Protein AF-A0A3D0LC18-F1 (afdb_monomer_lite)

Secondary structure (DSSP, 8-state):
-HHHHHHHHHHHHHHHHHHS-SSGGGTTS-----TTS-HHHHHHHHHHHHHHHHHHHHHGGGGT--SSSPPPHHHHHHHHHHHHHHHHHHHTTS-HHHHHHHHHHHHHHHHHHHHHHHHHHHHHHHHS-TT-TTHHHHHHHHHHT-TTSHHHHHHHHHHHHHHHHHHHHS--TT-TTSHHHHHHHHHT--TT-BHHHHHHHHT--HHHHHHHHHHTT--TTSBHHHHHHHHHHHTT-S---HHHHHHHHHHHHHHHHHHHHHHHHH--HHHHHHHH--TT-BHHHHHHHTT--HHHHHHHHTTSEEE-S-TTSSEEEP-TTSBHHHHHHHHHHH-HHHHHHHHHHHHHTT--TTGGGS--HHHHHHHHHHHHHHHHGGGSGGG-TTTTT-BHHHHHHHHT--HHHHHHHHHHHT--TTSBHHHHHHHHHHTTS-TTTGGG--HHHHHHHHHHHHHHHHHHHHHTTPPPP-SSHHHHHHHHHHHH--SHHHHHHHHHHHHHHTTTTTS----TTSHHHHHHHHHIIIIIHHHHHHHHHHHHHHHHHHHHHHHHT-----GGGSHHHHHHHHHH-----HHHHHHHHHHHHHTHHHHTT-PPPPHHHHHHHHHHHHHHHHHHTT--TTHHHHHHHHHHHHHHHHTT--SPPSSHHHHHHHHHHHHHHHHHS-HHHHHHHHHHHHTT-SSS---HHHHHHHHHHHHHHHHHHHHHHHHHTTS-SS---HHHHHHHHHHHHHHSSS----GGGBTTB-HHHHHHH-PPPPTTS--BPSS--SS-PBPPHHHHHHHHHHHTTSHHHHTTS-TTTT-HHHHHHHHTTTTTGGGGSSS--GGGGGGHHHHHHHHHHHHHHHHHHHTT--HHHHHHHHHHHHHHHHHHHH-SS--THHHHHHHHHHHHHHHHHH-HHHHHHHHHTSGGGTTHHHHHHHHHHHHHHHHHHHHHHHHHHHHHHHHHH-TT----HHHHHHHHHHHHHHHHHHHHHHHHHHHHHTSHHHHHHHHHHHHHHHHHHHHHHHHHHTT-S-HHHHHHHHHHHHHHHHHHHHHHH--TT-TTGGGTTSHHHHHHHHHHHHHHHHHTTGGGS-HHHHHHHTT-HHHHHHHHHHHHHHHHHHHHHHHHHHHHHHHHHHHHHHHHHHHHHTT-

Structure (mmCIF, N/CA/C/O backbone):
data_AF-A0A3D0LC18-F1
#
_entry.id   AF-A0A3D0LC18-F1
#
loop_
_atom_site.group_PDB
_atom_site.id
_atom_site.type_symbol
_atom_site.label_atom_id
_atom_site.label_alt_id
_atom_site.label_comp_id
_atom_site.label_asym_id
_atom_site.label_entity_id
_atom_site.label_seq_id
_atom_site.pdbx_PDB_ins_code
_atom_site.Cartn_x
_atom_site.Cartn_y
_atom_site.Cartn_z
_atom_site.occupancy
_atom_site.B_iso_or_equiv
_atom_site.auth_seq_id
_atom_site.auth_comp_id
_atom_site.auth_asym_id
_atom_site.auth_atom_id
_atom_site.pdbx_PDB_model_num
ATOM 1 N N . MET A 1 1 ? -19.035 10.656 9.114 1.00 76.69 1 MET A N 1
ATOM 2 C CA . MET A 1 1 ? -19.083 10.415 10.566 1.00 76.69 1 MET A CA 1
ATOM 3 C C . MET A 1 1 ? -18.056 11.266 11.301 1.00 76.69 1 MET A C 1
ATOM 5 O O . MET A 1 1 ? -18.481 12.079 12.099 1.00 76.69 1 MET A O 1
ATOM 9 N N . LEU A 1 2 ? -16.762 11.191 10.963 1.00 79.81 2 LEU A N 1
ATOM 10 C CA . LEU A 1 2 ? -15.695 11.973 11.615 1.00 79.81 2 LEU A CA 1
ATOM 11 C C . LEU A 1 2 ? -16.017 13.462 11.873 1.00 79.81 2 LEU A C 1
ATOM 13 O O . LEU A 1 2 ? -15.932 13.895 13.013 1.00 79.81 2 LEU A O 1
ATOM 17 N N . ASP A 1 3 ? -16.439 14.229 10.859 1.00 80.88 3 ASP A N 1
ATOM 18 C CA . ASP A 1 3 ? -16.805 15.648 11.043 1.00 80.88 3 ASP A CA 1
ATOM 19 C C . ASP A 1 3 ? -17.951 15.841 12.048 1.00 80.88 3 ASP A C 1
ATOM 21 O O . ASP A 1 3 ? -17.954 16.813 12.795 1.00 80.88 3 ASP A O 1
ATOM 25 N N . LYS A 1 4 ? -18.910 14.907 12.098 1.00 83.06 4 LYS A N 1
ATOM 26 C CA . LYS A 1 4 ? -20.008 14.941 13.074 1.00 83.06 4 LYS A CA 1
ATOM 27 C C . LYS A 1 4 ? -19.483 14.680 14.484 1.00 83.06 4 LYS A C 1
ATOM 29 O O . LYS A 1 4 ? -19.889 15.368 15.409 1.00 83.06 4 LYS A O 1
ATOM 34 N N . THR A 1 5 ? -18.553 13.739 14.638 1.00 82.06 5 THR A N 1
ATOM 35 C CA . THR A 1 5 ? -17.903 13.463 15.924 1.00 82.06 5 THR A CA 1
ATOM 36 C C . THR A 1 5 ? -17.033 14.623 16.390 1.00 82.06 5 THR A C 1
ATOM 38 O O . THR A 1 5 ? -17.114 15.000 17.551 1.00 82.06 5 THR A O 1
ATOM 41 N N . MET A 1 6 ? -16.260 15.247 15.497 1.00 82.31 6 MET A N 1
ATOM 42 C CA . MET A 1 6 ? -15.497 16.454 15.829 1.00 82.31 6 MET A CA 1
ATOM 43 C C . MET A 1 6 ? -16.407 17.621 16.201 1.00 82.31 6 MET A C 1
ATOM 45 O O . MET A 1 6 ? -16.120 18.330 17.159 1.00 82.31 6 MET A O 1
ATOM 49 N N . TYR A 1 7 ? -17.517 17.804 15.481 1.00 84.94 7 TYR A N 1
ATOM 50 C CA . TYR A 1 7 ? -18.516 18.815 15.820 1.00 84.94 7 TYR A CA 1
ATOM 51 C C . TYR A 1 7 ? -19.098 18.563 17.210 1.00 84.94 7 TYR A C 1
ATOM 53 O O . TYR A 1 7 ? -19.176 19.482 18.019 1.00 84.94 7 TYR A O 1
ATOM 61 N N . PHE A 1 8 ? -19.451 17.311 17.501 1.00 85.00 8 PHE A N 1
ATOM 62 C CA . PHE A 1 8 ? -19.981 16.918 18.797 1.00 85.00 8 PHE A CA 1
ATOM 63 C C . PHE A 1 8 ? -18.966 17.112 19.929 1.00 85.00 8 PHE A C 1
ATOM 65 O O . PHE A 1 8 ? -19.303 17.665 20.966 1.00 85.00 8 PHE A O 1
ATOM 72 N N . LEU A 1 9 ? -17.697 16.764 19.711 1.00 82.25 9 LEU A N 1
ATOM 73 C CA . LEU A 1 9 ? -16.632 17.025 20.679 1.00 82.25 9 LEU A CA 1
ATOM 74 C C . LEU A 1 9 ? -16.420 18.518 20.909 1.00 82.25 9 LEU A C 1
ATOM 76 O O . LEU A 1 9 ? -16.312 18.941 22.049 1.00 82.25 9 LEU A O 1
ATOM 80 N N . TYR A 1 10 ? -16.405 19.336 19.859 1.00 83.62 10 TYR A N 1
ATOM 81 C CA . TYR A 1 10 ? -16.326 20.793 19.988 1.00 83.62 10 TYR A CA 1
ATOM 82 C C . TYR A 1 10 ? -17.510 21.375 20.757 1.00 83.62 10 TYR A C 1
ATOM 84 O O . TYR A 1 10 ? -17.333 22.286 21.568 1.00 83.62 10 TYR A O 1
ATOM 92 N N . PHE A 1 11 ? -18.703 20.832 20.532 1.00 85.69 11 PHE A N 1
ATOM 93 C CA . PHE A 1 11 ? -19.887 21.165 21.305 1.00 85.69 11 PHE A CA 1
ATOM 94 C C . PHE A 1 11 ? -19.720 20.783 22.787 1.00 85.69 11 PHE A C 1
ATOM 96 O O . PHE A 1 11 ? -19.932 21.627 23.655 1.00 85.69 11 PHE A O 1
ATOM 103 N N . GLU A 1 12 ? -19.226 19.581 23.084 1.00 84.88 12 GLU A N 1
ATOM 104 C CA . GLU A 1 12 ? -18.948 19.133 24.454 1.00 84.88 12 GLU A CA 1
ATOM 105 C C . GLU A 1 12 ? -17.817 19.925 25.131 1.00 84.88 12 GLU A C 1
ATOM 107 O O . GLU A 1 12 ? -17.908 20.246 26.314 1.00 84.88 12 GLU A O 1
ATOM 112 N N . MET A 1 13 ? -16.792 20.351 24.389 1.00 81.69 13 MET A N 1
ATOM 113 C CA . MET A 1 13 ? -15.755 21.265 24.884 1.00 81.69 13 MET A CA 1
ATOM 114 C C . MET A 1 13 ? -16.360 22.619 25.263 1.00 81.69 13 MET A C 1
ATOM 116 O O . MET A 1 13 ? -16.087 23.140 26.345 1.00 81.69 13 MET A O 1
ATOM 120 N N . LYS A 1 14 ? -17.210 23.188 24.395 1.00 80.56 14 LYS A N 1
ATOM 121 C CA . LYS A 1 14 ? -17.927 24.439 24.677 1.00 80.56 14 LYS A CA 1
ATOM 122 C C . LYS A 1 14 ? -18.792 24.290 25.926 1.00 80.56 14 LYS A C 1
ATOM 124 O O . LYS A 1 14 ? -18.771 25.166 26.793 1.00 80.56 14 LYS A O 1
ATOM 129 N N . ASN A 1 15 ? -19.522 23.185 26.023 1.00 79.00 15 ASN A N 1
ATOM 130 C CA . ASN A 1 15 ? -20.351 22.851 27.168 1.00 79.00 15 ASN A CA 1
ATOM 131 C C . ASN A 1 15 ? -19.517 22.799 28.443 1.00 79.00 15 ASN A C 1
ATOM 133 O O . ASN A 1 15 ? -19.790 23.570 29.357 1.00 79.00 15 ASN A O 1
ATOM 137 N N . PHE A 1 16 ? -18.473 21.970 28.477 1.00 77.06 16 PHE A N 1
ATOM 138 C CA . PHE A 1 16 ? -17.572 21.827 29.618 1.00 77.06 16 PHE A CA 1
ATOM 139 C C . PHE A 1 16 ? -17.033 23.178 30.105 1.00 77.06 16 PHE A C 1
ATOM 141 O O . PHE A 1 16 ? -17.039 23.451 31.299 1.00 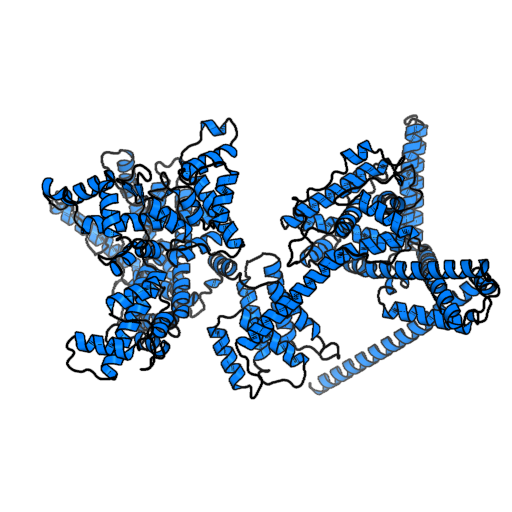77.06 16 PHE A O 1
ATOM 148 N N . LEU A 1 17 ? -16.651 24.069 29.189 1.00 75.25 17 LEU A N 1
ATOM 149 C CA . LEU A 1 17 ? -16.154 25.406 29.525 1.00 75.25 17 LEU A CA 1
ATOM 150 C C . LEU A 1 17 ? -17.244 26.366 30.026 1.00 75.25 17 LEU A C 1
ATOM 152 O O . LEU A 1 17 ? -16.979 27.248 30.847 1.00 75.25 17 LEU A O 1
ATOM 156 N N . THR A 1 18 ? -18.478 26.191 29.557 1.00 75.31 18 THR A N 1
ATOM 157 C CA . THR A 1 18 ? -19.617 27.023 29.959 1.00 75.31 18 THR A CA 1
ATOM 158 C C . THR A 1 18 ? -20.099 26.662 31.367 1.00 75.31 18 THR A C 1
ATOM 160 O O . THR A 1 18 ? -20.314 27.568 32.169 1.00 75.31 18 THR A O 1
ATOM 163 N N . VAL A 1 19 ? -20.216 25.363 31.683 1.00 72.62 19 VAL A N 1
ATOM 164 C CA . VAL A 1 19 ? -20.674 24.852 32.998 1.00 72.62 19 VAL A CA 1
ATOM 165 C C . VAL A 1 19 ? -19.547 24.576 34.004 1.00 72.62 19 VAL A C 1
ATOM 167 O O . VAL A 1 19 ? -19.828 24.397 35.187 1.00 72.62 19 VAL A O 1
ATOM 170 N N . GLY A 1 20 ? -18.286 24.545 33.568 1.00 70.19 20 GLY A N 1
ATOM 171 C CA . GLY A 1 20 ? -17.125 24.300 34.427 1.00 70.19 20 GLY A CA 1
ATOM 172 C C . GLY A 1 20 ? -16.853 25.422 35.435 1.00 70.19 20 GLY A C 1
ATOM 173 O O . GLY A 1 20 ? -17.411 26.519 35.339 1.00 70.19 20 GLY A O 1
ATOM 174 N N . SER A 1 21 ? -15.977 25.148 36.409 1.00 63.84 21 SER A N 1
ATOM 175 C CA . SER A 1 21 ? -15.611 26.109 37.455 1.00 63.84 21 SER A CA 1
ATOM 176 C C . SER A 1 21 ? -15.136 27.444 36.869 1.00 63.84 21 SER A C 1
ATOM 178 O O . SER A 1 21 ? -14.543 27.512 35.790 1.00 63.84 21 SER A O 1
ATOM 180 N N . VAL A 1 22 ? -15.426 28.533 37.588 1.00 69.50 22 VAL A N 1
ATOM 181 C CA . VAL A 1 22 ? -15.052 29.895 37.173 1.00 69.50 22 VAL A CA 1
ATOM 182 C C . VAL A 1 22 ? -13.538 29.996 36.967 1.00 69.50 22 VAL A C 1
ATOM 184 O O . VAL A 1 22 ? -13.097 30.597 35.993 1.00 69.50 22 VAL A O 1
ATOM 187 N N . ASP A 1 23 ? -12.767 29.336 37.835 1.00 69.56 23 ASP A N 1
ATOM 188 C CA . ASP A 1 23 ? -11.317 29.196 37.758 1.00 69.56 23 ASP A CA 1
ATOM 189 C C . ASP A 1 23 ? -10.914 27.799 38.295 1.00 69.56 23 ASP A C 1
ATOM 191 O O . ASP A 1 23 ? -11.501 27.330 39.280 1.00 69.56 23 ASP A O 1
ATOM 195 N N . PRO A 1 24 ? -9.960 27.091 37.654 1.00 64.50 24 PRO A N 1
ATOM 196 C CA . PRO A 1 24 ? -9.549 25.742 38.051 1.00 64.50 24 PRO A CA 1
ATOM 197 C C . PRO A 1 24 ? -9.014 25.623 39.480 1.00 64.50 24 PRO A C 1
ATOM 199 O O . PRO A 1 24 ? -9.070 24.539 40.054 1.00 64.50 24 PRO A O 1
ATOM 202 N N . ARG A 1 25 ? -8.530 26.723 40.072 1.00 63.97 25 ARG A N 1
ATOM 203 C CA . ARG A 1 25 ? -8.101 26.781 41.480 1.00 63.97 25 ARG A CA 1
ATOM 204 C C . ARG A 1 25 ? -9.266 26.608 42.460 1.00 63.97 25 ARG A C 1
ATOM 206 O O . ARG A 1 25 ? -9.032 26.308 43.623 1.00 63.97 25 ARG A O 1
ATOM 213 N N . TYR A 1 26 ? -10.508 26.749 41.988 1.00 65.19 26 TYR A N 1
ATOM 214 C CA . TYR A 1 26 ? -11.735 26.676 42.783 1.00 65.19 26 TYR A CA 1
ATOM 215 C C . TYR A 1 26 ? -12.697 25.626 42.215 1.00 65.19 26 TYR A C 1
ATOM 217 O O . TYR A 1 26 ? -13.846 25.935 41.892 1.00 65.19 26 TYR A O 1
ATOM 225 N N . GLY A 1 27 ? -12.243 24.375 42.089 1.00 51.62 27 GLY A N 1
ATOM 226 C CA . GLY A 1 27 ? -12.976 23.272 41.439 1.00 51.62 27 GLY A CA 1
ATOM 227 C C . GLY A 1 27 ? -14.400 22.986 41.954 1.00 51.62 27 GLY A C 1
ATOM 228 O O . GLY A 1 27 ? -15.153 22.290 41.283 1.00 51.62 27 GLY A O 1
ATOM 229 N N . ALA A 1 28 ? -14.802 23.563 43.091 1.00 53.44 28 ALA A N 1
ATOM 230 C CA . ALA A 1 28 ? -16.175 23.551 43.607 1.00 53.44 28 ALA A CA 1
ATOM 231 C C . ALA A 1 28 ? -16.553 24.846 44.363 1.00 53.44 28 ALA A C 1
ATOM 233 O O . ALA A 1 28 ? -17.452 24.837 45.201 1.00 53.44 28 ALA A O 1
ATOM 234 N N . GLY A 1 29 ? -15.824 25.950 44.144 1.00 56.31 29 GLY A N 1
ATOM 235 C CA . GLY A 1 29 ? -15.931 27.146 44.997 1.00 56.31 29 GLY A CA 1
ATOM 236 C C . GLY A 1 29 ? -15.453 26.916 46.439 1.00 56.31 29 GLY A C 1
ATOM 237 O O . GLY A 1 29 ? -15.849 27.641 47.345 1.00 56.31 29 GLY A O 1
ATOM 238 N N . GLN A 1 30 ? -14.637 25.882 46.659 1.00 59.81 30 GLN A N 1
ATOM 239 C CA . GLN A 1 30 ? -14.077 25.519 47.957 1.00 59.81 30 GLN A CA 1
ATOM 240 C C . GLN A 1 30 ? -12.613 25.963 48.033 1.00 59.81 30 GLN A C 1
ATOM 242 O O . GLN A 1 30 ? -11.864 25.792 47.073 1.00 59.81 30 GLN A O 1
ATOM 247 N N . THR A 1 31 ? -12.218 26.502 49.185 1.00 68.12 31 THR A N 1
ATOM 248 C CA . THR A 1 31 ? -10.832 26.837 49.530 1.00 68.12 31 THR A CA 1
ATOM 249 C C . THR A 1 31 ? -10.452 26.023 50.761 1.00 68.12 31 THR A C 1
ATOM 251 O O . THR A 1 31 ? -11.153 26.068 51.772 1.00 68.12 31 THR A O 1
ATOM 254 N N . GLU A 1 32 ? -9.340 25.293 50.694 1.00 66.88 32 GLU A N 1
ATOM 255 C CA . GLU A 1 32 ? -8.767 24.640 51.870 1.00 66.88 32 GLU A CA 1
ATOM 256 C C . GLU A 1 32 ? -7.996 25.662 52.708 1.00 66.88 32 GLU A C 1
ATOM 258 O O . GLU A 1 32 ? -7.126 26.371 52.204 1.00 66.88 32 GLU A O 1
ATOM 263 N N . ILE A 1 33 ? -8.322 25.740 53.999 1.00 72.62 33 ILE A N 1
ATOM 264 C CA . ILE A 1 33 ? -7.653 26.628 54.951 1.00 72.62 33 ILE A CA 1
ATOM 265 C C . ILE A 1 33 ? -7.061 25.776 56.064 1.00 72.62 33 ILE A C 1
ATOM 267 O O . ILE A 1 33 ? -7.733 24.914 56.636 1.00 72.62 33 ILE A O 1
ATOM 271 N N . GLU A 1 34 ? -5.791 26.016 56.372 1.00 77.81 34 GLU A N 1
ATOM 272 C CA . GLU A 1 34 ? -5.070 25.262 57.388 1.00 77.81 34 GLU A CA 1
ATOM 273 C C . GLU A 1 34 ? -5.700 25.485 58.774 1.00 77.81 34 GLU A C 1
ATOM 275 O O . GLU A 1 34 ? -5.966 26.616 59.192 1.00 77.81 34 GLU A O 1
ATOM 280 N N . LYS A 1 35 ? -5.967 24.394 59.507 1.00 73.31 35 LYS A N 1
ATOM 281 C CA . LYS A 1 35 ? -6.664 24.462 60.806 1.00 73.31 35 LYS A CA 1
ATOM 282 C C . LYS A 1 35 ? -5.891 25.258 61.866 1.00 73.31 35 LYS A C 1
ATOM 284 O O . LYS A 1 35 ? -6.515 25.772 62.790 1.00 73.31 35 LYS A O 1
ATOM 289 N N . SER A 1 36 ? -4.568 25.339 61.729 1.00 71.75 36 SER A N 1
ATOM 290 C CA . SER A 1 36 ? -3.627 26.001 62.642 1.00 71.75 36 SER A CA 1
ATOM 291 C C . SER A 1 36 ? -3.629 27.531 62.557 1.00 71.75 36 SER A C 1
ATOM 293 O O . SER A 1 36 ? -3.077 28.169 63.449 1.00 71.75 36 SER A O 1
ATOM 295 N N . LEU A 1 37 ? -4.235 28.119 61.520 1.00 81.75 37 LEU A N 1
ATOM 296 C CA . LEU A 1 37 ? -4.271 29.571 61.325 1.00 81.75 37 LEU A CA 1
ATOM 297 C C . LEU A 1 37 ? -5.238 30.254 62.304 1.00 81.75 37 LEU A C 1
ATOM 299 O O . LEU A 1 37 ? -6.282 29.694 62.663 1.00 81.75 37 LEU A O 1
ATOM 303 N N . SER A 1 38 ? -4.914 31.482 62.707 1.00 88.00 38 SER A N 1
ATOM 304 C CA . SER A 1 38 ? -5.797 32.321 63.525 1.00 88.00 38 SER A CA 1
ATOM 305 C C . SER A 1 38 ? -7.030 32.773 62.736 1.00 88.00 38 SER A C 1
ATOM 307 O O . SER A 1 38 ? -7.014 32.836 61.508 1.00 88.00 38 SER A O 1
ATOM 309 N N . ASP A 1 39 ? -8.125 33.106 63.420 1.00 86.62 39 ASP A N 1
ATOM 310 C CA . ASP A 1 39 ? -9.374 33.482 62.741 1.00 86.62 39 ASP A CA 1
ATOM 311 C C . ASP A 1 39 ? -9.245 34.752 61.882 1.00 86.62 39 ASP A C 1
ATOM 313 O O . ASP A 1 39 ? -9.922 34.870 60.858 1.00 86.62 39 ASP A O 1
ATOM 317 N N . ASP A 1 40 ? -8.345 35.670 62.240 1.00 84.38 40 ASP A N 1
ATOM 318 C CA . ASP A 1 40 ? -8.062 36.870 61.445 1.00 84.38 40 ASP A CA 1
ATOM 319 C C . ASP A 1 40 ? -7.252 36.547 60.178 1.00 84.38 40 ASP A C 1
ATOM 321 O O . ASP A 1 40 ? -7.540 37.082 59.102 1.00 84.38 40 ASP A O 1
ATOM 325 N N . GLU A 1 41 ? -6.308 35.602 60.251 1.00 80.38 41 GLU A N 1
ATOM 326 C CA . GLU A 1 41 ? -5.601 35.079 59.073 1.00 80.38 41 GLU A CA 1
ATOM 327 C C . GLU A 1 41 ? -6.563 34.325 58.149 1.00 80.38 41 GLU A C 1
ATOM 329 O O . GLU A 1 41 ? -6.559 34.552 56.939 1.00 80.38 41 GLU A O 1
ATOM 334 N N . LYS A 1 42 ? -7.460 33.499 58.709 1.00 82.69 42 LYS A N 1
ATOM 335 C CA . LYS A 1 42 ? -8.500 32.800 57.937 1.00 82.69 42 LYS A CA 1
ATOM 336 C C . LYS A 1 42 ? -9.413 33.784 57.203 1.00 82.69 42 LYS A C 1
ATOM 338 O O . LYS A 1 42 ? -9.688 33.586 56.022 1.00 82.69 42 LYS A O 1
ATOM 343 N N . LYS A 1 43 ? -9.873 34.852 57.871 1.00 86.88 43 LYS A N 1
ATOM 344 C CA . LYS A 1 43 ? -10.702 35.904 57.249 1.00 86.88 43 LYS A CA 1
ATOM 345 C C . LYS A 1 43 ? -9.962 36.643 56.140 1.00 86.88 43 LYS A C 1
ATOM 347 O O . LYS A 1 43 ? -10.561 36.915 55.103 1.00 86.88 43 LYS A O 1
ATOM 352 N N . THR A 1 44 ? -8.685 36.953 56.350 1.00 84.00 44 THR A N 1
ATOM 353 C CA . THR A 1 44 ? -7.851 37.630 55.348 1.00 84.00 44 THR A CA 1
ATOM 354 C C . THR A 1 44 ? -7.692 36.758 54.106 1.00 84.00 44 THR A C 1
ATOM 356 O O . THR A 1 44 ? -7.973 37.217 53.001 1.00 84.00 44 THR A O 1
ATOM 359 N N . ILE A 1 45 ? -7.367 35.474 54.288 1.00 81.25 45 ILE A N 1
ATOM 360 C CA . ILE A 1 45 ? -7.272 34.498 53.196 1.00 81.25 45 ILE A CA 1
ATOM 361 C C . ILE A 1 45 ? -8.616 34.372 52.471 1.00 81.25 45 ILE A C 1
ATOM 363 O O . ILE A 1 45 ? -8.655 34.475 51.252 1.00 81.25 45 ILE A O 1
ATOM 367 N N . LEU A 1 46 ? -9.735 34.227 53.191 1.00 83.00 46 LEU A N 1
ATOM 368 C CA . LEU A 1 46 ? -11.065 34.155 52.573 1.00 83.00 46 LEU A CA 1
ATOM 369 C C . LEU A 1 46 ? -11.403 35.405 51.753 1.00 83.00 46 LEU A C 1
ATOM 371 O O . LEU A 1 46 ? -11.943 35.282 50.657 1.00 83.00 46 LEU A O 1
ATOM 375 N N . ALA A 1 47 ? -11.085 36.602 52.251 1.00 84.75 47 ALA A N 1
ATOM 376 C CA . ALA A 1 47 ? -11.327 37.847 51.528 1.00 84.75 47 ALA A CA 1
ATOM 377 C C . ALA A 1 47 ? -10.457 37.957 50.263 1.00 84.75 47 ALA A C 1
ATOM 379 O O . ALA A 1 47 ? -10.947 38.377 49.213 1.00 84.75 47 ALA A O 1
ATOM 380 N N . GLU A 1 48 ? -9.186 37.552 50.338 1.00 81.94 48 GLU A N 1
ATOM 381 C CA . GLU A 1 48 ? -8.286 37.498 49.182 1.00 81.94 48 GLU A CA 1
ATOM 382 C C . GLU A 1 48 ? -8.739 36.467 48.145 1.00 81.94 48 GLU A C 1
ATOM 384 O O . GLU A 1 48 ? -8.768 36.769 46.951 1.00 81.94 48 GLU A O 1
ATOM 389 N N . GLU A 1 49 ? -9.137 35.273 48.579 1.00 80.88 49 GLU A N 1
ATOM 390 C CA . GLU A 1 49 ? -9.647 34.221 47.699 1.00 80.88 49 GLU A CA 1
ATOM 391 C C . GLU A 1 49 ? -10.986 34.622 47.064 1.00 80.88 49 GLU A C 1
ATOM 393 O O . GLU A 1 49 ? -11.166 34.460 45.859 1.00 80.88 49 GLU A O 1
ATOM 398 N N . GLN A 1 50 ? -11.886 35.268 47.813 1.00 83.00 50 GLN A N 1
ATOM 399 C CA . GLN A 1 50 ? -13.128 35.823 47.268 1.00 83.00 50 GLN A CA 1
ATOM 400 C C . GLN A 1 50 ? -12.860 36.934 46.243 1.00 83.00 50 GLN A C 1
ATOM 402 O O . GLN A 1 50 ? -13.549 37.018 45.223 1.00 83.00 50 GLN A O 1
ATOM 407 N N . LYS A 1 51 ? -11.856 37.787 46.484 1.00 84.25 51 LYS A N 1
ATOM 408 C CA . LYS A 1 51 ? -11.432 38.813 45.524 1.00 84.25 51 LYS A CA 1
ATOM 409 C C . LYS A 1 51 ? -10.914 38.172 44.234 1.00 84.25 51 LYS A C 1
ATOM 411 O O . LYS A 1 51 ? -11.386 38.540 43.161 1.00 84.25 51 LYS A O 1
ATOM 416 N N . LYS A 1 52 ? -10.013 37.187 44.329 1.00 78.81 52 LYS A N 1
ATOM 417 C CA . LYS A 1 52 ? -9.501 36.429 43.171 1.00 78.81 52 LYS A CA 1
ATOM 418 C C . LYS A 1 52 ? -10.630 35.728 42.413 1.00 78.81 52 LYS A C 1
ATOM 420 O O . LYS A 1 52 ? -10.650 35.758 41.184 1.00 78.81 52 LYS A O 1
ATOM 425 N N . TYR A 1 53 ? -11.597 35.155 43.130 1.00 82.38 53 TYR A N 1
ATOM 426 C CA . TYR A 1 53 ? -12.787 34.550 42.540 1.00 82.38 53 TYR A CA 1
ATOM 427 C C . TYR A 1 53 ? -13.624 35.577 41.759 1.00 82.38 53 TYR A C 1
ATOM 429 O O . TYR A 1 53 ? -13.948 35.343 40.596 1.00 82.38 53 TYR A O 1
ATOM 437 N N . ASN A 1 54 ? -13.907 36.751 42.328 1.00 83.75 54 ASN A N 1
ATOM 438 C CA . ASN A 1 54 ? -14.650 37.809 41.631 1.00 83.75 54 ASN A CA 1
ATOM 439 C C . ASN A 1 54 ? -13.898 38.327 40.391 1.00 83.75 54 ASN A C 1
ATOM 441 O O . ASN A 1 54 ? -14.491 38.460 39.322 1.00 83.75 54 ASN A O 1
ATOM 445 N N . GLU A 1 55 ? -12.583 38.542 40.499 1.00 83.12 55 GLU A N 1
ATOM 446 C CA . GLU A 1 55 ? -11.734 38.917 39.359 1.00 83.12 55 GLU A CA 1
ATOM 447 C C . GLU A 1 55 ? -11.773 37.859 38.246 1.00 83.12 55 GLU A C 1
ATOM 449 O O . GLU A 1 55 ? -11.749 38.193 37.061 1.00 83.12 55 GLU A O 1
ATOM 454 N N . SER A 1 56 ? -11.856 36.579 38.612 1.00 77.88 56 SER A N 1
ATOM 455 C CA . SER A 1 56 ? -11.980 35.478 37.658 1.00 77.88 56 SER A CA 1
ATOM 456 C C . SER A 1 56 ? -13.344 35.484 36.940 1.00 77.88 56 SER A C 1
ATOM 458 O O . SER A 1 56 ? -13.388 35.351 35.717 1.00 77.88 56 SER A O 1
ATOM 460 N N . ILE A 1 57 ? -14.449 35.782 37.644 1.00 83.06 57 ILE A N 1
ATOM 461 C CA . ILE A 1 57 ? -15.780 35.976 37.033 1.00 83.06 57 ILE A CA 1
ATOM 462 C C . ILE A 1 57 ? -15.740 37.088 35.982 1.00 83.06 57 ILE A C 1
ATOM 464 O O . ILE A 1 57 ? -16.266 36.916 34.880 1.00 83.06 57 ILE A O 1
ATOM 468 N N . ASP A 1 58 ? -15.106 38.217 36.296 1.00 85.25 58 ASP A N 1
ATOM 469 C CA . ASP A 1 58 ? -15.054 39.371 35.395 1.00 85.25 58 ASP A CA 1
ATOM 470 C C . ASP A 1 58 ? -14.152 39.155 34.171 1.00 85.25 58 ASP A C 1
ATOM 472 O O . ASP A 1 58 ? -14.325 39.834 33.156 1.00 85.25 58 ASP A O 1
ATOM 476 N N . LYS A 1 59 ? -13.250 38.166 34.213 1.00 82.00 59 LYS A N 1
ATOM 477 C CA . LYS A 1 59 ? -12.445 37.739 33.059 1.00 82.00 59 LYS A CA 1
ATOM 478 C C . LYS A 1 59 ? -13.187 36.789 32.113 1.00 82.00 59 LYS A C 1
ATOM 480 O O . LYS A 1 59 ? -12.815 36.700 30.950 1.00 82.00 59 LYS A O 1
ATOM 485 N N . ARG A 1 60 ? -14.257 36.106 32.534 1.00 82.88 60 ARG A N 1
ATOM 486 C CA . ARG A 1 60 ? -15.001 35.171 31.655 1.00 82.88 60 ARG A CA 1
ATOM 487 C C . ARG A 1 60 ? -15.573 35.833 30.386 1.00 82.88 60 ARG A C 1
ATOM 489 O O . ARG A 1 60 ? -15.382 35.276 29.302 1.00 82.88 60 ARG A O 1
ATOM 496 N N . PRO A 1 61 ? -16.192 37.030 30.449 1.00 83.94 61 PRO A N 1
ATOM 497 C CA . PRO A 1 61 ? -16.713 37.692 29.254 1.00 83.94 61 PRO A CA 1
ATOM 498 C C . PRO A 1 61 ? -15.644 38.053 28.221 1.00 83.94 61 PRO A C 1
ATOM 500 O O . PRO A 1 61 ? -15.948 38.074 27.030 1.00 83.94 61 PRO A O 1
ATOM 503 N N . THR A 1 62 ? -14.395 38.306 28.637 1.00 79.44 62 THR A N 1
ATOM 504 C CA . THR A 1 62 ? -13.318 38.688 27.704 1.00 79.44 62 THR A CA 1
ATOM 505 C C . THR A 1 62 ? -12.906 37.542 26.781 1.00 79.44 62 THR A C 1
ATOM 507 O O . THR A 1 62 ? -12.317 37.785 25.732 1.00 79.44 62 THR A O 1
ATOM 510 N N . VAL A 1 63 ? -13.267 36.305 27.134 1.00 74.81 63 VAL A N 1
ATOM 511 C CA . VAL A 1 63 ? -13.014 35.095 26.341 1.00 74.81 63 VAL A CA 1
ATOM 512 C C . VAL A 1 63 ? -14.295 34.502 25.739 1.00 74.81 63 VAL A C 1
ATOM 514 O O . VAL A 1 63 ? -14.278 33.386 25.229 1.00 74.81 63 VAL A O 1
ATOM 517 N N . GLY A 1 64 ? -15.413 35.241 25.781 1.00 74.81 64 GLY A N 1
ATOM 518 C CA . GLY A 1 64 ? -16.698 34.827 25.205 1.00 74.81 64 GLY A CA 1
ATOM 519 C C . GLY A 1 64 ? -17.531 33.878 26.077 1.00 74.81 64 GLY A C 1
ATOM 520 O O . GLY A 1 64 ? -18.466 33.264 25.565 1.00 74.81 64 GLY A O 1
ATOM 521 N N . LEU A 1 65 ? -17.214 33.748 27.371 1.00 78.44 65 LEU A N 1
ATOM 522 C CA . LEU A 1 65 ? -17.971 32.939 28.333 1.00 78.44 65 LEU A CA 1
ATOM 523 C C . LEU A 1 65 ? -18.927 33.804 29.169 1.00 78.44 65 LEU A C 1
ATOM 525 O O . LEU A 1 65 ? -18.640 34.961 29.481 1.00 78.44 65 LEU A O 1
ATOM 529 N N . SER A 1 66 ? -20.055 33.223 29.589 1.00 78.25 66 SER A N 1
ATOM 530 C CA . SER A 1 66 ? -20.982 33.883 30.519 1.00 78.25 66 SER A CA 1
ATOM 531 C C . SER A 1 66 ? -20.341 34.090 31.897 1.00 78.25 66 SER A C 1
ATOM 533 O O . SER A 1 66 ? -19.544 33.265 32.355 1.00 78.25 66 SER A O 1
ATOM 535 N N . LYS A 1 67 ? -20.739 35.165 32.596 1.00 82.56 67 LYS A N 1
ATOM 536 C CA . LYS A 1 67 ? -20.407 35.373 34.019 1.00 82.56 67 LYS A CA 1
ATOM 537 C C . LYS A 1 67 ? -21.005 34.286 34.920 1.00 82.56 67 LYS A C 1
ATOM 539 O O . LYS A 1 67 ? -20.525 34.085 36.030 1.00 82.56 67 LYS A O 1
ATOM 544 N N . THR A 1 68 ? -22.045 33.591 34.458 1.00 78.81 68 THR A N 1
ATOM 545 C CA . THR A 1 68 ? -22.680 32.480 35.172 1.00 78.81 68 THR A CA 1
ATOM 546 C C . THR A 1 68 ? -22.270 31.143 34.570 1.00 78.81 68 THR A C 1
ATOM 548 O O . THR A 1 68 ? -22.106 31.028 33.360 1.00 78.81 68 THR A O 1
ATOM 551 N N . VAL A 1 69 ? -22.198 30.108 35.406 1.00 75.88 69 VAL A N 1
ATOM 552 C CA . VAL A 1 69 ? -21.978 28.717 34.965 1.00 75.88 69 VAL A CA 1
ATOM 553 C C . VAL A 1 69 ? -23.276 27.993 34.577 1.00 75.88 69 VAL A C 1
ATOM 555 O O . VAL A 1 69 ? -23.256 26.823 34.228 1.00 75.88 69 VAL A O 1
ATOM 558 N N . ARG A 1 70 ? -24.435 28.661 34.664 1.00 76.94 70 ARG A N 1
ATOM 559 C CA . ARG A 1 70 ? -25.738 28.082 34.300 1.00 76.94 70 ARG A CA 1
ATOM 560 C C . ARG A 1 70 ? -26.009 28.249 32.808 1.00 76.94 70 ARG A C 1
ATOM 562 O O . ARG A 1 70 ? -25.764 29.330 32.274 1.00 76.94 70 ARG A O 1
ATOM 569 N N . ARG A 1 71 ? -26.558 27.202 32.185 1.00 77.06 71 ARG A N 1
ATOM 570 C CA . ARG A 1 71 ? -27.132 27.260 30.833 1.00 77.06 71 ARG A CA 1
ATOM 571 C C . ARG A 1 71 ? -28.491 27.954 30.870 1.00 77.06 71 ARG A C 1
ATOM 573 O O . ARG A 1 71 ? -29.196 27.891 31.879 1.00 77.06 71 ARG A O 1
ATOM 580 N N . SER A 1 72 ? -28.846 28.609 29.775 1.00 79.69 72 SER A N 1
ATOM 581 C CA . SER A 1 72 ? -30.231 29.015 29.517 1.00 79.69 72 SER A CA 1
ATOM 582 C C . SER A 1 72 ? -31.098 27.801 29.134 1.00 79.69 72 SER A C 1
ATOM 584 O O . SER A 1 72 ? -30.558 26.817 28.619 1.00 79.69 72 SER A O 1
ATOM 586 N N . PRO A 1 73 ? -32.429 27.850 29.340 1.00 83.00 73 PRO A N 1
ATOM 587 C CA . PRO A 1 73 ? -33.336 26.785 28.900 1.00 83.00 73 PRO A CA 1
ATOM 588 C C . PRO A 1 73 ? -33.218 26.462 27.402 1.00 83.00 73 PRO A C 1
ATOM 590 O O . PRO A 1 73 ? -33.313 25.306 26.997 1.00 83.00 73 PRO A O 1
ATOM 593 N N . GLU A 1 74 ? -32.973 27.470 26.564 1.00 80.75 74 GLU A N 1
ATOM 594 C CA . GLU A 1 74 ? -32.791 27.301 25.122 1.00 80.75 74 GLU A CA 1
ATOM 595 C C . GLU A 1 74 ? -31.492 26.554 24.784 1.00 80.75 74 GLU A C 1
ATOM 597 O O . GLU A 1 74 ? -31.474 25.723 23.875 1.00 80.75 74 GLU A O 1
ATOM 602 N N . GLU A 1 75 ? -30.405 26.825 25.513 1.00 77.25 75 GLU A N 1
ATOM 603 C CA . GLU A 1 75 ? -29.133 26.106 25.358 1.00 77.25 75 GLU A CA 1
ATOM 604 C C . GLU A 1 75 ? -29.235 24.654 25.823 1.00 77.25 75 GLU A C 1
ATOM 606 O O . GLU A 1 75 ? -28.625 23.778 25.214 1.00 77.25 75 GLU A O 1
ATOM 611 N N . GLU A 1 76 ? -30.006 24.394 26.879 1.00 81.38 76 GLU A N 1
ATOM 612 C CA . GLU A 1 76 ? -30.281 23.045 27.372 1.00 81.38 76 GLU A CA 1
ATOM 613 C C . GLU A 1 76 ? -31.080 22.237 26.339 1.00 81.38 76 GLU A C 1
ATOM 615 O O . GLU A 1 76 ? -30.627 21.179 25.902 1.00 81.38 76 GLU A O 1
ATOM 620 N N . ALA A 1 77 ? -32.171 22.801 25.809 1.00 82.31 77 ALA A N 1
ATOM 621 C CA . ALA A 1 77 ? -32.956 22.167 24.749 1.00 82.31 77 ALA A CA 1
ATOM 622 C C . ALA A 1 77 ? -32.144 21.931 23.457 1.00 82.31 77 ALA A C 1
ATOM 624 O O . ALA A 1 77 ? -32.281 20.894 22.801 1.00 82.31 77 ALA A O 1
ATOM 625 N N . ALA A 1 78 ? -31.280 22.879 23.074 1.00 81.69 78 ALA A N 1
ATOM 626 C CA . ALA A 1 78 ? -30.393 22.717 21.924 1.00 81.69 78 ALA A CA 1
ATOM 627 C C . ALA A 1 78 ? -29.341 21.620 22.154 1.00 81.69 78 ALA A C 1
ATOM 629 O O . ALA A 1 78 ? -29.030 20.872 21.223 1.00 81.69 78 ALA A O 1
ATOM 630 N N . ALA A 1 79 ? -28.813 21.505 23.377 1.00 81.81 79 ALA A N 1
ATOM 631 C CA . ALA A 1 79 ? -27.879 20.448 23.745 1.00 81.81 79 ALA A CA 1
ATOM 632 C C . ALA A 1 79 ? -28.514 19.067 23.608 1.00 81.81 79 ALA A C 1
ATOM 634 O O . ALA A 1 79 ? -27.926 18.186 22.979 1.00 81.81 79 ALA A O 1
ATOM 635 N N . ASP A 1 80 ? -29.738 18.911 24.105 1.00 82.44 80 ASP A N 1
ATOM 636 C CA . ASP A 1 80 ? -30.471 17.652 24.017 1.00 82.44 80 ASP A CA 1
ATOM 637 C C . ASP A 1 80 ? -30.739 17.240 22.567 1.00 82.44 80 ASP A C 1
ATOM 639 O O . ASP A 1 80 ? -30.553 16.076 22.208 1.00 82.44 80 ASP A O 1
ATOM 643 N N . GLU A 1 81 ? -31.112 18.181 21.695 1.00 84.81 81 GLU A N 1
ATOM 644 C CA . GLU A 1 81 ? -31.339 17.903 20.271 1.00 84.81 81 GLU A CA 1
ATOM 645 C C . GLU A 1 81 ? -30.039 17.545 19.526 1.00 84.81 81 GLU A C 1
ATOM 647 O O . GLU A 1 81 ? -30.026 16.640 18.683 1.00 84.81 81 GLU A O 1
ATOM 652 N N . ILE A 1 82 ? -28.922 18.218 19.831 1.00 84.38 82 ILE A N 1
ATOM 653 C CA . ILE A 1 82 ? -27.609 17.892 19.251 1.00 84.38 82 ILE A CA 1
ATOM 654 C C . ILE A 1 82 ? -27.160 16.497 19.705 1.00 84.38 82 ILE A C 1
ATOM 656 O O . ILE A 1 82 ? -26.768 15.688 18.857 1.00 84.38 82 ILE A O 1
ATOM 660 N N . ASN A 1 83 ? -27.287 16.190 21.001 1.00 82.62 83 ASN A N 1
ATOM 661 C CA . ASN A 1 83 ? -27.030 14.866 21.573 1.00 82.62 83 ASN A CA 1
ATOM 662 C C . ASN A 1 83 ? -27.867 13.795 20.854 1.00 82.62 83 ASN A C 1
ATOM 664 O O . ASN A 1 83 ? -27.321 12.817 20.336 1.00 82.62 83 ASN A O 1
ATOM 668 N N . LYS A 1 84 ? -29.184 14.024 20.723 1.00 80.38 84 LYS A N 1
ATOM 669 C CA . LYS A 1 84 ? -30.133 13.143 20.015 1.00 80.38 84 LYS A CA 1
ATOM 670 C C . LYS A 1 84 ? -29.678 12.837 18.588 1.00 80.38 84 LYS A C 1
ATOM 672 O O . LYS A 1 84 ? -29.625 11.673 18.180 1.00 80.38 84 LYS A O 1
ATOM 677 N N . ARG A 1 85 ? -29.330 13.869 17.815 1.00 84.25 85 ARG A N 1
ATOM 678 C CA . ARG A 1 85 ? -28.908 13.718 16.411 1.00 84.25 85 ARG A CA 1
ATOM 679 C C . ARG A 1 85 ? -27.580 12.996 16.271 1.00 84.25 85 ARG A C 1
ATOM 681 O O . ARG A 1 85 ? -27.481 12.094 15.440 1.00 84.25 85 ARG A O 1
ATOM 688 N N . PHE A 1 86 ? -26.585 13.375 17.071 1.00 85.12 86 PHE A N 1
ATOM 689 C CA . PHE A 1 86 ? -25.266 12.756 17.025 1.00 85.12 86 PHE A CA 1
ATOM 690 C C . PHE A 1 86 ? -25.350 11.252 17.295 1.00 85.12 86 PHE A C 1
ATOM 692 O O . PHE A 1 86 ? -24.788 10.460 16.542 1.00 85.12 86 PHE A O 1
ATOM 699 N N . ILE A 1 87 ? -26.109 10.851 18.314 1.00 81.69 87 ILE A N 1
ATOM 700 C CA . ILE A 1 87 ? -26.241 9.443 18.694 1.00 81.69 87 ILE A CA 1
ATOM 701 C C . ILE A 1 87 ? -27.007 8.655 17.635 1.00 81.69 87 ILE A C 1
ATOM 703 O O . ILE A 1 87 ? -26.571 7.571 17.255 1.00 81.69 87 ILE A O 1
ATOM 707 N N . ARG A 1 88 ? -28.088 9.210 17.071 1.00 82.81 88 ARG A N 1
ATOM 708 C CA . ARG A 1 88 ? -28.784 8.573 15.942 1.00 82.81 88 ARG A CA 1
ATOM 709 C C . ARG A 1 88 ? -27.856 8.383 14.738 1.00 82.81 88 ARG A C 1
ATOM 711 O O . ARG A 1 88 ? -27.900 7.338 14.096 1.00 82.81 88 ARG A O 1
ATOM 718 N N . ASP A 1 89 ? -27.010 9.365 14.440 1.00 83.88 89 ASP A N 1
ATOM 719 C CA . ASP A 1 89 ? -26.019 9.272 13.365 1.00 83.88 89 ASP A CA 1
ATOM 720 C C . ASP A 1 89 ? -24.916 8.242 13.656 1.00 83.88 89 ASP A C 1
ATOM 722 O O . ASP A 1 89 ? -24.484 7.547 12.736 1.00 83.88 89 ASP A O 1
ATOM 726 N N . LEU A 1 90 ? -24.479 8.135 14.915 1.00 83.81 90 LEU A N 1
ATOM 727 C CA . LEU A 1 90 ? -23.494 7.155 15.376 1.00 83.81 90 LEU A CA 1
ATOM 728 C C . LEU A 1 90 ? -24.042 5.727 15.305 1.00 83.81 90 LEU A C 1
ATOM 730 O O . LEU A 1 90 ? -23.343 4.823 14.856 1.00 83.81 90 LEU A O 1
ATOM 734 N N . VAL A 1 91 ? -25.297 5.530 15.715 1.00 81.81 91 VAL A N 1
ATOM 735 C CA . VAL A 1 91 ? -25.985 4.232 15.665 1.00 81.81 91 VAL A CA 1
ATOM 736 C C . VAL A 1 91 ? -26.370 3.855 14.232 1.00 81.81 91 VAL A C 1
ATOM 738 O O . VAL A 1 91 ? -26.408 2.673 13.878 1.00 81.81 91 VAL A O 1
ATOM 741 N N . GLY A 1 92 ? -26.639 4.848 13.384 1.00 84.12 92 GLY A N 1
ATOM 742 C CA . GLY A 1 92 ? -26.992 4.657 11.985 1.00 84.12 92 GLY A CA 1
ATOM 743 C C . GLY A 1 92 ? -28.263 3.822 11.833 1.00 84.12 92 GLY A C 1
ATOM 744 O O . GLY A 1 92 ? -29.350 4.231 12.233 1.00 84.12 92 GLY A O 1
ATOM 745 N N . ASN A 1 93 ? -28.131 2.643 11.226 1.00 77.44 93 ASN A N 1
ATOM 746 C CA . ASN A 1 93 ? -29.232 1.695 11.035 1.00 77.44 93 ASN A CA 1
ATOM 747 C C . ASN A 1 93 ? -29.385 0.678 12.185 1.00 77.44 93 ASN A C 1
ATOM 749 O O . ASN A 1 93 ? -30.175 -0.251 12.056 1.00 77.44 93 ASN A O 1
ATOM 753 N N . GLY A 1 94 ? -28.610 0.805 13.268 1.00 79.75 94 GLY A N 1
ATOM 754 C CA . GLY A 1 94 ? -28.608 -0.136 14.392 1.00 79.75 94 GLY A CA 1
ATOM 755 C C . GLY A 1 94 ? -27.773 -1.401 14.172 1.00 79.75 94 GLY A C 1
ATOM 756 O O . GLY A 1 94 ? -27.727 -2.270 15.045 1.00 79.75 94 GLY A O 1
ATOM 757 N N . SER A 1 95 ? -27.100 -1.540 13.028 1.00 78.94 95 SER A N 1
ATOM 758 C CA . SER A 1 95 ? -26.188 -2.659 12.778 1.00 78.94 95 SER A CA 1
ATOM 759 C C . SER A 1 95 ? -24.865 -2.497 13.528 1.00 78.94 95 SER A C 1
ATOM 761 O O . SER A 1 95 ? -24.351 -1.388 13.684 1.00 78.94 95 SER A O 1
ATOM 763 N N . ARG A 1 96 ? -24.270 -3.627 13.933 1.00 82.56 96 ARG A N 1
ATOM 764 C CA . ARG A 1 96 ? -23.037 -3.675 14.731 1.00 82.56 96 ARG A CA 1
ATOM 765 C C . ARG A 1 96 ? -21.925 -2.925 14.018 1.00 82.56 96 ARG A C 1
ATOM 767 O O . ARG A 1 96 ? -21.201 -2.146 14.620 1.00 82.56 96 ARG A O 1
ATOM 774 N N . LYS A 1 97 ? -21.851 -3.115 12.699 1.00 79.31 97 LYS A N 1
ATOM 775 C CA . LYS A 1 97 ? -20.891 -2.447 11.826 1.00 79.31 97 LYS A CA 1
ATOM 776 C C . LYS A 1 97 ? -21.029 -0.924 11.862 1.00 79.31 97 LYS A C 1
ATOM 778 O O . LYS A 1 97 ? -20.016 -0.257 12.030 1.00 79.31 97 LYS A O 1
ATOM 783 N N . ALA A 1 98 ? -22.241 -0.386 11.708 1.00 77.75 98 ALA A N 1
ATOM 784 C CA . ALA A 1 98 ? -22.459 1.061 11.720 1.00 77.75 98 ALA A CA 1
ATOM 785 C C . ALA A 1 98 ? -22.036 1.674 13.064 1.00 77.75 98 ALA A C 1
ATOM 787 O O . ALA A 1 98 ? -21.292 2.654 13.086 1.00 77.75 98 ALA A O 1
ATOM 788 N N . ILE A 1 99 ? -22.427 1.028 14.169 1.00 83.06 99 ILE A N 1
ATOM 789 C CA . ILE A 1 99 ? -22.071 1.461 15.523 1.00 83.06 99 ILE A CA 1
ATOM 790 C C . ILE A 1 99 ? -20.547 1.409 15.718 1.00 83.06 99 ILE A C 1
ATOM 792 O O . ILE A 1 99 ? -19.949 2.404 16.121 1.00 83.06 99 ILE A O 1
ATOM 796 N N . LEU A 1 100 ? -19.893 0.295 15.366 1.00 82.94 100 LEU A N 1
ATOM 797 C CA . LEU A 1 100 ? -18.436 0.153 15.465 1.00 82.94 100 LEU A CA 1
ATOM 798 C C . LEU A 1 100 ? -17.688 1.174 14.593 1.00 82.94 100 LEU A C 1
ATOM 800 O O . LEU A 1 100 ? -16.691 1.723 15.041 1.00 82.94 100 LEU A O 1
ATOM 804 N N . GLU A 1 101 ? -18.147 1.482 13.376 1.00 78.94 101 GLU A N 1
ATOM 805 C CA . GLU A 1 101 ? -17.550 2.535 12.531 1.00 78.94 101 GLU A CA 1
ATOM 806 C C . GLU A 1 101 ? -17.706 3.940 13.147 1.00 78.94 101 GLU A C 1
ATOM 808 O O . GLU A 1 101 ? -16.794 4.776 13.067 1.00 78.94 101 GLU A O 1
ATOM 813 N N . GLY A 1 102 ? -18.839 4.196 13.807 1.00 81.00 102 GLY A N 1
ATOM 814 C CA . GLY A 1 102 ? -19.055 5.392 14.616 1.00 81.00 102 GLY A CA 1
ATOM 815 C C . GLY A 1 102 ? -18.071 5.491 15.782 1.00 81.00 102 GLY A C 1
ATOM 816 O O . GLY A 1 102 ? -17.409 6.520 15.943 1.00 81.00 102 GLY A O 1
ATOM 817 N N . LEU A 1 103 ? -17.901 4.396 16.530 1.00 84.69 103 LEU A N 1
ATOM 818 C CA . LEU A 1 103 ? -16.948 4.296 17.638 1.00 84.69 103 LEU A CA 1
ATOM 819 C C . LEU A 1 103 ? -15.499 4.437 17.160 1.00 84.69 103 LEU A C 1
ATOM 821 O O . LEU A 1 103 ? -14.745 5.192 17.763 1.00 84.69 103 LEU A O 1
ATOM 825 N N . LYS A 1 104 ? -15.122 3.829 16.027 1.00 84.19 104 LYS A N 1
ATOM 826 C CA . LYS A 1 104 ? -13.808 4.030 15.386 1.00 84.19 104 LYS A CA 1
ATOM 827 C C . LYS A 1 104 ? -13.519 5.503 15.135 1.00 84.19 104 LYS A C 1
ATOM 829 O O . LYS A 1 104 ? -12.426 5.974 15.426 1.00 84.19 104 LYS A O 1
ATOM 834 N N . SER A 1 105 ? -14.506 6.242 14.627 1.00 82.44 105 SER A N 1
ATOM 835 C CA . SER A 1 105 ? -14.356 7.680 14.375 1.00 82.44 105 SER A CA 1
ATOM 836 C C . SER A 1 105 ? -14.111 8.464 15.670 1.00 82.44 105 SER A C 1
ATOM 838 O O . SER A 1 105 ? -13.282 9.369 15.675 1.00 82.44 105 SER A O 1
ATOM 840 N N . ALA A 1 106 ? -14.797 8.112 16.763 1.00 82.75 106 ALA A N 1
ATOM 841 C CA . ALA A 1 106 ? -14.585 8.723 18.078 1.00 82.75 106 ALA A CA 1
ATOM 842 C C . ALA A 1 106 ? -13.215 8.373 18.674 1.00 82.75 106 ALA A C 1
ATOM 844 O O . ALA A 1 106 ? -12.498 9.264 19.130 1.00 82.75 106 ALA A O 1
ATOM 845 N N . GLN A 1 107 ? -12.807 7.105 18.589 1.00 84.56 107 GLN A N 1
ATOM 846 C CA . GLN A 1 107 ? -11.500 6.656 19.069 1.00 84.56 107 GLN A CA 1
ATOM 847 C C . GLN A 1 107 ? -10.346 7.270 18.273 1.00 84.56 107 GLN A C 1
ATOM 849 O O . GLN A 1 107 ? -9.354 7.678 18.864 1.00 84.56 107 GLN A O 1
ATOM 854 N N . LEU A 1 108 ? -10.483 7.438 16.954 1.00 86.06 108 LEU A N 1
ATOM 855 C CA . LEU A 1 108 ? -9.470 8.121 16.145 1.00 86.06 108 LEU A CA 1
ATOM 856 C C . LEU A 1 108 ? -9.204 9.545 16.639 1.00 86.06 108 LEU A C 1
ATOM 858 O O . LEU A 1 108 ? -8.060 9.987 16.695 1.00 86.06 108 LEU A O 1
ATOM 862 N N . ILE A 1 109 ? -10.263 10.268 17.001 1.00 82.69 109 ILE A N 1
ATOM 863 C CA . ILE A 1 109 ? -10.132 11.632 17.510 1.00 82.69 109 ILE A CA 1
ATOM 864 C C . ILE A 1 109 ? -9.478 11.634 18.893 1.00 82.69 109 ILE A C 1
ATOM 866 O O . ILE A 1 109 ? -8.658 12.508 19.166 1.00 82.69 109 ILE A O 1
ATOM 870 N N . SER A 1 110 ? -9.791 10.650 19.740 1.00 82.19 110 SER A N 1
ATOM 871 C CA . SER A 1 110 ? -9.092 10.463 21.017 1.00 82.19 110 SER A CA 1
ATOM 872 C C . SER A 1 110 ? -7.589 10.320 20.814 1.00 82.19 110 SER A C 1
ATOM 874 O O . SER A 1 110 ? -6.807 11.025 21.443 1.00 82.19 110 SER A O 1
ATOM 876 N N . VAL A 1 111 ? -7.192 9.429 19.911 1.00 87.31 111 VAL A N 1
ATOM 877 C CA . VAL A 1 111 ? -5.786 9.160 19.603 1.00 87.31 111 VAL A CA 1
ATOM 878 C C . VAL A 1 111 ? -5.114 10.389 18.978 1.00 87.31 111 VAL A C 1
ATOM 880 O O . VAL A 1 111 ? -3.984 10.733 19.308 1.00 87.31 111 VAL A O 1
ATOM 883 N N . TYR A 1 112 ? -5.830 11.140 18.141 1.00 87.56 112 TYR A N 1
ATOM 884 C CA . TYR A 1 112 ? -5.342 12.433 17.665 1.00 87.56 112 TYR A CA 1
ATOM 885 C C . TYR A 1 112 ? -5.144 13.442 18.816 1.00 87.56 112 TYR A C 1
ATOM 887 O O . TYR A 1 112 ? -4.175 14.199 18.814 1.00 87.56 112 TYR A O 1
ATOM 895 N N . GLY A 1 113 ? -6.010 13.424 19.834 1.00 85.06 113 GLY A N 1
ATOM 896 C CA . GLY A 1 113 ? -5.828 14.177 21.078 1.00 85.06 113 GLY A CA 1
ATOM 897 C C . GLY A 1 113 ? -4.576 13.761 21.859 1.00 85.06 113 GLY A C 1
ATOM 898 O O . GLY A 1 113 ? -3.862 14.631 22.355 1.00 85.06 113 GLY A O 1
ATOM 899 N N . GLU A 1 114 ? -4.259 12.460 21.910 1.00 88.44 114 GLU A N 1
ATOM 900 C CA . GLU A 1 114 ? -2.994 11.947 22.467 1.00 88.44 114 GLU A CA 1
ATOM 901 C C . GLU A 1 114 ? -1.803 12.559 21.719 1.00 88.44 114 GLU A C 1
ATOM 903 O O . GLU A 1 114 ? -0.912 13.135 22.338 1.00 88.44 114 GLU A O 1
ATOM 908 N N . TYR A 1 115 ? -1.818 12.546 20.386 1.00 90.81 115 TYR A N 1
ATOM 909 C CA . TYR A 1 115 ? -0.764 13.168 19.581 1.00 90.81 115 TYR A CA 1
ATOM 910 C C . TYR A 1 115 ? -0.599 14.676 19.850 1.00 90.81 115 TYR A C 1
ATOM 912 O O . TYR A 1 115 ? 0.528 15.147 20.013 1.00 90.81 115 TYR A O 1
ATOM 920 N N . LEU A 1 116 ? -1.699 15.429 19.976 1.00 87.88 116 LEU A N 1
ATOM 921 C CA . LEU A 1 116 ? -1.652 16.853 20.342 1.00 87.88 116 LEU A CA 1
ATOM 922 C C . LEU A 1 116 ? -1.047 17.080 21.739 1.00 87.88 116 LEU A C 1
ATOM 924 O O . LEU A 1 116 ? -0.235 17.990 21.901 1.00 87.88 116 LEU A O 1
ATOM 928 N N . ASN A 1 117 ? -1.371 16.227 22.717 1.00 87.56 117 ASN A N 1
ATOM 929 C CA . ASN A 1 117 ? -0.739 16.246 24.044 1.00 87.56 117 ASN A CA 1
ATOM 930 C C . ASN A 1 117 ? 0.781 16.048 23.952 1.00 87.56 117 ASN A C 1
ATOM 932 O O . ASN A 1 117 ? 1.543 16.708 24.655 1.00 87.56 117 ASN A O 1
ATOM 936 N N . GLY A 1 118 ? 1.230 15.170 23.055 1.00 90.31 118 GLY A N 1
ATOM 937 C CA . GLY A 1 118 ? 2.648 14.961 22.775 1.00 90.31 118 GLY A CA 1
ATOM 938 C C . GLY A 1 118 ? 3.353 16.203 22.228 1.00 90.31 118 GLY A C 1
ATOM 939 O O . GLY A 1 118 ? 4.482 16.500 22.622 1.00 90.31 118 GLY A O 1
ATOM 940 N N . ILE A 1 119 ? 2.687 16.948 21.338 1.00 90.81 119 ILE A N 1
ATOM 941 C CA . ILE A 1 119 ? 3.211 18.206 20.780 1.00 90.81 119 ILE A CA 1
ATOM 942 C C . ILE A 1 119 ? 3.356 19.252 21.889 1.00 90.81 119 ILE A C 1
ATOM 944 O O . ILE A 1 119 ? 4.405 19.893 21.995 1.00 90.81 119 ILE A O 1
ATOM 948 N N . ASP A 1 120 ? 2.334 19.400 22.734 1.00 88.06 120 ASP A N 1
ATOM 949 C CA . ASP A 1 120 ? 2.358 20.338 23.859 1.00 88.06 120 ASP A CA 1
ATOM 950 C C . ASP A 1 120 ? 3.445 19.964 24.879 1.00 88.06 120 ASP A C 1
ATOM 952 O O . ASP A 1 120 ? 4.190 20.839 25.333 1.00 88.06 120 ASP A O 1
ATOM 956 N N . TYR A 1 121 ? 3.616 18.668 25.162 1.00 89.69 121 TYR A N 1
ATOM 957 C CA . TYR A 1 121 ? 4.719 18.164 25.979 1.00 89.69 121 TYR A CA 1
ATOM 958 C C . TYR A 1 121 ? 6.077 18.539 25.396 1.00 89.69 121 TYR A C 1
ATOM 960 O O . TYR A 1 121 ? 6.892 19.145 26.094 1.00 89.69 121 TYR A O 1
ATOM 968 N N . LYS A 1 122 ? 6.321 18.232 24.115 1.00 90.25 122 LYS A N 1
ATOM 969 C CA . LYS A 1 122 ? 7.605 18.515 23.463 1.00 90.25 122 LYS A CA 1
ATOM 970 C C . LYS A 1 122 ? 7.912 20.010 23.473 1.00 90.25 122 LYS A C 1
ATOM 972 O O . LYS A 1 122 ? 9.022 20.404 23.814 1.00 90.25 122 LYS A O 1
ATOM 977 N N . LYS A 1 123 ? 6.908 20.846 23.201 1.00 91.12 123 LYS A N 1
ATOM 978 C CA . LYS A 1 123 ? 7.017 22.307 23.284 1.00 91.12 123 LYS A CA 1
ATOM 979 C C . LYS A 1 123 ? 7.395 22.771 24.694 1.00 91.12 123 LYS A C 1
ATOM 981 O O . LYS A 1 123 ? 8.299 23.588 24.845 1.00 91.12 123 LYS A O 1
ATOM 986 N N . ASN A 1 124 ? 6.723 22.267 25.729 1.00 89.31 124 ASN A N 1
ATOM 987 C CA . ASN A 1 124 ? 7.037 22.610 27.119 1.00 89.31 124 ASN A CA 1
ATOM 988 C C . ASN A 1 124 ? 8.428 22.115 27.533 1.00 89.31 124 ASN A C 1
ATOM 990 O O . ASN A 1 124 ? 9.143 22.828 28.233 1.00 89.31 124 ASN A O 1
ATOM 994 N N . TYR A 1 125 ? 8.827 20.929 27.076 1.00 88.94 125 TYR A N 1
ATOM 995 C CA . TYR A 1 125 ? 10.157 20.373 27.302 1.00 88.94 125 TYR A CA 1
ATOM 996 C C . TYR A 1 125 ? 11.247 21.251 26.679 1.00 88.94 125 TYR A C 1
ATOM 998 O O . TYR A 1 125 ? 12.191 21.639 27.370 1.00 88.94 125 TYR A O 1
ATOM 1006 N N . ASP A 1 126 ? 11.078 21.631 25.413 1.00 90.31 126 ASP A N 1
ATOM 1007 C CA . ASP A 1 126 ? 12.036 22.450 24.664 1.00 90.31 126 ASP A CA 1
ATOM 1008 C C . ASP A 1 126 ? 12.159 23.870 25.225 1.00 90.31 126 ASP A C 1
ATOM 1010 O O . ASP A 1 126 ? 13.252 24.431 25.238 1.00 90.31 126 ASP A O 1
ATOM 1014 N N . ASN A 1 127 ? 11.068 24.427 25.758 1.00 90.81 127 ASN A N 1
ATOM 1015 C CA . ASN A 1 127 ? 11.059 25.750 26.387 1.00 90.81 127 ASN A CA 1
ATOM 1016 C C . ASN A 1 127 ? 11.753 25.790 27.760 1.00 90.81 127 ASN A C 1
ATOM 1018 O O . ASN A 1 127 ? 12.058 26.874 28.260 1.00 90.81 127 ASN A O 1
ATOM 1022 N N . LEU A 1 128 ? 11.985 24.639 28.397 1.00 88.94 128 LEU A N 1
ATOM 1023 C CA . LEU A 1 128 ? 12.777 24.569 29.623 1.00 88.94 128 LEU A CA 1
ATOM 1024 C C . LEU A 1 128 ? 14.275 24.518 29.268 1.00 88.94 128 LEU A C 1
ATOM 1026 O O . LEU A 1 128 ? 14.639 23.741 28.388 1.00 88.94 128 LEU A O 1
ATOM 1030 N N . PRO A 1 129 ? 15.155 25.272 29.958 1.00 89.12 129 PRO A N 1
ATOM 1031 C CA . PRO A 1 129 ? 16.608 25.184 29.769 1.00 89.12 129 PRO A CA 1
ATOM 1032 C C . PRO A 1 129 ? 17.140 23.749 29.879 1.00 89.12 129 PRO A C 1
ATOM 1034 O O . PRO A 1 129 ? 16.629 22.967 30.686 1.00 89.12 129 PRO A O 1
ATOM 1037 N N . GLU A 1 130 ? 18.171 23.392 29.108 1.00 77.94 130 GLU A N 1
ATOM 1038 C CA . GLU A 1 130 ? 18.701 22.017 29.071 1.00 77.94 130 GLU A CA 1
ATOM 1039 C C . GLU A 1 130 ? 19.223 21.522 30.425 1.00 77.94 130 GLU A C 1
ATOM 1041 O O . GLU A 1 130 ? 19.037 20.358 30.774 1.00 77.94 130 GLU A O 1
ATOM 1046 N N . ASP A 1 131 ? 19.792 22.421 31.225 1.00 78.62 131 ASP A N 1
ATOM 1047 C CA . ASP A 1 131 ? 20.303 22.175 32.575 1.00 78.62 131 ASP A CA 1
ATOM 1048 C C . ASP A 1 131 ? 19.202 22.171 33.654 1.00 78.62 131 ASP A C 1
ATOM 1050 O O . ASP A 1 131 ? 19.477 22.035 34.852 1.00 78.62 131 ASP A O 1
ATOM 1054 N N . THR A 1 132 ? 17.929 22.293 33.258 1.00 79.38 132 THR A N 1
ATOM 1055 C CA . THR A 1 132 ? 16.809 22.312 34.197 1.00 79.38 132 THR A CA 1
ATOM 1056 C C . THR A 1 132 ? 16.742 21.004 34.981 1.00 79.38 132 THR A C 1
ATOM 1058 O O . THR A 1 132 ? 16.355 19.951 34.475 1.00 79.38 132 THR A O 1
ATOM 1061 N N . ARG A 1 133 ? 17.003 21.080 36.289 1.00 79.88 133 ARG A N 1
ATOM 1062 C CA . ARG A 1 133 ? 16.774 19.957 37.205 1.00 79.88 133 ARG A CA 1
ATOM 1063 C C . ARG A 1 133 ? 15.319 19.480 37.109 1.00 79.88 133 ARG A C 1
ATOM 1065 O O . ARG A 1 133 ? 14.397 20.287 37.278 1.00 79.88 133 ARG A O 1
ATOM 1072 N N . LEU A 1 134 ? 15.137 18.172 36.895 1.00 82.75 134 LEU A N 1
ATOM 1073 C CA . LEU A 1 134 ? 13.838 17.509 36.694 1.00 82.75 134 LEU A CA 1
ATOM 1074 C C . LEU A 1 134 ? 13.053 18.050 35.479 1.00 82.75 134 LEU A C 1
ATOM 1076 O O . LEU A 1 134 ? 11.830 18.171 35.550 1.00 82.75 134 LEU A O 1
ATOM 1080 N N . ARG A 1 135 ? 13.745 18.393 34.379 1.00 83.56 135 ARG A N 1
ATOM 1081 C CA . ARG A 1 135 ? 13.161 18.960 33.146 1.00 83.56 135 ARG A CA 1
ATOM 1082 C C . ARG A 1 135 ? 11.936 18.194 32.645 1.00 83.56 135 ARG A C 1
ATOM 1084 O O . ARG A 1 135 ? 10.897 18.809 32.435 1.00 83.56 135 ARG A O 1
ATOM 1091 N N . GLU A 1 136 ? 12.029 16.868 32.530 1.00 82.25 136 GLU A N 1
ATOM 1092 C CA . GLU A 1 136 ? 10.913 16.015 32.092 1.00 82.25 136 GLU A CA 1
ATOM 1093 C C . GLU A 1 136 ? 9.703 16.145 33.017 1.00 82.25 136 GLU A C 1
ATOM 1095 O O . GLU A 1 136 ? 8.622 16.492 32.559 1.00 82.25 136 GLU A O 1
ATOM 1100 N N . LYS A 1 137 ? 9.899 15.975 34.333 1.00 82.69 137 LYS A N 1
ATOM 1101 C CA . LYS A 1 137 ? 8.829 16.078 35.341 1.00 82.69 137 LYS A CA 1
ATOM 1102 C C . LYS A 1 137 ? 8.134 17.447 35.290 1.00 82.69 137 LYS A C 1
ATOM 1104 O O . LYS A 1 137 ? 6.914 17.531 35.388 1.00 82.69 137 LYS A O 1
ATOM 1109 N N . LYS A 1 138 ? 8.903 18.525 35.088 1.00 87.00 138 LYS A N 1
ATOM 1110 C CA . LYS A 1 138 ? 8.380 19.893 34.934 1.00 87.00 138 LYS A CA 1
ATOM 1111 C C . LYS A 1 138 ? 7.584 20.078 33.635 1.00 87.00 138 LYS A C 1
ATOM 1113 O O . LYS A 1 138 ? 6.506 20.664 33.679 1.00 87.00 138 LYS A O 1
ATOM 1118 N N . ALA A 1 139 ? 8.074 19.569 32.502 1.00 87.56 139 ALA A N 1
ATOM 1119 C CA . ALA A 1 139 ? 7.364 19.620 31.219 1.00 87.56 139 ALA A CA 1
ATOM 1120 C C . ALA A 1 139 ? 6.049 18.825 31.260 1.00 87.56 139 ALA A C 1
ATOM 1122 O O . ALA A 1 139 ? 5.002 19.312 30.827 1.00 87.56 139 ALA A O 1
ATOM 1123 N N . THR A 1 140 ? 6.092 17.635 31.861 1.00 84.81 140 THR A N 1
ATOM 1124 C CA . THR A 1 140 ? 4.937 16.773 32.128 1.00 84.81 140 THR A CA 1
ATOM 1125 C C . THR A 1 140 ? 3.873 17.500 32.957 1.00 84.81 140 THR A C 1
ATOM 1127 O O . THR A 1 140 ? 2.693 17.468 32.603 1.00 84.81 140 THR A O 1
ATOM 1130 N N . TYR A 1 141 ? 4.279 18.223 34.010 1.00 85.62 141 TYR A N 1
ATOM 1131 C CA . TYR A 1 141 ? 3.369 19.023 34.840 1.00 85.62 141 TYR A CA 1
ATOM 1132 C C . TYR A 1 141 ? 2.692 20.147 34.055 1.00 85.62 141 TYR A C 1
ATOM 1134 O O . TYR A 1 141 ? 1.467 20.244 34.052 1.00 85.62 141 TYR A O 1
ATOM 1142 N N . LEU A 1 142 ? 3.478 20.970 33.352 1.00 86.56 142 LEU A N 1
ATOM 1143 C CA . LEU A 1 142 ? 2.951 22.098 32.573 1.00 86.56 142 LEU A CA 1
ATOM 1144 C C . LEU A 1 142 ? 1.974 21.648 31.487 1.00 86.56 142 LEU A C 1
ATOM 1146 O O . LEU A 1 142 ? 1.050 22.382 31.159 1.00 86.56 142 LEU A O 1
ATOM 1150 N N . THR A 1 143 ? 2.162 20.448 30.944 1.00 86.69 143 THR A N 1
ATOM 1151 C CA . THR A 1 143 ? 1.276 19.883 29.921 1.00 86.69 143 THR A CA 1
ATOM 1152 C C . THR A 1 143 ? -0.011 19.348 30.544 1.00 86.69 143 THR A C 1
ATOM 1154 O O . THR A 1 143 ? -1.106 19.750 30.157 1.00 86.69 143 THR A O 1
ATOM 1157 N N . SER A 1 144 ? 0.110 18.502 31.569 1.00 81.75 144 SER A N 1
ATOM 1158 C CA . SER A 1 144 ? -1.031 17.778 32.147 1.00 81.75 144 SER A CA 1
ATOM 1159 C C . SER A 1 144 ? -1.973 18.676 32.950 1.00 81.75 144 SER A C 1
ATOM 1161 O O . SER A 1 144 ? -3.175 18.440 32.961 1.00 81.75 144 SER A O 1
ATOM 1163 N N . TYR A 1 145 ? -1.452 19.732 33.587 1.00 80.94 145 TYR A N 1
ATOM 1164 C CA . TYR A 1 145 ? -2.253 20.673 34.384 1.00 80.94 145 TYR A CA 1
ATOM 1165 C C . TYR A 1 145 ? -2.665 21.939 33.614 1.00 80.94 145 TYR A C 1
ATOM 1167 O O . TYR A 1 145 ? -3.330 22.817 34.170 1.00 80.94 145 TYR A O 1
ATOM 1175 N N . ASN A 1 146 ? -2.327 22.055 32.323 1.00 83.06 146 ASN A N 1
ATOM 1176 C CA . ASN A 1 146 ? -2.846 23.127 31.475 1.00 83.06 146 ASN A CA 1
ATOM 1177 C C . ASN A 1 146 ? -4.295 22.836 31.056 1.00 83.06 146 ASN A C 1
ATOM 1179 O O . ASN A 1 146 ? -4.564 22.404 29.935 1.00 83.06 146 ASN A O 1
ATOM 1183 N N . ASN A 1 147 ? -5.245 23.100 31.951 1.00 75.56 147 ASN A N 1
ATOM 1184 C CA . ASN A 1 147 ? -6.676 22.835 31.739 1.00 75.56 147 ASN A CA 1
ATOM 1185 C C . ASN A 1 147 ? -7.286 23.565 30.527 1.00 75.56 147 ASN A C 1
ATOM 1187 O O . ASN A 1 147 ? -8.355 23.185 30.058 1.00 75.56 147 ASN A O 1
ATOM 1191 N N . ALA A 1 148 ? -6.622 24.607 30.017 1.00 76.56 148 ALA A N 1
ATOM 1192 C CA . ALA A 1 148 ? -7.043 25.338 28.825 1.00 76.56 148 ALA A CA 1
ATOM 1193 C C . ALA A 1 148 ? -6.397 24.819 27.526 1.00 76.56 148 ALA A C 1
ATOM 1195 O O . ALA A 1 148 ? -6.723 25.320 26.449 1.00 76.56 148 ALA A O 1
ATOM 1196 N N . GLY A 1 149 ? -5.480 23.849 27.607 1.00 78.69 149 GLY A N 1
ATOM 1197 C CA . GLY A 1 149 ? -4.833 23.225 26.455 1.00 78.69 149 GLY A CA 1
ATOM 1198 C C . GLY A 1 149 ? -5.821 22.423 25.609 1.00 78.69 149 GLY A C 1
ATOM 1199 O O . GLY A 1 149 ? -6.710 21.752 26.135 1.00 78.69 149 GLY A O 1
ATOM 1200 N N . ILE A 1 150 ? -5.661 22.473 24.284 1.00 76.38 150 ILE A N 1
ATOM 1201 C CA . ILE A 1 150 ? -6.589 21.835 23.341 1.00 76.38 150 ILE A CA 1
ATOM 1202 C C . ILE A 1 150 ? -6.734 20.331 23.594 1.00 76.38 150 ILE A C 1
ATOM 1204 O O . ILE A 1 150 ? -7.833 19.792 23.495 1.00 76.38 150 ILE A O 1
ATOM 1208 N N . ALA A 1 151 ? -5.645 19.663 23.967 1.00 76.19 151 ALA A N 1
ATOM 1209 C CA . ALA A 1 151 ? -5.636 18.231 24.198 1.00 76.19 151 ALA A CA 1
ATOM 1210 C C . ALA A 1 151 ? -6.381 17.839 25.489 1.00 76.19 151 ALA A C 1
ATOM 1212 O O . ALA A 1 151 ? -7.162 16.888 25.467 1.00 76.19 151 ALA A O 1
ATOM 1213 N N . ASN A 1 152 ? -6.258 18.626 26.564 1.00 76.44 152 ASN A N 1
ATOM 1214 C CA . ASN A 1 152 ? -7.056 18.444 27.784 1.00 76.44 152 ASN A CA 1
ATOM 1215 C C . ASN A 1 152 ? -8.546 18.704 27.537 1.00 76.44 152 ASN A C 1
ATOM 1217 O O . ASN A 1 152 ? -9.393 17.952 28.012 1.00 76.44 152 ASN A O 1
ATOM 1221 N N . LEU A 1 153 ? -8.882 19.712 26.729 1.00 78.00 153 LEU A N 1
ATOM 1222 C CA . LEU A 1 153 ? -10.269 19.963 26.338 1.00 78.00 153 LEU A CA 1
ATOM 1223 C C . LEU A 1 153 ? -10.851 18.805 25.508 1.00 78.00 153 LEU A C 1
ATOM 1225 O O . LEU A 1 153 ? -11.980 18.384 25.763 1.00 78.00 153 LEU A O 1
ATOM 1229 N N . ILE A 1 154 ? -10.084 18.251 24.560 1.00 77.50 154 ILE A N 1
ATOM 1230 C CA . ILE A 1 154 ? -10.482 17.060 23.790 1.00 77.50 154 ILE A CA 1
ATOM 1231 C C . ILE A 1 154 ? -10.666 15.851 24.715 1.00 77.50 154 ILE A C 1
ATOM 1233 O O . ILE A 1 154 ? -11.651 15.131 24.567 1.00 77.50 154 ILE A O 1
ATOM 1237 N N . ALA A 1 155 ? -9.767 15.636 25.680 1.00 74.31 155 ALA A N 1
ATOM 1238 C CA . ALA A 1 155 ? -9.866 14.534 26.637 1.00 74.31 155 ALA A CA 1
ATOM 1239 C C . ALA A 1 155 ? -11.120 14.645 27.524 1.00 74.31 155 ALA A C 1
ATOM 1241 O O . ALA A 1 155 ? -11.854 13.665 27.671 1.00 74.31 155 ALA A O 1
ATOM 1242 N N . SER A 1 156 ? -11.422 15.837 28.051 1.00 73.81 156 SER A N 1
ATOM 1243 C CA . SER A 1 156 ? -12.642 16.090 28.831 1.00 73.81 156 SER A CA 1
ATOM 1244 C C . SER A 1 156 ? -13.907 15.867 28.005 1.00 73.81 156 SER A C 1
ATOM 1246 O O . SER A 1 156 ? -14.829 15.181 28.448 1.00 73.81 156 SER A O 1
ATOM 1248 N N . ALA A 1 157 ? -13.941 16.390 26.776 1.00 78.38 157 ALA A N 1
ATOM 1249 C CA . ALA A 1 157 ? -15.070 16.190 25.878 1.00 78.38 157 ALA A CA 1
ATOM 1250 C C . ALA A 1 157 ? -15.237 14.718 25.495 1.00 78.38 157 ALA A C 1
ATOM 1252 O O . ALA A 1 157 ? -16.356 14.222 25.500 1.00 78.38 157 ALA A O 1
ATOM 1253 N N . LYS A 1 158 ? -14.147 13.981 25.252 1.00 77.19 158 LYS A N 1
ATOM 1254 C CA . LYS A 1 158 ? -14.191 12.529 25.032 1.00 77.19 158 LYS A CA 1
ATOM 1255 C C . LYS A 1 158 ? -14.839 11.808 26.208 1.00 77.19 158 LYS A C 1
ATOM 1257 O O . LYS A 1 158 ? -15.688 10.958 25.975 1.00 77.19 158 LYS A O 1
ATOM 1262 N N . GLY A 1 159 ? -14.470 12.145 27.446 1.00 74.25 159 GLY A N 1
ATOM 1263 C CA . GLY A 1 159 ? -15.090 11.557 28.635 1.00 74.25 159 GLY A CA 1
ATOM 1264 C C . GLY A 1 159 ? -16.614 11.721 28.634 1.00 74.25 159 GLY A C 1
ATOM 1265 O O . GLY A 1 159 ? -17.336 10.757 28.883 1.00 74.25 159 GLY A O 1
ATOM 1266 N N . ALA A 1 160 ? -17.103 12.908 28.261 1.00 72.56 160 ALA A N 1
ATOM 1267 C CA . ALA A 1 160 ? -18.533 13.168 28.099 1.00 72.56 160 ALA A CA 1
ATOM 1268 C C . ALA A 1 160 ? -19.147 12.392 26.919 1.00 72.56 160 ALA A C 1
ATOM 1270 O O . ALA A 1 160 ? -20.223 11.814 27.056 1.00 72.56 160 ALA A O 1
ATOM 1271 N N . VAL A 1 161 ? -18.458 12.316 25.775 1.00 76.06 161 VAL A N 1
ATOM 1272 C CA . VAL A 1 161 ? -18.900 11.533 24.610 1.00 76.06 161 VAL A CA 1
ATOM 1273 C C . VAL A 1 161 ? -19.016 10.048 24.948 1.00 76.06 161 VAL A C 1
ATOM 1275 O O . VAL A 1 161 ? -20.039 9.447 24.638 1.00 76.06 161 VAL A O 1
ATOM 1278 N N . ASP A 1 162 ? -18.023 9.457 25.611 1.00 75.19 162 ASP A N 1
ATOM 1279 C CA . ASP A 1 162 ? -18.042 8.049 26.018 1.00 75.19 162 ASP A CA 1
ATOM 1280 C C . ASP A 1 162 ? -19.155 7.771 27.030 1.00 75.19 162 ASP A C 1
ATOM 1282 O O . ASP A 1 162 ? -19.847 6.759 26.917 1.00 75.19 162 ASP A O 1
ATOM 1286 N N . ALA A 1 163 ? -19.357 8.678 27.991 1.00 77.19 163 ALA A N 1
ATOM 1287 C CA . ALA A 1 163 ? -20.454 8.586 28.947 1.00 77.19 163 ALA A CA 1
ATOM 1288 C C . ALA A 1 163 ? -21.816 8.641 28.239 1.00 77.19 163 ALA A C 1
ATOM 1290 O O . ALA A 1 163 ? -22.653 7.771 28.471 1.00 77.19 163 ALA A O 1
ATOM 1291 N N . ASN A 1 164 ? -22.009 9.590 27.317 1.00 75.06 164 ASN A N 1
ATOM 1292 C CA . ASN A 1 164 ? -23.232 9.719 26.521 1.00 75.06 164 ASN A CA 1
ATOM 1293 C C . ASN A 1 164 ? -23.463 8.497 25.625 1.00 75.06 164 ASN A C 1
ATOM 1295 O O . ASN A 1 164 ? -24.576 7.987 25.556 1.00 75.06 164 ASN A O 1
ATOM 1299 N N . ILE A 1 165 ? -22.421 7.986 24.968 1.00 75.62 165 ILE A N 1
ATOM 1300 C CA . ILE A 1 165 ? -22.495 6.763 24.161 1.00 75.62 165 ILE A CA 1
ATOM 1301 C C . ILE A 1 165 ? -22.892 5.574 25.037 1.00 75.62 165 ILE A C 1
ATOM 1303 O O . ILE A 1 165 ? -23.797 4.834 24.666 1.00 75.62 165 ILE A O 1
ATOM 1307 N N . LYS A 1 166 ? -22.255 5.389 26.199 1.00 75.25 166 LYS A N 1
ATOM 1308 C CA . LYS A 1 166 ? -22.560 4.281 27.114 1.00 75.25 166 LYS A CA 1
ATOM 1309 C C . LYS A 1 166 ? -23.991 4.368 27.644 1.00 75.25 166 LYS A C 1
ATOM 1311 O O . LYS A 1 166 ? -24.708 3.375 27.589 1.00 75.25 166 LYS A O 1
ATOM 1316 N N . MET A 1 167 ? -24.402 5.549 28.104 1.00 72.44 167 MET A N 1
ATOM 1317 C CA . MET A 1 167 ? -25.744 5.808 28.627 1.00 72.44 167 MET A CA 1
ATOM 1318 C C . MET A 1 167 ? -26.818 5.568 27.560 1.00 72.44 167 MET A C 1
ATOM 1320 O O . MET A 1 167 ? -27.817 4.916 27.823 1.00 72.44 167 MET A O 1
ATOM 1324 N N . LEU A 1 168 ? -26.600 6.042 26.331 1.00 68.19 168 LEU A N 1
ATOM 1325 C CA . LEU A 1 168 ? -27.633 6.037 25.290 1.00 68.19 168 LEU A CA 1
ATOM 1326 C C . LEU A 1 168 ? -27.647 4.762 24.437 1.00 68.19 168 LEU A C 1
ATOM 1328 O O . LEU A 1 168 ? -28.663 4.456 23.813 1.00 68.19 168 LEU A O 1
ATOM 1332 N N . LEU A 1 169 ? -26.553 3.992 24.420 1.00 70.62 169 LEU A N 1
ATOM 1333 C CA . LEU A 1 169 ? -26.555 2.621 23.901 1.00 70.62 169 LEU A CA 1
ATOM 1334 C C . LEU A 1 169 ? -27.201 1.634 24.881 1.00 70.62 169 LEU A C 1
ATOM 1336 O O . LEU A 1 169 ? -27.620 0.570 24.445 1.00 70.62 169 LEU A O 1
ATOM 1340 N N . GLN A 1 170 ? -27.342 1.978 26.161 1.00 70.69 170 GLN A N 1
ATOM 1341 C CA . GLN A 1 170 ? -28.099 1.205 27.149 1.00 70.69 170 GLN A CA 1
ATOM 1342 C C . GLN A 1 170 ? -29.445 1.898 27.427 1.00 70.69 170 GLN A C 1
ATOM 1344 O O . GLN A 1 170 ? -29.617 2.462 28.505 1.00 70.69 170 GLN A O 1
ATOM 1349 N N . PRO A 1 171 ? -30.389 1.920 26.463 1.00 64.25 171 PRO A N 1
ATOM 1350 C CA . PRO A 1 171 ? -31.588 2.739 26.563 1.00 64.25 171 PRO A CA 1
ATOM 1351 C C . PRO A 1 171 ? -32.384 2.402 27.822 1.00 64.25 171 PRO A C 1
ATOM 1353 O O . PRO A 1 171 ? -32.603 1.234 28.157 1.00 64.25 171 PRO A O 1
ATOM 1356 N N . GLU A 1 172 ? -32.830 3.461 28.491 1.00 67.75 172 GLU A N 1
ATOM 1357 C CA . GLU A 1 172 ? -33.760 3.398 29.611 1.00 67.75 172 GLU A CA 1
ATOM 1358 C C . GLU A 1 172 ? -35.095 2.759 29.193 1.00 67.75 172 GLU A C 1
ATOM 1360 O O . GLU A 1 172 ? -35.398 2.608 28.006 1.00 67.75 172 GLU A O 1
ATOM 1365 N N . GLU A 1 173 ? -35.931 2.385 30.168 1.00 65.38 173 GLU A N 1
ATOM 1366 C CA . GLU A 1 173 ? -37.203 1.690 29.901 1.00 65.38 173 GLU A CA 1
ATOM 1367 C C . GLU A 1 173 ? -38.166 2.476 28.993 1.00 65.38 173 GLU A C 1
ATOM 1369 O O . GLU A 1 173 ? -39.002 1.875 28.320 1.00 65.38 173 GLU A O 1
ATOM 1374 N N . ASN A 1 174 ? -38.025 3.800 28.922 1.00 68.69 174 ASN A N 1
ATOM 1375 C CA . ASN A 1 174 ? -38.821 4.695 28.081 1.00 68.69 174 ASN A CA 1
ATOM 1376 C C . ASN A 1 174 ? -38.245 4.916 26.659 1.00 68.69 174 ASN A C 1
ATOM 1378 O O . ASN A 1 174 ? -38.948 5.503 25.838 1.00 68.69 174 ASN A O 1
ATOM 1382 N N . ASP A 1 175 ? -37.021 4.446 26.352 1.00 75.62 175 ASP A N 1
ATOM 1383 C CA . ASP A 1 175 ? -36.297 4.626 25.073 1.00 75.62 175 ASP A CA 1
ATOM 1384 C C . ASP A 1 175 ? -36.515 6.017 24.443 1.00 75.62 175 ASP A C 1
ATOM 1386 O O . ASP A 1 175 ? -36.903 6.131 23.277 1.00 75.62 175 ASP A O 1
ATOM 1390 N N . GLU A 1 176 ? -36.293 7.091 25.215 1.00 72.44 176 GLU A N 1
ATOM 1391 C CA . GLU A 1 176 ? -36.641 8.473 24.824 1.00 72.44 176 GLU A CA 1
ATOM 1392 C C . GLU A 1 176 ? -36.057 8.882 23.453 1.00 72.44 176 GLU A C 1
ATOM 1394 O O . GLU A 1 176 ? -36.647 9.648 22.687 1.00 72.44 176 GLU A O 1
ATOM 1399 N N . TYR A 1 177 ? -34.896 8.325 23.109 1.00 75.50 177 TYR A N 1
ATOM 1400 C CA . TYR A 1 177 ? -34.142 8.625 21.893 1.00 75.50 177 TYR A CA 1
ATOM 1401 C C . TYR A 1 177 ? -34.516 7.707 20.707 1.00 75.50 177 TYR A C 1
ATOM 1403 O O . TYR A 1 177 ? -34.082 7.939 19.571 1.00 75.50 177 TYR A O 1
ATOM 1411 N N . GLY A 1 178 ? -35.329 6.670 20.945 1.00 84.69 178 GLY A N 1
ATOM 1412 C CA . GLY A 1 178 ? -35.738 5.659 19.966 1.00 84.69 178 GLY A CA 1
ATOM 1413 C C . GLY A 1 178 ? -34.602 4.744 19.496 1.00 84.69 178 GLY A C 1
ATOM 1414 O O . GLY A 1 178 ? -34.715 4.124 18.435 1.00 84.69 178 GLY A O 1
ATOM 1415 N N . ILE A 1 179 ? -33.490 4.693 20.232 1.00 84.69 179 ILE A N 1
ATOM 1416 C CA . ILE A 1 179 ? -32.303 3.907 19.883 1.00 84.69 179 ILE A CA 1
ATOM 1417 C C . ILE A 1 179 ? -32.593 2.423 20.066 1.00 84.69 179 ILE A C 1
ATOM 1419 O O . ILE A 1 179 ? -32.330 1.637 19.155 1.00 84.69 179 ILE A O 1
ATOM 1423 N N . GLY A 1 180 ? -33.216 2.040 21.181 1.00 86.94 180 GLY A N 1
ATOM 1424 C CA . GLY A 1 180 ? -33.615 0.659 21.439 1.00 86.94 180 GLY A CA 1
ATOM 1425 C C . GLY A 1 180 ? -34.517 0.104 20.338 1.00 86.94 180 GLY A C 1
ATOM 1426 O O . GLY A 1 180 ? -34.325 -1.021 19.871 1.00 86.94 180 GLY A O 1
ATOM 1427 N N . LYS A 1 181 ? -35.453 0.921 19.846 1.00 86.75 181 LYS A N 1
ATOM 1428 C CA . LYS A 1 181 ? -36.289 0.591 18.689 1.00 86.75 181 LYS A CA 1
ATOM 1429 C C . LYS A 1 181 ? -35.469 0.377 17.414 1.00 86.75 181 LYS A C 1
ATOM 1431 O O . LYS A 1 181 ? -35.692 -0.621 16.740 1.00 86.75 181 LYS A O 1
ATOM 1436 N N . ILE A 1 182 ? -34.521 1.260 17.086 1.00 86.38 182 ILE A N 1
ATOM 1437 C CA . ILE A 1 182 ? -33.662 1.112 15.893 1.00 86.38 182 ILE A CA 1
ATOM 1438 C C . ILE A 1 182 ? -32.850 -0.192 15.961 1.00 86.38 182 ILE A C 1
ATOM 1440 O O . ILE A 1 182 ? -32.803 -0.941 14.983 1.00 86.38 182 ILE A O 1
ATOM 1444 N N . LEU A 1 183 ? -32.251 -0.489 17.119 1.00 87.25 183 LEU A N 1
ATOM 1445 C CA . LEU A 1 183 ? -31.468 -1.709 17.339 1.00 87.25 183 LEU A CA 1
ATOM 1446 C C . LEU A 1 183 ? -32.336 -2.964 17.167 1.00 87.25 183 LEU A C 1
ATOM 1448 O O . LEU A 1 183 ? -31.948 -3.899 16.463 1.00 87.25 183 LEU A O 1
ATOM 1452 N N . PHE A 1 184 ? -33.525 -2.977 17.774 1.00 89.44 184 PHE A N 1
ATOM 1453 C CA . PHE A 1 184 ? -34.427 -4.126 17.728 1.00 89.44 184 PHE A CA 1
ATOM 1454 C C . PHE A 1 184 ? -35.105 -4.313 16.363 1.00 89.44 184 PHE A C 1
ATOM 1456 O O . PHE A 1 184 ? -35.263 -5.441 15.898 1.00 89.44 184 PHE A O 1
ATOM 1463 N N . ASP A 1 185 ? -35.457 -3.230 15.671 1.00 82.19 185 ASP A N 1
ATOM 1464 C CA . ASP A 1 185 ? -35.990 -3.300 14.307 1.00 82.19 185 ASP A CA 1
ATOM 1465 C C . ASP A 1 185 ? -34.940 -3.907 13.349 1.00 82.19 185 ASP A C 1
ATOM 1467 O O . ASP A 1 185 ? -35.285 -4.689 12.456 1.00 82.19 185 ASP A O 1
ATOM 1471 N N . ASN A 1 186 ? -33.646 -3.632 13.571 1.00 79.81 186 ASN A N 1
ATOM 1472 C CA . ASN A 1 186 ? -32.550 -4.223 12.798 1.00 79.81 186 ASN A CA 1
ATOM 1473 C C . ASN A 1 186 ? -32.365 -5.735 13.042 1.00 79.81 186 ASN A C 1
ATOM 1475 O O . ASN A 1 186 ? -31.971 -6.449 12.116 1.00 79.81 186 ASN A O 1
ATOM 1479 N N . LEU A 1 187 ? -32.706 -6.247 14.234 1.00 82.50 187 LEU A N 1
ATOM 1480 C CA . LEU A 1 187 ? -32.714 -7.690 14.520 1.00 82.50 187 LEU A CA 1
ATOM 1481 C C . LEU A 1 187 ? -33.685 -8.447 13.596 1.00 82.50 187 LEU A C 1
ATOM 1483 O O . LEU A 1 187 ? -33.449 -9.612 13.277 1.00 82.50 187 LEU A O 1
ATOM 1487 N N . LYS A 1 188 ? -34.767 -7.795 13.139 1.00 82.56 188 LYS A N 1
ATOM 1488 C CA . LYS A 1 188 ? -35.853 -8.420 12.354 1.00 82.56 188 LYS A CA 1
ATOM 1489 C C . LYS A 1 188 ? -36.448 -9.639 13.068 1.00 82.56 188 LYS A C 1
ATOM 1491 O O . LYS A 1 188 ? -36.678 -10.694 12.467 1.00 82.56 188 LYS A O 1
ATOM 1496 N N . TYR A 1 189 ? -36.668 -9.485 14.373 1.00 84.88 189 TYR A N 1
ATOM 1497 C CA . TYR A 1 189 ? -37.188 -10.538 15.233 1.00 84.88 189 TYR A CA 1
ATOM 1498 C C . TYR A 1 189 ? -38.517 -11.107 14.722 1.00 84.88 189 TYR A C 1
ATOM 1500 O O . TYR A 1 189 ? -39.428 -10.379 14.328 1.00 84.88 189 TYR A O 1
ATOM 1508 N N . ASN A 1 190 ? -38.631 -12.431 14.780 1.00 85.81 190 ASN A N 1
ATOM 1509 C CA . ASN A 1 190 ? -39.875 -13.164 14.603 1.00 85.81 190 ASN A CA 1
ATOM 1510 C C . ASN A 1 190 ? -39.840 -14.428 15.477 1.00 85.81 190 ASN A C 1
ATOM 1512 O O . ASN A 1 190 ? -38.770 -14.876 15.886 1.00 85.81 190 ASN A O 1
ATOM 1516 N N . LYS A 1 191 ? -41.005 -15.033 15.731 1.00 87.94 191 LYS A N 1
ATOM 1517 C CA . LYS A 1 191 ? -41.136 -16.178 16.652 1.00 87.94 191 LYS A CA 1
ATOM 1518 C C . LYS A 1 191 ? -40.347 -17.426 16.231 1.00 87.94 191 LYS A C 1
ATOM 1520 O O . LYS A 1 191 ? -40.072 -18.273 17.066 1.00 87.94 191 LYS A O 1
ATOM 1525 N N . GLN A 1 192 ? -39.984 -17.547 14.952 1.00 85.69 192 GLN A N 1
ATOM 1526 C CA . GLN A 1 192 ? -39.227 -18.685 14.419 1.00 85.69 192 GLN A CA 1
ATOM 1527 C C . GLN A 1 192 ? -37.708 -18.460 14.461 1.00 85.69 192 GLN A C 1
ATOM 1529 O O . GLN A 1 192 ? -36.947 -19.365 14.111 1.00 85.69 192 GLN A O 1
ATOM 1534 N N . MET A 1 193 ? -37.251 -17.271 14.870 1.00 88.06 193 MET A N 1
ATOM 1535 C CA . MET A 1 193 ? -35.831 -16.953 14.975 1.00 88.06 193 MET A CA 1
ATOM 1536 C C . MET A 1 193 ? -35.137 -17.932 15.923 1.00 88.06 193 MET A C 1
ATOM 1538 O O . MET A 1 193 ? -35.560 -18.114 17.063 1.00 88.06 193 MET A O 1
ATOM 1542 N N . LYS A 1 194 ? -34.058 -18.550 15.443 1.00 89.69 194 LYS A N 1
ATOM 1543 C CA . LYS A 1 194 ? -33.213 -19.453 16.230 1.00 89.69 194 LYS A CA 1
ATOM 1544 C C . LYS A 1 194 ? -32.201 -18.680 17.068 1.00 89.69 194 LYS A C 1
ATOM 1546 O O . LYS A 1 194 ? -31.730 -17.630 16.624 1.00 89.69 194 LYS A O 1
ATOM 1551 N N . MET A 1 195 ? -31.807 -19.237 18.215 1.00 93.69 195 MET A N 1
ATOM 1552 C CA . MET A 1 195 ? -30.741 -18.675 19.054 1.00 93.69 195 MET A CA 1
ATOM 1553 C C . MET A 1 195 ? -29.436 -18.479 18.263 1.00 93.69 195 MET A C 1
ATOM 1555 O O . MET A 1 195 ? -28.811 -17.432 18.376 1.00 93.69 195 MET A O 1
ATOM 1559 N N . SER A 1 196 ? -29.082 -19.391 17.351 1.00 78.44 196 SER A N 1
ATOM 1560 C CA . SER A 1 196 ? -27.943 -19.210 16.426 1.00 78.44 196 SER A CA 1
ATOM 1561 C C . SER A 1 196 ? -28.024 -17.932 15.576 1.00 78.44 196 SER A C 1
ATOM 1563 O O . SER A 1 196 ? -27.025 -17.235 15.385 1.00 78.44 196 SER A O 1
ATOM 1565 N N . THR A 1 197 ? -29.213 -17.583 15.071 1.00 79.12 197 THR A N 1
ATOM 1566 C CA . THR A 1 197 ? -29.427 -16.346 14.298 1.00 79.12 197 THR A CA 1
ATOM 1567 C C . THR A 1 197 ? -29.364 -15.116 15.200 1.00 79.12 197 THR A C 1
ATOM 1569 O O . THR A 1 197 ? -28.777 -14.106 14.814 1.00 79.12 197 THR A O 1
ATOM 1572 N N . TYR A 1 198 ? -29.915 -15.223 16.408 1.00 89.88 198 TYR A N 1
ATOM 1573 C CA . TYR A 1 198 ? -29.871 -14.188 17.438 1.00 89.88 198 TYR A CA 1
ATOM 1574 C C . TYR A 1 198 ? -28.425 -13.866 17.846 1.00 89.88 198 TYR A C 1
ATOM 1576 O O . TYR A 1 198 ? -27.991 -12.725 17.710 1.00 89.88 198 TYR A O 1
ATOM 1584 N N . PHE A 1 199 ? -27.613 -14.871 18.178 1.00 88.75 199 PHE A N 1
ATOM 1585 C CA . PHE A 1 199 ? -26.190 -14.691 18.493 1.00 88.75 199 PHE A CA 1
ATOM 1586 C C . PHE A 1 199 ? -25.386 -14.129 17.324 1.00 88.75 199 PHE A C 1
ATOM 1588 O O . PHE A 1 199 ? -24.573 -13.221 17.498 1.00 88.75 199 PHE A O 1
ATOM 1595 N N . LYS A 1 200 ? -25.642 -14.617 16.104 1.00 81.25 200 LYS A N 1
ATOM 1596 C CA . LYS A 1 200 ? -24.996 -14.085 14.899 1.00 81.25 200 LYS A CA 1
ATOM 1597 C C . LYS A 1 200 ? -25.323 -12.608 14.686 1.00 81.25 200 LYS A C 1
ATOM 1599 O O . LYS A 1 200 ? -24.445 -11.855 14.277 1.00 81.25 200 LYS A O 1
ATOM 1604 N N . SER A 1 201 ? -26.565 -12.197 14.944 1.00 77.25 201 SER A N 1
ATOM 1605 C CA . SER A 1 201 ? -26.963 -10.790 14.840 1.00 77.25 201 SER A CA 1
ATOM 1606 C C . SER A 1 201 ? -26.260 -9.916 15.878 1.00 77.25 201 SER A C 1
ATOM 1608 O O . SER A 1 201 ? -25.884 -8.789 15.557 1.00 77.25 201 SER A O 1
ATOM 1610 N N . MET A 1 202 ? -25.992 -10.467 17.068 1.00 83.56 202 MET A N 1
ATOM 1611 C CA . MET A 1 202 ? -25.226 -9.774 18.095 1.00 83.56 202 MET A CA 1
ATOM 1612 C C . MET A 1 202 ? -23.737 -9.681 17.772 1.00 83.56 202 MET A C 1
ATOM 1614 O O . MET A 1 202 ? -23.080 -8.745 18.212 1.00 83.56 202 MET A O 1
ATOM 1618 N N . GLY A 1 203 ? -23.211 -10.619 16.983 1.00 79.12 203 GLY A N 1
ATOM 1619 C CA . GLY A 1 203 ? -21.778 -10.748 16.731 1.00 79.12 203 GLY A CA 1
ATOM 1620 C C . GLY A 1 203 ? -21.039 -11.494 17.840 1.00 79.12 203 GLY A C 1
ATOM 1621 O O . GLY A 1 203 ? -19.842 -11.289 17.990 1.00 79.12 203 GLY A O 1
ATOM 1622 N N . PHE A 1 204 ? -21.741 -12.344 18.597 1.00 84.44 204 PHE A N 1
ATOM 1623 C CA . PHE A 1 204 ? -21.129 -13.148 19.650 1.00 84.44 204 PHE A CA 1
ATOM 1624 C C . PHE A 1 204 ? -20.083 -14.115 19.090 1.00 84.44 204 PHE A C 1
ATOM 1626 O O . PHE A 1 204 ? -20.327 -14.852 18.126 1.00 84.44 204 PHE A O 1
ATOM 1633 N N . THR A 1 205 ? -18.939 -14.142 19.757 1.00 80.25 205 THR A N 1
ATOM 1634 C CA . THR A 1 205 ? -17.921 -15.184 19.670 1.00 80.25 205 THR A CA 1
ATOM 1635 C C . THR A 1 205 ? -18.460 -16.519 20.184 1.00 80.25 205 THR A C 1
ATOM 1637 O O . THR A 1 205 ? -19.445 -16.575 20.919 1.00 80.25 205 THR A O 1
ATOM 1640 N N . GLU A 1 206 ? -17.797 -17.624 19.834 1.00 79.75 206 GLU A N 1
ATOM 1641 C CA . GLU A 1 206 ? -18.151 -18.949 20.369 1.00 79.75 206 GLU A CA 1
ATOM 1642 C C . GLU A 1 206 ? -18.114 -18.989 21.901 1.00 79.75 206 GLU A C 1
ATOM 1644 O O . GLU A 1 206 ? -18.933 -19.659 22.525 1.00 79.75 206 GLU A O 1
ATOM 1649 N N . TYR A 1 207 ? -17.199 -18.235 22.510 1.00 80.81 207 TYR A N 1
ATOM 1650 C CA . TYR A 1 207 ? -17.133 -18.069 23.954 1.00 80.81 207 TYR A CA 1
ATOM 1651 C C . TYR A 1 207 ? -18.389 -17.377 24.511 1.00 80.81 207 TYR A C 1
ATOM 1653 O O . TYR A 1 207 ? -19.085 -17.956 25.347 1.00 80.81 207 TYR A O 1
ATOM 1661 N N . GLU A 1 208 ? -18.736 -16.190 24.000 1.00 82.38 208 GLU A N 1
ATOM 1662 C CA . GLU A 1 208 ? -19.920 -15.435 24.446 1.00 82.38 208 GLU A CA 1
ATOM 1663 C C . GLU A 1 208 ? -21.212 -16.248 24.271 1.00 82.38 208 GLU A C 1
ATOM 1665 O O . GLU A 1 208 ? -22.070 -16.248 25.154 1.00 82.38 208 GLU A O 1
ATOM 1670 N N . LYS A 1 209 ? -21.335 -17.016 23.176 1.00 88.12 209 LYS A N 1
ATOM 1671 C CA . LYS A 1 209 ? -22.466 -17.934 22.964 1.00 88.12 209 LYS A CA 1
ATOM 1672 C C . LYS A 1 209 ? -22.582 -18.975 24.072 1.00 88.12 209 LYS A C 1
ATOM 1674 O O . LYS A 1 209 ? -23.681 -19.174 24.590 1.00 88.12 209 LYS A O 1
ATOM 1679 N N . ARG A 1 210 ? -21.476 -19.642 24.433 1.00 84.44 210 ARG A N 1
ATOM 168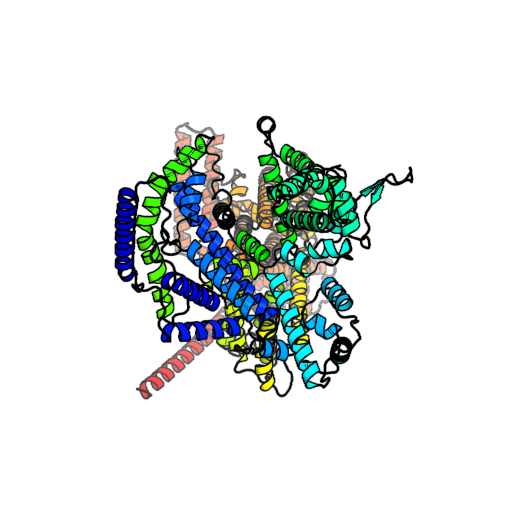0 C CA . ARG A 1 210 ? -21.461 -20.671 25.488 1.00 84.44 210 ARG A CA 1
ATOM 1681 C C . ARG A 1 210 ? -21.868 -20.082 26.833 1.00 84.44 210 ARG A C 1
ATOM 1683 O O . ARG A 1 210 ? -22.761 -20.629 27.477 1.00 84.44 210 ARG A O 1
ATOM 1690 N N . VAL A 1 211 ? -21.273 -18.951 27.216 1.00 81.88 211 VAL A N 1
ATOM 1691 C CA . VAL A 1 211 ? -21.590 -18.252 28.473 1.00 81.88 211 VAL A CA 1
ATOM 1692 C C . VAL A 1 211 ? -23.058 -17.846 28.510 1.00 81.88 211 VAL A C 1
ATOM 1694 O O . VAL A 1 211 ? -23.761 -18.123 29.484 1.00 81.88 211 VAL A O 1
ATOM 1697 N N . TYR A 1 212 ? -23.558 -17.255 27.423 1.00 88.75 212 TYR A N 1
ATOM 1698 C CA . TYR A 1 212 ? -24.955 -16.859 27.331 1.00 88.75 212 TYR A CA 1
ATOM 1699 C C . TYR A 1 212 ? -25.899 -18.063 27.446 1.00 88.75 212 TYR A C 1
ATOM 1701 O O . TYR A 1 212 ? -26.883 -17.993 28.184 1.00 88.75 212 TYR A O 1
ATOM 1709 N N . CYS A 1 213 ? -25.608 -19.159 26.739 1.00 90.50 213 CYS A N 1
ATOM 1710 C CA . CYS A 1 213 ? -26.419 -20.378 26.754 1.00 90.50 213 CYS A CA 1
ATOM 1711 C C . CYS A 1 213 ? -26.454 -21.035 28.132 1.00 90.50 213 CYS A C 1
ATOM 1713 O O . CYS A 1 213 ? -27.517 -21.451 28.586 1.00 90.50 213 CYS A O 1
ATOM 1715 N N . LYS A 1 214 ? -25.309 -21.077 28.818 1.00 85.06 214 LYS A N 1
ATOM 1716 C CA . LYS A 1 214 ? -25.181 -21.601 30.179 1.00 85.06 214 LYS A CA 1
ATOM 1717 C C . LYS A 1 214 ? -26.001 -20.780 31.175 1.00 85.06 214 LYS A C 1
ATOM 1719 O O . LYS A 1 214 ? -26.765 -21.345 31.947 1.00 85.06 214 LYS A O 1
ATOM 1724 N N . ARG A 1 215 ? -25.907 -19.448 31.097 1.00 85.19 215 ARG A N 1
ATOM 1725 C CA . ARG A 1 215 ? -26.650 -18.514 31.959 1.00 85.19 215 ARG A CA 1
ATOM 1726 C C . ARG A 1 215 ? -28.162 -18.555 31.728 1.00 85.19 215 ARG A C 1
ATOM 1728 O O . ARG A 1 215 ? -28.922 -18.373 32.668 1.00 85.19 215 ARG A O 1
ATOM 1735 N N . ASN A 1 216 ? -28.595 -18.750 30.483 1.00 87.12 216 ASN A N 1
ATOM 1736 C CA . ASN A 1 216 ? -30.008 -18.688 30.095 1.00 87.12 216 ASN A CA 1
ATOM 1737 C C . ASN A 1 216 ? -30.640 -20.064 29.831 1.00 87.12 216 ASN A C 1
ATOM 1739 O O . ASN A 1 216 ? -31.752 -20.120 29.308 1.00 87.12 216 ASN A O 1
ATOM 1743 N N . ASN A 1 217 ? -29.937 -21.155 30.154 1.00 88.94 217 ASN A N 1
ATOM 1744 C CA . ASN A 1 217 ? -30.365 -22.532 29.915 1.00 88.94 217 ASN A CA 1
ATOM 1745 C C . ASN A 1 217 ? -30.960 -22.732 28.505 1.00 88.94 217 ASN A C 1
ATOM 1747 O O . ASN A 1 217 ? -32.144 -23.043 28.345 1.00 88.94 217 ASN A O 1
ATOM 1751 N N . CYS A 1 218 ? -30.159 -22.477 27.468 1.00 93.88 218 CYS A N 1
ATOM 1752 C CA . CYS A 1 218 ? -30.593 -22.624 26.079 1.00 93.88 218 CYS A CA 1
ATOM 1753 C C . CYS A 1 218 ? -29.537 -23.275 25.180 1.00 93.88 218 CYS A C 1
ATOM 1755 O O . CYS A 1 218 ? -28.380 -23.440 25.561 1.00 93.88 218 CYS A O 1
ATOM 1757 N N . ASN A 1 219 ? -29.940 -23.654 23.968 1.00 92.81 219 ASN A N 1
ATOM 1758 C CA . ASN A 1 219 ? -29.044 -24.095 22.904 1.00 92.81 219 ASN A CA 1
ATOM 1759 C C . ASN A 1 219 ? -29.317 -23.364 21.578 1.00 92.81 219 ASN A C 1
ATOM 1761 O O . ASN A 1 219 ? -30.375 -22.775 21.360 1.00 92.81 219 ASN A O 1
ATOM 1765 N N . GLU A 1 220 ? -28.360 -23.434 20.651 1.00 90.94 220 GLU A N 1
ATOM 1766 C CA . GLU A 1 220 ? -28.394 -22.703 19.376 1.00 90.94 220 GLU A CA 1
ATOM 1767 C C . GLU A 1 220 ? -29.566 -23.063 18.441 1.00 90.94 220 GLU A C 1
ATOM 1769 O O . GLU A 1 220 ? -29.928 -22.264 17.564 1.00 90.94 220 GLU A O 1
ATOM 1774 N N . ASN A 1 221 ? -30.156 -24.249 18.620 1.00 91.50 221 ASN A N 1
ATOM 1775 C CA . ASN A 1 221 ? -31.237 -24.778 17.789 1.00 91.50 221 ASN A CA 1
ATOM 1776 C C . ASN A 1 221 ? -32.632 -24.466 18.347 1.00 91.50 221 ASN A C 1
ATOM 1778 O O . ASN A 1 221 ? -33.627 -24.660 17.638 1.00 91.50 221 ASN A O 1
ATOM 1782 N N . GLU A 1 222 ? -32.733 -23.978 19.582 1.00 96.06 222 GLU A N 1
ATOM 1783 C CA . GLU A 1 222 ? -33.992 -23.500 20.152 1.00 96.06 222 GLU A CA 1
ATOM 1784 C C . GLU A 1 222 ? -34.438 -22.188 19.497 1.00 96.06 222 GLU A C 1
ATOM 1786 O O . GLU A 1 222 ? -33.640 -21.449 18.905 1.00 96.06 222 GLU A O 1
ATOM 1791 N N . THR A 1 223 ? -35.744 -21.910 19.548 1.00 93.50 223 THR A N 1
ATOM 1792 C CA . THR A 1 223 ? -36.243 -20.597 19.133 1.00 93.50 223 THR A CA 1
ATOM 1793 C C . THR A 1 223 ? -36.028 -19.594 20.260 1.00 93.50 223 THR A C 1
ATOM 1795 O O . THR A 1 223 ? -36.173 -19.920 21.436 1.00 93.50 223 THR A O 1
ATOM 1798 N N . VAL A 1 224 ? -35.720 -18.350 19.899 1.00 92.38 224 VAL A N 1
ATOM 1799 C CA . VAL A 1 224 ? -35.609 -17.244 20.860 1.00 92.38 224 VAL A CA 1
ATOM 1800 C C . VAL A 1 224 ? -36.923 -17.079 21.628 1.00 92.38 224 VAL A C 1
ATOM 1802 O O . VAL A 1 224 ? -36.920 -16.810 22.819 1.00 92.38 224 VAL A O 1
ATOM 1805 N N . TYR A 1 225 ? -38.065 -17.276 20.963 1.00 95.12 225 TYR A N 1
ATOM 1806 C CA . TYR A 1 225 ? -39.371 -17.186 21.612 1.00 95.12 225 TYR A CA 1
ATOM 1807 C C . TYR A 1 225 ? -39.521 -18.197 22.757 1.00 95.12 225 TYR A C 1
ATOM 1809 O O . TYR A 1 225 ? -39.910 -17.804 23.853 1.00 95.12 225 TYR A O 1
ATOM 1817 N N . ASP A 1 226 ? -39.179 -19.468 22.530 1.00 95.12 226 ASP A N 1
ATOM 1818 C CA . ASP A 1 226 ? -39.366 -20.528 23.529 1.00 95.12 226 ASP A CA 1
ATOM 1819 C C . ASP A 1 226 ? -38.423 -20.365 24.726 1.00 95.12 226 ASP A C 1
ATOM 1821 O O . ASP A 1 226 ? -38.847 -20.539 25.866 1.00 95.12 226 ASP A O 1
ATOM 1825 N N . VAL A 1 227 ? -37.171 -19.958 24.482 1.00 96.12 227 VAL A N 1
ATOM 1826 C CA . VAL A 1 227 ? -36.186 -19.686 25.544 1.00 96.12 227 VAL A CA 1
ATOM 1827 C C . VAL A 1 227 ? -36.683 -18.584 26.478 1.00 96.12 227 VAL A C 1
ATOM 1829 O O . VAL A 1 227 ? -36.667 -18.737 27.697 1.00 96.12 227 VAL A O 1
ATOM 1832 N N . PHE A 1 228 ? -37.169 -17.477 25.914 1.00 95.75 228 PHE A N 1
ATOM 1833 C CA . PHE A 1 228 ? -37.652 -16.347 26.705 1.00 95.75 228 PHE A CA 1
ATOM 1834 C C . PHE A 1 228 ? -39.019 -16.594 27.337 1.00 95.75 228 PHE A C 1
ATOM 1836 O O . PHE A 1 228 ? -39.293 -16.059 28.408 1.00 95.75 228 PHE A O 1
ATOM 1843 N N . LYS A 1 229 ? -39.863 -17.420 26.709 1.00 95.19 229 LYS A N 1
ATOM 1844 C CA . LYS A 1 229 ? -41.098 -17.901 27.325 1.00 95.19 229 LYS A CA 1
ATOM 1845 C C . LYS A 1 229 ? -40.787 -18.718 28.578 1.00 95.19 229 LYS A C 1
ATOM 1847 O O . LYS A 1 229 ? -41.302 -18.380 29.634 1.00 95.19 229 LYS A O 1
ATOM 1852 N N . ARG A 1 230 ? -39.904 -19.716 28.465 1.00 94.56 230 ARG A N 1
ATOM 1853 C CA . ARG A 1 230 ? -39.467 -20.559 29.588 1.00 94.56 230 ARG A CA 1
ATOM 1854 C C . ARG A 1 230 ? -38.875 -19.721 30.716 1.00 94.56 230 ARG A C 1
ATOM 1856 O O . ARG A 1 230 ? -39.247 -19.892 31.861 1.00 94.56 230 ARG A O 1
ATOM 1863 N N . ARG A 1 231 ? -38.037 -18.738 30.387 1.00 91.94 231 ARG A N 1
ATOM 1864 C CA . ARG A 1 231 ? -37.475 -17.823 31.387 1.00 91.94 231 ARG A CA 1
ATOM 1865 C C . ARG A 1 231 ? -38.540 -17.019 32.143 1.00 91.94 231 ARG A C 1
ATOM 1867 O O . ARG A 1 231 ? -38.393 -16.816 33.337 1.00 91.94 231 ARG A O 1
ATOM 1874 N N . LEU A 1 232 ? -39.591 -16.546 31.468 1.00 92.62 232 LEU A N 1
ATOM 1875 C CA . LEU A 1 232 ? -40.706 -15.859 32.136 1.00 92.62 232 LEU A CA 1
ATOM 1876 C C . LEU A 1 232 ? -41.558 -16.817 32.982 1.00 92.62 232 LEU A C 1
ATOM 1878 O O . LEU A 1 232 ? -42.099 -16.391 33.996 1.00 92.62 232 LEU A O 1
ATOM 1882 N N . GLU A 1 233 ? -41.673 -18.083 32.567 1.00 91.25 233 GLU A N 1
ATOM 1883 C CA . GLU A 1 233 ? -42.303 -19.148 33.360 1.00 91.25 233 GLU A CA 1
ATOM 1884 C C . GLU A 1 233 ? -41.482 -19.443 34.629 1.00 91.25 233 GLU A C 1
ATOM 1886 O O . GLU A 1 233 ? -42.059 -19.518 35.705 1.00 91.25 233 GLU A O 1
ATOM 1891 N N . ASP A 1 234 ? -40.150 -19.516 34.523 1.00 90.00 234 ASP A N 1
ATOM 1892 C CA . ASP A 1 234 ? -39.232 -19.724 35.656 1.00 90.00 234 ASP A CA 1
ATOM 1893 C C . ASP A 1 234 ? -39.168 -18.507 36.610 1.00 90.00 234 ASP A C 1
ATOM 1895 O O . ASP A 1 234 ? -38.829 -18.651 37.783 1.00 90.00 234 ASP A O 1
ATOM 1899 N N . GLU A 1 235 ? -39.468 -17.301 36.111 1.00 90.75 235 GLU A N 1
ATOM 1900 C CA . GLU A 1 235 ? -39.522 -16.043 36.878 1.00 90.75 235 GLU A CA 1
ATOM 1901 C C . GLU A 1 235 ? -40.911 -15.794 37.529 1.00 90.75 235 GLU A C 1
ATOM 1903 O O . GLU A 1 235 ? -41.118 -14.721 38.096 1.00 90.75 235 GLU A O 1
ATOM 1908 N N . ASP A 1 236 ? -41.861 -16.741 37.448 1.00 89.69 236 ASP A N 1
ATOM 1909 C CA . ASP A 1 236 ? -43.248 -16.623 37.950 1.00 89.69 236 ASP A CA 1
ATOM 1910 C C . ASP A 1 236 ? -43.983 -15.351 37.453 1.00 89.69 236 ASP A C 1
ATOM 1912 O O . ASP A 1 236 ? -44.742 -14.699 38.178 1.00 89.69 236 ASP A O 1
ATOM 1916 N N . ALA A 1 237 ? -43.770 -14.962 36.189 1.00 87.75 237 ALA A N 1
ATOM 1917 C CA . ALA A 1 237 ? -44.361 -13.744 35.636 1.00 87.75 237 ALA A CA 1
ATOM 1918 C C . ALA A 1 237 ? -45.898 -13.841 35.491 1.00 87.75 237 ALA A C 1
ATOM 1920 O O . ALA A 1 237 ? -46.417 -14.729 34.816 1.00 87.75 237 ALA A O 1
ATOM 1921 N N . GLU A 1 238 ? -46.633 -12.856 36.028 1.00 81.31 238 GLU A N 1
ATOM 1922 C CA . GLU A 1 238 ? -48.110 -12.845 36.052 1.00 81.31 238 GLU A CA 1
ATOM 1923 C C . GLU A 1 238 ? -48.777 -12.875 34.659 1.00 81.31 238 GLU A C 1
ATOM 1925 O O . GLU A 1 238 ? -49.906 -13.347 34.518 1.00 81.31 238 GLU A O 1
ATOM 1930 N N . ILE A 1 239 ? -48.108 -12.368 33.611 1.00 84.88 239 ILE A N 1
ATOM 1931 C CA . ILE A 1 239 ? -48.663 -12.272 32.249 1.00 84.88 239 ILE A CA 1
ATOM 1932 C C . ILE A 1 239 ? -47.645 -12.750 31.208 1.00 84.88 239 ILE A C 1
ATOM 1934 O O . ILE A 1 239 ? -46.765 -11.999 30.780 1.00 84.88 239 ILE A O 1
ATOM 1938 N N . ILE A 1 240 ? -47.832 -13.972 30.703 1.00 91.25 240 ILE A N 1
ATOM 1939 C CA . ILE A 1 240 ? -46.999 -14.559 29.642 1.00 91.25 240 ILE A CA 1
ATOM 1940 C C . ILE A 1 240 ? -47.772 -14.559 28.320 1.00 91.25 240 ILE A C 1
ATOM 1942 O O . ILE A 1 240 ? -48.501 -15.493 27.988 1.00 91.25 240 ILE A O 1
ATOM 1946 N N . ASN A 1 241 ? -47.617 -13.490 27.539 1.00 92.56 241 ASN A N 1
ATOM 1947 C CA . ASN A 1 241 ? -48.175 -13.380 26.191 1.00 92.56 241 ASN A CA 1
ATOM 1948 C C . ASN A 1 241 ? -47.091 -12.987 25.168 1.00 92.56 241 ASN A C 1
ATOM 1950 O O . ASN A 1 241 ? -45.932 -12.755 25.513 1.00 92.56 241 ASN A O 1
ATOM 1954 N N . SER A 1 242 ? -47.455 -12.943 23.882 1.00 87.31 242 SER A N 1
ATOM 1955 C CA . SER A 1 242 ? -46.493 -12.666 22.804 1.00 87.31 242 SER A CA 1
ATOM 1956 C C . SER A 1 242 ? -45.842 -11.286 22.886 1.00 87.31 242 SER A C 1
ATOM 1958 O O . SER A 1 242 ? -44.686 -11.163 22.483 1.00 87.31 242 SER A O 1
ATOM 1960 N N . ASP A 1 243 ? -46.549 -10.283 23.400 1.00 90.00 243 ASP A N 1
ATOM 1961 C CA . ASP A 1 243 ? -46.026 -8.924 23.526 1.00 90.00 243 ASP A CA 1
ATOM 1962 C C . ASP A 1 243 ? -45.062 -8.831 24.711 1.00 90.00 243 ASP A C 1
ATOM 1964 O O . ASP A 1 243 ? -43.958 -8.313 24.546 1.00 90.00 243 ASP A O 1
ATOM 1968 N N . THR A 1 244 ? -45.395 -9.446 25.856 1.00 91.88 244 THR A N 1
ATOM 1969 C CA . THR A 1 244 ? -44.481 -9.543 27.008 1.00 91.88 244 THR A CA 1
ATOM 1970 C C . THR A 1 244 ? -43.184 -10.263 26.630 1.00 91.88 244 THR A C 1
ATOM 1972 O O . THR A 1 244 ? -42.093 -9.783 26.937 1.00 91.88 244 THR A O 1
ATOM 1975 N N . ILE A 1 245 ? -43.278 -11.385 25.904 1.00 92.50 245 ILE A N 1
ATOM 1976 C CA . ILE A 1 245 ? -42.098 -12.124 25.426 1.00 92.50 245 ILE A CA 1
ATOM 1977 C C . ILE A 1 245 ? -41.281 -11.255 24.467 1.00 92.50 245 ILE A C 1
ATOM 1979 O O . ILE A 1 245 ? -40.064 -11.169 24.608 1.00 92.50 245 ILE A O 1
ATOM 1983 N N . ARG A 1 246 ? -41.928 -10.574 23.510 1.00 90.94 246 ARG A N 1
ATOM 1984 C CA . ARG A 1 246 ? -41.246 -9.693 22.550 1.00 90.94 246 ARG A CA 1
ATOM 1985 C C . ARG A 1 246 ? -40.496 -8.561 23.250 1.00 90.94 246 ARG A C 1
ATOM 1987 O O . ARG A 1 246 ? -39.353 -8.300 22.884 1.00 90.94 246 ARG A O 1
ATOM 1994 N N . GLU A 1 247 ? -41.099 -7.912 24.243 1.00 90.25 247 GLU A N 1
ATOM 1995 C CA . GLU A 1 247 ? -40.432 -6.851 25.007 1.00 90.25 247 GLU A CA 1
ATOM 1996 C C . GLU A 1 247 ? -39.295 -7.401 25.881 1.00 90.25 247 GLU A C 1
ATOM 1998 O O . GLU A 1 247 ? -38.242 -6.768 25.977 1.00 90.25 247 GLU A O 1
ATOM 2003 N N . ARG A 1 248 ? -39.425 -8.617 26.435 1.00 91.00 248 ARG A N 1
ATOM 2004 C CA . ARG A 1 248 ? -38.324 -9.280 27.157 1.00 91.00 248 ARG A CA 1
ATOM 2005 C C . ARG A 1 248 ? -37.146 -9.597 26.234 1.00 9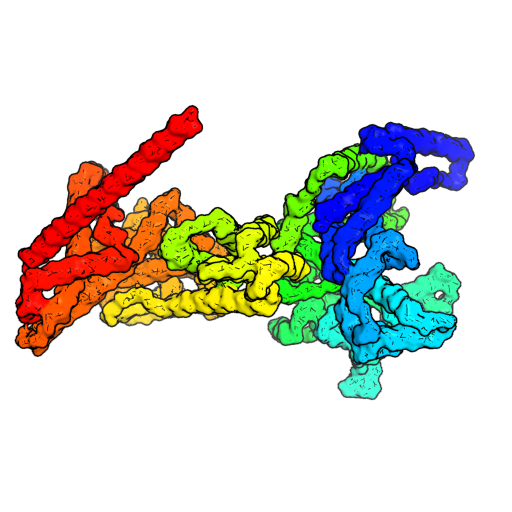1.00 248 ARG A C 1
ATOM 2007 O O . ARG A 1 248 ? -36.010 -9.289 26.591 1.00 91.00 248 ARG A O 1
ATOM 2014 N N . VAL A 1 249 ? -37.417 -10.134 25.039 1.00 93.00 249 VAL A N 1
ATOM 2015 C CA . VAL A 1 249 ? -36.402 -10.370 23.996 1.00 93.00 249 VAL A CA 1
ATOM 2016 C C . VAL A 1 249 ? -35.758 -9.052 23.579 1.00 93.00 249 VAL A C 1
ATOM 2018 O O . VAL A 1 249 ? -34.544 -8.985 23.451 1.00 93.00 249 VAL A O 1
ATOM 2021 N N . LYS A 1 250 ? -36.541 -7.983 23.399 1.00 91.62 250 LYS A N 1
ATOM 2022 C CA . LYS A 1 250 ? -36.017 -6.652 23.069 1.00 91.62 250 LYS A CA 1
ATOM 2023 C C . LYS A 1 250 ? -35.076 -6.126 24.152 1.00 91.62 250 LYS A C 1
ATOM 2025 O O . LYS A 1 250 ? -33.973 -5.698 23.820 1.00 91.62 250 LYS A O 1
ATOM 2030 N N . LYS A 1 251 ? -35.489 -6.174 25.422 1.00 89.75 251 LYS A N 1
ATOM 2031 C CA . LYS A 1 251 ? -34.695 -5.695 26.565 1.00 89.75 251 LYS A CA 1
ATOM 2032 C C . LYS A 1 251 ? -33.375 -6.459 26.687 1.00 89.75 251 LYS A C 1
ATOM 2034 O O . LYS A 1 251 ? -32.329 -5.837 26.850 1.00 89.75 251 LYS A O 1
ATOM 2039 N N . ASP A 1 252 ? -33.413 -7.785 26.563 1.00 91.38 252 ASP A N 1
ATOM 2040 C CA . ASP A 1 252 ? -32.206 -8.617 26.582 1.00 91.38 252 ASP A CA 1
ATOM 2041 C C . ASP A 1 252 ? -31.321 -8.371 25.358 1.00 91.38 252 ASP A C 1
ATOM 2043 O O . ASP A 1 252 ? -30.134 -8.104 25.519 1.00 91.38 252 ASP A O 1
ATOM 2047 N N . TYR A 1 253 ? -31.904 -8.346 24.153 1.00 91.12 253 TYR A N 1
ATOM 2048 C CA . TYR A 1 253 ? -31.162 -8.116 22.916 1.00 91.12 253 TYR A CA 1
ATOM 2049 C C . TYR A 1 253 ? -30.375 -6.822 22.983 1.00 91.12 253 TYR A C 1
ATOM 2051 O O . TYR A 1 253 ? -29.176 -6.818 22.743 1.00 91.12 253 TYR A O 1
ATOM 2059 N N . ILE A 1 254 ? -31.045 -5.725 23.331 1.00 89.50 254 ILE A N 1
ATOM 2060 C CA . ILE A 1 254 ? -30.419 -4.412 23.417 1.00 89.50 254 ILE A CA 1
ATOM 2061 C C . ILE A 1 254 ? -29.286 -4.425 24.444 1.00 89.50 254 ILE A C 1
ATOM 2063 O O . ILE A 1 254 ? -28.186 -3.975 24.124 1.00 89.50 254 ILE A O 1
ATOM 2067 N N . LYS A 1 255 ? -29.530 -4.957 25.649 1.00 87.19 255 LYS A N 1
ATOM 2068 C CA . LYS A 1 255 ? -28.524 -5.025 26.716 1.00 87.19 255 LYS A CA 1
ATOM 2069 C C . LYS A 1 255 ? -27.279 -5.778 26.250 1.00 87.19 255 LYS A C 1
ATOM 2071 O O . LYS A 1 255 ? -26.176 -5.259 26.326 1.00 87.19 255 LYS A O 1
ATOM 2076 N N . GLU A 1 256 ? -27.460 -6.987 25.744 1.00 87.50 256 GLU A N 1
ATOM 2077 C CA . GLU A 1 256 ? -26.361 -7.896 25.414 1.00 87.50 256 GLU A CA 1
ATOM 2078 C C . GLU A 1 256 ? -25.624 -7.459 24.144 1.00 87.50 256 GLU A C 1
ATOM 2080 O O . GLU A 1 256 ? -24.395 -7.490 24.081 1.00 87.50 256 GLU A O 1
ATOM 2085 N N . TYR A 1 257 ? -26.365 -6.960 23.154 1.00 88.12 257 TYR A N 1
ATOM 2086 C CA . TYR A 1 257 ? -25.802 -6.417 21.924 1.00 88.12 257 TYR A CA 1
ATOM 2087 C C . TYR A 1 257 ? -24.924 -5.197 22.183 1.00 88.12 257 TYR A C 1
ATOM 2089 O O . TYR A 1 257 ? -23.827 -5.087 21.637 1.00 88.12 257 TYR A O 1
ATOM 2097 N N . THR A 1 258 ? -25.400 -4.274 23.016 1.00 85.38 258 THR A N 1
ATOM 2098 C CA . THR A 1 258 ? -24.685 -3.027 23.294 1.00 85.38 258 THR A CA 1
ATOM 2099 C C . THR A 1 258 ? -23.518 -3.252 24.240 1.00 85.38 258 THR A C 1
ATOM 2101 O O . THR A 1 258 ? -22.451 -2.705 23.975 1.00 85.38 258 THR A O 1
ATOM 2104 N N . SER A 1 259 ? -23.661 -4.119 25.251 1.00 82.25 259 SER A N 1
ATOM 2105 C CA . SER A 1 259 ? -22.538 -4.566 26.083 1.00 82.25 259 SER A CA 1
ATOM 2106 C C . SER A 1 259 ? -21.434 -5.189 25.232 1.00 82.25 259 SER A C 1
ATOM 2108 O O . SER A 1 259 ? -20.314 -4.702 25.273 1.00 82.25 259 SER A O 1
ATOM 2110 N N . SER A 1 260 ? -21.752 -6.144 24.350 1.00 82.06 260 SER A N 1
ATOM 2111 C CA . SER A 1 260 ? -20.746 -6.771 23.475 1.00 82.06 260 SER A CA 1
ATOM 2112 C C . SER A 1 260 ? -20.047 -5.768 22.537 1.00 82.06 260 SER A C 1
ATOM 2114 O O . SER A 1 260 ? -18.865 -5.919 22.225 1.00 82.06 260 SER A O 1
ATOM 2116 N N . ILE A 1 261 ? -20.743 -4.723 22.070 1.00 84.56 261 ILE A N 1
ATOM 2117 C CA . ILE A 1 261 ? -20.130 -3.647 21.268 1.00 84.56 261 ILE A CA 1
ATOM 2118 C C . ILE A 1 261 ? -19.220 -2.760 22.123 1.00 84.56 261 ILE A C 1
ATOM 2120 O O . ILE A 1 261 ? -18.112 -2.427 21.701 1.00 84.56 261 ILE A O 1
ATOM 2124 N N . LEU A 1 262 ? -19.691 -2.344 23.300 1.00 81.62 262 LEU A N 1
ATOM 2125 C CA . LEU A 1 262 ? -18.928 -1.508 24.225 1.00 81.62 262 LEU A CA 1
ATOM 2126 C C . LEU A 1 262 ? -17.694 -2.245 24.745 1.00 81.62 262 LEU A C 1
ATOM 2128 O O . LEU A 1 262 ? -16.642 -1.624 24.889 1.00 81.62 262 LEU A O 1
ATOM 2132 N N . ASP A 1 263 ? -17.800 -3.554 24.949 1.00 78.19 263 ASP A N 1
ATOM 2133 C CA . ASP A 1 263 ? -16.695 -4.405 25.359 1.00 78.19 263 ASP A CA 1
ATOM 2134 C C . ASP A 1 263 ? -15.635 -4.510 24.261 1.00 78.19 263 ASP A C 1
ATOM 2136 O O . ASP A 1 263 ? -14.452 -4.283 24.519 1.00 78.19 263 ASP A O 1
ATOM 2140 N N . GLU A 1 264 ? -16.050 -4.730 23.007 1.00 79.44 264 GLU A N 1
ATOM 2141 C CA . GLU A 1 264 ? -15.139 -4.696 21.855 1.00 79.44 264 GLU A CA 1
ATOM 2142 C C . GLU A 1 264 ? -14.462 -3.324 21.700 1.00 79.44 264 GLU A C 1
ATOM 2144 O O . GLU A 1 264 ? -13.285 -3.244 21.334 1.00 79.44 264 GLU A O 1
ATOM 2149 N N . ALA A 1 265 ? -15.192 -2.241 21.972 1.00 78.94 265 ALA A N 1
ATOM 2150 C CA . ALA A 1 265 ? -14.691 -0.888 21.792 1.00 78.94 265 ALA A CA 1
ATOM 2151 C C . ALA A 1 265 ? -13.716 -0.456 22.894 1.00 78.94 265 ALA A C 1
ATOM 2153 O O . ALA A 1 265 ? -12.639 0.054 22.584 1.00 78.94 265 ALA A O 1
ATOM 2154 N N . ASN A 1 266 ? -14.106 -0.660 24.155 1.00 70.75 266 ASN A N 1
ATOM 2155 C CA . ASN A 1 266 ? -13.594 0.088 25.302 1.00 70.75 266 ASN A CA 1
ATOM 2156 C C . ASN A 1 266 ? -13.288 -0.760 26.540 1.00 70.75 266 ASN A C 1
ATOM 2158 O O . ASN A 1 266 ? -12.744 -0.198 27.494 1.00 70.75 266 ASN A O 1
ATOM 2162 N N . ALA A 1 267 ? -13.657 -2.047 26.605 1.00 63.69 267 ALA A N 1
ATOM 2163 C CA . ALA A 1 267 ? -13.472 -2.765 27.861 1.00 63.69 267 ALA A CA 1
ATOM 2164 C C . ALA A 1 267 ? -11.987 -2.838 28.219 1.00 63.69 267 ALA A C 1
ATOM 2166 O O . ALA A 1 267 ? -11.146 -3.313 27.443 1.00 63.69 267 ALA A O 1
ATOM 2167 N N . SER A 1 268 ? -11.675 -2.378 29.434 1.00 69.06 268 SER A N 1
ATOM 2168 C CA . SER A 1 268 ? -10.484 -2.872 30.095 1.00 69.06 268 SER A CA 1
ATOM 2169 C C . SER A 1 268 ? -10.707 -4.368 30.320 1.00 69.06 268 SER A C 1
ATOM 2171 O O . SER A 1 268 ? -11.809 -4.767 30.720 1.00 69.06 268 SER A O 1
ATOM 2173 N N . PRO A 1 269 ? -9.698 -5.210 30.076 1.00 73.75 269 PRO A N 1
ATOM 2174 C CA . PRO A 1 269 ? -9.819 -6.646 30.292 1.00 73.75 269 PRO A CA 1
ATOM 2175 C C . PRO A 1 269 ? -10.379 -6.979 31.687 1.00 73.75 269 PRO A C 1
ATOM 2177 O O . PRO A 1 269 ? -11.222 -7.862 31.821 1.00 73.75 269 PRO A O 1
ATOM 2180 N N . LYS A 1 270 ? -10.018 -6.196 32.711 1.00 79.12 270 LYS A N 1
ATOM 2181 C CA . LYS A 1 270 ? -10.570 -6.314 34.065 1.00 79.12 270 LYS A CA 1
ATOM 2182 C C . LYS A 1 270 ? -12.082 -6.106 34.150 1.00 79.12 270 LYS A C 1
ATOM 2184 O O . LYS A 1 270 ? -12.754 -6.921 34.772 1.00 79.12 270 LYS A O 1
ATOM 2189 N N . LEU A 1 271 ? -12.627 -5.040 33.557 1.00 73.44 271 LEU A N 1
ATOM 2190 C CA . LEU A 1 271 ? -14.076 -4.788 33.575 1.00 73.44 271 LEU A CA 1
ATOM 2191 C C . LEU A 1 271 ? -14.835 -5.859 32.785 1.00 73.44 271 LEU A C 1
ATOM 2193 O O . LEU A 1 271 ? -15.914 -6.284 33.205 1.00 73.44 271 LEU A O 1
ATOM 2197 N N . PHE A 1 272 ? -14.251 -6.322 31.676 1.00 77.19 272 PHE A N 1
ATOM 2198 C CA . PHE A 1 272 ? -14.803 -7.431 30.902 1.00 77.19 272 PHE A CA 1
ATOM 2199 C C . PHE A 1 272 ? -14.872 -8.705 31.744 1.00 77.19 272 PHE A C 1
ATOM 2201 O O . PHE A 1 272 ? -15.936 -9.313 31.848 1.00 77.19 272 PHE A O 1
ATOM 2208 N N . PHE A 1 273 ? -13.765 -9.051 32.406 1.00 84.38 273 PHE A N 1
ATOM 2209 C CA . PHE A 1 273 ? -13.681 -10.189 33.313 1.00 84.38 273 PHE A CA 1
ATOM 2210 C C . PHE A 1 273 ? -14.705 -10.073 34.443 1.00 84.38 273 PHE A C 1
ATOM 2212 O O . PHE A 1 273 ? -15.476 -10.997 34.648 1.00 84.38 273 PHE A O 1
ATOM 2219 N N . GLN A 1 274 ? -14.800 -8.926 35.120 1.00 82.69 274 GLN A N 1
ATOM 2220 C CA . GLN A 1 274 ? -15.786 -8.710 36.188 1.00 82.69 274 GLN A CA 1
ATOM 2221 C C . GLN A 1 274 ? -17.235 -8.902 35.720 1.00 82.69 274 GLN A C 1
ATOM 2223 O O . GLN A 1 274 ? -18.058 -9.410 36.473 1.00 82.69 274 GLN A O 1
ATOM 2228 N N . SER A 1 275 ? -17.544 -8.520 34.479 1.00 73.88 275 SER A N 1
ATOM 2229 C CA . SER A 1 275 ? -18.899 -8.622 33.922 1.00 73.88 275 SER A CA 1
ATOM 2230 C C . SER A 1 275 ? -19.262 -10.037 33.452 1.00 73.88 275 SER A C 1
ATOM 2232 O O . SER A 1 275 ? -20.446 -10.344 33.314 1.00 73.88 275 SER A O 1
ATOM 2234 N N . HIS A 1 276 ? -18.262 -10.891 33.208 1.00 77.19 276 HIS A N 1
ATOM 2235 C CA . HIS A 1 276 ? -18.426 -12.238 32.644 1.00 77.19 276 HIS A CA 1
ATOM 2236 C C . HIS A 1 276 ? -17.925 -13.362 33.559 1.00 77.19 276 HIS A C 1
ATOM 2238 O O . HIS A 1 276 ? -18.046 -14.534 33.204 1.00 77.19 276 HIS A O 1
ATOM 2244 N N . TYR A 1 277 ? -17.354 -13.028 34.715 1.00 85.31 277 TYR A N 1
ATOM 2245 C CA . TYR A 1 277 ? -16.815 -14.000 35.653 1.00 85.31 277 TYR A CA 1
ATOM 2246 C C . TYR A 1 277 ? -17.927 -14.865 36.252 1.00 85.31 277 TYR A C 1
ATOM 2248 O O . TYR A 1 277 ? -18.959 -14.371 36.707 1.00 85.31 277 TYR A O 1
ATOM 2256 N N . THR A 1 278 ? -17.661 -16.166 36.296 1.00 83.75 278 THR A N 1
ATOM 2257 C CA . THR A 1 278 ? -18.426 -17.164 37.041 1.00 83.75 278 THR A CA 1
ATOM 2258 C C . THR A 1 278 ? -17.440 -18.059 37.789 1.00 83.75 278 THR A C 1
ATOM 2260 O O . THR A 1 278 ? -16.310 -18.251 37.342 1.00 83.75 278 THR A O 1
ATOM 2263 N N . GLU A 1 279 ? -17.850 -18.631 38.925 1.00 86.00 279 GLU A N 1
ATOM 2264 C CA . GLU A 1 279 ? -16.983 -19.510 39.736 1.00 86.00 279 GLU A CA 1
ATOM 2265 C C . GLU A 1 279 ? -16.493 -20.753 38.971 1.00 86.00 279 GLU A C 1
ATOM 2267 O O . GLU A 1 279 ? -15.472 -21.351 39.308 1.00 86.00 279 GLU A O 1
ATOM 2272 N N . ASP A 1 280 ? -17.208 -21.133 37.915 1.00 86.44 280 ASP A N 1
ATOM 2273 C CA . ASP A 1 280 ? -16.951 -22.309 37.093 1.00 86.44 280 ASP A CA 1
ATOM 2274 C C . ASP A 1 280 ? -16.271 -21.996 35.749 1.00 86.44 280 ASP A C 1
ATOM 2276 O O . ASP A 1 280 ? -16.303 -22.819 34.831 1.00 86.44 280 ASP A O 1
ATOM 2280 N N . ILE A 1 281 ? -15.645 -20.820 35.635 1.00 88.94 281 ILE A N 1
ATOM 2281 C CA . ILE A 1 281 ? -14.828 -20.446 34.479 1.00 88.94 281 ILE A CA 1
ATOM 2282 C C . ILE A 1 281 ? -13.645 -21.413 34.302 1.00 88.94 281 ILE A C 1
ATOM 2284 O O . ILE A 1 281 ? -12.913 -21.741 35.243 1.00 88.94 281 ILE A O 1
ATOM 2288 N N . THR A 1 282 ? -13.442 -21.869 33.070 1.00 92.44 282 THR A N 1
ATOM 2289 C CA . THR A 1 282 ? -12.340 -22.763 32.686 1.00 92.44 282 THR A CA 1
ATOM 2290 C C . THR A 1 282 ? -11.098 -21.995 32.227 1.00 92.44 282 THR A C 1
ATOM 2292 O O . THR A 1 282 ? -11.159 -20.811 31.887 1.00 92.44 282 THR A O 1
ATOM 2295 N N . MET A 1 283 ? -9.946 -22.670 32.172 1.00 93.50 283 MET A N 1
ATOM 2296 C CA . MET A 1 283 ? -8.711 -22.074 31.648 1.00 93.50 283 MET A CA 1
ATOM 2297 C C . MET A 1 283 ? -8.841 -21.629 30.183 1.00 93.50 283 MET A C 1
ATOM 2299 O O . MET A 1 283 ? -8.300 -20.585 29.823 1.00 93.50 283 MET A O 1
ATOM 2303 N N . ASP A 1 284 ? -9.547 -22.381 29.329 1.00 91.56 284 ASP A N 1
ATOM 2304 C CA . ASP A 1 284 ? -9.766 -21.984 27.927 1.00 91.56 284 ASP A CA 1
ATOM 2305 C C . ASP A 1 284 ? -10.614 -20.716 27.824 1.00 91.56 284 ASP A C 1
ATOM 2307 O O . ASP A 1 284 ? -10.274 -19.816 27.064 1.00 91.56 284 ASP A O 1
ATOM 2311 N N . GLU A 1 285 ? -11.657 -20.606 28.648 1.00 87.94 285 GLU A N 1
ATOM 2312 C CA . GLU A 1 285 ? -12.506 -19.416 28.724 1.00 87.94 285 GLU A CA 1
ATOM 2313 C C . GLU A 1 285 ? -11.728 -18.191 29.219 1.00 87.94 285 GLU A C 1
ATOM 2315 O O . GLU A 1 285 ? -11.838 -17.119 28.628 1.00 87.94 285 GLU A O 1
ATOM 2320 N N . PHE A 1 286 ? -10.874 -18.349 30.235 1.00 90.25 286 PHE A N 1
ATOM 2321 C CA . PHE A 1 286 ? -9.989 -17.277 30.699 1.00 90.25 286 PHE A CA 1
ATOM 2322 C C . PHE A 1 286 ? -9.017 -16.808 29.598 1.00 90.25 286 PHE A C 1
ATOM 2324 O O . PHE A 1 286 ? -8.831 -15.608 29.393 1.00 90.25 286 PHE A O 1
ATOM 2331 N N . MET A 1 287 ? -8.416 -17.737 28.846 1.00 90.88 287 MET A N 1
ATOM 2332 C CA . MET A 1 287 ? -7.517 -17.404 27.731 1.00 90.88 287 MET A CA 1
ATOM 2333 C C . MET A 1 287 ? -8.253 -16.810 26.516 1.00 90.88 287 MET A C 1
ATOM 2335 O O . MET A 1 287 ? -7.686 -15.972 25.809 1.00 90.88 287 MET A O 1
ATOM 2339 N N . ASP A 1 288 ? -9.505 -17.210 26.273 1.00 85.31 288 ASP A N 1
ATOM 2340 C CA . ASP A 1 288 ? -10.373 -16.627 25.241 1.00 85.31 288 ASP A CA 1
ATOM 2341 C C . ASP A 1 288 ? -10.642 -15.140 25.524 1.00 85.31 288 ASP A C 1
ATOM 2343 O O . ASP A 1 288 ? -10.573 -14.327 24.598 1.00 85.31 288 ASP A O 1
ATOM 2347 N N . MET A 1 289 ? -10.841 -14.750 26.793 1.00 82.00 289 MET A N 1
ATOM 2348 C CA . MET A 1 289 ? -10.982 -13.334 27.180 1.00 82.00 289 MET A CA 1
ATOM 2349 C C . MET A 1 289 ? -9.746 -12.493 26.815 1.00 82.00 289 MET A C 1
ATOM 2351 O O . MET A 1 289 ? -9.865 -11.319 26.467 1.00 82.00 289 MET A O 1
ATOM 2355 N N . LEU A 1 290 ? -8.553 -13.096 26.850 1.00 82.12 290 LEU A N 1
ATOM 2356 C CA . LEU A 1 290 ? -7.280 -12.463 26.478 1.00 82.12 290 LEU A CA 1
ATOM 2357 C C . LEU A 1 290 ? -6.987 -12.508 24.967 1.00 82.12 290 LEU A C 1
ATOM 2359 O O . LEU A 1 290 ? -5.954 -11.985 24.519 1.00 82.12 290 LEU A O 1
ATOM 2363 N N . LYS A 1 291 ? -7.890 -13.117 24.182 1.00 81.19 291 LYS A N 1
ATOM 2364 C CA . LYS A 1 291 ? -7.778 -13.341 22.732 1.00 81.19 291 LYS A CA 1
ATOM 2365 C C . LYS A 1 291 ? -6.504 -14.094 22.341 1.00 81.19 291 LYS A C 1
ATOM 2367 O O . LYS A 1 291 ? -5.890 -13.790 21.318 1.00 81.19 291 LYS A O 1
ATOM 2372 N N . PHE A 1 292 ? -6.090 -15.059 23.161 1.00 86.44 292 PHE A N 1
ATOM 2373 C CA . PHE A 1 292 ? -4.920 -15.881 22.865 1.00 86.44 292 PHE A CA 1
ATOM 2374 C C . PHE A 1 292 ? -5.159 -16.771 21.646 1.00 86.44 292 PHE A C 1
ATOM 2376 O O . PHE A 1 292 ? -6.169 -17.471 21.545 1.00 86.44 292 PHE A O 1
ATOM 2383 N N . ASN A 1 293 ? -4.190 -16.792 20.734 1.00 85.38 293 ASN A N 1
ATOM 2384 C CA . ASN A 1 293 ? -4.132 -17.791 19.678 1.00 85.38 293 ASN A CA 1
ATOM 2385 C C . ASN A 1 293 ? -3.713 -19.168 20.233 1.00 85.38 293 ASN A C 1
ATOM 2387 O O . ASN A 1 293 ? -3.276 -19.295 21.372 1.00 85.38 293 ASN A O 1
ATOM 2391 N N . GLU A 1 294 ? -3.821 -20.229 19.430 1.00 87.88 294 GLU A N 1
ATOM 2392 C CA . GLU A 1 294 ? -3.540 -21.597 19.900 1.00 87.88 294 GLU A CA 1
ATOM 2393 C C . GLU A 1 294 ? -2.094 -21.812 20.391 1.00 87.88 294 GLU A C 1
ATOM 2395 O O . GLU A 1 294 ? -1.870 -22.632 21.282 1.00 87.88 294 GLU A O 1
ATOM 2400 N N . VAL A 1 295 ? -1.118 -21.069 19.853 1.00 87.56 295 VAL A N 1
ATOM 2401 C CA . VAL A 1 295 ? 0.278 -21.118 20.321 1.00 87.56 295 VAL A CA 1
ATOM 2402 C C . VAL A 1 295 ? 0.395 -20.440 21.687 1.00 87.56 295 VAL A C 1
ATOM 2404 O O . VAL A 1 295 ? 0.961 -21.027 22.609 1.00 87.56 295 VAL A O 1
ATOM 2407 N N . GLU A 1 296 ? -0.200 -19.252 21.845 1.00 88.31 296 GLU A N 1
ATOM 2408 C CA . GLU A 1 296 ? -0.273 -18.537 23.128 1.00 88.31 296 GLU A CA 1
ATOM 2409 C C . GLU A 1 296 ? -0.980 -19.384 24.196 1.00 88.31 296 GLU A C 1
ATOM 2411 O O . GLU A 1 296 ? -0.453 -19.537 25.297 1.00 88.31 296 GLU A O 1
ATOM 2416 N N . LYS A 1 297 ? -2.122 -20.006 23.866 1.00 92.06 297 LYS A N 1
ATOM 2417 C CA . LYS A 1 297 ? -2.874 -20.874 24.784 1.00 92.06 297 LYS A CA 1
ATOM 2418 C C . LYS A 1 297 ? -2.041 -22.053 25.272 1.00 92.06 297 LYS A C 1
ATOM 2420 O O . LYS A 1 297 ? -1.972 -22.321 26.470 1.00 92.06 297 LYS A O 1
ATOM 2425 N N . ALA A 1 298 ? -1.386 -22.758 24.350 1.00 90.31 298 ALA A N 1
ATOM 2426 C CA . ALA A 1 298 ? -0.542 -23.895 24.695 1.00 90.31 298 ALA A CA 1
ATOM 2427 C C . ALA A 1 298 ? 0.637 -23.481 25.589 1.00 90.31 298 ALA A C 1
ATOM 2429 O O . ALA A 1 298 ? 0.979 -24.204 26.522 1.00 90.31 298 ALA A O 1
ATOM 2430 N N . ALA A 1 299 ? 1.247 -22.323 25.325 1.00 88.75 299 ALA A N 1
ATOM 2431 C CA . ALA A 1 299 ? 2.341 -21.812 26.140 1.00 88.75 299 ALA A CA 1
ATOM 2432 C C . ALA A 1 299 ? 1.867 -21.326 27.521 1.00 88.75 299 ALA A C 1
ATOM 2434 O O . ALA A 1 299 ? 2.550 -21.575 28.511 1.00 88.75 299 ALA A O 1
ATOM 2435 N N . PHE A 1 300 ? 0.696 -20.688 27.608 1.00 91.12 300 PHE A N 1
ATOM 2436 C CA . PHE A 1 300 ? 0.112 -20.219 28.867 1.00 91.12 300 PHE A CA 1
ATOM 2437 C C . PHE A 1 300 ? -0.260 -21.373 29.798 1.00 91.12 300 PHE A C 1
ATOM 2439 O O . PHE A 1 300 ? 0.122 -21.363 30.963 1.00 91.12 300 PHE A O 1
ATOM 2446 N N . LEU A 1 301 ? -0.912 -22.422 29.286 1.00 92.81 301 LEU A N 1
ATOM 2447 C CA . LEU A 1 301 ? -1.255 -23.608 30.082 1.00 92.81 301 LEU A CA 1
ATOM 2448 C C . LEU A 1 301 ? -0.025 -24.275 30.719 1.00 92.81 301 LEU A C 1
ATOM 2450 O O . LEU A 1 301 ? -0.098 -24.741 31.852 1.00 92.81 301 LEU A O 1
ATOM 2454 N N . LYS A 1 302 ? 1.132 -24.262 30.039 1.00 88.94 302 LYS A N 1
ATOM 2455 C CA . LYS A 1 302 ? 2.390 -24.804 30.585 1.00 88.94 302 LYS A CA 1
ATOM 2456 C C . LYS A 1 302 ? 2.913 -24.034 31.806 1.00 88.94 302 LYS A C 1
ATOM 2458 O O . LYS A 1 302 ? 3.740 -24.572 32.541 1.00 88.94 302 LYS A O 1
ATOM 2463 N N . GLN A 1 303 ? 2.470 -22.791 32.014 1.00 85.81 303 GLN A N 1
ATOM 2464 C CA . GLN A 1 303 ? 2.859 -21.973 33.170 1.00 85.81 303 GLN A CA 1
ATOM 2465 C C . GLN A 1 303 ? 2.173 -22.457 34.455 1.00 85.81 303 GLN A C 1
ATOM 2467 O O . GLN A 1 303 ? 2.743 -22.346 35.538 1.00 85.81 303 GLN A O 1
ATOM 2472 N N . PHE A 1 304 ? 0.991 -23.061 34.327 1.00 86.81 304 PHE A N 1
ATOM 2473 C CA . PHE A 1 304 ? 0.232 -23.626 35.435 1.00 86.81 304 PHE A CA 1
ATOM 2474 C C . PHE A 1 304 ? 0.574 -25.106 35.559 1.00 86.81 304 PHE A C 1
ATOM 2476 O O . PHE A 1 304 ? 0.046 -25.951 34.834 1.00 86.81 304 PHE A O 1
ATOM 2483 N N . LYS A 1 305 ? 1.504 -25.411 36.465 1.00 84.75 305 LYS A N 1
ATOM 2484 C CA . LYS A 1 305 ? 1.966 -26.772 36.724 1.00 84.75 305 LYS A CA 1
ATOM 2485 C C . LYS A 1 305 ? 1.817 -27.128 38.195 1.00 84.75 305 LYS A C 1
ATOM 2487 O O . LYS A 1 305 ? 2.162 -26.333 39.066 1.00 84.75 305 LYS A O 1
ATOM 2492 N N . THR A 1 306 ? 1.351 -28.337 38.465 1.00 79.31 306 THR A N 1
ATOM 2493 C CA . THR A 1 306 ? 1.300 -28.907 39.813 1.00 79.31 306 THR A CA 1
ATOM 2494 C C . THR A 1 306 ? 2.255 -30.094 39.910 1.00 79.31 306 THR A C 1
ATOM 2496 O O . THR A 1 306 ? 2.467 -30.779 38.907 1.00 79.31 306 THR A O 1
ATOM 2499 N N . PRO A 1 307 ? 2.878 -30.344 41.075 1.00 77.88 307 PRO A N 1
ATOM 2500 C CA . PRO A 1 307 ? 3.687 -31.541 41.277 1.00 77.88 307 PRO A CA 1
ATOM 2501 C C . PRO A 1 307 ? 2.871 -32.806 41.003 1.00 77.88 307 PRO A C 1
ATOM 2503 O O . PRO A 1 307 ? 1.709 -32.907 41.397 1.00 77.88 307 PRO A O 1
ATOM 2506 N N . SER A 1 308 ? 3.490 -33.768 40.333 1.00 78.31 308 SER A N 1
ATOM 2507 C CA . SER A 1 308 ? 2.897 -35.066 40.030 1.00 78.31 308 SER A CA 1
ATOM 2508 C C . SER A 1 308 ? 3.490 -36.153 40.914 1.00 78.31 308 SER A C 1
ATOM 2510 O O . SER A 1 308 ? 4.677 -36.129 41.237 1.00 78.31 308 SER A O 1
ATOM 2512 N N . ASN A 1 309 ? 2.680 -37.159 41.239 1.00 78.81 309 ASN A N 1
ATOM 2513 C CA . ASN A 1 309 ? 3.154 -38.371 41.912 1.00 78.81 309 ASN A CA 1
ATOM 2514 C C . ASN A 1 309 ? 3.792 -39.376 40.935 1.00 78.81 309 ASN A C 1
ATOM 2516 O O . ASN A 1 309 ? 4.281 -40.417 41.368 1.00 78.81 309 ASN A O 1
ATOM 2520 N N . ASN A 1 310 ? 3.768 -39.089 39.629 1.00 78.38 310 ASN A N 1
ATOM 2521 C CA . ASN A 1 310 ? 4.424 -39.897 38.612 1.00 78.38 310 ASN A CA 1
ATOM 2522 C C . ASN A 1 310 ? 5.883 -39.427 38.427 1.00 78.38 310 ASN A C 1
ATOM 2524 O O . ASN A 1 310 ? 6.088 -38.306 37.960 1.00 78.38 310 ASN A O 1
ATOM 2528 N N . PRO A 1 311 ? 6.900 -40.248 38.749 1.00 77.75 311 PRO A N 1
ATOM 2529 C CA . PRO A 1 311 ? 8.301 -39.868 38.566 1.00 77.75 311 PRO A CA 1
ATOM 2530 C C . PRO A 1 311 ? 8.690 -39.638 37.095 1.00 77.75 311 PRO A C 1
ATOM 2532 O O . PRO A 1 311 ? 9.625 -38.880 36.844 1.00 77.75 311 PRO A O 1
ATOM 2535 N N . ASP A 1 312 ? 7.963 -40.223 36.135 1.00 78.56 312 ASP A N 1
ATOM 2536 C CA . ASP A 1 312 ? 8.204 -40.027 34.696 1.00 78.56 312 ASP A CA 1
ATOM 2537 C C . ASP A 1 312 ? 7.580 -38.725 34.155 1.00 78.56 312 ASP A C 1
ATOM 2539 O O . ASP A 1 312 ? 7.972 -38.222 33.103 1.00 78.56 312 ASP A O 1
ATOM 2543 N N . GLU A 1 313 ? 6.634 -38.139 34.891 1.00 75.81 313 GLU A N 1
ATOM 2544 C CA . GLU A 1 313 ? 5.995 -36.862 34.573 1.00 75.81 313 GLU A CA 1
ATOM 2545 C C . GLU A 1 313 ? 5.952 -36.015 35.844 1.00 75.81 313 GLU A C 1
ATOM 2547 O O . GLU A 1 313 ? 4.900 -35.955 36.468 1.00 75.81 313 GLU A O 1
ATOM 2552 N N . PRO A 1 314 ? 7.050 -35.356 36.261 1.00 77.94 314 PRO A N 1
ATOM 2553 C CA . PRO A 1 314 ? 7.156 -34.704 37.574 1.00 77.94 314 PRO A CA 1
ATOM 2554 C C . PRO A 1 314 ? 6.159 -33.555 37.788 1.00 77.94 314 PRO A C 1
ATOM 2556 O O . PRO A 1 314 ? 5.977 -33.091 38.915 1.00 77.94 314 PRO A O 1
ATOM 2559 N N . PHE A 1 315 ? 5.496 -33.105 36.720 1.00 82.38 315 PHE A N 1
ATOM 2560 C CA . PHE A 1 315 ? 4.479 -32.070 36.762 1.00 82.38 315 PHE A CA 1
ATOM 2561 C C . PHE A 1 315 ? 3.266 -32.432 35.905 1.00 82.38 315 PHE A C 1
ATOM 2563 O O . PHE A 1 315 ? 3.414 -32.909 34.781 1.00 82.38 315 PHE A O 1
ATOM 2570 N N . ILE A 1 316 ? 2.073 -32.117 36.408 1.00 82.44 316 ILE A N 1
ATOM 2571 C CA . ILE A 1 316 ? 0.834 -32.095 35.631 1.00 82.44 316 ILE A CA 1
ATOM 2572 C C . ILE A 1 316 ? 0.603 -30.650 35.187 1.00 82.44 316 ILE A C 1
ATOM 2574 O O . ILE A 1 316 ? 0.560 -29.739 36.013 1.00 82.44 316 ILE A O 1
ATOM 2578 N N . TYR A 1 317 ? 0.471 -30.437 33.881 1.00 88.38 317 TYR A N 1
ATOM 2579 C CA . TYR A 1 317 ? 0.147 -29.128 33.313 1.00 88.38 317 TYR A CA 1
ATOM 2580 C C . TYR A 1 317 ? -1.364 -28.926 33.232 1.00 88.38 317 TYR A C 1
ATOM 2582 O O . TYR A 1 317 ? -2.103 -29.881 32.967 1.00 88.38 317 TYR A O 1
ATOM 2590 N N . ALA A 1 318 ? -1.804 -27.679 33.396 1.00 91.50 318 ALA A N 1
ATOM 2591 C CA . ALA A 1 318 ? -3.199 -27.312 33.212 1.00 91.50 318 ALA A CA 1
ATOM 2592 C C . ALA A 1 318 ? -3.692 -27.666 31.801 1.00 91.50 318 ALA A C 1
ATOM 2594 O O . ALA A 1 318 ? -2.971 -27.569 30.801 1.00 91.50 318 ALA A O 1
ATOM 2595 N N . LYS A 1 319 ? -4.959 -28.054 31.712 1.00 94.44 319 LYS A N 1
ATOM 2596 C CA . LYS A 1 319 ? -5.674 -28.352 30.471 1.00 94.44 319 LYS A CA 1
ATOM 2597 C C . LYS A 1 319 ? -6.746 -27.297 30.229 1.00 94.44 319 LYS A C 1
ATOM 2599 O O . LYS A 1 319 ? -7.226 -26.644 31.147 1.00 94.44 319 LYS A O 1
ATOM 2604 N N . LYS A 1 320 ? -7.177 -27.176 28.970 1.00 91.81 320 LYS A N 1
ATOM 2605 C CA . LYS A 1 320 ? -8.224 -26.231 28.539 1.00 91.81 320 LYS A CA 1
ATOM 2606 C C . LYS A 1 320 ? -9.500 -26.294 29.400 1.00 91.81 320 LYS A C 1
ATOM 2608 O O . LYS A 1 320 ? -10.052 -25.254 29.729 1.00 91.81 320 LYS A O 1
ATOM 2613 N N . GLY A 1 321 ? -9.938 -27.496 29.780 1.00 90.06 321 GLY A N 1
ATOM 2614 C CA . GLY A 1 321 ? -11.164 -27.705 30.561 1.00 90.06 321 GLY A CA 1
ATOM 2615 C C . GLY A 1 321 ? -11.012 -27.608 32.082 1.00 90.06 321 GLY A C 1
ATOM 2616 O O . GLY A 1 321 ? -12.004 -27.794 32.778 1.00 90.06 321 GLY A O 1
ATOM 2617 N N . ASP A 1 322 ? -9.809 -27.358 32.607 1.00 93.50 322 ASP A N 1
ATOM 2618 C CA . ASP A 1 322 ? -9.609 -27.259 34.055 1.00 93.50 322 ASP A CA 1
ATOM 2619 C C . ASP A 1 322 ? -10.228 -25.964 34.605 1.00 93.50 322 ASP A C 1
ATOM 2621 O O . ASP A 1 322 ? -10.256 -24.942 33.914 1.00 93.50 322 ASP A O 1
ATOM 2625 N N . SER A 1 323 ? -10.700 -25.991 35.859 1.00 93.19 323 SER A N 1
ATOM 2626 C CA . SER A 1 323 ? -11.206 -24.798 36.557 1.00 93.19 323 SER A CA 1
ATOM 2627 C C . SER A 1 323 ? -10.096 -23.758 36.692 1.00 93.19 323 SER A C 1
ATOM 2629 O O . SER A 1 323 ? -9.053 -24.035 37.295 1.00 93.19 323 SER A O 1
ATOM 2631 N N . ALA A 1 324 ? -10.326 -22.548 36.174 1.00 92.62 324 ALA A N 1
ATOM 2632 C CA . ALA A 1 324 ? -9.348 -21.476 36.298 1.00 92.62 324 ALA A CA 1
ATOM 2633 C C . ALA A 1 324 ? -9.172 -21.079 37.767 1.00 92.62 324 ALA A C 1
ATOM 2635 O O . ALA A 1 324 ? -8.040 -20.968 38.224 1.00 92.62 324 ALA A O 1
ATOM 2636 N N . LEU A 1 325 ? -10.260 -20.971 38.538 1.00 92.94 325 LEU A N 1
ATOM 2637 C CA . LEU A 1 325 ? -10.192 -20.625 39.961 1.00 92.94 325 LEU A CA 1
ATOM 2638 C C . LEU A 1 325 ? -9.253 -21.569 40.735 1.00 92.94 325 LEU A C 1
ATOM 2640 O O . LEU A 1 325 ? -8.381 -21.111 41.470 1.00 92.94 325 LEU A O 1
ATOM 2644 N N . GLY A 1 326 ? -9.362 -22.883 40.511 1.00 92.00 326 GLY A N 1
ATOM 2645 C CA . GLY A 1 326 ? -8.474 -23.865 41.140 1.00 92.00 326 GLY A CA 1
ATOM 2646 C C . GLY A 1 326 ? -7.009 -23.733 40.702 1.00 92.00 326 GLY A C 1
ATOM 2647 O O . GLY A 1 326 ? -6.100 -23.814 41.530 1.00 92.00 326 GLY A O 1
ATOM 2648 N N . MET A 1 327 ? -6.762 -23.484 39.413 1.00 93.69 327 MET A N 1
ATOM 2649 C CA . MET A 1 327 ? -5.402 -23.302 38.889 1.00 93.69 327 MET A CA 1
ATOM 2650 C C . MET A 1 327 ? -4.746 -22.023 39.414 1.00 93.69 327 MET A C 1
ATOM 2652 O O . MET A 1 327 ? -3.577 -22.042 39.803 1.00 93.69 327 MET A O 1
ATOM 2656 N N . PHE A 1 328 ? -5.503 -20.930 39.489 1.00 93.81 328 PHE A N 1
ATOM 2657 C CA . PHE A 1 328 ? -5.024 -19.657 40.015 1.00 93.81 328 PHE A CA 1
ATOM 2658 C C . PHE A 1 328 ? -4.874 -19.658 41.536 1.00 93.81 328 PHE A C 1
ATOM 2660 O O . PHE A 1 328 ? -3.969 -18.997 42.031 1.00 93.81 328 PHE A O 1
ATOM 2667 N N . TYR A 1 329 ? -5.660 -20.442 42.279 1.00 93.12 329 TYR A N 1
ATOM 2668 C CA . TYR A 1 329 ? -5.422 -20.659 43.709 1.00 93.12 329 TYR A CA 1
ATOM 2669 C C . TYR A 1 329 ? -4.048 -21.303 43.953 1.00 93.12 329 TYR A C 1
ATOM 2671 O O . TYR A 1 329 ? -3.280 -20.852 44.803 1.00 93.12 329 TYR A O 1
ATOM 2679 N N . ASN A 1 330 ? -3.694 -22.327 43.170 1.00 89.31 330 ASN A N 1
ATOM 2680 C CA . ASN A 1 330 ? -2.376 -22.962 43.257 1.00 89.31 330 ASN A CA 1
ATOM 2681 C C . ASN A 1 330 ? -1.249 -22.007 42.835 1.00 89.31 330 ASN A C 1
ATOM 2683 O O . ASN A 1 330 ? -0.202 -21.974 43.480 1.00 89.31 330 ASN A O 1
ATOM 2687 N N . ALA A 1 331 ? -1.466 -21.215 41.779 1.00 89.75 331 ALA A N 1
ATOM 2688 C CA . ALA A 1 331 ? -0.500 -20.218 41.324 1.00 89.75 331 ALA A CA 1
ATOM 2689 C C . ALA A 1 331 ? -0.276 -19.113 42.370 1.00 89.75 331 ALA A C 1
ATOM 2691 O O . ALA A 1 331 ? 0.871 -18.802 42.682 1.00 89.75 331 ALA A O 1
ATOM 2692 N N . LEU A 1 332 ? -1.350 -18.588 42.970 1.00 91.50 332 LEU A N 1
ATOM 2693 C CA . LEU A 1 332 ? -1.281 -17.587 44.034 1.00 91.50 332 LEU A CA 1
ATOM 2694 C C . LEU A 1 332 ? -0.509 -18.117 45.248 1.00 91.50 332 LEU A C 1
ATOM 2696 O O . LEU A 1 332 ? 0.348 -17.421 45.776 1.00 91.50 332 LEU A O 1
ATOM 2700 N N . ASN A 1 333 ? -0.726 -19.375 45.643 1.00 88.88 333 ASN A N 1
ATOM 2701 C CA . ASN A 1 333 ? 0.040 -20.000 46.727 1.00 88.88 333 ASN A CA 1
ATOM 2702 C C . ASN A 1 333 ? 1.553 -20.085 46.451 1.00 88.88 333 ASN A C 1
ATOM 2704 O O . ASN A 1 333 ? 2.356 -20.102 47.385 1.00 88.88 333 ASN A O 1
ATOM 2708 N N . ALA A 1 334 ? 1.954 -20.155 45.180 1.00 86.25 334 ALA A N 1
ATOM 2709 C CA . ALA A 1 334 ? 3.358 -20.175 44.780 1.00 86.25 334 ALA A CA 1
ATOM 2710 C C . ALA A 1 334 ? 3.970 -18.763 44.642 1.00 86.25 334 ALA A C 1
ATOM 2712 O O . ALA A 1 334 ? 5.195 -18.622 44.692 1.00 86.25 334 ALA A O 1
ATOM 2713 N N . ASP A 1 335 ? 3.142 -17.725 44.498 1.00 87.56 335 ASP A N 1
ATOM 2714 C CA . ASP A 1 335 ? 3.542 -16.329 44.303 1.00 87.56 335 ASP A CA 1
ATOM 2715 C C . ASP A 1 335 ? 3.652 -15.587 45.646 1.00 87.56 335 ASP A C 1
ATOM 2717 O O . ASP A 1 335 ? 2.726 -14.933 46.131 1.00 87.56 335 ASP A O 1
ATOM 2721 N N . LYS A 1 336 ? 4.827 -15.702 46.278 1.00 90.50 336 LYS A N 1
ATOM 2722 C CA . LYS A 1 336 ? 5.091 -15.119 47.605 1.00 90.50 336 LYS A CA 1
ATOM 2723 C C . LYS A 1 336 ? 4.923 -13.599 47.650 1.00 90.50 336 LYS A C 1
ATOM 2725 O O . LYS A 1 336 ? 4.588 -13.068 48.707 1.00 90.50 336 LYS A O 1
ATOM 2730 N N . GLU A 1 337 ? 5.191 -12.910 46.544 1.00 88.50 337 GLU A N 1
ATOM 2731 C CA . GLU A 1 337 ? 5.085 -11.453 46.469 1.00 88.50 337 GLU A CA 1
ATOM 2732 C C . GLU A 1 337 ? 3.615 -11.027 46.446 1.00 88.50 337 GLU A C 1
ATOM 2734 O O . GLU A 1 337 ? 3.206 -10.201 47.263 1.00 88.50 337 GLU A O 1
ATOM 2739 N N . ALA A 1 338 ? 2.796 -11.670 45.606 1.00 88.62 338 ALA A N 1
ATOM 2740 C CA . ALA A 1 338 ? 1.358 -11.415 45.560 1.00 88.62 338 ALA A CA 1
ATOM 2741 C C . ALA A 1 338 ? 0.658 -11.750 46.889 1.00 88.62 338 ALA A C 1
ATOM 2743 O O . ALA A 1 338 ? -0.199 -10.992 47.342 1.00 88.62 338 ALA A O 1
ATOM 2744 N N . LEU A 1 339 ? 1.048 -12.842 47.559 1.00 91.75 339 LEU A N 1
ATOM 2745 C CA . LEU A 1 339 ? 0.525 -13.177 48.889 1.00 91.75 339 LEU A CA 1
ATOM 2746 C C . LEU A 1 339 ? 0.851 -12.105 49.932 1.00 91.75 339 LEU A C 1
ATOM 2748 O O . LEU A 1 339 ? -0.010 -11.751 50.737 1.00 91.75 339 LEU A O 1
ATOM 2752 N N . ALA A 1 340 ? 2.078 -11.578 49.921 1.00 91.06 340 ALA A N 1
ATOM 2753 C CA . ALA A 1 340 ? 2.476 -10.511 50.834 1.00 91.06 340 ALA A CA 1
ATOM 2754 C C . ALA A 1 340 ? 1.676 -9.223 50.579 1.00 91.06 340 ALA A C 1
ATOM 2756 O O . ALA A 1 340 ? 1.234 -8.582 51.533 1.00 91.06 340 ALA A O 1
ATOM 2757 N N . GLU A 1 341 ? 1.439 -8.875 49.310 1.00 90.69 341 GLU A N 1
ATOM 2758 C CA . GLU A 1 341 ? 0.626 -7.719 48.922 1.00 90.69 341 GLU A CA 1
ATOM 2759 C C . GLU A 1 341 ? -0.838 -7.873 49.365 1.00 90.69 341 GLU A C 1
ATOM 2761 O O . GLU A 1 341 ? -1.402 -6.960 49.969 1.00 90.69 341 GLU A O 1
ATOM 2766 N N . ILE A 1 342 ? -1.450 -9.037 49.129 1.00 90.50 342 ILE A N 1
ATOM 2767 C CA . ILE A 1 342 ? -2.828 -9.327 49.557 1.00 90.50 342 ILE A CA 1
ATOM 2768 C C . ILE A 1 342 ? -2.941 -9.270 51.081 1.00 90.50 342 ILE A C 1
ATOM 2770 O O . ILE A 1 342 ? -3.835 -8.598 51.600 1.00 90.50 342 ILE A O 1
ATOM 2774 N N . LYS A 1 343 ? -2.008 -9.903 51.803 1.00 91.12 343 LYS A N 1
ATOM 2775 C CA . LYS A 1 343 ? -1.969 -9.865 53.269 1.00 91.12 343 LYS A CA 1
ATOM 2776 C C . LYS A 1 343 ? -1.881 -8.427 53.784 1.00 91.12 343 LYS A C 1
ATOM 2778 O O . LYS A 1 343 ? -2.636 -8.056 54.680 1.00 91.12 343 LYS A O 1
ATOM 2783 N N . GLN A 1 344 ? -1.006 -7.602 53.205 1.00 89.94 344 GLN A N 1
ATOM 2784 C CA . GLN A 1 344 ? -0.878 -6.198 53.599 1.00 89.94 344 GLN A CA 1
ATOM 2785 C C . GLN A 1 344 ? -2.157 -5.404 53.301 1.00 89.94 344 GLN A C 1
ATOM 2787 O O . GLN A 1 344 ? -2.637 -4.684 54.170 1.00 89.94 344 GLN A O 1
ATOM 2792 N N . ASN A 1 345 ? -2.760 -5.590 52.125 1.00 88.25 345 ASN A N 1
ATOM 2793 C CA . ASN A 1 345 ? -4.006 -4.920 51.749 1.00 88.25 345 ASN A CA 1
ATOM 2794 C C . ASN A 1 345 ? -5.170 -5.265 52.690 1.00 88.25 345 ASN A C 1
ATOM 2796 O O . ASN A 1 345 ? -6.002 -4.405 52.976 1.00 88.25 345 ASN A O 1
ATOM 2800 N N . LYS A 1 346 ? -5.243 -6.508 53.173 1.00 88.62 346 LYS A N 1
ATOM 2801 C CA . LYS A 1 346 ? -6.231 -6.936 54.174 1.00 88.62 346 LYS A CA 1
ATOM 2802 C C . LYS A 1 346 ? -5.986 -6.288 55.535 1.00 88.62 346 LYS A C 1
ATOM 2804 O O . LYS A 1 346 ? -6.920 -5.760 56.139 1.00 88.62 346 LYS A O 1
ATOM 2809 N N . ILE A 1 347 ? -4.729 -6.243 55.980 1.00 87.88 347 ILE A N 1
ATOM 2810 C CA . ILE A 1 347 ? -4.334 -5.550 57.217 1.00 87.88 347 ILE A CA 1
ATOM 2811 C C . ILE A 1 347 ? -4.685 -4.058 57.138 1.00 87.88 347 ILE A C 1
ATOM 2813 O O . ILE A 1 347 ? -5.272 -3.513 58.071 1.00 87.88 347 ILE A O 1
ATOM 2817 N N . ASP A 1 348 ? -4.405 -3.408 56.007 1.00 87.75 348 ASP A N 1
ATOM 2818 C CA . ASP A 1 348 ? -4.713 -1.990 55.782 1.00 87.75 348 ASP A CA 1
ATOM 2819 C C . ASP A 1 348 ? -6.230 -1.710 55.781 1.00 87.75 348 ASP A C 1
ATOM 2821 O O . ASP A 1 348 ? -6.661 -0.601 56.102 1.00 87.75 348 ASP A O 1
ATOM 2825 N N . ARG A 1 349 ? -7.055 -2.720 55.467 1.00 86.88 349 ARG A N 1
ATOM 2826 C CA . ARG A 1 349 ? -8.526 -2.677 55.576 1.00 86.88 349 ARG A CA 1
ATOM 2827 C C . ARG A 1 349 ? -9.047 -3.017 56.978 1.00 86.88 349 ARG A C 1
ATOM 2829 O O . ARG A 1 349 ? -10.256 -2.960 57.196 1.00 86.88 349 ARG A O 1
ATOM 2836 N N . GLY A 1 350 ? -8.160 -3.319 57.926 1.00 88.88 350 GLY A N 1
ATOM 2837 C CA . GLY A 1 350 ? -8.486 -3.575 59.329 1.00 88.88 350 GLY A CA 1
ATOM 2838 C C . GLY A 1 350 ? -8.638 -5.050 59.707 1.00 88.88 350 GLY A C 1
ATOM 2839 O O . GLY A 1 350 ? -9.100 -5.332 60.813 1.00 88.88 350 GLY A O 1
ATOM 2840 N N . GLU A 1 351 ? -8.264 -5.992 58.835 1.00 92.25 351 GLU A N 1
ATOM 2841 C CA . GLU A 1 351 ? -8.243 -7.418 59.185 1.00 92.25 351 GLU A CA 1
ATOM 2842 C C . GLU A 1 351 ? -7.085 -7.744 60.140 1.00 92.25 351 GLU A C 1
ATOM 2844 O O . GLU A 1 351 ? -6.012 -7.132 60.100 1.00 92.25 351 GLU A O 1
ATOM 2849 N N . ARG A 1 352 ? -7.286 -8.730 61.023 1.00 88.50 352 ARG A N 1
ATOM 2850 C CA . ARG A 1 352 ? -6.223 -9.178 61.933 1.00 88.50 352 ARG A CA 1
ATOM 2851 C C . ARG A 1 352 ? -5.141 -9.919 61.136 1.00 88.50 352 ARG A C 1
ATOM 2853 O O . ARG A 1 352 ? -5.481 -10.624 60.189 1.00 88.50 352 ARG A O 1
ATOM 2860 N N . PRO A 1 353 ? -3.857 -9.851 61.541 1.00 88.12 353 PRO A N 1
ATOM 2861 C CA . PRO A 1 353 ? -2.763 -10.495 60.809 1.00 88.12 353 PRO A CA 1
ATOM 2862 C C . PRO A 1 353 ? -2.949 -11.996 60.549 1.00 88.12 353 PRO A C 1
ATOM 2864 O O . PRO A 1 353 ? -2.483 -12.476 59.523 1.00 88.12 353 PRO A O 1
ATOM 2867 N N . GLU A 1 354 ? -3.611 -12.712 61.464 1.00 87.69 354 GLU A N 1
ATOM 2868 C CA . GLU A 1 354 ? -3.912 -14.148 61.355 1.00 87.69 354 GLU A CA 1
ATOM 2869 C C . GLU A 1 354 ? -5.005 -14.430 60.310 1.00 87.69 354 GLU A C 1
ATOM 2871 O O . GLU A 1 354 ? -4.874 -15.346 59.504 1.00 87.69 354 GLU A O 1
ATOM 2876 N N . ASP A 1 355 ? -6.055 -13.603 60.274 1.00 85.81 355 ASP A N 1
ATOM 2877 C CA . ASP A 1 355 ? -7.149 -13.726 59.301 1.00 85.81 355 ASP A CA 1
ATOM 2878 C C . ASP A 1 355 ? -6.668 -13.329 57.889 1.00 85.81 355 ASP A C 1
ATOM 2880 O O . ASP A 1 355 ? -7.053 -13.941 56.892 1.00 85.81 355 ASP A O 1
ATOM 2884 N N . ALA A 1 356 ? -5.742 -12.365 57.811 1.00 86.94 356 ALA A N 1
ATOM 2885 C CA . ALA A 1 356 ? -5.136 -11.896 56.567 1.00 86.94 356 ALA A CA 1
ATOM 2886 C C . ALA A 1 356 ? -4.236 -12.942 55.871 1.00 86.94 356 ALA A C 1
ATOM 2888 O O . ALA A 1 356 ? -3.888 -12.757 54.704 1.00 86.94 356 ALA A O 1
ATOM 2889 N N . GLU A 1 357 ? -3.854 -14.031 56.555 1.00 88.50 357 GLU A N 1
ATOM 2890 C CA . GLU A 1 357 ? -3.128 -15.163 55.951 1.00 88.50 357 GLU A CA 1
ATOM 2891 C C . GLU A 1 357 ? -4.042 -16.134 55.191 1.00 88.50 357 GLU A C 1
ATOM 2893 O O . GLU A 1 357 ? -3.560 -16.907 54.361 1.00 88.50 357 GLU A O 1
ATOM 2898 N N . ILE A 1 358 ? -5.356 -16.101 55.436 1.00 90.94 358 ILE A N 1
ATOM 2899 C CA . ILE A 1 358 ? -6.313 -16.992 54.775 1.00 90.94 358 ILE A CA 1
ATOM 2900 C C . ILE A 1 358 ? -6.605 -16.467 53.365 1.00 90.94 358 ILE A C 1
ATOM 2902 O O . ILE A 1 358 ? -7.063 -15.337 53.188 1.00 90.94 358 ILE A O 1
ATOM 2906 N N . ILE A 1 359 ? -6.382 -17.308 52.351 1.00 92.06 359 ILE A N 1
ATOM 2907 C CA . ILE A 1 359 ? -6.726 -17.012 50.953 1.00 92.06 359 ILE A CA 1
ATOM 2908 C C . ILE A 1 359 ? -8.210 -17.317 50.730 1.00 92.06 359 ILE A C 1
ATOM 2910 O O . ILE A 1 359 ? -8.632 -18.473 50.776 1.00 92.06 359 ILE A O 1
ATOM 2914 N N . SER A 1 360 ? -8.992 -16.277 50.468 1.00 91.50 360 SER A N 1
ATOM 2915 C CA . SER A 1 360 ? -10.402 -16.359 50.084 1.00 91.50 360 SER A CA 1
ATOM 2916 C C . SER A 1 360 ? -10.565 -16.495 48.560 1.00 91.50 360 SER A C 1
ATOM 2918 O O . SER A 1 360 ? -9.643 -16.166 47.810 1.00 91.50 360 SER A O 1
ATOM 2920 N N . PRO A 1 361 ? -11.736 -16.934 48.059 1.00 90.62 361 PRO A N 1
ATOM 2921 C CA . PRO A 1 361 ? -12.031 -16.910 46.625 1.00 90.62 361 PRO A CA 1
ATOM 2922 C C . PRO A 1 361 ? -11.867 -15.517 46.001 1.00 90.62 361 PRO A C 1
ATOM 2924 O O . PRO A 1 361 ? -11.304 -15.404 44.914 1.00 90.62 361 PRO A O 1
ATOM 2927 N N . ASP A 1 362 ? -12.265 -14.457 46.710 1.00 90.62 362 ASP A N 1
ATOM 2928 C CA . ASP A 1 362 ? -12.133 -13.069 46.245 1.00 90.62 362 ASP A CA 1
ATOM 2929 C C . ASP A 1 362 ? -10.667 -12.652 46.053 1.00 90.62 362 ASP A C 1
ATOM 2931 O O . ASP A 1 362 ? -10.351 -11.882 45.140 1.00 90.62 362 ASP A O 1
ATOM 2935 N N . ASP A 1 363 ? -9.748 -13.200 46.856 1.00 93.62 363 ASP A N 1
ATOM 2936 C CA . ASP A 1 363 ? -8.306 -12.985 46.686 1.00 93.62 363 ASP A CA 1
ATOM 2937 C C . ASP A 1 363 ? -7.800 -13.627 45.395 1.00 93.62 363 ASP A C 1
ATOM 2939 O O . ASP A 1 363 ? -7.036 -13.011 44.651 1.00 93.62 363 ASP A O 1
ATOM 2943 N N . VAL A 1 364 ? -8.269 -14.840 45.082 1.00 93.94 364 VAL A N 1
ATOM 2944 C CA . VAL A 1 364 ? -7.929 -15.527 43.828 1.00 93.94 364 VAL A CA 1
ATOM 2945 C C . VAL A 1 364 ? -8.500 -14.775 42.633 1.00 93.94 364 VAL A C 1
ATOM 2947 O O . VAL A 1 364 ? -7.795 -14.573 41.650 1.00 93.94 364 VAL A O 1
ATOM 2950 N N . VAL A 1 365 ? -9.747 -14.305 42.714 1.00 93.19 365 VAL A N 1
ATOM 2951 C CA . VAL A 1 365 ? -10.382 -13.496 41.661 1.00 93.19 365 VAL A CA 1
ATOM 2952 C C . VAL A 1 365 ? -9.622 -12.184 41.454 1.00 93.19 365 VAL A C 1
ATOM 2954 O O . VAL A 1 365 ? -9.387 -11.777 40.315 1.00 93.19 365 VAL A O 1
ATOM 2957 N N . THR A 1 366 ? -9.178 -11.540 42.535 1.00 91.69 366 THR A N 1
ATOM 2958 C CA . THR A 1 366 ? -8.332 -10.338 42.471 1.00 91.69 366 THR A CA 1
ATOM 2959 C C . THR A 1 366 ? -6.984 -10.647 41.816 1.00 91.69 366 THR A C 1
ATOM 2961 O O . THR A 1 366 ? -6.528 -9.892 40.955 1.00 91.69 366 THR A O 1
ATOM 2964 N N . TYR A 1 367 ? -6.370 -11.785 42.147 1.00 93.38 367 TYR A N 1
ATOM 2965 C CA . TYR A 1 367 ? -5.133 -12.242 41.514 1.00 93.38 367 TYR A CA 1
ATOM 2966 C C . TYR A 1 367 ? -5.325 -12.532 40.017 1.00 93.38 367 TYR A C 1
ATOM 2968 O O . TYR A 1 367 ? -4.547 -12.054 39.194 1.00 93.38 367 TYR A O 1
ATOM 2976 N N . MET A 1 368 ? -6.406 -13.223 39.640 1.00 93.81 368 MET A N 1
ATOM 2977 C CA . MET A 1 368 ? -6.795 -13.467 38.246 1.00 93.81 368 MET A CA 1
ATOM 2978 C C . MET A 1 368 ? -6.957 -12.159 37.467 1.00 93.81 368 MET A C 1
ATOM 2980 O O . MET A 1 368 ? -6.454 -12.058 36.350 1.00 93.81 368 MET A O 1
ATOM 2984 N N . GLN A 1 369 ? -7.602 -11.144 38.058 1.00 91.25 369 GLN A N 1
ATOM 2985 C CA . GLN A 1 369 ? -7.712 -9.809 37.459 1.00 91.25 369 GLN A CA 1
ATOM 2986 C C . GLN A 1 369 ? -6.332 -9.185 37.219 1.00 91.25 369 GLN A C 1
ATOM 2988 O O . GLN A 1 369 ? -6.095 -8.658 36.135 1.00 91.25 369 GLN A O 1
ATOM 2993 N N . GLY A 1 370 ? -5.413 -9.288 38.184 1.00 89.31 370 GLY A N 1
ATOM 2994 C CA . GLY A 1 370 ? -4.046 -8.780 38.045 1.00 89.31 370 GLY A CA 1
ATOM 2995 C C . GLY A 1 370 ? -3.232 -9.500 36.962 1.00 89.31 370 GLY A C 1
ATOM 2996 O O . GLY A 1 370 ? -2.498 -8.855 36.207 1.00 89.31 370 GLY A O 1
ATOM 2997 N N . VAL A 1 371 ? -3.387 -10.824 36.826 1.00 90.38 371 VAL A N 1
ATOM 2998 C CA . VAL A 1 371 ? -2.773 -11.585 35.722 1.00 90.38 371 VAL A CA 1
ATOM 2999 C C . VAL A 1 371 ? -3.370 -11.163 34.386 1.00 90.38 371 VAL A C 1
ATOM 3001 O O . VAL A 1 371 ? -2.637 -10.947 33.427 1.00 90.38 371 VAL A O 1
ATOM 3004 N N . LEU A 1 372 ? -4.687 -11.000 34.322 1.00 88.69 372 LEU A N 1
ATOM 3005 C CA . LEU A 1 372 ? -5.400 -10.616 33.113 1.00 88.69 372 LEU A CA 1
ATOM 3006 C C . LEU A 1 372 ? -5.033 -9.192 32.650 1.00 88.69 372 LEU A C 1
ATOM 3008 O O . LEU A 1 372 ? -4.827 -8.976 31.458 1.00 88.69 372 LEU A O 1
ATOM 3012 N N . GLU A 1 373 ? -4.867 -8.242 33.575 1.00 84.75 373 GLU A N 1
ATOM 3013 C CA . GLU A 1 373 ? -4.304 -6.912 33.287 1.00 84.75 373 GLU A CA 1
ATOM 3014 C C . GLU A 1 373 ? -2.856 -7.010 32.790 1.00 84.75 373 GLU A C 1
ATOM 3016 O O . GLU A 1 373 ? -2.512 -6.427 31.767 1.00 84.75 373 GLU A O 1
ATOM 3021 N N . SER A 1 374 ? -2.019 -7.819 33.443 1.00 85.88 374 SER A N 1
ATOM 3022 C CA . SER A 1 374 ? -0.621 -7.994 33.030 1.00 85.88 374 SER A CA 1
ATOM 3023 C C . SER A 1 374 ? -0.508 -8.608 31.629 1.00 85.88 374 SER A C 1
ATOM 3025 O O . SER A 1 374 ? 0.258 -8.133 30.797 1.00 85.88 374 SER A O 1
ATOM 3027 N N . GLU A 1 375 ? -1.286 -9.649 31.327 1.00 87.69 375 GLU A N 1
ATOM 3028 C CA . GLU A 1 375 ? -1.329 -10.277 30.000 1.00 87.69 375 GLU A CA 1
ATOM 3029 C C . GLU A 1 375 ? -1.907 -9.353 28.928 1.00 87.69 375 GLU A C 1
ATOM 3031 O O . GLU A 1 375 ? -1.589 -9.511 27.745 1.00 87.69 375 GLU A O 1
ATOM 3036 N N . ALA A 1 376 ? -2.725 -8.373 29.310 1.00 80.00 376 ALA A N 1
ATOM 3037 C CA . ALA A 1 376 ? -3.176 -7.346 28.387 1.00 80.00 376 ALA A CA 1
ATOM 3038 C C . ALA A 1 376 ? -2.017 -6.453 27.907 1.00 80.00 376 ALA A C 1
ATOM 3040 O O . ALA A 1 376 ? -1.957 -6.084 26.733 1.00 80.00 376 ALA A O 1
ATOM 3041 N N . ASP A 1 377 ? -1.042 -6.201 28.778 1.00 77.81 377 ASP A N 1
ATOM 3042 C CA . ASP A 1 377 ? 0.134 -5.380 28.488 1.00 77.81 377 ASP A CA 1
ATOM 3043 C C . ASP A 1 377 ? 1.254 -6.134 27.753 1.00 77.81 377 ASP A C 1
ATOM 3045 O O . ASP A 1 377 ? 2.284 -5.544 27.427 1.00 77.81 377 ASP A O 1
ATOM 3049 N N . ARG A 1 378 ? 1.062 -7.415 27.393 1.00 81.19 378 ARG A N 1
ATOM 3050 C CA . ARG A 1 378 ? 2.067 -8.228 26.667 1.00 81.19 378 ARG A CA 1
ATOM 3051 C C . ARG A 1 378 ? 2.516 -7.629 25.328 1.00 81.19 378 ARG A C 1
ATOM 3053 O O . ARG A 1 378 ? 3.540 -8.026 24.775 1.00 81.19 378 ARG A O 1
ATOM 3060 N N . PHE A 1 379 ? 1.741 -6.688 24.787 1.00 74.75 379 PHE A N 1
ATOM 3061 C CA . PHE A 1 379 ? 2.063 -5.953 23.564 1.00 74.75 379 PHE A CA 1
ATOM 3062 C C . PHE A 1 379 ? 3.067 -4.811 23.784 1.00 74.75 379 PHE A C 1
ATOM 3064 O O . PHE A 1 379 ? 3.658 -4.359 22.806 1.00 74.75 379 PHE A O 1
ATOM 3071 N N . ALA A 1 380 ? 3.286 -4.394 25.035 1.00 76.56 380 ALA A N 1
ATOM 3072 C CA . ALA A 1 380 ? 4.247 -3.385 25.463 1.00 76.56 380 ALA A CA 1
ATOM 3073 C C . ALA A 1 380 ? 5.344 -4.044 26.315 1.00 76.56 380 ALA A C 1
ATOM 3075 O O . ALA A 1 380 ? 5.330 -3.962 27.541 1.00 76.56 380 ALA A O 1
ATOM 3076 N N . PHE A 1 381 ? 6.298 -4.708 25.657 1.00 80.94 381 PHE A N 1
ATOM 3077 C CA . PHE A 1 381 ? 7.263 -5.605 26.304 1.00 80.94 381 PHE A CA 1
ATOM 3078 C C . PHE A 1 381 ? 7.996 -5.000 27.516 1.00 80.94 381 PHE A C 1
ATOM 3080 O O . PHE A 1 381 ? 8.120 -5.669 28.535 1.00 80.94 381 PHE A O 1
ATOM 3087 N N . SER A 1 382 ? 8.405 -3.728 27.465 1.00 79.19 382 SER A N 1
ATOM 3088 C CA . SER A 1 382 ? 9.068 -3.050 28.594 1.00 79.19 382 SER A CA 1
ATOM 3089 C C . SER A 1 382 ? 8.182 -2.881 29.839 1.00 79.19 382 SER A C 1
ATOM 3091 O O . SER A 1 382 ? 8.689 -2.889 30.963 1.00 79.19 382 SER A O 1
ATOM 3093 N N . ARG A 1 383 ? 6.861 -2.755 29.653 1.00 74.88 383 ARG A N 1
ATOM 3094 C CA . ARG A 1 383 ? 5.855 -2.608 30.723 1.00 74.88 383 ARG A CA 1
ATOM 3095 C C . ARG A 1 383 ? 5.253 -3.937 31.171 1.00 74.88 383 ARG A C 1
ATOM 3097 O O . ARG A 1 383 ? 4.564 -3.986 32.185 1.00 74.88 383 ARG A O 1
ATOM 3104 N N . TYR A 1 384 ? 5.504 -5.014 30.438 1.00 85.38 384 TYR A N 1
ATOM 3105 C CA . TYR A 1 384 ? 4.908 -6.306 30.727 1.00 85.38 384 TYR A CA 1
ATOM 3106 C C . TYR A 1 384 ? 5.495 -6.913 32.009 1.00 85.38 384 TYR A C 1
ATOM 3108 O O . TYR A 1 384 ? 6.687 -7.216 32.070 1.00 85.38 384 TYR A O 1
ATOM 3116 N N . LYS A 1 385 ? 4.646 -7.137 33.025 1.00 85.50 385 LYS A N 1
ATOM 3117 C CA . LYS A 1 385 ? 5.038 -7.663 34.351 1.00 85.50 385 LYS A CA 1
ATOM 3118 C C . LYS A 1 385 ? 5.878 -8.944 34.276 1.00 85.50 385 LYS A C 1
ATOM 3120 O O . LYS A 1 385 ? 6.771 -9.138 35.090 1.00 85.50 385 LYS A O 1
ATOM 3125 N N . TYR A 1 386 ? 5.606 -9.809 33.298 1.00 86.62 386 TYR A N 1
ATOM 3126 C CA . TYR A 1 386 ? 6.269 -11.108 33.147 1.00 86.62 386 TYR A CA 1
ATOM 3127 C C . TYR A 1 386 ? 7.355 -11.122 32.058 1.00 86.62 386 TYR A C 1
ATOM 3129 O O . TYR A 1 386 ? 7.713 -12.190 31.565 1.00 86.62 386 TYR A O 1
ATOM 3137 N N . LYS A 1 387 ? 7.891 -9.964 31.648 1.00 87.44 387 LYS A N 1
ATOM 3138 C CA . LYS A 1 387 ? 8.914 -9.862 30.584 1.00 87.44 387 LYS A CA 1
ATOM 3139 C C . LYS A 1 387 ? 10.182 -10.687 30.845 1.00 87.44 387 LYS A C 1
ATOM 3141 O O . LYS A 1 387 ? 10.765 -11.217 29.899 1.00 87.44 387 LYS A O 1
ATOM 3146 N N . ASP A 1 388 ? 10.548 -10.870 32.112 1.00 86.69 388 ASP A N 1
ATOM 3147 C CA . ASP A 1 388 ? 11.754 -11.609 32.507 1.00 86.69 388 ASP A CA 1
ATOM 3148 C C . ASP A 1 388 ? 11.541 -13.123 32.596 1.00 86.69 388 ASP A C 1
ATOM 3150 O O . ASP A 1 388 ? 12.498 -13.892 32.668 1.00 86.69 388 ASP A O 1
ATOM 3154 N N . THR A 1 389 ? 10.285 -13.571 32.576 1.00 87.44 389 THR A N 1
ATOM 3155 C CA . THR A 1 389 ? 9.912 -14.982 32.757 1.00 87.44 389 THR A CA 1
ATOM 3156 C C . THR A 1 389 ? 9.105 -15.547 31.593 1.00 87.44 389 THR A C 1
ATOM 3158 O O . THR A 1 389 ? 8.940 -16.764 31.491 1.00 87.44 389 THR A O 1
ATOM 3161 N N . ILE A 1 390 ? 8.619 -14.703 30.679 1.00 89.94 390 ILE A N 1
ATOM 3162 C CA . ILE A 1 390 ? 7.910 -15.145 29.482 1.00 89.94 390 ILE A CA 1
ATOM 3163 C C . ILE A 1 390 ? 8.843 -15.942 28.578 1.00 89.94 390 ILE A C 1
ATOM 3165 O O . ILE A 1 390 ? 9.914 -15.479 28.198 1.00 89.94 390 ILE A O 1
ATOM 3169 N N . SER A 1 391 ? 8.415 -17.141 28.196 1.00 92.31 391 SER A N 1
ATOM 3170 C CA . SER A 1 391 ? 9.177 -17.976 27.279 1.00 92.31 391 SER A CA 1
ATOM 3171 C C . SER A 1 391 ? 9.209 -17.384 25.868 1.00 92.31 391 SER A C 1
ATOM 3173 O O . SER A 1 391 ? 8.257 -16.731 25.425 1.00 92.31 391 SER A O 1
ATOM 3175 N N . ILE A 1 392 ? 10.279 -17.658 25.120 1.00 93.25 392 ILE A N 1
ATOM 3176 C CA . ILE A 1 392 ? 10.396 -17.230 23.722 1.00 93.25 392 ILE A CA 1
ATOM 3177 C C . ILE A 1 392 ? 9.263 -17.793 22.846 1.00 93.25 392 ILE A C 1
ATOM 3179 O O . ILE A 1 392 ? 8.768 -17.093 21.966 1.00 93.25 392 ILE A O 1
ATOM 3183 N N . GLU A 1 393 ? 8.781 -19.012 23.126 1.00 93.94 393 GLU A N 1
ATOM 3184 C CA . GLU A 1 393 ? 7.623 -19.604 22.437 1.00 93.94 393 GLU A CA 1
ATOM 3185 C C . GLU A 1 393 ? 6.357 -18.749 22.616 1.00 93.94 393 GLU A C 1
ATOM 3187 O O . GLU A 1 393 ? 5.686 -18.433 21.630 1.00 93.94 393 GLU A O 1
ATOM 3192 N N . LYS A 1 394 ? 6.052 -18.325 23.853 1.00 91.00 394 LYS A N 1
ATOM 3193 C CA . LYS A 1 394 ? 4.892 -17.464 24.128 1.00 91.00 394 LYS A CA 1
ATOM 3194 C C . LYS A 1 394 ? 5.075 -16.089 23.490 1.00 91.00 394 LYS A C 1
ATOM 3196 O O . LYS A 1 394 ? 4.155 -15.601 22.846 1.00 91.00 394 LYS A O 1
ATOM 3201 N N . PHE A 1 395 ? 6.261 -15.490 23.618 1.00 91.44 395 PHE A N 1
ATOM 3202 C CA . PHE A 1 395 ? 6.568 -14.169 23.063 1.00 91.44 395 PHE A CA 1
ATOM 3203 C C . PHE A 1 395 ? 6.385 -14.109 21.538 1.00 91.44 395 PHE A C 1
ATOM 3205 O O . PHE A 1 395 ? 5.696 -13.220 21.036 1.00 91.44 395 PHE A O 1
ATOM 3212 N N . LEU A 1 396 ? 6.927 -15.083 20.798 1.00 91.00 396 LEU A N 1
ATOM 3213 C CA . LEU A 1 396 ? 6.732 -15.181 19.346 1.00 91.00 396 LEU A CA 1
ATOM 3214 C C . LEU A 1 396 ? 5.259 -15.435 18.991 1.00 91.00 396 LEU A C 1
ATOM 3216 O O . LEU A 1 396 ? 4.739 -14.839 18.044 1.00 91.00 396 LEU A O 1
ATOM 3220 N N . GLY A 1 397 ? 4.561 -16.257 19.781 1.00 88.44 397 GLY A N 1
ATOM 3221 C CA . GLY A 1 397 ? 3.112 -16.438 19.679 1.00 88.44 397 GLY A CA 1
ATOM 3222 C C . GLY A 1 397 ? 2.344 -15.115 19.790 1.00 88.44 397 GLY A C 1
ATOM 3223 O O . GLY A 1 397 ? 1.502 -14.842 18.936 1.00 88.44 397 GLY A O 1
ATOM 3224 N N . SER A 1 398 ? 2.689 -14.259 20.759 1.00 84.94 398 SER A N 1
ATOM 3225 C CA . SER A 1 398 ? 2.093 -12.924 20.969 1.00 84.94 398 SER A CA 1
ATOM 3226 C C . SER A 1 398 ? 2.410 -11.915 19.856 1.00 84.94 398 SER A C 1
ATOM 3228 O O . SER A 1 398 ? 1.681 -10.942 19.651 1.00 84.94 398 SER A O 1
ATOM 3230 N N . ILE A 1 399 ? 3.513 -12.108 19.128 1.00 85.81 399 ILE A N 1
ATOM 3231 C CA . ILE A 1 399 ? 3.836 -11.335 17.914 1.00 85.81 399 ILE A CA 1
ATOM 3232 C C . ILE A 1 399 ? 2.968 -11.798 16.734 1.00 85.81 399 ILE A C 1
ATOM 3234 O O . ILE A 1 399 ? 2.702 -11.024 15.814 1.00 85.81 399 ILE A O 1
ATOM 3238 N N . GLY A 1 400 ? 2.474 -13.035 16.796 1.00 86.12 400 GLY A N 1
ATOM 3239 C CA . GLY A 1 400 ? 1.620 -13.650 15.795 1.00 86.12 400 GLY A CA 1
ATOM 3240 C C . GLY A 1 400 ? 2.322 -14.742 15.002 1.00 86.12 400 GLY A C 1
ATOM 3241 O O . GLY A 1 400 ? 1.879 -15.026 13.899 1.00 86.12 400 GLY A O 1
ATOM 3242 N N . TYR A 1 401 ? 3.399 -15.360 15.486 1.00 89.25 401 TYR A N 1
ATOM 3243 C CA . TYR A 1 401 ? 4.010 -16.498 14.794 1.00 89.25 401 TYR A CA 1
ATOM 3244 C C . TYR A 1 401 ? 3.098 -17.733 14.841 1.00 89.25 401 TYR A C 1
ATOM 3246 O O . TYR A 1 401 ? 2.437 -18.014 15.840 1.00 89.25 401 TYR A O 1
ATOM 3254 N N . LYS A 1 402 ? 3.063 -18.495 13.745 1.00 89.44 402 LYS A N 1
ATOM 3255 C CA . LYS A 1 402 ? 2.490 -19.845 13.709 1.00 89.44 402 LYS A CA 1
ATOM 3256 C C . LYS A 1 402 ? 3.472 -20.844 14.313 1.00 89.44 402 LYS A C 1
ATOM 3258 O O . LYS A 1 402 ? 4.664 -20.576 14.424 1.00 89.44 402 LYS A O 1
ATOM 3263 N N . LYS A 1 403 ? 2.969 -22.031 14.653 1.00 89.75 403 LYS A N 1
ATOM 3264 C CA . LYS A 1 403 ? 3.765 -23.108 15.254 1.00 89.75 403 LYS A CA 1
ATOM 3265 C C . LYS A 1 403 ? 5.021 -23.447 14.437 1.00 89.75 403 LYS A C 1
ATOM 3267 O O . LYS A 1 403 ? 6.102 -23.519 14.999 1.00 89.75 403 LYS A O 1
ATOM 3272 N N . ASP A 1 404 ? 4.892 -23.599 13.125 1.00 92.19 404 ASP A N 1
ATOM 3273 C CA . ASP A 1 404 ? 6.000 -23.889 12.208 1.00 92.19 404 ASP A CA 1
ATOM 3274 C C . ASP A 1 404 ? 7.032 -22.751 12.123 1.00 92.19 404 ASP A C 1
ATOM 3276 O O . ASP A 1 404 ? 8.232 -23.012 12.050 1.00 92.19 404 ASP A O 1
ATOM 3280 N N . GLU A 1 405 ? 6.591 -21.494 12.195 1.00 91.62 405 GLU A N 1
ATOM 3281 C CA . GLU A 1 405 ? 7.484 -20.327 12.228 1.00 91.62 405 GLU A CA 1
ATOM 3282 C C . GLU A 1 405 ? 8.260 -20.248 13.551 1.00 91.62 405 GLU A C 1
ATOM 3284 O O . GLU A 1 405 ? 9.456 -19.953 13.546 1.00 91.62 405 GLU A O 1
ATOM 3289 N N . VAL A 1 406 ? 7.606 -20.546 14.682 1.00 91.25 406 VAL A N 1
ATOM 3290 C CA . VAL A 1 406 ? 8.275 -20.657 15.990 1.00 91.25 406 VAL A CA 1
ATOM 3291 C C . VAL A 1 406 ? 9.323 -21.768 15.949 1.00 91.25 406 VAL A C 1
ATOM 3293 O O . VAL A 1 406 ? 10.463 -21.557 16.357 1.00 91.25 406 VAL A O 1
ATOM 3296 N N . ASP A 1 407 ? 8.964 -22.935 15.412 1.00 92.62 407 ASP A N 1
ATOM 3297 C CA . ASP A 1 407 ? 9.867 -24.083 15.297 1.00 92.62 407 ASP A CA 1
ATOM 3298 C C . ASP A 1 407 ? 11.101 -23.741 14.450 1.00 92.62 407 ASP A C 1
ATOM 3300 O O . ASP A 1 407 ? 12.225 -24.097 14.812 1.00 92.62 407 ASP A O 1
ATOM 3304 N N . HIS A 1 408 ? 10.902 -23.008 13.351 1.00 93.94 408 HIS A N 1
ATOM 3305 C CA . HIS A 1 408 ? 11.985 -22.516 12.507 1.00 93.94 408 HIS A CA 1
ATOM 3306 C C . HIS A 1 408 ? 12.894 -21.530 13.252 1.00 93.94 408 HIS A C 1
ATOM 3308 O O . HIS A 1 408 ? 14.106 -21.739 13.277 1.00 93.94 408 HIS A O 1
ATOM 3314 N N . PHE A 1 409 ? 12.324 -20.516 13.914 1.00 93.88 409 PHE A N 1
ATOM 3315 C CA . PHE A 1 409 ? 13.077 -19.503 14.664 1.00 93.88 409 PHE A CA 1
ATOM 3316 C C . PHE A 1 409 ? 13.953 -20.127 15.759 1.00 93.88 409 PHE A C 1
ATOM 3318 O O . PHE A 1 409 ? 15.126 -19.778 15.906 1.00 93.88 409 PHE A O 1
ATOM 3325 N N . ILE A 1 410 ? 13.381 -21.069 16.515 1.00 93.81 410 ILE A N 1
ATOM 3326 C CA . ILE A 1 410 ? 14.052 -21.777 17.609 1.00 93.81 410 ILE A CA 1
ATOM 3327 C C . ILE A 1 410 ? 15.196 -22.643 17.074 1.00 93.81 410 ILE A C 1
ATOM 3329 O O . ILE A 1 410 ? 16.303 -22.605 17.616 1.00 93.81 410 ILE A O 1
ATOM 3333 N N . LYS A 1 411 ? 14.953 -23.388 15.987 1.00 93.62 411 LYS A N 1
ATOM 3334 C CA . LYS A 1 411 ? 15.962 -24.245 15.352 1.00 93.62 411 LYS A CA 1
ATOM 3335 C C . LYS A 1 411 ? 17.119 -23.434 14.769 1.00 93.62 411 LYS A C 1
ATOM 3337 O O . LYS A 1 411 ? 18.269 -23.815 14.957 1.00 93.62 411 LYS A O 1
ATOM 3342 N N . GLU A 1 412 ? 16.822 -22.334 14.081 1.00 93.94 412 GLU A N 1
ATOM 3343 C CA . GLU A 1 412 ? 17.822 -21.447 13.472 1.00 93.94 412 GLU A CA 1
ATOM 3344 C C . GLU A 1 412 ? 18.774 -20.855 14.524 1.00 93.94 412 GLU A C 1
ATOM 3346 O O . GLU A 1 412 ? 19.975 -20.745 14.289 1.00 93.94 412 GLU A O 1
ATOM 3351 N N . ARG A 1 413 ? 18.249 -20.519 15.709 1.00 93.12 413 ARG A N 1
ATOM 3352 C CA . ARG A 1 413 ? 19.014 -19.887 16.797 1.00 93.12 413 ARG A CA 1
ATOM 3353 C C . ARG A 1 413 ? 19.596 -20.866 17.811 1.00 93.12 413 ARG A C 1
ATOM 3355 O O . ARG A 1 413 ? 20.311 -20.428 18.708 1.00 93.12 413 ARG A O 1
ATOM 3362 N N . ASN A 1 414 ? 19.323 -22.163 17.663 1.00 93.62 414 ASN A N 1
ATOM 3363 C CA . ASN A 1 414 ? 19.763 -23.216 18.579 1.00 93.62 414 ASN A CA 1
ATOM 3364 C C . ASN A 1 414 ? 19.415 -22.917 20.054 1.00 93.62 414 ASN A C 1
ATOM 3366 O O . ASN A 1 414 ? 20.260 -23.012 20.943 1.00 93.62 414 ASN A O 1
ATOM 3370 N N . ILE A 1 415 ? 18.164 -22.520 20.300 1.00 94.00 415 ILE A N 1
ATOM 3371 C CA . ILE A 1 415 ? 17.618 -22.224 21.638 1.00 94.00 415 ILE A CA 1
ATOM 3372 C C . ILE A 1 415 ? 16.529 -23.238 22.013 1.00 94.00 415 ILE A C 1
ATOM 3374 O O . ILE A 1 415 ? 16.017 -23.944 21.147 1.00 94.00 415 ILE A O 1
ATOM 3378 N N . THR A 1 416 ? 16.150 -23.332 23.292 1.00 92.69 416 THR A N 1
ATOM 3379 C CA . THR A 1 416 ? 14.980 -24.122 23.725 1.00 92.69 416 THR A CA 1
ATOM 3380 C C . THR A 1 416 ? 13.725 -23.243 23.824 1.00 92.69 416 THR A C 1
ATOM 3382 O O . THR A 1 416 ? 13.804 -22.016 23.869 1.00 92.69 416 THR A O 1
ATOM 3385 N N . ARG A 1 417 ? 12.532 -23.859 23.813 1.00 90.75 417 ARG A N 1
ATOM 3386 C CA . ARG A 1 417 ? 11.232 -23.147 23.799 1.00 90.75 417 ARG A CA 1
ATOM 3387 C C . ARG A 1 417 ? 10.947 -22.354 25.072 1.00 90.75 417 ARG A C 1
ATOM 3389 O O . ARG A 1 417 ? 10.193 -21.388 25.024 1.00 90.75 417 ARG A O 1
ATOM 3396 N N . ASP A 1 418 ? 11.495 -22.810 26.189 1.00 88.38 418 ASP A N 1
ATOM 3397 C CA . ASP A 1 418 ? 11.253 -22.341 27.551 1.00 88.38 418 ASP A CA 1
ATOM 3398 C C . ASP A 1 418 ? 12.240 -21.263 28.019 1.00 88.38 418 ASP A C 1
ATOM 3400 O O . ASP A 1 418 ? 12.035 -20.691 29.087 1.00 88.38 418 ASP A O 1
ATOM 3404 N N . VAL A 1 419 ? 13.262 -20.933 27.217 1.00 93.00 419 VAL A N 1
ATOM 3405 C CA . VAL A 1 419 ? 14.187 -19.831 27.527 1.00 93.00 419 VAL A CA 1
ATOM 3406 C C . VAL A 1 419 ? 13.409 -18.514 27.639 1.00 93.00 419 VAL A C 1
ATOM 3408 O O . VAL A 1 419 ? 12.576 -18.239 26.763 1.00 93.00 419 VAL A O 1
ATOM 3411 N N . PRO A 1 420 ? 13.690 -17.673 28.654 1.00 94.12 420 PRO A N 1
ATOM 3412 C CA . PRO A 1 420 ? 13.098 -16.347 28.751 1.00 94.12 420 PRO A CA 1
ATOM 3413 C C . PRO A 1 420 ? 13.362 -15.501 27.502 1.00 94.12 420 PRO A C 1
ATOM 3415 O O . PRO A 1 420 ? 14.488 -15.429 27.001 1.00 94.12 420 PRO A O 1
ATOM 3418 N N . ALA A 1 421 ? 12.328 -14.824 27.005 1.00 92.56 421 ALA A N 1
ATOM 3419 C CA . ALA A 1 421 ? 12.404 -14.018 25.794 1.00 92.56 421 ALA A CA 1
ATOM 3420 C C . ALA A 1 421 ? 13.468 -12.921 25.918 1.00 92.56 421 ALA A C 1
ATOM 3422 O O . ALA A 1 421 ? 14.255 -12.745 24.991 1.00 92.56 421 ALA A O 1
ATOM 3423 N N . ILE A 1 422 ? 13.568 -12.252 27.075 1.00 93.56 422 ILE A N 1
ATOM 3424 C CA . ILE A 1 422 ? 14.587 -11.220 27.318 1.00 93.56 422 ILE A CA 1
ATOM 3425 C C . ILE A 1 422 ? 16.016 -11.762 27.154 1.00 93.56 422 ILE A C 1
ATOM 3427 O O . ILE A 1 422 ? 16.880 -11.077 26.610 1.00 93.56 422 ILE A O 1
ATOM 3431 N N . SER A 1 423 ? 16.273 -13.015 27.545 1.00 94.44 423 SER A N 1
ATOM 3432 C CA . SER A 1 423 ? 17.588 -13.645 27.388 1.00 94.44 423 SER A CA 1
ATOM 3433 C C . SER A 1 423 ? 17.920 -13.877 25.915 1.00 94.44 423 SER A C 1
ATOM 3435 O O . SER A 1 423 ? 19.033 -13.580 25.483 1.00 94.44 423 SER A O 1
ATOM 3437 N N . VAL A 1 424 ? 16.945 -14.335 25.124 1.00 94.38 424 VAL A N 1
ATOM 3438 C CA . VAL A 1 424 ? 17.104 -14.502 23.670 1.00 94.38 424 VAL A CA 1
ATOM 3439 C C . VAL A 1 424 ? 17.313 -13.146 22.992 1.00 94.38 424 VAL A C 1
ATOM 3441 O O . VAL A 1 424 ? 18.216 -13.004 22.173 1.00 94.38 424 VAL A O 1
ATOM 3444 N N . MET A 1 425 ? 16.542 -12.123 23.373 1.00 94.69 425 MET A N 1
ATOM 3445 C CA . MET A 1 425 ? 16.691 -10.766 22.834 1.00 94.69 425 MET A CA 1
ATOM 3446 C C . MET A 1 425 ? 18.054 -10.165 23.180 1.00 94.69 425 MET A C 1
ATOM 3448 O O . MET A 1 425 ? 18.671 -9.534 22.328 1.00 94.69 425 MET A O 1
ATOM 3452 N N . ARG A 1 426 ? 18.580 -10.426 24.384 1.00 94.25 426 ARG A N 1
ATOM 3453 C CA . ARG A 1 426 ? 19.943 -10.037 24.770 1.00 94.25 426 ARG A CA 1
ATOM 3454 C C . ARG A 1 426 ? 20.988 -10.695 23.872 1.00 94.2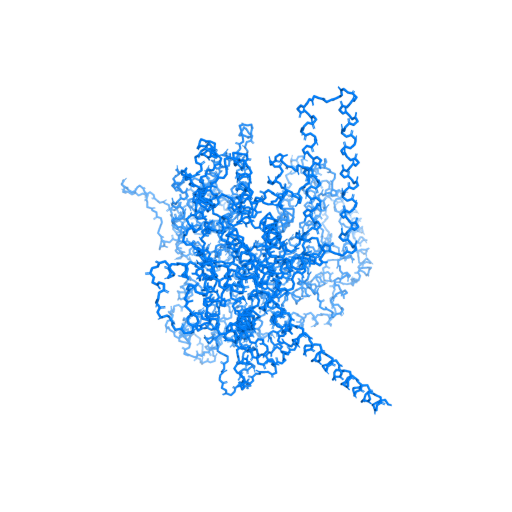5 426 ARG A C 1
ATOM 3456 O O . ARG A 1 426 ? 21.896 -10.010 23.409 1.00 94.25 426 ARG A O 1
ATOM 3463 N N . MET A 1 427 ? 20.855 -11.997 23.604 1.00 92.81 427 MET A N 1
ATOM 3464 C CA . MET A 1 427 ? 21.759 -12.723 22.703 1.00 92.81 427 MET A CA 1
ATOM 3465 C C . MET A 1 427 ? 21.742 -12.146 21.285 1.00 92.81 427 MET A C 1
ATOM 3467 O O . MET A 1 427 ? 22.801 -11.987 20.683 1.00 92.81 427 MET A O 1
ATOM 3471 N N . GLU A 1 428 ? 20.562 -11.825 20.753 1.00 93.69 428 GLU A N 1
ATOM 3472 C CA . GLU A 1 428 ? 20.425 -11.240 19.416 1.00 93.69 428 GLU A CA 1
ATOM 3473 C C . GLU A 1 428 ? 20.944 -9.797 19.369 1.00 93.69 428 GLU A C 1
ATOM 3475 O O . GLU A 1 428 ? 21.656 -9.444 18.433 1.00 93.69 428 GLU A O 1
ATOM 3480 N N . TYR A 1 429 ? 20.671 -8.986 20.396 1.00 94.00 429 TYR A N 1
ATOM 3481 C CA . TYR A 1 429 ? 21.160 -7.610 20.478 1.00 94.00 429 TYR A CA 1
ATOM 3482 C C . TYR A 1 429 ? 22.690 -7.557 20.515 1.00 94.00 429 TYR A C 1
ATOM 3484 O O . TYR A 1 429 ? 23.303 -6.818 19.751 1.00 94.00 429 TYR A O 1
ATOM 3492 N N . ILE A 1 430 ? 23.319 -8.411 21.327 1.00 92.81 430 ILE A N 1
ATOM 3493 C CA . ILE A 1 430 ? 24.781 -8.529 21.436 1.00 92.81 430 ILE A CA 1
ATOM 3494 C C . ILE A 1 430 ? 25.451 -8.795 20.078 1.00 92.81 430 ILE A C 1
ATOM 3496 O O . ILE A 1 430 ? 26.526 -8.261 19.825 1.00 92.81 430 ILE A O 1
ATOM 3500 N N . LYS A 1 431 ? 24.814 -9.552 19.171 1.00 91.81 431 LYS A N 1
ATOM 3501 C CA . LYS A 1 431 ? 25.343 -9.811 17.815 1.00 91.81 431 LYS A CA 1
ATOM 3502 C C . LYS A 1 431 ? 25.402 -8.557 16.934 1.00 91.81 431 LYS A C 1
ATOM 3504 O O . LYS A 1 431 ? 26.085 -8.575 15.915 1.00 91.81 431 LYS A O 1
ATOM 3509 N N . THR A 1 432 ? 24.674 -7.501 17.295 1.00 89.62 432 THR A N 1
ATOM 3510 C CA . THR A 1 432 ? 24.618 -6.234 16.542 1.00 89.62 432 THR A CA 1
ATOM 3511 C C . THR A 1 432 ? 25.648 -5.203 17.005 1.00 89.62 432 THR A C 1
ATOM 3513 O O . THR A 1 432 ? 25.794 -4.165 16.362 1.00 89.62 432 THR A O 1
ATOM 3516 N N . LEU A 1 433 ? 26.353 -5.480 18.104 1.00 91.69 433 LEU A N 1
ATOM 3517 C CA . LEU A 1 433 ? 27.251 -4.542 18.768 1.00 91.69 433 LEU A CA 1
ATOM 3518 C C . LEU A 1 433 ? 28.720 -4.875 18.506 1.00 91.69 433 LEU A C 1
ATOM 3520 O O . LEU A 1 433 ? 29.100 -6.039 18.369 1.00 91.69 433 LEU A O 1
ATOM 3524 N N . ASP A 1 434 ? 29.561 -3.845 18.493 1.00 90.00 434 ASP A N 1
ATOM 3525 C CA . ASP A 1 434 ? 31.012 -4.016 18.480 1.00 90.00 434 ASP A CA 1
ATOM 3526 C C . ASP A 1 434 ? 31.587 -4.315 19.883 1.00 90.00 434 ASP A C 1
ATOM 3528 O O . ASP A 1 434 ? 30.916 -4.215 20.915 1.00 90.00 434 ASP A O 1
ATOM 3532 N N . ALA A 1 435 ? 32.873 -4.675 19.932 1.00 86.06 435 ALA A N 1
ATOM 3533 C CA . ALA A 1 435 ? 33.553 -5.047 21.173 1.00 86.06 435 ALA A CA 1
ATOM 3534 C C . ALA A 1 435 ? 33.591 -3.927 22.235 1.00 86.06 435 ALA A C 1
ATOM 3536 O O . ALA A 1 435 ? 33.660 -4.231 23.425 1.00 86.06 435 ALA A O 1
ATOM 3537 N N . GLN A 1 436 ? 33.547 -2.648 21.839 1.00 84.50 436 GLN A N 1
ATOM 3538 C CA . GLN A 1 436 ? 33.542 -1.514 22.772 1.00 84.50 436 GLN A CA 1
ATOM 3539 C C . GLN A 1 436 ? 32.141 -1.257 23.340 1.00 84.50 436 GLN A C 1
ATOM 3541 O O . GLN A 1 436 ? 31.999 -0.885 24.507 1.00 84.50 436 GLN A O 1
ATOM 3546 N N . GLN A 1 437 ? 31.102 -1.489 22.539 1.00 86.50 437 GLN A N 1
ATOM 3547 C CA . GLN A 1 437 ? 29.704 -1.326 22.931 1.00 86.50 437 GLN A CA 1
ATOM 3548 C C . GLN A 1 437 ? 29.238 -2.413 23.908 1.00 86.50 437 GLN A C 1
ATOM 3550 O O . GLN A 1 437 ? 28.472 -2.119 24.826 1.00 86.50 437 GLN A O 1
ATOM 3555 N N . LEU A 1 438 ? 29.746 -3.645 23.774 1.00 87.38 438 LEU A N 1
ATOM 3556 C CA . LEU A 1 438 ? 29.362 -4.780 24.625 1.00 87.38 438 LEU A CA 1
ATOM 3557 C C . LEU A 1 438 ? 29.580 -4.543 26.124 1.00 87.38 438 LEU A C 1
ATOM 3559 O O . LEU A 1 438 ? 28.777 -4.996 26.937 1.00 87.38 438 LEU A O 1
ATOM 3563 N N . ALA A 1 439 ? 30.630 -3.807 26.495 1.00 83.94 439 ALA A N 1
ATOM 3564 C CA . ALA A 1 439 ? 30.949 -3.523 27.894 1.00 83.94 439 ALA A CA 1
ATOM 3565 C C . ALA A 1 439 ? 29.932 -2.592 28.582 1.00 83.94 439 ALA A C 1
ATOM 3567 O O . ALA A 1 439 ? 29.917 -2.511 29.808 1.00 83.94 439 ALA A O 1
ATOM 3568 N N . ASN A 1 440 ? 29.092 -1.896 27.808 1.00 87.75 440 ASN A N 1
ATOM 3569 C CA . ASN A 1 440 ? 28.184 -0.859 28.298 1.00 87.75 440 ASN A CA 1
ATOM 3570 C C . ASN A 1 440 ? 26.699 -1.192 28.087 1.00 87.75 440 ASN A C 1
ATOM 3572 O O . ASN A 1 440 ? 25.860 -0.315 28.283 1.00 87.75 440 ASN A O 1
ATOM 3576 N N . VAL A 1 441 ? 26.365 -2.426 27.688 1.00 88.69 441 VAL A N 1
ATOM 3577 C CA . VAL A 1 441 ? 24.974 -2.845 27.459 1.00 88.69 441 VAL A CA 1
ATOM 3578 C C . VAL A 1 441 ? 24.195 -2.821 28.765 1.00 88.69 441 VAL A C 1
ATOM 3580 O O . VAL A 1 441 ? 24.507 -3.567 29.698 1.00 88.69 441 VAL A O 1
ATOM 3583 N N . LYS A 1 442 ? 23.145 -2.005 28.810 1.00 91.06 442 LYS A N 1
ATOM 3584 C CA . LYS A 1 442 ? 22.202 -1.977 29.923 1.00 91.06 442 LYS A CA 1
ATOM 3585 C C . LYS A 1 442 ? 20.969 -2.811 29.609 1.00 91.06 442 LYS A C 1
ATOM 3587 O O . LYS A 1 442 ? 20.714 -3.195 28.468 1.00 91.06 442 LYS A O 1
ATOM 3592 N N . GLU A 1 443 ? 20.205 -3.130 30.642 1.00 86.94 443 GLU A N 1
ATOM 3593 C CA . GLU A 1 443 ? 18.958 -3.878 30.492 1.00 86.94 443 GLU A CA 1
ATOM 3594 C C . GLU A 1 443 ? 17.932 -3.105 29.663 1.00 86.94 443 GLU A C 1
ATOM 3596 O O . GLU A 1 443 ? 17.304 -3.680 28.776 1.00 86.94 443 GLU A O 1
ATOM 3601 N N . GLU A 1 444 ? 17.868 -1.786 29.839 1.00 86.56 444 GLU A N 1
ATOM 3602 C CA . GLU A 1 444 ? 16.972 -0.913 29.084 1.00 86.56 444 GLU A CA 1
ATOM 3603 C C . GLU A 1 444 ? 17.268 -0.939 27.575 1.00 86.56 444 GLU A C 1
ATOM 3605 O O . GLU A 1 444 ? 16.351 -0.816 26.760 1.00 86.56 444 GLU A O 1
ATOM 3610 N N . ASP A 1 445 ? 18.530 -1.154 27.182 1.00 89.06 445 ASP A N 1
ATOM 3611 C CA . ASP A 1 445 ? 18.910 -1.294 25.773 1.00 89.06 445 ASP A CA 1
ATOM 3612 C C . ASP A 1 445 ? 18.345 -2.591 25.172 1.00 89.06 445 ASP A C 1
ATOM 3614 O O . ASP A 1 445 ? 17.843 -2.599 24.046 1.00 89.06 445 ASP A O 1
ATOM 3618 N N . VAL A 1 446 ? 18.374 -3.684 25.943 1.00 90.88 446 VAL A N 1
ATOM 3619 C CA . VAL A 1 446 ? 17.820 -4.984 25.537 1.00 90.88 446 VAL A CA 1
ATOM 3620 C C . VAL A 1 446 ? 16.295 -4.928 25.470 1.00 90.88 446 VAL A C 1
ATOM 3622 O O . VAL A 1 446 ? 15.707 -5.439 24.519 1.00 90.88 446 VAL A O 1
ATOM 3625 N N . GLU A 1 447 ? 15.640 -4.293 26.443 1.00 89.88 447 GLU A N 1
ATOM 3626 C CA . GLU A 1 447 ? 14.184 -4.109 26.438 1.00 89.88 447 GLU A CA 1
ATOM 3627 C C . GLU A 1 447 ? 13.717 -3.282 25.238 1.00 89.88 447 GLU A C 1
ATOM 3629 O O . GLU A 1 447 ? 12.704 -3.601 24.599 1.00 89.88 447 GLU A O 1
ATOM 3634 N N . LYS A 1 448 ? 14.475 -2.232 24.905 1.00 86.00 448 LYS A N 1
ATOM 3635 C CA . LYS A 1 448 ? 14.237 -1.425 23.712 1.00 86.00 448 LYS A CA 1
ATOM 3636 C C . LYS A 1 448 ? 14.404 -2.261 22.447 1.00 86.00 448 LYS A C 1
ATOM 3638 O O . LYS A 1 448 ? 13.506 -2.254 21.610 1.00 86.00 448 LYS A O 1
ATOM 3643 N N . PHE A 1 449 ? 15.483 -3.037 22.342 1.00 90.62 449 PHE A N 1
ATOM 3644 C CA . PHE A 1 449 ? 15.698 -3.946 21.216 1.00 90.62 449 PHE A CA 1
ATOM 3645 C C . PHE A 1 449 ? 14.564 -4.971 21.071 1.00 90.62 449 PHE A C 1
ATOM 3647 O O . PHE A 1 449 ? 14.064 -5.183 19.970 1.00 90.62 449 PHE A O 1
ATOM 3654 N N . ALA A 1 450 ? 14.112 -5.575 22.171 1.00 89.06 450 ALA A N 1
ATOM 3655 C CA . ALA A 1 450 ? 13.003 -6.527 22.174 1.00 89.06 450 ALA A CA 1
ATOM 3656 C C . ALA A 1 450 ? 11.683 -5.889 21.708 1.00 89.06 450 ALA A C 1
ATOM 3658 O O . ALA A 1 450 ? 10.924 -6.498 20.951 1.00 89.06 450 ALA A O 1
ATOM 3659 N N . SER A 1 451 ? 11.426 -4.648 22.130 1.00 83.94 451 SER A N 1
ATOM 3660 C CA . SER A 1 451 ? 10.258 -3.870 21.704 1.00 83.94 451 SER A CA 1
ATOM 3661 C C . SER A 1 451 ? 10.326 -3.530 20.211 1.00 83.94 451 SER A C 1
ATOM 3663 O O . SER A 1 451 ? 9.349 -3.727 19.488 1.00 83.94 451 SER A O 1
ATOM 3665 N N . ASP A 1 452 ? 11.495 -3.100 19.728 1.00 83.94 452 ASP A N 1
ATOM 3666 C CA . ASP A 1 452 ? 11.737 -2.809 18.312 1.00 83.94 452 ASP A CA 1
ATOM 3667 C C . ASP A 1 452 ? 11.611 -4.081 17.451 1.00 83.94 452 ASP A C 1
ATOM 3669 O O . ASP A 1 452 ? 10.995 -4.056 16.385 1.00 83.94 452 ASP A O 1
ATOM 3673 N N . PHE A 1 453 ? 12.134 -5.217 17.924 1.00 88.75 453 PHE A N 1
ATOM 3674 C CA . PHE A 1 453 ? 11.989 -6.524 17.278 1.00 88.75 453 PHE A CA 1
ATOM 3675 C C . PHE A 1 453 ? 10.516 -6.929 17.149 1.00 88.75 453 PHE A C 1
ATOM 3677 O O . PHE A 1 453 ? 10.063 -7.280 16.057 1.00 88.75 453 PHE A O 1
ATOM 3684 N N . MET A 1 454 ? 9.755 -6.839 18.245 1.00 85.94 454 MET A N 1
ATOM 3685 C CA . MET A 1 454 ? 8.322 -7.134 18.268 1.00 85.94 454 MET A CA 1
ATOM 3686 C C . MET A 1 454 ? 7.557 -6.283 17.248 1.00 85.94 454 MET A C 1
ATOM 3688 O O . MET A 1 454 ? 6.733 -6.815 16.501 1.00 85.94 454 MET A O 1
ATOM 3692 N N . GLU A 1 455 ? 7.839 -4.982 17.183 1.00 79.19 455 GLU A N 1
ATOM 3693 C CA . GLU A 1 455 ? 7.149 -4.077 16.265 1.00 79.19 455 GLU A CA 1
ATOM 3694 C C . GLU A 1 455 ? 7.517 -4.340 14.798 1.00 79.19 455 GLU A C 1
ATOM 3696 O O . GLU A 1 455 ? 6.640 -4.412 13.931 1.00 79.19 455 GLU A O 1
ATOM 3701 N N . ASN A 1 456 ? 8.800 -4.569 14.511 1.00 83.44 456 ASN A N 1
ATOM 3702 C CA . ASN A 1 456 ? 9.266 -4.917 13.169 1.00 83.44 456 ASN A CA 1
ATOM 3703 C C . ASN A 1 456 ? 8.615 -6.208 12.662 1.00 83.44 456 ASN A C 1
ATOM 3705 O O . ASN A 1 456 ? 8.109 -6.250 11.537 1.00 83.44 456 ASN A O 1
ATOM 3709 N N . GLU A 1 457 ? 8.557 -7.241 13.501 1.00 86.62 457 GLU A N 1
ATOM 3710 C CA . GLU A 1 457 ? 7.935 -8.505 13.126 1.00 86.62 457 GLU A CA 1
ATOM 3711 C C . GLU A 1 457 ? 6.424 -8.381 12.945 1.00 86.62 457 GLU A C 1
ATOM 3713 O O . GLU A 1 457 ? 5.885 -8.897 11.965 1.00 86.62 457 GLU A O 1
ATOM 3718 N N . ARG A 1 458 ? 5.721 -7.628 13.798 1.00 80.31 458 ARG A N 1
ATOM 3719 C CA . ARG A 1 458 ? 4.294 -7.361 13.573 1.00 80.31 458 ARG A CA 1
ATOM 3720 C C . ARG A 1 458 ? 4.048 -6.625 12.260 1.00 80.31 458 ARG A C 1
ATOM 3722 O O . ARG A 1 458 ? 3.095 -6.956 11.557 1.00 80.31 458 ARG A O 1
ATOM 3729 N N . ASN A 1 459 ? 4.894 -5.662 11.900 1.00 75.06 459 ASN A N 1
ATOM 3730 C CA . ASN A 1 459 ? 4.784 -4.948 10.627 1.00 75.06 459 ASN A CA 1
ATOM 3731 C C . ASN A 1 459 ? 5.068 -5.858 9.427 1.00 75.06 459 ASN A C 1
ATOM 3733 O O . ASN A 1 459 ? 4.334 -5.815 8.434 1.00 75.06 459 ASN A O 1
ATOM 3737 N N . ARG A 1 460 ? 6.052 -6.758 9.540 1.00 81.19 460 ARG A N 1
ATOM 3738 C CA . ARG A 1 460 ? 6.291 -7.811 8.545 1.00 81.19 460 ARG A CA 1
ATOM 3739 C C . ARG A 1 460 ? 5.058 -8.700 8.384 1.00 81.19 460 ARG A C 1
ATOM 3741 O O . ARG A 1 460 ? 4.588 -8.888 7.263 1.00 81.19 460 ARG A O 1
ATOM 3748 N N . LEU A 1 461 ? 4.482 -9.191 9.479 1.00 76.44 461 LEU A N 1
ATOM 3749 C CA . LEU A 1 461 ? 3.283 -10.034 9.456 1.00 76.44 461 LEU A CA 1
ATOM 3750 C C . LEU A 1 461 ? 2.061 -9.286 8.888 1.00 76.44 461 LEU A C 1
ATOM 3752 O O . LEU A 1 461 ? 1.330 -9.850 8.070 1.00 76.44 461 LEU A O 1
ATOM 3756 N N . LYS A 1 462 ? 1.887 -8.001 9.226 1.00 70.25 462 LYS A N 1
ATOM 3757 C CA . LYS A 1 462 ? 0.856 -7.114 8.657 1.00 70.25 462 LYS A CA 1
ATOM 3758 C C . LYS A 1 462 ? 0.990 -7.001 7.139 1.00 70.25 462 LYS A C 1
ATOM 3760 O O . LYS A 1 462 ? -0.001 -7.148 6.430 1.00 70.25 462 LYS A O 1
ATOM 3765 N N . SER A 1 463 ? 2.212 -6.836 6.624 1.00 68.31 463 SER A N 1
ATOM 3766 C CA . SER A 1 463 ? 2.472 -6.799 5.174 1.00 68.31 463 SER A CA 1
ATOM 3767 C C . SER A 1 463 ? 2.129 -8.114 4.454 1.00 68.31 463 SER A C 1
ATOM 3769 O O . SER A 1 463 ? 1.861 -8.118 3.255 1.00 68.31 463 SER A O 1
ATOM 3771 N N . MET A 1 464 ? 2.075 -9.230 5.189 1.00 70.69 464 MET A N 1
ATOM 3772 C CA . MET A 1 464 ? 1.632 -10.540 4.700 1.00 70.69 464 MET A CA 1
ATOM 3773 C C . MET A 1 464 ? 0.112 -10.748 4.830 1.00 70.69 464 MET A C 1
ATOM 3775 O O . MET A 1 464 ? -0.374 -11.859 4.618 1.00 70.69 464 MET A O 1
ATOM 3779 N N . GLY A 1 465 ? -0.643 -9.710 5.206 1.00 62.28 465 GLY A N 1
ATOM 3780 C CA . GLY A 1 465 ? -2.094 -9.766 5.398 1.00 62.28 465 GLY A CA 1
ATOM 3781 C C . GLY A 1 465 ? -2.526 -10.426 6.708 1.00 62.28 465 GLY A C 1
ATOM 3782 O O . GLY A 1 465 ? -3.685 -10.818 6.841 1.00 62.28 465 GLY A O 1
ATOM 3783 N N . ARG A 1 466 ? -1.616 -10.584 7.677 1.00 71.56 466 ARG A N 1
ATOM 3784 C CA . ARG A 1 466 ? -1.954 -11.148 8.987 1.00 71.56 466 ARG A CA 1
ATOM 3785 C C . ARG A 1 466 ? -2.375 -10.019 9.929 1.00 71.56 466 ARG A C 1
ATOM 3787 O O . ARG A 1 466 ? -1.611 -9.068 10.094 1.00 71.56 466 ARG A O 1
ATOM 3794 N N . PRO A 1 467 ? -3.567 -10.092 10.543 1.00 63.00 467 PRO A N 1
ATOM 3795 C CA . PRO A 1 467 ? -4.028 -9.034 11.429 1.00 63.00 467 PRO A CA 1
ATOM 3796 C C . PRO A 1 467 ? -3.170 -8.993 12.701 1.00 63.00 467 PRO A C 1
ATOM 3798 O O . PRO A 1 467 ? -2.917 -10.034 13.310 1.00 63.00 467 PRO A O 1
ATOM 3801 N N . LYS A 1 468 ? -2.748 -7.789 13.117 1.00 70.19 468 LYS A N 1
ATOM 3802 C CA . LYS A 1 468 ? -2.266 -7.554 14.487 1.00 70.19 468 LYS A CA 1
ATOM 3803 C C . LYS A 1 468 ? -3.434 -7.904 15.432 1.00 70.19 468 LYS A C 1
ATOM 3805 O O . LYS A 1 468 ? -4.571 -7.494 15.192 1.00 70.19 468 LYS A O 1
ATOM 3810 N N . VAL A 1 469 ? -3.179 -8.716 16.457 1.00 67.69 469 VAL A N 1
ATOM 3811 C CA . VAL A 1 469 ? -4.201 -9.056 17.458 1.00 67.69 469 VAL A CA 1
ATOM 3812 C C . VAL A 1 469 ? -4.284 -7.898 18.440 1.00 67.69 469 VAL A C 1
ATOM 3814 O O . VAL A 1 469 ? -3.287 -7.553 19.066 1.00 67.69 469 VAL A O 1
ATOM 3817 N N . TYR A 1 470 ? -5.467 -7.304 18.565 1.00 71.25 470 TYR A N 1
ATOM 3818 C CA . TYR A 1 470 ? -5.727 -6.230 19.515 1.00 71.25 470 TYR A CA 1
ATOM 3819 C C . TYR A 1 470 ? -6.805 -6.644 20.506 1.00 71.25 470 TYR A C 1
ATOM 3821 O O . TYR A 1 470 ? -7.789 -7.309 20.161 1.00 71.25 470 TYR A O 1
ATOM 3829 N N . ILE A 1 471 ? -6.621 -6.209 21.746 1.00 69.31 471 ILE A N 1
ATOM 3830 C CA . ILE A 1 471 ? -7.529 -6.503 22.853 1.00 69.31 471 ILE A CA 1
ATOM 3831 C C . ILE A 1 471 ? -8.864 -5.799 22.643 1.00 69.31 471 ILE A C 1
ATOM 3833 O O . ILE A 1 471 ? -9.909 -6.440 22.703 1.00 69.31 471 ILE A O 1
ATOM 3837 N N . ASN A 1 472 ? -8.830 -4.515 22.298 1.00 78.25 472 ASN A N 1
ATOM 3838 C CA . ASN A 1 472 ? -10.012 -3.725 21.981 1.00 78.25 472 ASN A CA 1
ATOM 3839 C C . ASN A 1 472 ? -9.733 -2.756 20.830 1.00 78.25 472 ASN A C 1
ATOM 3841 O O . ASN A 1 472 ? -8.600 -2.611 20.352 1.00 78.25 472 ASN A O 1
ATOM 3845 N N . LEU A 1 473 ? -10.797 -2.100 20.382 1.00 79.69 473 LEU A N 1
ATOM 3846 C CA . LEU A 1 473 ? -10.736 -1.173 19.272 1.00 79.69 473 LEU A CA 1
ATOM 3847 C C . LEU A 1 473 ? -9.869 0.052 19.571 1.00 79.69 473 LEU A C 1
ATOM 3849 O O . LEU A 1 473 ? -9.112 0.460 18.700 1.00 79.69 473 LEU A O 1
ATOM 3853 N N . SER A 1 474 ? -9.942 0.637 20.769 1.00 78.75 474 SER A N 1
ATOM 3854 C CA . SER A 1 474 ? -9.125 1.806 21.126 1.00 78.75 474 SER A CA 1
ATOM 3855 C C . SER A 1 474 ? -7.626 1.546 20.969 1.00 78.75 474 SER A C 1
ATOM 3857 O O . SER A 1 474 ? -6.922 2.374 20.393 1.00 78.75 474 SER A O 1
ATOM 3859 N N . MET A 1 475 ? -7.138 0.383 21.418 1.00 78.56 475 MET A N 1
ATOM 3860 C CA . MET A 1 475 ? -5.737 -0.012 21.234 1.00 78.56 475 MET A CA 1
ATOM 3861 C C . MET A 1 475 ? -5.392 -0.215 19.758 1.00 78.56 475 MET A C 1
ATOM 3863 O O . MET A 1 475 ? -4.349 0.258 19.312 1.00 78.56 475 MET A O 1
ATOM 3867 N N . ALA A 1 476 ? -6.281 -0.853 18.988 1.00 81.12 476 ALA A N 1
ATOM 3868 C CA . ALA A 1 476 ? -6.097 -0.997 17.545 1.00 81.12 476 ALA A CA 1
ATOM 3869 C C . ALA A 1 476 ? -5.952 0.371 16.862 1.00 81.12 476 ALA A C 1
ATOM 3871 O O . ALA A 1 476 ? -4.996 0.599 16.130 1.00 81.12 476 ALA A O 1
ATOM 3872 N N . MET A 1 477 ? -6.850 1.310 17.173 1.00 84.88 477 MET A N 1
ATOM 3873 C CA . MET A 1 477 ? -6.847 2.664 16.614 1.00 84.88 477 MET A CA 1
ATOM 3874 C C . MET A 1 477 ? -5.586 3.446 16.996 1.00 84.88 477 MET A C 1
ATOM 3876 O O . MET A 1 477 ? -5.031 4.151 16.154 1.00 84.88 477 MET A O 1
ATOM 3880 N N . ARG A 1 478 ? -5.121 3.317 18.245 1.00 86.25 478 ARG A N 1
ATOM 3881 C CA . ARG A 1 478 ? -3.886 3.950 18.725 1.00 86.25 478 ARG A CA 1
ATOM 3882 C C . ARG A 1 478 ? -2.673 3.477 17.932 1.00 86.25 478 ARG A C 1
ATOM 3884 O O . ARG A 1 478 ? -1.909 4.296 17.427 1.00 86.25 478 ARG A O 1
ATOM 3891 N N . GLU A 1 479 ? -2.527 2.167 17.789 1.00 81.31 479 GLU A N 1
ATOM 3892 C CA . GLU A 1 479 ? -1.414 1.549 17.067 1.00 81.31 479 GLU A CA 1
ATOM 3893 C C . GLU A 1 479 ? -1.485 1.840 15.563 1.00 81.31 479 GLU A C 1
ATOM 3895 O O . GLU A 1 479 ? -0.497 2.244 14.960 1.00 81.31 479 GLU A O 1
ATOM 3900 N N . GLU A 1 480 ? -2.663 1.737 14.947 1.00 84.31 480 GLU A N 1
ATOM 3901 C CA . GLU A 1 480 ? -2.859 2.084 13.535 1.00 84.31 480 GLU A CA 1
ATOM 3902 C C . GLU A 1 480 ? -2.564 3.568 13.249 1.00 84.31 480 GLU A C 1
ATOM 3904 O O . GLU A 1 480 ? -1.998 3.897 12.204 1.00 84.31 480 GLU A O 1
ATOM 3909 N N . PHE A 1 481 ? -2.918 4.477 14.163 1.00 88.62 481 PHE A N 1
ATOM 3910 C CA . PHE A 1 481 ? -2.547 5.889 14.056 1.00 88.62 481 PHE A CA 1
ATOM 3911 C C . PHE A 1 481 ? -1.043 6.084 14.216 1.00 88.62 481 PHE A C 1
ATOM 3913 O O . PHE A 1 481 ? -0.444 6.775 13.394 1.00 88.62 481 PHE A O 1
ATOM 3920 N N . HIS A 1 482 ? -0.420 5.444 15.209 1.00 86.19 482 HIS A N 1
ATOM 3921 C CA . HIS A 1 482 ? 1.029 5.475 15.400 1.00 86.19 482 HIS A CA 1
ATOM 3922 C C . HIS A 1 482 ? 1.783 4.971 14.157 1.00 86.19 482 HIS A C 1
ATOM 3924 O O . HIS A 1 482 ? 2.729 5.615 13.701 1.00 86.19 482 HIS A O 1
ATOM 3930 N N . ASP A 1 483 ? 1.319 3.871 13.559 1.00 81.31 483 ASP A N 1
ATOM 3931 C CA . ASP A 1 483 ? 1.850 3.295 12.321 1.00 81.31 483 ASP A CA 1
ATOM 3932 C C . ASP A 1 483 ? 1.742 4.264 11.134 1.00 81.31 483 ASP A C 1
ATOM 3934 O O . ASP A 1 483 ? 2.602 4.255 10.252 1.00 81.31 483 ASP A O 1
ATOM 3938 N N . SER A 1 484 ? 0.703 5.108 11.107 1.00 84.38 484 SER A N 1
ATOM 3939 C CA . SER A 1 484 ? 0.459 6.071 10.024 1.00 84.38 484 SER A CA 1
ATOM 3940 C C . SER A 1 484 ? 1.393 7.292 10.039 1.00 84.38 484 SER A C 1
ATOM 3942 O O . SER A 1 484 ? 1.480 8.023 9.044 1.00 84.38 484 SER A O 1
ATOM 3944 N N . LEU A 1 485 ? 2.112 7.517 11.145 1.00 85.44 485 LEU A N 1
ATOM 3945 C CA . LEU A 1 485 ? 3.089 8.597 11.291 1.00 85.44 485 LEU A CA 1
ATOM 3946 C C . LEU A 1 485 ? 4.389 8.249 10.551 1.00 85.44 485 LEU A C 1
ATOM 3948 O O . LEU A 1 485 ? 4.867 7.114 10.596 1.00 85.44 485 LEU A O 1
ATOM 3952 N N . LYS A 1 486 ? 4.974 9.225 9.847 1.00 79.56 486 LYS A N 1
ATOM 3953 C CA . LYS A 1 486 ? 6.071 8.971 8.900 1.00 79.56 486 LYS A CA 1
ATOM 3954 C C . LYS A 1 486 ? 7.433 9.016 9.566 1.00 79.56 486 LYS A C 1
ATOM 3956 O O . LYS A 1 486 ? 8.300 8.208 9.240 1.00 79.56 486 LYS A O 1
ATOM 3961 N N . THR A 1 487 ? 7.650 9.993 10.440 1.00 83.12 487 THR A N 1
ATOM 3962 C CA . THR A 1 487 ? 8.973 10.228 11.022 1.00 83.12 487 THR A CA 1
ATOM 3963 C C . THR A 1 487 ? 9.093 9.576 12.395 1.00 83.12 487 THR A C 1
ATOM 3965 O O . THR A 1 487 ? 8.109 9.399 13.114 1.00 83.12 487 THR A O 1
ATOM 3968 N N . LYS A 1 488 ? 10.327 9.232 12.784 1.00 81.88 488 LYS A N 1
ATOM 3969 C CA . LYS A 1 488 ? 10.613 8.779 14.154 1.00 81.88 488 LYS A CA 1
ATOM 3970 C C . LYS A 1 488 ? 10.195 9.836 15.180 1.00 81.88 488 LYS A C 1
ATOM 3972 O O . LYS A 1 488 ? 9.646 9.485 16.211 1.00 81.88 488 LYS A O 1
ATOM 3977 N N . GLU A 1 489 ? 10.395 11.113 14.866 1.00 87.00 489 GLU A N 1
ATOM 3978 C CA . GLU A 1 489 ? 10.000 12.230 15.726 1.00 87.00 489 GLU A CA 1
ATOM 3979 C C . GLU A 1 489 ? 8.481 12.296 15.942 1.00 87.00 489 GLU A C 1
ATOM 3981 O O . GLU A 1 489 ? 8.042 12.379 17.083 1.00 87.00 489 GLU A O 1
ATOM 3986 N N . GLU A 1 490 ? 7.668 12.183 14.884 1.00 88.06 490 GLU A N 1
ATOM 3987 C CA . GLU A 1 490 ? 6.201 12.154 15.003 1.00 88.06 490 GLU A CA 1
ATOM 3988 C C . GLU A 1 490 ? 5.745 10.973 15.879 1.00 88.06 490 GLU A C 1
ATOM 3990 O O . GLU A 1 490 ? 4.877 11.120 16.742 1.00 88.06 490 GLU A O 1
ATOM 3995 N N . LYS A 1 491 ? 6.365 9.802 15.695 1.00 87.00 491 LYS A N 1
ATOM 3996 C CA . LYS A 1 491 ? 6.098 8.606 16.502 1.00 87.00 491 LYS A CA 1
ATOM 3997 C C . LYS A 1 491 ? 6.458 8.806 17.975 1.00 87.00 491 LYS A C 1
ATOM 3999 O O . LYS A 1 491 ? 5.660 8.447 18.839 1.00 87.00 491 LYS A O 1
ATOM 4004 N N . GLU A 1 492 ? 7.611 9.399 18.274 1.00 84.56 492 GLU A N 1
ATOM 4005 C CA . GLU A 1 492 ? 8.010 9.723 19.650 1.00 84.56 492 GLU A CA 1
ATOM 4006 C C . GLU A 1 492 ? 7.078 10.764 20.285 1.00 84.56 492 GLU A C 1
ATOM 4008 O O . GLU A 1 492 ? 6.636 10.572 21.415 1.00 84.56 492 GLU A O 1
ATOM 4013 N N . ILE A 1 493 ? 6.670 11.797 19.538 1.00 90.00 493 ILE A N 1
ATOM 4014 C CA . ILE A 1 493 ? 5.647 12.759 19.975 1.00 90.00 493 ILE A CA 1
ATOM 4015 C C . ILE A 1 493 ? 4.364 12.025 20.379 1.00 90.00 493 ILE A C 1
ATOM 4017 O O . ILE A 1 493 ? 3.840 12.252 21.468 1.00 90.00 493 ILE A O 1
ATOM 4021 N N . HIS A 1 494 ? 3.876 11.101 19.549 1.00 90.56 494 HIS A N 1
ATOM 4022 C CA . HIS A 1 494 ? 2.685 10.326 19.885 1.00 90.56 494 HIS A CA 1
ATOM 4023 C C . HIS A 1 494 ? 2.876 9.478 21.156 1.00 90.56 494 HIS A C 1
ATOM 4025 O O . HIS A 1 494 ? 1.987 9.458 22.007 1.00 90.56 494 HIS A O 1
ATOM 4031 N N . LYS A 1 495 ? 4.043 8.839 21.338 1.00 84.44 495 LYS A N 1
ATOM 4032 C CA . LYS A 1 495 ? 4.366 8.084 22.564 1.00 84.44 495 LYS A CA 1
ATOM 4033 C C . LYS A 1 495 ? 4.353 8.965 23.813 1.00 84.44 495 LYS A C 1
ATOM 4035 O O . LYS A 1 495 ? 3.774 8.555 24.818 1.00 84.44 495 LYS A O 1
ATOM 4040 N N . TYR A 1 496 ? 4.920 10.173 23.750 1.00 85.44 496 TYR A N 1
ATOM 4041 C CA . TYR A 1 496 ? 4.826 11.134 24.854 1.00 85.44 496 TYR A CA 1
ATOM 4042 C C . TYR A 1 496 ? 3.369 11.462 25.170 1.00 85.44 496 TYR A C 1
ATOM 4044 O O . TYR A 1 496 ? 2.965 11.425 26.328 1.00 85.44 496 TYR A O 1
ATOM 4052 N N . GLY A 1 497 ? 2.563 11.698 24.136 1.00 86.06 497 GLY A N 1
ATOM 4053 C CA . GLY A 1 497 ? 1.126 11.911 24.252 1.00 86.06 497 GLY A CA 1
ATOM 4054 C C . GLY A 1 497 ? 0.385 10.809 25.009 1.00 86.06 497 GLY A C 1
ATOM 4055 O O . GLY A 1 497 ? -0.381 11.094 25.931 1.00 86.06 497 GLY A O 1
ATOM 4056 N N . ILE A 1 498 ? 0.660 9.549 24.660 1.00 83.06 498 ILE A N 1
ATOM 4057 C CA . ILE A 1 498 ? 0.100 8.365 25.328 1.00 83.06 498 ILE A CA 1
ATOM 4058 C C . ILE A 1 498 ? 0.491 8.343 26.814 1.00 83.06 498 ILE A C 1
ATOM 4060 O O . ILE A 1 498 ? -0.373 8.140 27.670 1.00 83.06 498 ILE A O 1
ATOM 4064 N N . ALA A 1 499 ? 1.768 8.587 27.130 1.00 76.81 499 ALA A N 1
ATOM 4065 C CA . ALA A 1 499 ? 2.262 8.617 28.508 1.00 76.81 499 ALA A CA 1
ATOM 4066 C C . ALA A 1 499 ? 1.612 9.742 29.338 1.00 76.81 499 ALA A C 1
ATOM 4068 O O . ALA A 1 499 ? 1.251 9.528 30.498 1.00 76.81 499 ALA A O 1
ATOM 4069 N N . MET A 1 500 ? 1.397 10.921 28.737 1.00 78.00 500 MET A N 1
ATOM 4070 C CA . MET A 1 500 ? 0.727 12.048 29.401 1.00 78.00 500 MET A CA 1
ATOM 4071 C C . MET A 1 500 ? -0.724 11.713 29.755 1.00 78.00 500 MET A C 1
ATOM 4073 O O . MET A 1 500 ? -1.147 11.952 30.883 1.00 78.00 500 MET A O 1
ATOM 4077 N N . VAL A 1 501 ? -1.479 11.102 28.834 1.00 75.25 501 VAL A N 1
ATOM 4078 C CA . VAL A 1 501 ? -2.874 10.695 29.095 1.00 75.25 501 VAL A CA 1
ATOM 4079 C C . VAL A 1 501 ? -2.957 9.620 30.182 1.00 75.25 501 VAL A C 1
ATOM 4081 O O . VAL A 1 501 ? -3.877 9.637 31.000 1.00 75.25 501 VAL A O 1
ATOM 4084 N N . ALA A 1 502 ? -1.973 8.721 30.251 1.00 68.62 502 ALA A N 1
ATOM 4085 C CA . ALA A 1 502 ? -1.861 7.733 31.323 1.00 68.62 502 ALA A CA 1
ATOM 4086 C C . ALA A 1 502 ? -1.446 8.338 32.684 1.00 68.62 502 ALA A C 1
ATOM 4088 O O . ALA A 1 502 ? -1.420 7.631 33.691 1.00 68.62 502 ALA A O 1
ATOM 4089 N N . ASN A 1 503 ? -1.153 9.644 32.744 1.00 65.38 503 ASN A N 1
ATOM 4090 C CA . ASN A 1 503 ? -0.590 10.342 33.901 1.00 65.38 503 ASN A CA 1
ATOM 4091 C C . ASN A 1 503 ? 0.734 9.742 34.414 1.00 65.38 503 ASN A C 1
ATOM 4093 O O . ASN A 1 503 ? 1.091 9.918 35.588 1.00 65.38 503 ASN A O 1
ATOM 4097 N N . GLU A 1 504 ? 1.483 9.052 33.550 1.00 58.47 504 GLU A N 1
ATOM 4098 C CA . GLU A 1 504 ? 2.775 8.463 33.899 1.00 58.47 504 GLU A CA 1
ATOM 4099 C C . GLU A 1 504 ? 3.759 9.594 34.265 1.00 58.47 504 GLU A C 1
ATOM 4101 O O . GLU A 1 504 ? 4.069 10.475 33.466 1.00 58.47 504 GLU A O 1
ATOM 4106 N N . GLY A 1 505 ? 4.205 9.629 35.528 1.00 53.22 505 GLY A N 1
ATOM 4107 C CA . GLY A 1 505 ? 5.146 10.642 36.031 1.00 53.22 505 GLY A CA 1
ATOM 4108 C C . GLY A 1 505 ? 4.547 12.014 36.391 1.00 53.22 505 GLY A C 1
ATOM 4109 O O . GLY A 1 505 ? 5.289 12.887 36.845 1.00 53.22 505 GLY A O 1
ATOM 4110 N N . VAL A 1 506 ? 3.228 12.210 36.248 1.00 50.47 506 VAL A N 1
ATOM 4111 C CA . VAL A 1 506 ? 2.540 13.497 36.501 1.00 50.47 506 VAL A CA 1
ATOM 4112 C C . VAL A 1 506 ? 2.230 13.721 37.984 1.00 50.47 506 VAL A C 1
ATOM 4114 O O . VAL A 1 506 ? 2.336 14.842 38.490 1.00 50.47 506 VAL A O 1
ATOM 4117 N N . LYS A 1 507 ? 1.845 12.663 38.712 1.00 50.75 507 LYS A N 1
ATOM 4118 C CA . LYS A 1 507 ? 1.547 12.765 40.147 1.00 50.75 507 LYS A CA 1
ATOM 4119 C C . LYS A 1 507 ? 2.840 12.699 40.957 1.00 50.75 507 LYS A C 1
ATOM 4121 O O . LYS A 1 507 ? 3.560 11.702 40.865 1.00 50.75 507 LYS A O 1
ATOM 4126 N N . PRO A 1 508 ? 3.136 13.681 41.822 1.00 45.47 508 PRO A N 1
ATOM 4127 C CA . PRO A 1 508 ? 4.129 13.442 42.843 1.00 45.47 508 PRO A CA 1
ATOM 4128 C C . PRO A 1 508 ? 3.579 12.383 43.809 1.00 45.47 508 PRO A C 1
ATOM 4130 O O . PRO A 1 508 ? 2.727 12.677 44.640 1.00 45.47 508 PRO A O 1
ATOM 4133 N N . LYS A 1 509 ? 4.141 11.169 43.798 1.00 44.59 509 LYS A N 1
ATOM 4134 C CA . LYS A 1 509 ? 4.427 10.518 45.083 1.00 44.59 509 LYS A CA 1
ATOM 4135 C C . LYS A 1 509 ? 5.575 11.320 45.699 1.00 44.59 509 LYS A C 1
ATOM 4137 O O . LYS A 1 509 ? 6.730 10.926 45.602 1.00 44.59 509 LYS A O 1
ATOM 4142 N N . THR A 1 510 ? 5.282 12.522 46.199 1.00 46.41 510 THR A N 1
ATOM 4143 C CA . THR A 1 510 ? 6.249 13.298 46.976 1.00 46.41 510 THR A CA 1
ATOM 4144 C C . THR A 1 510 ? 6.491 12.512 48.244 1.00 46.41 510 THR A C 1
ATOM 4146 O O . THR A 1 510 ? 5.629 12.478 49.117 1.00 46.41 510 THR A O 1
ATOM 4149 N N . ASP A 1 511 ? 7.647 11.870 48.335 1.00 47.84 511 ASP A N 1
ATOM 4150 C CA . ASP A 1 511 ? 8.201 11.529 49.631 1.00 47.84 511 ASP A CA 1
ATOM 4151 C C . ASP A 1 511 ? 8.821 12.824 50.176 1.00 47.84 511 ASP A C 1
ATOM 4153 O O . ASP A 1 511 ? 9.857 13.261 49.663 1.00 47.84 511 ASP A O 1
ATOM 4157 N N . PRO A 1 512 ? 8.216 13.482 51.184 1.00 47.12 512 PRO A N 1
ATOM 4158 C CA . PRO A 1 512 ? 8.739 14.731 51.732 1.00 47.12 512 PRO A CA 1
ATOM 4159 C C . PRO A 1 512 ? 10.148 14.581 52.333 1.00 47.12 512 PRO A C 1
ATOM 4161 O O . PRO A 1 512 ? 10.764 15.583 52.696 1.00 47.12 512 PRO A O 1
ATOM 4164 N N . LYS A 1 513 ? 10.693 13.359 52.419 1.00 51.38 513 LYS A N 1
ATOM 4165 C CA . LYS A 1 513 ? 12.068 13.083 52.845 1.00 51.38 513 LYS A CA 1
ATOM 4166 C C . LYS A 1 513 ? 13.089 13.129 51.699 1.00 51.38 513 LYS A C 1
ATOM 4168 O O . LYS A 1 513 ? 14.275 13.295 51.977 1.00 51.38 513 LYS A O 1
ATOM 4173 N N . LYS A 1 514 ? 12.676 13.039 50.426 1.00 62.97 514 LYS A N 1
ATOM 4174 C CA . LYS A 1 514 ? 13.584 13.085 49.264 1.00 62.97 514 LYS A CA 1
ATOM 4175 C C . LYS A 1 514 ? 13.773 14.524 48.770 1.00 62.97 514 LYS A C 1
ATOM 4177 O O . LYS A 1 514 ? 12.848 15.161 48.277 1.00 62.97 514 LYS A O 1
ATOM 4182 N N . GLU A 1 515 ? 15.002 15.039 48.849 1.00 65.00 515 GLU A N 1
ATOM 4183 C CA . GLU A 1 515 ? 15.356 16.406 48.411 1.00 65.00 515 GLU A CA 1
ATOM 4184 C C . GLU A 1 515 ? 14.914 16.785 46.977 1.00 65.00 515 GLU A C 1
ATOM 4186 O O . GLU A 1 515 ? 14.421 17.901 46.783 1.00 65.00 515 GLU A O 1
ATOM 4191 N N . PRO A 1 516 ? 15.019 15.905 45.956 1.00 64.06 516 PRO A N 1
ATOM 4192 C CA . PRO A 1 516 ? 14.499 16.201 44.618 1.00 64.06 516 PRO A CA 1
ATOM 4193 C C . PRO A 1 516 ? 12.999 16.539 44.597 1.00 64.06 516 PRO A C 1
ATOM 4195 O O . PRO A 1 516 ? 12.580 17.400 43.821 1.00 64.06 516 PRO A O 1
ATOM 4198 N N . ASP A 1 517 ? 12.200 15.916 45.466 1.00 68.56 517 ASP A N 1
ATOM 4199 C CA . ASP A 1 517 ? 10.749 16.101 45.506 1.00 68.56 517 ASP A CA 1
ATOM 4200 C C . ASP A 1 517 ? 10.334 17.375 46.257 1.00 68.56 517 ASP A C 1
ATOM 4202 O O . ASP A 1 517 ? 9.364 18.020 45.858 1.00 68.56 517 ASP A O 1
ATOM 4206 N N . LYS A 1 518 ? 11.111 17.823 47.256 1.00 73.00 518 LYS A N 1
ATOM 4207 C CA . LYS A 1 518 ? 10.906 19.139 47.897 1.00 73.00 518 LYS A CA 1
ATOM 4208 C C . LYS A 1 518 ? 11.137 20.293 46.923 1.00 73.00 518 LYS A C 1
ATOM 4210 O O . LYS A 1 518 ? 10.335 21.224 46.860 1.00 73.00 518 LYS A O 1
ATOM 4215 N N . TYR A 1 519 ? 12.223 20.229 46.147 1.00 77.25 519 TYR A N 1
ATOM 4216 C CA . TYR A 1 519 ? 12.524 21.237 45.127 1.00 77.25 519 TYR A CA 1
ATOM 4217 C C . TYR A 1 519 ? 11.422 21.299 44.065 1.00 77.25 519 TYR A C 1
ATOM 4219 O O . TYR A 1 519 ? 10.989 22.385 43.676 1.00 77.25 519 TYR A O 1
ATOM 4227 N N . TYR A 1 520 ? 10.951 20.134 43.619 1.00 79.94 520 TYR A N 1
ATOM 4228 C CA . TYR A 1 520 ? 9.864 20.045 42.656 1.00 79.94 520 TYR A CA 1
ATOM 4229 C C . TYR A 1 520 ? 8.564 20.656 43.199 1.00 79.94 520 TYR A C 1
ATOM 4231 O O . TYR A 1 520 ? 7.991 21.518 42.539 1.00 79.94 520 TYR A O 1
ATOM 4239 N N . ALA A 1 521 ? 8.153 20.300 44.422 1.00 78.38 521 ALA A N 1
ATOM 4240 C CA . ALA A 1 521 ? 6.962 20.862 45.065 1.00 78.38 521 ALA A CA 1
ATOM 4241 C C . ALA A 1 521 ? 7.050 22.391 45.240 1.00 78.38 521 ALA A C 1
ATOM 4243 O O . ALA A 1 521 ? 6.079 23.107 44.996 1.00 78.38 521 ALA A O 1
ATOM 4244 N N . LYS A 1 522 ? 8.233 22.911 45.596 1.00 82.19 522 LYS A N 1
ATOM 4245 C CA . LYS A 1 522 ? 8.478 24.357 45.679 1.00 82.19 522 LYS A CA 1
ATOM 4246 C C . LYS A 1 522 ? 8.338 25.039 44.315 1.00 82.19 522 LYS A C 1
ATOM 4248 O O . LYS A 1 522 ? 7.659 26.055 44.210 1.00 82.19 522 LYS A O 1
ATOM 4253 N N . TRP A 1 523 ? 8.943 24.476 43.266 1.00 86.81 523 TRP A N 1
ATOM 4254 C CA . TRP A 1 523 ? 8.827 25.009 41.904 1.00 86.81 523 TRP A CA 1
ATOM 4255 C C . TRP A 1 523 ? 7.379 24.999 41.398 1.00 86.81 523 TRP A C 1
ATOM 4257 O O . TRP A 1 523 ? 6.958 25.973 40.776 1.00 86.81 523 TRP A O 1
ATOM 4267 N N . VAL A 1 524 ? 6.612 23.947 41.703 1.00 83.75 524 VAL A N 1
ATOM 4268 C CA . VAL A 1 524 ? 5.181 23.878 41.379 1.00 83.75 524 VAL A CA 1
ATOM 4269 C C . VAL A 1 524 ? 4.446 25.086 41.972 1.00 83.75 524 VAL A C 1
ATOM 4271 O O . VAL A 1 524 ? 3.885 25.882 41.221 1.00 83.75 524 VAL A O 1
ATOM 4274 N N . LYS A 1 525 ? 4.574 25.300 43.287 1.00 81.25 525 LYS A N 1
ATOM 4275 C CA . LYS A 1 525 ? 3.882 26.379 44.009 1.00 81.25 525 LYS A CA 1
ATOM 4276 C C . LYS A 1 525 ? 4.332 27.789 43.599 1.00 81.25 525 LYS A C 1
ATOM 4278 O O . LYS A 1 525 ? 3.516 28.700 43.521 1.00 81.25 525 LYS A O 1
ATOM 4283 N N . GLU A 1 526 ? 5.630 27.995 43.374 1.00 82.19 526 GLU A N 1
ATOM 4284 C CA . GLU A 1 526 ? 6.204 29.333 43.140 1.00 82.19 526 GLU A CA 1
ATOM 4285 C C . GLU A 1 526 ? 6.270 29.744 41.664 1.00 82.19 526 GLU A C 1
ATOM 4287 O O . GLU A 1 526 ? 6.401 30.934 41.368 1.00 82.19 526 GLU A O 1
ATOM 4292 N N . LYS A 1 527 ? 6.252 28.784 40.730 1.00 86.88 527 LYS A N 1
ATOM 4293 C CA . LYS A 1 527 ? 6.446 29.043 39.294 1.00 86.88 527 LYS A CA 1
ATOM 4294 C C . LYS A 1 527 ? 5.331 28.460 38.437 1.00 86.88 527 LYS A C 1
ATOM 4296 O O . LYS A 1 527 ? 4.750 29.204 37.654 1.00 86.88 527 LYS A O 1
ATOM 4301 N N . ALA A 1 528 ? 5.042 27.166 38.565 1.00 84.62 528 ALA A N 1
ATOM 4302 C CA . ALA A 1 528 ? 4.127 26.489 37.648 1.00 84.62 528 ALA A CA 1
ATOM 4303 C C . ALA A 1 528 ? 2.667 26.912 37.859 1.00 84.62 528 ALA A C 1
ATOM 4305 O O . ALA A 1 528 ? 2.029 27.354 36.908 1.00 84.62 528 ALA A O 1
ATOM 4306 N N . ASP A 1 529 ? 2.155 26.845 39.090 1.00 82.94 529 ASP A N 1
ATOM 4307 C CA . ASP A 1 529 ? 0.754 27.176 39.376 1.00 82.94 529 ASP A CA 1
ATOM 4308 C C . ASP A 1 529 ? 0.427 28.653 39.078 1.00 82.94 529 ASP A C 1
ATOM 4310 O O . ASP A 1 529 ? -0.589 28.907 38.424 1.00 82.94 529 ASP A O 1
ATOM 4314 N N . PRO A 1 530 ? 1.278 29.642 39.444 1.00 82.00 530 PRO A N 1
ATOM 4315 C CA . PRO A 1 530 ? 1.071 31.028 39.025 1.00 82.00 530 PRO A CA 1
ATOM 4316 C C . PRO A 1 530 ? 1.070 31.200 37.500 1.00 82.00 530 PRO A C 1
ATOM 4318 O O . PRO A 1 530 ? 0.199 31.887 36.968 1.00 82.00 530 PRO A O 1
ATOM 4321 N N . TYR A 1 531 ? 2.000 30.545 36.791 1.00 85.31 531 TYR A N 1
ATOM 4322 C CA . TYR A 1 531 ? 2.080 30.598 35.328 1.00 85.31 531 TYR A CA 1
ATOM 4323 C C . TYR A 1 531 ? 0.822 30.029 34.659 1.00 85.31 531 TYR A C 1
ATOM 4325 O O . TYR A 1 531 ? 0.283 30.645 33.737 1.00 85.31 531 TYR A O 1
ATOM 4333 N N . LEU A 1 532 ? 0.337 28.874 35.125 1.00 83.69 532 LEU A N 1
ATOM 4334 C CA . LEU A 1 532 ? -0.877 28.243 34.605 1.00 83.69 532 LEU A CA 1
ATOM 4335 C C . LEU A 1 532 ? -2.114 29.105 34.888 1.00 83.69 532 LEU A C 1
ATOM 4337 O O . LEU A 1 532 ? -2.945 29.278 34.000 1.00 83.69 532 LEU A O 1
ATOM 4341 N N . ALA A 1 533 ? -2.216 29.698 36.081 1.00 76.75 533 ALA A N 1
ATOM 4342 C CA . ALA A 1 533 ? -3.328 30.574 36.447 1.00 76.75 533 ALA A CA 1
ATOM 4343 C C . ALA A 1 533 ? -3.368 31.869 35.613 1.00 76.75 533 ALA A C 1
ATOM 4345 O O . ALA A 1 533 ? -4.439 32.279 35.164 1.00 76.75 533 ALA A O 1
ATOM 4346 N N . GLU A 1 534 ? -2.216 32.505 35.371 1.00 76.75 534 GLU A N 1
ATOM 4347 C CA . GLU A 1 534 ? -2.127 33.717 34.544 1.00 76.75 534 GLU A CA 1
ATOM 4348 C C . GLU A 1 534 ? -2.475 33.433 33.074 1.00 76.75 534 GLU A C 1
ATOM 4350 O O . GLU A 1 534 ? -3.173 34.218 32.430 1.00 76.75 534 GLU A O 1
ATOM 4355 N N . ASN A 1 535 ? -2.046 32.279 32.553 1.00 78.94 535 ASN A N 1
ATOM 4356 C CA . ASN A 1 535 ? -2.251 31.910 31.153 1.00 78.94 535 ASN A CA 1
ATOM 4357 C C . ASN A 1 535 ? -3.553 31.153 30.879 1.00 78.94 535 ASN A C 1
ATOM 4359 O O . ASN A 1 535 ? -3.882 30.957 29.710 1.00 78.94 535 ASN A O 1
ATOM 4363 N N . PHE A 1 536 ? -4.321 30.767 31.902 1.00 80.56 536 PHE A N 1
ATOM 4364 C CA . PHE A 1 536 ? -5.560 30.003 31.738 1.00 80.56 536 PHE A CA 1
ATOM 4365 C C . PHE A 1 536 ? -6.545 30.690 30.780 1.00 80.56 536 PHE A C 1
ATOM 4367 O O . PHE A 1 536 ? -6.946 30.103 29.777 1.00 80.56 536 PHE A O 1
ATOM 4374 N N . TYR A 1 537 ? -6.876 31.962 31.030 1.00 74.94 537 TYR A N 1
ATOM 4375 C CA . TYR A 1 537 ? -7.799 32.724 30.179 1.00 74.94 537 TYR A CA 1
ATOM 4376 C C . TYR A 1 537 ? -7.235 32.981 28.777 1.00 74.94 537 TYR A C 1
ATOM 4378 O O . TYR A 1 537 ? -7.983 32.943 27.804 1.00 74.94 537 TYR A O 1
ATOM 4386 N N . ASN A 1 538 ? -5.919 33.171 28.646 1.00 77.75 538 ASN A N 1
ATOM 4387 C CA . ASN A 1 538 ? -5.275 33.312 27.338 1.00 77.75 538 ASN A CA 1
ATOM 4388 C C . ASN A 1 538 ? -5.372 32.010 26.531 1.00 77.75 538 ASN A C 1
ATOM 4390 O O . ASN A 1 538 ? -5.731 32.043 25.356 1.00 77.75 538 ASN A O 1
ATOM 4394 N N . GLY A 1 539 ? -5.114 30.863 27.166 1.00 77.56 539 GLY A N 1
ATOM 4395 C CA . GLY A 1 539 ? -5.285 29.544 26.558 1.00 77.56 539 GLY A CA 1
ATOM 4396 C C . GLY A 1 539 ? -6.740 29.275 26.175 1.00 77.56 539 GLY A C 1
ATOM 4397 O O . GLY A 1 539 ? -7.008 28.783 25.080 1.00 77.56 539 GLY A O 1
ATOM 4398 N N . LEU A 1 540 ? -7.693 29.677 27.025 1.00 74.75 540 LEU A N 1
ATOM 4399 C CA . LEU A 1 540 ? -9.116 29.595 26.704 1.00 74.75 540 LEU A CA 1
ATOM 4400 C C . LEU A 1 540 ? -9.459 30.458 25.493 1.00 74.75 540 LEU A C 1
ATOM 4402 O O . LEU A 1 540 ? -10.070 29.945 24.569 1.00 74.75 540 LEU A O 1
ATOM 4406 N N . ALA A 1 541 ? -9.038 31.722 25.439 1.00 74.62 541 ALA A N 1
ATOM 4407 C CA . ALA A 1 541 ? -9.296 32.587 24.288 1.00 74.62 541 ALA A CA 1
ATOM 4408 C C . ALA A 1 541 ? -8.728 31.998 22.985 1.00 74.62 541 ALA A C 1
ATOM 4410 O O . ALA A 1 541 ? -9.405 31.990 21.957 1.00 74.62 541 ALA A O 1
ATOM 4411 N N . GLN A 1 542 ? -7.506 31.460 23.046 1.00 79.38 542 GLN A N 1
ATOM 4412 C CA . GLN A 1 542 ? -6.817 30.861 21.902 1.00 79.38 542 GLN A CA 1
ATOM 4413 C C . GLN A 1 542 ? -7.513 29.601 21.369 1.00 79.38 542 GLN A C 1
ATOM 4415 O O . GLN A 1 542 ? -7.453 29.350 20.167 1.00 79.38 542 GLN A O 1
ATOM 4420 N N . ASN A 1 543 ? -8.183 28.829 22.229 1.00 77.75 543 ASN A N 1
ATOM 4421 C CA . ASN A 1 543 ? -8.811 27.561 21.848 1.00 77.75 543 ASN A CA 1
ATOM 4422 C C . ASN A 1 543 ? -10.339 27.667 21.685 1.00 77.75 543 ASN A C 1
ATOM 4424 O O . ASN A 1 543 ? -10.887 27.187 20.696 1.00 77.75 543 ASN A O 1
ATOM 4428 N N . PHE A 1 544 ? -11.038 28.322 22.613 1.00 73.38 544 PHE A N 1
ATOM 4429 C CA . PHE A 1 544 ? -12.499 28.436 22.652 1.00 73.38 544 PHE A CA 1
ATOM 4430 C C . PHE A 1 544 ? -13.067 29.291 21.520 1.00 73.38 544 PHE A C 1
ATOM 4432 O O . PHE A 1 544 ? -14.026 28.869 20.876 1.00 73.38 544 PHE A O 1
ATOM 4439 N N . VAL A 1 545 ? -12.490 30.469 21.249 1.00 73.44 545 VAL A N 1
ATOM 4440 C CA . VAL A 1 545 ? -13.029 31.388 20.230 1.00 73.44 545 VAL A CA 1
ATOM 4441 C C . VAL A 1 545 ? -13.034 30.732 18.842 1.00 73.44 545 VAL A C 1
ATOM 4443 O O . VAL A 1 545 ? -14.112 30.655 18.247 1.00 73.44 545 VAL A O 1
ATOM 4446 N N . PRO A 1 546 ? -11.925 30.134 18.353 1.00 77.56 546 PRO A N 1
ATOM 4447 C CA . PRO A 1 546 ? -11.934 29.438 17.065 1.00 77.56 546 PRO A CA 1
ATOM 4448 C C . PRO A 1 546 ? -12.890 28.239 17.014 1.00 77.56 546 PRO A C 1
ATOM 4450 O O . PRO A 1 546 ? -13.455 27.942 15.961 1.00 77.56 546 PRO A O 1
ATOM 4453 N N . ILE A 1 547 ? -13.078 27.526 18.131 1.00 75.25 547 ILE A N 1
ATOM 4454 C CA . ILE A 1 547 ? -14.033 26.411 18.219 1.00 75.25 547 ILE A CA 1
ATOM 4455 C C . ILE A 1 547 ? -15.468 26.928 18.098 1.00 75.25 547 ILE A C 1
ATOM 4457 O O . ILE A 1 547 ? -16.245 26.411 17.293 1.00 75.25 547 ILE A O 1
ATOM 4461 N N . ASN A 1 548 ? -15.817 27.965 18.860 1.00 76.06 548 ASN A N 1
ATOM 4462 C CA . ASN A 1 548 ? -17.155 28.543 18.859 1.00 76.06 548 ASN A CA 1
ATOM 4463 C C . ASN A 1 548 ? -17.492 29.167 17.494 1.00 76.06 548 ASN A C 1
ATOM 4465 O O . ASN A 1 548 ? -18.580 28.940 16.970 1.00 76.06 548 ASN A O 1
ATOM 4469 N N . GLU A 1 549 ? -16.544 29.860 16.857 1.00 79.88 549 GLU A N 1
ATOM 4470 C CA . GLU A 1 549 ? -16.702 30.363 15.487 1.00 79.88 549 GLU A CA 1
ATOM 4471 C C . GLU A 1 549 ? -16.970 29.234 14.485 1.00 79.88 549 GLU A C 1
ATOM 4473 O O . GLU A 1 549 ? -17.874 29.342 13.654 1.00 79.88 549 GLU A O 1
ATOM 4478 N N . LYS A 1 550 ? -16.238 28.115 14.580 1.00 75.88 550 LYS A N 1
ATOM 4479 C CA . LYS A 1 550 ? -16.466 26.943 13.722 1.00 75.88 550 LYS A CA 1
ATOM 4480 C C . LYS A 1 550 ? -17.862 26.355 13.920 1.00 75.88 550 LYS A C 1
ATOM 4482 O O . LYS A 1 550 ? -18.545 26.124 12.921 1.00 75.88 550 LYS A O 1
ATOM 4487 N N . LEU A 1 551 ? -18.299 26.169 15.169 1.00 77.62 551 LEU A N 1
ATOM 4488 C CA . LEU A 1 551 ? -19.633 25.650 15.499 1.00 77.62 551 LEU A CA 1
ATOM 4489 C C . LEU A 1 551 ? -20.755 26.544 14.947 1.00 77.62 551 LEU A C 1
ATOM 4491 O O . LEU A 1 551 ? -21.738 26.027 14.415 1.00 77.62 551 LEU A O 1
ATOM 4495 N N . LEU A 1 552 ? -20.592 27.869 15.040 1.00 79.50 552 LEU A N 1
ATOM 4496 C CA . LEU A 1 552 ? -21.580 28.856 14.588 1.00 79.50 552 LEU A CA 1
ATOM 4497 C C . LEU A 1 552 ? -21.559 29.095 13.071 1.00 79.50 552 LEU A C 1
ATOM 4499 O O . LEU A 1 552 ? -22.559 29.524 12.503 1.00 79.50 552 LEU A O 1
ATOM 4503 N N . SER A 1 553 ? -20.444 28.807 12.393 1.00 79.12 553 SER A N 1
ATOM 4504 C CA . SER A 1 553 ? -20.281 29.085 10.958 1.00 79.12 553 SER A CA 1
ATOM 4505 C C . SER A 1 553 ? -21.184 28.255 10.036 1.00 79.12 553 SER A C 1
ATOM 4507 O O . SER A 1 553 ? -21.361 28.618 8.871 1.00 79.12 553 SER A O 1
ATOM 4509 N N . GLY A 1 554 ? -21.685 27.107 10.507 1.00 69.94 554 GLY A N 1
ATOM 4510 C CA . GLY A 1 554 ? -22.428 26.137 9.693 1.00 69.94 554 GLY A CA 1
ATOM 4511 C C . GLY A 1 554 ? -21.612 25.478 8.568 1.00 69.94 554 GLY A C 1
ATOM 4512 O O . GLY A 1 554 ? -22.179 24.752 7.751 1.00 69.94 554 GLY A O 1
ATOM 4513 N N . LYS A 1 555 ? -20.296 25.723 8.491 1.00 75.06 555 LYS A N 1
ATOM 4514 C CA . LYS A 1 555 ? -19.407 25.133 7.480 1.00 75.06 555 LYS A CA 1
ATOM 4515 C C . LYS A 1 555 ? -18.919 23.743 7.918 1.00 75.06 555 LYS A C 1
ATOM 4517 O O . LYS A 1 555 ? -18.773 23.505 9.116 1.00 75.06 555 LYS A O 1
ATOM 4522 N N . PRO A 1 556 ? -18.624 22.826 6.972 1.00 71.75 556 PRO A N 1
ATOM 4523 C CA . PRO A 1 556 ? -17.970 21.558 7.287 1.00 71.75 556 PRO A CA 1
ATOM 4524 C C . PRO A 1 556 ? -16.646 21.786 8.022 1.00 71.75 556 PRO A C 1
ATOM 4526 O O . PRO A 1 556 ? -15.893 22.693 7.667 1.00 71.75 556 PRO A O 1
ATOM 4529 N N . LEU A 1 557 ? -16.353 20.951 9.022 1.00 75.12 557 LEU A N 1
ATOM 4530 C CA . LEU A 1 557 ? -15.102 21.039 9.782 1.00 75.12 557 LEU A CA 1
ATOM 4531 C C . LEU A 1 557 ? -13.896 20.532 8.985 1.00 75.12 557 LEU A C 1
ATOM 4533 O O . LEU A 1 557 ? -12.766 20.859 9.337 1.00 75.12 557 LEU A O 1
ATOM 4537 N N . GLU A 1 558 ? -14.136 19.736 7.937 1.00 77.50 558 GLU A N 1
ATOM 4538 C CA . GLU A 1 558 ? -13.104 19.169 7.067 1.00 77.50 558 GLU A CA 1
ATOM 4539 C C . GLU A 1 558 ? -12.029 18.409 7.861 1.00 77.50 558 GLU A C 1
ATOM 4541 O O . GLU A 1 558 ? -10.846 18.448 7.534 1.00 77.50 558 GLU A O 1
ATOM 4546 N N . SER A 1 559 ? -12.435 17.690 8.911 1.00 75.56 559 SER A N 1
ATOM 4547 C CA . SER A 1 559 ? -11.519 17.031 9.853 1.00 75.56 559 SER A CA 1
ATOM 4548 C C . SER A 1 559 ? -10.693 15.939 9.176 1.00 75.56 559 SER A C 1
ATOM 4550 O O . SER A 1 559 ? -9.541 15.724 9.533 1.00 75.56 559 SER A O 1
ATOM 4552 N N . ILE A 1 560 ? -11.245 15.317 8.128 1.00 70.25 560 ILE A N 1
ATOM 4553 C CA . ILE A 1 560 ? -10.526 14.367 7.263 1.00 70.25 560 ILE A CA 1
ATOM 4554 C C . ILE A 1 560 ? -9.347 15.034 6.534 1.00 70.25 560 ILE A C 1
ATOM 4556 O O . ILE A 1 560 ? -8.385 14.348 6.217 1.00 70.25 560 ILE A O 1
ATOM 4560 N N . LYS A 1 561 ? -9.385 16.350 6.277 1.00 74.06 561 LYS A N 1
ATOM 4561 C CA . LYS A 1 561 ? -8.289 17.080 5.615 1.00 74.06 561 LYS A CA 1
ATOM 4562 C C . LYS A 1 561 ? -7.161 17.475 6.568 1.00 74.06 561 LYS A C 1
ATOM 4564 O O . LYS A 1 561 ? -6.150 18.013 6.119 1.00 74.06 561 LYS A O 1
ATOM 4569 N N . ASN A 1 562 ? -7.313 17.252 7.875 1.00 83.38 562 ASN A N 1
ATOM 4570 C CA . ASN A 1 562 ? -6.178 17.358 8.781 1.00 83.38 562 ASN A CA 1
ATOM 4571 C C . ASN A 1 562 ? -5.127 16.327 8.349 1.00 83.38 562 ASN A C 1
ATOM 4573 O O . ASN A 1 562 ? -5.439 15.144 8.271 1.00 83.38 562 ASN A O 1
ATOM 4577 N N . LYS A 1 563 ? -3.895 16.772 8.076 1.00 83.38 563 LYS A N 1
ATOM 4578 C CA . LYS A 1 563 ? -2.840 15.925 7.499 1.00 83.38 563 LYS A CA 1
ATOM 4579 C C . LYS A 1 563 ? -2.587 14.631 8.289 1.00 83.38 563 LYS A C 1
ATOM 4581 O O . LYS A 1 563 ? -2.298 13.612 7.673 1.00 83.38 563 LYS A O 1
ATOM 4586 N N . ASP A 1 564 ? -2.699 14.661 9.616 1.00 82.44 564 ASP A N 1
ATOM 4587 C CA . ASP A 1 564 ? -2.349 13.535 10.486 1.00 82.44 564 ASP A CA 1
ATOM 4588 C C . ASP A 1 564 ? -3.505 12.523 10.522 1.00 82.44 564 ASP A C 1
ATOM 4590 O O . ASP A 1 564 ? -3.301 11.321 10.367 1.00 82.44 564 ASP A O 1
ATOM 4594 N N . ILE A 1 565 ? -4.746 13.015 10.572 1.00 82.19 565 ILE A N 1
ATOM 4595 C CA . ILE A 1 565 ? -5.949 12.179 10.445 1.00 82.19 565 ILE A CA 1
ATOM 4596 C C . ILE A 1 565 ? -6.088 11.606 9.026 1.00 82.19 565 ILE A C 1
ATOM 4598 O O . ILE A 1 565 ? -6.472 10.448 8.852 1.00 82.19 565 ILE A O 1
ATOM 4602 N N . GLN A 1 566 ? -5.766 12.393 7.998 1.00 81.38 566 GLN A N 1
ATOM 4603 C CA . GLN A 1 566 ? -5.809 11.953 6.606 1.00 81.38 566 GLN A CA 1
ATOM 4604 C C . GLN A 1 566 ? -4.861 10.774 6.385 1.00 81.38 566 GLN A C 1
ATOM 4606 O O . GLN A 1 566 ? -5.279 9.767 5.820 1.00 81.38 566 GLN A O 1
ATOM 4611 N N . ARG A 1 567 ? -3.628 10.855 6.911 1.00 79.56 567 ARG A N 1
ATOM 4612 C CA . ARG A 1 567 ? -2.639 9.764 6.864 1.00 79.56 567 ARG A CA 1
ATOM 4613 C C . ARG A 1 567 ? -3.151 8.480 7.514 1.00 79.56 567 ARG A C 1
ATOM 4615 O O . ARG A 1 567 ? -2.938 7.402 6.957 1.00 79.56 567 ARG A O 1
ATOM 4622 N N . TYR A 1 568 ? -3.850 8.574 8.648 1.00 83.75 568 TYR A N 1
ATOM 4623 C CA . TYR A 1 568 ? -4.493 7.407 9.259 1.00 83.75 568 TYR A CA 1
ATOM 4624 C C . TYR A 1 568 ? -5.476 6.744 8.288 1.00 83.75 568 TYR A C 1
ATOM 4626 O O . TYR A 1 568 ? -5.377 5.546 8.030 1.00 83.75 568 TYR A O 1
ATOM 4634 N N . TYR A 1 569 ? -6.401 7.507 7.698 1.00 76.44 569 TYR A N 1
ATOM 4635 C CA . TYR A 1 569 ? -7.350 6.926 6.746 1.00 76.44 569 TYR A CA 1
ATOM 4636 C C . TYR A 1 569 ? -6.638 6.381 5.512 1.00 76.44 569 TYR A C 1
ATOM 4638 O O . TYR A 1 569 ? -6.914 5.267 5.089 1.00 76.44 569 TYR A O 1
ATOM 4646 N N . ASP A 1 570 ? -5.687 7.126 4.966 1.00 72.81 570 ASP A N 1
ATOM 4647 C CA . ASP A 1 570 ? -4.921 6.736 3.792 1.00 72.81 570 ASP A CA 1
ATOM 4648 C C . ASP A 1 570 ? -4.169 5.408 3.983 1.00 72.81 570 ASP A C 1
ATOM 4650 O O . ASP A 1 570 ? -4.233 4.529 3.122 1.00 72.81 570 ASP A O 1
ATOM 4654 N N . SER A 1 571 ? -3.511 5.227 5.131 1.00 70.12 571 SER A N 1
ATOM 4655 C CA . SER A 1 571 ? -2.774 3.999 5.469 1.00 70.12 571 SER A CA 1
ATOM 4656 C C . SER A 1 571 ? -3.681 2.797 5.756 1.00 70.12 571 SER A C 1
ATOM 4658 O O . SER A 1 571 ? -3.283 1.663 5.495 1.00 70.12 571 SER A O 1
ATOM 4660 N N . ASN A 1 572 ? -4.916 3.025 6.217 1.00 68.25 572 ASN A N 1
ATOM 4661 C CA . ASN A 1 572 ? -5.887 1.967 6.532 1.00 68.25 572 ASN A CA 1
ATOM 4662 C C . ASN A 1 572 ? -6.915 1.708 5.410 1.00 68.25 572 ASN A C 1
ATOM 4664 O O . ASN A 1 572 ? -7.744 0.802 5.501 1.00 68.25 572 ASN A O 1
ATOM 4668 N N . VAL A 1 573 ? -6.859 2.466 4.310 1.00 66.88 573 VAL A N 1
ATOM 4669 C CA . VAL A 1 573 ? -7.686 2.261 3.104 1.00 66.88 573 VAL A CA 1
ATOM 4670 C C . VAL A 1 573 ? -7.178 1.102 2.233 1.00 66.88 573 VAL A C 1
ATOM 4672 O O . VAL A 1 573 ? -7.896 0.653 1.330 1.00 66.88 573 VAL A O 1
ATOM 4675 N N . VAL A 1 574 ? -5.972 0.590 2.506 1.00 58.78 574 VAL A N 1
ATOM 4676 C CA . VAL A 1 574 ? -5.240 -0.376 1.673 1.00 58.78 574 VAL A CA 1
ATOM 4677 C C . VAL A 1 574 ? -5.829 -1.785 1.771 1.00 58.78 574 VAL A C 1
ATOM 4679 O O . VAL A 1 574 ? -5.312 -2.648 2.462 1.00 58.78 574 VAL A O 1
ATOM 4682 N N . ASN A 1 575 ? -6.913 -2.022 1.033 1.00 65.19 575 ASN A N 1
ATOM 4683 C CA . ASN A 1 575 ? -7.435 -3.364 0.741 1.00 65.19 575 ASN A CA 1
ATOM 4684 C C . ASN A 1 575 ? -7.791 -3.545 -0.747 1.00 65.19 575 ASN A C 1
ATOM 4686 O O . ASN A 1 575 ? -8.335 -4.577 -1.137 1.00 65.19 575 ASN A O 1
ATOM 4690 N N . THR A 1 576 ? -7.531 -2.541 -1.594 1.00 78.62 576 THR A N 1
ATOM 4691 C CA . THR A 1 576 ? -7.860 -2.623 -3.022 1.00 78.62 576 THR A CA 1
ATOM 4692 C C . THR A 1 576 ? -6.718 -3.273 -3.795 1.00 78.62 576 THR A C 1
ATOM 4694 O O . THR A 1 576 ? -5.630 -2.709 -3.892 1.00 78.62 576 THR A O 1
ATOM 4697 N N . ASP A 1 577 ? -6.990 -4.427 -4.396 1.00 82.25 577 ASP A N 1
ATOM 4698 C CA . ASP A 1 577 ? -6.051 -5.120 -5.276 1.00 82.25 577 ASP A CA 1
ATOM 4699 C C . ASP A 1 577 ? -5.761 -4.280 -6.542 1.00 82.25 577 ASP A C 1
ATOM 4701 O O . ASP A 1 577 ? -6.668 -3.903 -7.294 1.00 82.25 577 ASP A O 1
ATOM 4705 N N . THR A 1 578 ? -4.485 -3.966 -6.783 1.00 85.94 578 THR A N 1
ATOM 4706 C CA . THR A 1 578 ? -4.064 -3.184 -7.958 1.00 85.94 578 THR A CA 1
ATOM 4707 C C . THR A 1 578 ? -4.259 -3.949 -9.267 1.00 85.94 578 THR A C 1
ATOM 4709 O O . THR A 1 578 ? -4.618 -3.332 -10.271 1.00 85.94 578 THR A O 1
ATOM 4712 N N . ALA A 1 579 ? -4.130 -5.280 -9.267 1.00 86.75 579 ALA A N 1
ATOM 4713 C CA . ALA A 1 579 ? -4.419 -6.112 -10.432 1.00 86.75 579 ALA A CA 1
ATOM 4714 C C . ALA A 1 579 ? -5.918 -6.086 -10.765 1.00 86.75 579 ALA A C 1
ATOM 4716 O O . ALA A 1 579 ? -6.289 -5.998 -11.937 1.00 86.75 579 ALA A O 1
ATOM 4717 N N . LEU A 1 580 ? -6.799 -6.042 -9.758 1.00 90.62 580 LEU A N 1
ATOM 4718 C CA . LEU A 1 580 ? -8.228 -5.816 -10.000 1.00 90.62 580 LEU A CA 1
ATOM 4719 C C . LEU A 1 580 ? -8.464 -4.460 -10.681 1.00 90.62 580 LEU A C 1
ATOM 4721 O O . LEU A 1 580 ? -9.178 -4.397 -11.683 1.00 90.62 580 LEU A O 1
ATOM 4725 N N . LEU A 1 581 ? -7.864 -3.375 -10.177 1.00 92.69 581 LEU A N 1
ATOM 4726 C CA . LEU A 1 581 ? -8.016 -2.047 -10.784 1.00 92.69 581 LEU A CA 1
ATOM 4727 C C . LEU A 1 581 ? -7.497 -2.006 -12.225 1.00 92.69 581 LEU A C 1
ATOM 4729 O O . LEU A 1 581 ? -8.188 -1.475 -13.096 1.00 92.69 581 LEU A O 1
ATOM 4733 N N . ARG A 1 582 ? -6.338 -2.613 -12.505 1.00 91.75 582 ARG A N 1
ATOM 4734 C CA . ARG A 1 582 ? -5.809 -2.749 -13.872 1.00 91.75 582 ARG A CA 1
ATOM 4735 C C . ARG A 1 582 ? -6.739 -3.552 -14.769 1.00 91.75 582 ARG A C 1
ATOM 4737 O O . ARG A 1 582 ? -6.995 -3.120 -15.888 1.00 91.75 582 ARG A O 1
ATOM 4744 N N . GLY A 1 583 ? -7.316 -4.647 -14.273 1.00 92.81 583 GLY A N 1
ATOM 4745 C CA . GLY A 1 583 ? -8.310 -5.433 -15.007 1.00 92.81 583 GLY A CA 1
ATOM 4746 C C . GLY A 1 583 ? -9.569 -4.627 -15.346 1.00 92.81 583 GLY A C 1
ATOM 4747 O O . GLY A 1 583 ? -10.060 -4.676 -16.476 1.00 92.81 583 GLY A O 1
ATOM 4748 N N . LEU A 1 584 ? -10.067 -3.817 -14.404 1.00 95.81 584 LEU A N 1
ATOM 4749 C CA . LEU A 1 584 ? -11.184 -2.892 -14.639 1.00 95.81 584 LEU A CA 1
ATOM 4750 C C . LEU A 1 584 ? -10.812 -1.822 -15.684 1.00 95.81 584 LEU A C 1
ATOM 4752 O O . LEU A 1 584 ? -11.595 -1.548 -16.598 1.00 95.81 584 LEU A O 1
ATOM 4756 N N . ILE A 1 585 ? -9.614 -1.234 -15.581 1.00 95.56 585 ILE A N 1
ATOM 4757 C CA . ILE A 1 585 ? -9.092 -0.242 -16.532 1.00 95.56 585 ILE A CA 1
ATOM 4758 C C . ILE A 1 585 ? -8.980 -0.854 -17.931 1.00 95.56 585 ILE A C 1
ATOM 4760 O O . ILE A 1 585 ? -9.543 -0.287 -18.865 1.00 95.56 585 ILE A O 1
ATOM 4764 N N . ASP A 1 586 ? -8.341 -2.015 -18.079 1.00 92.88 586 ASP A N 1
ATOM 4765 C CA . ASP A 1 586 ? -8.138 -2.704 -19.360 1.00 92.88 586 ASP A CA 1
ATOM 4766 C C . ASP A 1 586 ? -9.472 -2.971 -20.069 1.00 92.88 586 ASP A C 1
ATOM 4768 O O . ASP A 1 586 ? -9.646 -2.653 -21.249 1.00 92.88 586 ASP A O 1
ATOM 4772 N N . LYS A 1 587 ? -10.480 -3.446 -19.324 1.00 94.19 587 LYS A N 1
ATOM 4773 C CA . LYS A 1 587 ? -11.833 -3.641 -19.862 1.00 94.19 587 LYS A CA 1
ATOM 4774 C C . LYS A 1 587 ? -12.485 -2.337 -20.306 1.00 94.19 587 LYS A C 1
ATOM 4776 O O . LYS A 1 587 ? -13.114 -2.307 -21.363 1.00 94.19 587 LYS A O 1
ATOM 4781 N N . LEU A 1 588 ? -12.329 -1.241 -19.563 1.00 94.06 588 LEU A N 1
ATOM 4782 C CA . LEU A 1 588 ? -12.834 0.063 -20.005 1.00 94.06 588 LEU A CA 1
ATOM 4783 C C . LEU A 1 588 ? -12.101 0.566 -21.246 1.00 94.06 588 LEU A C 1
ATOM 4785 O O . LEU A 1 588 ? -12.750 1.085 -22.157 1.00 94.06 588 LEU A O 1
ATOM 4789 N N . GLU A 1 589 ? -10.780 0.409 -21.305 1.00 92.56 589 GLU A N 1
ATOM 4790 C CA . GLU A 1 589 ? -9.972 0.836 -22.444 1.00 92.56 589 GLU A CA 1
ATOM 4791 C C . GLU A 1 589 ? -10.339 0.085 -23.721 1.00 92.56 589 GLU A C 1
ATOM 4793 O O . GLU A 1 589 ? -10.510 0.730 -24.756 1.00 92.56 589 GLU A O 1
ATOM 4798 N N . ALA A 1 590 ? -10.587 -1.225 -23.633 1.00 90.12 590 ALA A N 1
ATOM 4799 C CA . ALA A 1 590 ? -11.066 -2.036 -24.751 1.00 90.12 590 ALA A CA 1
ATOM 4800 C C . ALA A 1 590 ? -12.392 -1.517 -25.336 1.00 90.12 590 ALA A C 1
ATOM 4802 O O . ALA A 1 590 ? -12.642 -1.637 -26.535 1.00 90.12 590 ALA A O 1
ATOM 4803 N N . THR A 1 591 ? -13.241 -0.888 -24.517 1.00 91.38 591 THR A N 1
ATOM 4804 C CA . THR A 1 591 ? -14.515 -0.333 -24.990 1.00 91.38 591 THR A CA 1
ATOM 4805 C C . THR A 1 591 ? -14.392 1.051 -25.630 1.00 91.38 591 THR A C 1
ATOM 4807 O O . THR A 1 591 ? -15.392 1.513 -26.191 1.00 91.38 591 THR A O 1
ATOM 4810 N N . LYS A 1 592 ? -13.240 1.744 -25.555 1.00 88.75 592 LYS A N 1
ATOM 4811 C CA . LYS A 1 592 ? -13.060 3.101 -26.122 1.00 88.75 592 LYS A CA 1
ATOM 4812 C C . LYS A 1 592 ? -13.498 3.153 -27.583 1.00 88.75 592 LYS A C 1
ATOM 4814 O O . LYS A 1 592 ? -13.323 2.204 -28.349 1.00 88.75 592 LYS A O 1
ATOM 4819 N N . GLY A 1 593 ? -14.128 4.257 -27.975 1.00 83.19 593 GLY A N 1
ATOM 4820 C CA . GLY A 1 593 ? -14.634 4.388 -29.343 1.00 83.19 593 GLY A CA 1
ATOM 4821 C C . GLY A 1 593 ? -15.781 3.430 -29.712 1.00 83.19 593 GLY A C 1
ATOM 4822 O O . GLY A 1 593 ? -16.087 3.309 -30.894 1.00 83.19 593 GLY A O 1
ATOM 4823 N N . GLY A 1 594 ? -16.378 2.712 -28.747 1.00 79.56 594 GLY A N 1
ATOM 4824 C CA . GLY A 1 594 ? -17.383 1.669 -28.993 1.00 79.56 594 GLY A CA 1
ATOM 4825 C C . GLY A 1 594 ? -16.784 0.381 -29.571 1.00 79.56 594 GLY A C 1
ATOM 4826 O O . GLY A 1 594 ? -17.308 -0.131 -30.556 1.00 79.56 594 GLY A O 1
ATOM 4827 N N . TYR A 1 595 ? -15.666 -0.090 -29.006 1.00 83.44 595 TYR A N 1
ATOM 4828 C CA . TYR A 1 595 ? -14.769 -1.104 -29.594 1.00 83.44 595 TYR A CA 1
ATOM 4829 C C . TYR A 1 595 ? -14.130 -0.642 -30.914 1.00 83.44 595 TYR A C 1
ATOM 4831 O O . TYR A 1 595 ? -14.053 -1.386 -31.888 1.00 83.44 595 TYR A O 1
ATOM 4839 N N . GLY A 1 596 ? -13.714 0.627 -30.976 1.00 70.62 596 GLY A N 1
ATOM 4840 C CA . GLY A 1 596 ? -13.064 1.188 -32.167 1.00 70.62 596 GLY A CA 1
ATOM 4841 C C . GLY A 1 596 ? -13.994 1.491 -33.350 1.00 70.62 596 GLY A C 1
ATOM 4842 O O . GLY A 1 596 ? -13.510 1.866 -34.414 1.00 70.62 596 GLY A O 1
ATOM 4843 N N . THR A 1 597 ? -15.316 1.408 -33.178 1.00 75.31 597 THR A N 1
ATOM 4844 C CA . THR A 1 597 ? -16.319 1.734 -34.216 1.00 75.31 597 THR A CA 1
ATOM 4845 C C . THR A 1 597 ? -16.492 3.242 -34.466 1.00 75.31 597 THR A C 1
ATOM 4847 O O . THR A 1 597 ? -17.293 3.651 -35.304 1.00 75.31 597 THR A O 1
ATOM 4850 N N . GLY A 1 598 ? -15.724 4.091 -33.773 1.00 70.88 598 GLY A N 1
ATOM 4851 C CA . GLY A 1 598 ? -15.708 5.545 -33.962 1.00 70.88 598 GLY A CA 1
ATOM 4852 C C . GLY A 1 598 ? -16.766 6.302 -33.151 1.00 70.88 598 GLY A C 1
ATOM 4853 O O . GLY A 1 598 ? -16.954 7.502 -33.358 1.00 70.88 598 GLY A O 1
ATOM 4854 N N . HIS A 1 599 ? -17.445 5.644 -32.205 1.00 79.62 599 HIS A N 1
ATOM 4855 C CA . HIS A 1 599 ? -18.368 6.319 -31.294 1.00 79.62 599 HIS A CA 1
ATOM 4856 C C . HIS A 1 599 ? -17.625 7.275 -30.353 1.00 79.62 599 HIS A C 1
ATOM 4858 O O . HIS A 1 599 ? -16.640 6.909 -29.718 1.00 79.62 599 HIS A O 1
ATOM 4864 N N . LYS A 1 600 ? -18.120 8.508 -30.207 1.00 85.44 600 LYS A N 1
ATOM 4865 C CA . LYS A 1 600 ? -17.517 9.480 -29.290 1.00 85.44 600 LYS A CA 1
ATOM 4866 C C . LYS A 1 600 ? -17.758 9.072 -27.837 1.00 85.44 600 LYS A C 1
ATOM 4868 O O . LYS A 1 600 ? -18.899 8.883 -27.414 1.00 85.44 600 LYS A O 1
ATOM 4873 N N . ASP A 1 601 ? -16.685 9.006 -27.059 1.00 87.94 601 ASP A N 1
ATOM 4874 C CA . ASP A 1 601 ? -16.775 8.743 -25.630 1.00 87.94 601 ASP A CA 1
ATOM 4875 C C . ASP A 1 601 ? -17.402 9.918 -24.867 1.00 87.94 601 ASP A C 1
ATOM 4877 O O . ASP A 1 601 ? -17.150 11.094 -25.139 1.00 87.94 601 ASP A O 1
ATOM 4881 N N . THR A 1 602 ? -18.257 9.596 -23.895 1.00 88.94 602 THR A N 1
ATOM 4882 C CA . THR A 1 602 ? -18.909 10.606 -23.051 1.00 88.94 602 THR A CA 1
ATOM 4883 C C . THR A 1 602 ? -17.932 11.164 -22.020 1.00 88.94 602 THR A C 1
ATOM 4885 O O . THR A 1 602 ? -17.143 10.398 -21.472 1.00 88.94 602 THR A O 1
ATOM 4888 N N . VAL A 1 603 ? -18.082 12.435 -21.633 1.00 91.88 603 VAL A N 1
ATOM 4889 C CA . VAL A 1 603 ? -17.280 13.062 -20.560 1.00 91.88 603 VAL A CA 1
ATOM 4890 C C . VAL A 1 603 ? -17.293 12.221 -19.276 1.00 91.88 603 VAL A C 1
ATOM 4892 O O . VAL A 1 603 ? -16.239 11.927 -18.727 1.00 91.88 603 VAL A O 1
ATOM 4895 N N . LYS A 1 604 ? -18.469 11.719 -18.864 1.00 92.88 604 LYS A N 1
ATOM 4896 C CA . LYS A 1 604 ? -18.622 10.843 -17.685 1.00 92.88 604 LYS A CA 1
ATOM 4897 C C . LYS A 1 604 ? -17.758 9.568 -17.752 1.00 92.88 604 LYS A C 1
ATOM 4899 O O . LYS A 1 604 ? -17.265 9.123 -16.727 1.00 92.88 604 LYS A O 1
ATOM 4904 N N . PHE A 1 605 ? -17.581 8.976 -18.939 1.00 93.81 605 PHE A N 1
ATOM 4905 C CA . PHE A 1 605 ? -16.718 7.799 -19.128 1.00 93.81 605 PHE A CA 1
ATOM 4906 C C . PHE A 1 605 ? -15.241 8.173 -18.988 1.00 93.81 605 PHE A C 1
ATOM 4908 O O . PHE A 1 605 ? -14.510 7.502 -18.268 1.00 93.81 605 PHE A O 1
ATOM 4915 N N . THR A 1 606 ? -14.820 9.261 -19.637 1.00 92.88 606 THR A N 1
ATOM 4916 C CA . THR A 1 606 ? -13.435 9.740 -19.574 1.00 92.88 606 THR A CA 1
ATOM 4917 C C . THR A 1 606 ? -13.041 10.124 -18.148 1.00 92.88 606 THR A C 1
ATOM 4919 O O . THR A 1 606 ? -11.959 9.759 -17.700 1.00 92.88 606 THR A O 1
ATOM 4922 N N . GLU A 1 607 ? -13.927 10.799 -17.409 1.00 95.75 607 GLU A N 1
ATOM 4923 C CA . GLU A 1 607 ? -13.702 11.152 -16.002 1.00 95.75 607 GLU A CA 1
ATOM 4924 C C . GLU A 1 607 ? -13.587 9.918 -15.094 1.00 95.75 607 GLU A C 1
ATOM 4926 O O . GLU A 1 607 ? -12.725 9.890 -14.222 1.00 95.75 607 GLU A O 1
ATOM 4931 N N . MET A 1 608 ? -14.428 8.898 -15.301 1.00 96.44 608 MET A N 1
ATOM 4932 C CA . MET A 1 608 ? -14.373 7.637 -14.553 1.00 96.44 608 MET A CA 1
ATOM 4933 C C . MET A 1 608 ? -13.077 6.868 -14.826 1.00 96.44 608 MET A C 1
ATOM 4935 O O . MET A 1 608 ? -12.402 6.461 -13.885 1.00 96.44 608 MET A O 1
ATOM 4939 N N . LEU A 1 609 ? -12.705 6.704 -16.101 1.00 95.69 609 LEU A N 1
ATOM 4940 C CA . LEU A 1 609 ? -11.462 6.033 -16.482 1.00 95.69 609 LEU A CA 1
ATOM 4941 C C . LEU A 1 609 ? -10.237 6.775 -15.933 1.00 95.69 609 LEU A C 1
ATOM 4943 O O . LEU A 1 609 ? -9.318 6.136 -15.433 1.00 95.69 609 LEU A O 1
ATOM 4947 N N . LYS A 1 610 ? -10.234 8.114 -15.989 1.00 95.56 610 LYS A N 1
ATOM 4948 C CA . LYS A 1 610 ? -9.169 8.931 -15.395 1.00 95.56 610 LYS A CA 1
ATOM 4949 C C . LYS A 1 610 ? -9.076 8.709 -13.884 1.00 95.56 610 LYS A C 1
ATOM 4951 O O . LYS A 1 610 ? -7.988 8.447 -13.399 1.00 95.56 610 LYS A O 1
ATOM 4956 N N . ALA A 1 611 ? -10.196 8.759 -13.160 1.00 96.12 611 ALA A N 1
ATOM 4957 C CA . ALA A 1 611 ? -10.197 8.546 -11.713 1.00 96.12 611 ALA A CA 1
ATOM 4958 C C . ALA A 1 611 ? -9.658 7.157 -11.329 1.00 96.12 611 ALA A C 1
ATOM 4960 O O . ALA A 1 611 ? -8.861 7.054 -10.402 1.00 96.12 611 ALA A O 1
ATOM 4961 N N . LEU A 1 612 ? -10.053 6.104 -12.059 1.00 95.12 612 LEU A N 1
ATOM 4962 C CA . LEU A 1 612 ? -9.535 4.748 -11.844 1.00 95.12 612 LEU A CA 1
ATOM 4963 C C . LEU A 1 612 ? -8.025 4.672 -12.081 1.00 95.12 612 LEU A C 1
ATOM 4965 O O . LEU A 1 612 ? -7.327 4.081 -11.266 1.00 95.12 612 LEU A O 1
ATOM 4969 N N . LYS A 1 613 ? -7.524 5.295 -13.155 1.00 93.44 613 LYS A N 1
ATOM 4970 C CA . LYS A 1 613 ? -6.085 5.356 -13.447 1.00 93.44 613 LYS A CA 1
ATOM 4971 C C . LYS A 1 613 ? -5.307 6.137 -12.397 1.00 93.44 613 LYS A C 1
ATOM 4973 O O . LYS A 1 613 ? -4.261 5.673 -11.976 1.00 93.44 613 LYS A O 1
ATOM 4978 N N . ASP A 1 614 ? -5.810 7.291 -11.963 1.00 92.00 614 ASP A N 1
ATOM 4979 C CA . ASP A 1 614 ? -5.151 8.102 -10.935 1.00 92.00 614 ASP A CA 1
ATOM 4980 C C . ASP A 1 614 ? -5.063 7.322 -9.606 1.00 92.00 614 ASP A C 1
ATOM 4982 O O . ASP A 1 614 ? -4.026 7.338 -8.945 1.00 92.00 614 ASP A O 1
ATOM 4986 N N . TYR A 1 615 ? -6.130 6.600 -9.241 1.00 92.38 615 TYR A N 1
ATOM 4987 C CA . TYR A 1 615 ? -6.185 5.768 -8.036 1.00 92.38 615 TYR A CA 1
ATOM 4988 C C . TYR A 1 615 ? -5.286 4.526 -8.120 1.00 92.38 615 TYR A C 1
ATOM 4990 O O . TYR A 1 615 ? -4.515 4.271 -7.197 1.00 92.38 615 TYR A O 1
ATOM 4998 N N . GLU A 1 616 ? -5.344 3.779 -9.227 1.00 90.88 616 GLU A N 1
ATOM 4999 C CA . GLU A 1 616 ? -4.478 2.618 -9.467 1.00 90.88 616 GLU A CA 1
ATOM 5000 C C . GLU A 1 616 ? -3.006 3.020 -9.482 1.00 90.88 616 GLU A C 1
ATOM 5002 O O . GLU A 1 616 ? -2.208 2.401 -8.782 1.00 90.88 616 GLU A O 1
ATOM 5007 N N . TYR A 1 617 ? -2.672 4.104 -10.186 1.00 85.12 617 TYR A N 1
ATOM 5008 C CA . TYR A 1 617 ? -1.321 4.647 -10.236 1.00 85.12 617 TYR A CA 1
ATOM 5009 C C . TYR A 1 617 ? -0.800 4.921 -8.827 1.00 85.12 617 TYR A C 1
ATOM 5011 O O . TYR A 1 617 ? 0.282 4.463 -8.459 1.00 85.12 617 TYR A O 1
ATOM 5019 N N . LYS A 1 618 ? -1.595 5.618 -8.011 1.00 85.19 618 LYS A N 1
ATOM 5020 C CA . LYS A 1 618 ? -1.188 6.006 -6.665 1.00 85.19 618 LYS A CA 1
ATOM 5021 C C . LYS A 1 618 ? -0.991 4.804 -5.732 1.00 85.19 618 LYS A C 1
ATOM 5023 O O . LYS A 1 618 ? 0.006 4.758 -5.017 1.00 85.19 618 LYS A O 1
ATOM 5028 N N . LEU A 1 619 ? -1.869 3.798 -5.815 1.00 81.25 619 LEU A N 1
ATOM 5029 C CA . LEU A 1 619 ? -1.698 2.528 -5.097 1.00 81.25 619 LEU A CA 1
ATOM 5030 C C . LEU A 1 619 ? -0.456 1.763 -5.562 1.00 81.25 619 LEU A C 1
ATOM 5032 O O . LEU A 1 619 ? 0.307 1.281 -4.731 1.00 81.25 619 LEU A O 1
ATOM 5036 N N . SER A 1 620 ? -0.232 1.672 -6.876 1.00 76.06 620 SER A N 1
ATOM 5037 C CA . SER A 1 620 ? 0.910 0.949 -7.451 1.00 76.06 620 SER A CA 1
ATOM 5038 C C . SER A 1 620 ? 2.263 1.573 -7.098 1.00 76.06 620 SER A C 1
ATOM 5040 O O . SER A 1 620 ? 3.267 0.870 -7.050 1.00 76.06 620 SER A O 1
ATOM 5042 N N . TYR A 1 621 ? 2.275 2.881 -6.824 1.00 71.38 621 TYR A N 1
ATOM 5043 C CA . TYR A 1 621 ? 3.456 3.645 -6.427 1.00 71.38 621 TYR A CA 1
ATOM 5044 C C . TYR A 1 621 ? 3.753 3.556 -4.919 1.00 71.38 621 TYR A C 1
ATOM 5046 O O . TYR A 1 621 ? 4.820 3.965 -4.475 1.00 71.38 621 TYR A O 1
ATOM 5054 N N . GLY A 1 622 ? 2.814 3.069 -4.104 1.00 68.75 622 GLY A N 1
ATOM 5055 C CA . GLY A 1 622 ? 2.975 3.069 -2.649 1.00 68.75 622 GLY A CA 1
ATOM 5056 C C . GLY A 1 622 ? 2.829 4.453 -1.987 1.00 68.75 622 GLY A C 1
ATOM 5057 O O . GLY A 1 622 ? 3.001 4.555 -0.774 1.00 68.75 622 GLY A O 1
ATOM 5058 N N . ASP A 1 623 ? 2.484 5.521 -2.727 1.00 72.38 623 ASP A N 1
ATOM 5059 C CA . ASP A 1 623 ? 2.206 6.843 -2.132 1.00 72.38 623 ASP A CA 1
ATOM 5060 C C . ASP A 1 623 ? 0.779 6.883 -1.597 1.00 72.38 623 ASP A C 1
ATOM 5062 O O . ASP A 1 623 ? -0.175 7.130 -2.330 1.00 72.38 623 ASP A O 1
ATOM 5066 N N . MET A 1 624 ? 0.632 6.689 -0.292 1.00 73.31 624 MET A N 1
ATOM 5067 C CA . MET A 1 624 ? -0.684 6.669 0.338 1.00 73.31 624 MET A CA 1
ATOM 5068 C C . MET A 1 624 ? -1.293 8.067 0.517 1.00 73.31 624 MET A C 1
ATOM 5070 O O . MET A 1 624 ? -2.489 8.170 0.741 1.00 73.31 624 MET A O 1
ATOM 5074 N N . ASN A 1 625 ? -0.548 9.167 0.365 1.00 73.00 625 ASN A N 1
ATOM 5075 C CA . ASN A 1 625 ? -1.072 10.497 0.717 1.00 73.00 625 ASN A CA 1
ATOM 5076 C C . ASN A 1 625 ? -2.265 10.914 -0.169 1.00 73.00 625 ASN A C 1
ATOM 5078 O O . ASN A 1 625 ? -2.114 11.088 -1.373 1.00 73.00 625 ASN A O 1
ATOM 5082 N N . GLY A 1 626 ? -3.447 11.155 0.385 1.00 77.88 626 GLY A N 1
ATOM 5083 C CA . GLY A 1 626 ? -4.659 11.479 -0.374 1.00 77.88 626 GLY A CA 1
ATOM 5084 C C . GLY A 1 626 ? -5.214 10.306 -1.193 1.00 77.88 626 GLY A C 1
ATOM 5085 O O . GLY A 1 626 ? -5.988 10.517 -2.134 1.00 77.88 626 GLY A O 1
ATOM 5086 N N . ILE A 1 627 ? -4.830 9.064 -0.877 1.00 82.50 627 ILE A N 1
ATOM 5087 C CA . ILE A 1 627 ? -5.352 7.868 -1.547 1.00 82.50 627 ILE A CA 1
ATOM 5088 C C . ILE A 1 627 ? -6.850 7.686 -1.270 1.00 82.50 627 ILE A C 1
ATOM 5090 O O . ILE A 1 627 ? -7.591 7.242 -2.155 1.00 82.50 627 ILE A O 1
ATOM 5094 N N . MET A 1 628 ? -7.331 8.109 -0.094 1.00 81.00 628 MET A N 1
ATOM 5095 C CA . MET A 1 628 ? -8.756 8.088 0.235 1.00 81.00 628 MET A CA 1
ATOM 5096 C C . MET A 1 628 ? -9.568 9.066 -0.627 1.00 81.00 628 MET A C 1
ATOM 5098 O O . MET A 1 628 ? -10.664 8.731 -1.085 1.00 81.00 628 MET A O 1
ATOM 5102 N N . ASP A 1 629 ? -9.024 10.247 -0.930 1.00 84.12 629 ASP A N 1
ATOM 5103 C CA . ASP A 1 629 ? -9.679 11.223 -1.810 1.00 84.12 629 ASP A CA 1
ATOM 5104 C C . ASP A 1 629 ? -9.795 10.695 -3.242 1.00 84.12 629 ASP A C 1
ATOM 5106 O O . ASP A 1 629 ? -10.836 10.852 -3.891 1.00 84.12 629 ASP A O 1
ATOM 5110 N N . LEU A 1 630 ? -8.762 10.002 -3.729 1.00 89.81 630 LEU A N 1
ATOM 5111 C CA . LEU A 1 630 ? -8.814 9.324 -5.023 1.00 89.81 630 LEU A CA 1
ATOM 5112 C C . LEU A 1 630 ? -9.836 8.183 -5.019 1.00 89.81 630 LEU A C 1
ATOM 5114 O O . LEU A 1 630 ? -10.648 8.113 -5.944 1.00 89.81 630 LEU A O 1
ATOM 5118 N N . LYS A 1 631 ? -9.890 7.357 -3.965 1.00 89.88 631 LYS A N 1
ATOM 5119 C CA . LYS A 1 631 ? -10.925 6.320 -3.798 1.00 89.88 631 LYS A CA 1
ATOM 5120 C C . LYS A 1 631 ? -12.334 6.918 -3.845 1.00 89.88 631 LYS A C 1
ATOM 5122 O O . LYS A 1 631 ? -13.184 6.456 -4.609 1.00 89.88 631 LYS A O 1
ATOM 5127 N N . ASN A 1 632 ? -12.583 7.982 -3.083 1.00 86.94 632 ASN A N 1
ATOM 5128 C CA . ASN A 1 632 ? -13.869 8.684 -3.062 1.00 86.94 632 ASN A CA 1
ATOM 5129 C C . ASN A 1 632 ? -14.198 9.334 -4.412 1.00 86.94 632 ASN A C 1
ATOM 5131 O O . ASN A 1 632 ? -15.356 9.334 -4.846 1.00 86.94 632 ASN A O 1
ATOM 5135 N N . THR A 1 633 ? -13.184 9.837 -5.116 1.00 92.62 633 THR A N 1
ATOM 5136 C CA . THR A 1 633 ? -13.323 10.347 -6.482 1.00 92.62 633 THR A CA 1
ATOM 5137 C C . THR A 1 633 ? -13.740 9.226 -7.431 1.00 92.62 633 THR A C 1
ATOM 5139 O O . THR A 1 633 ? -14.691 9.413 -8.190 1.00 92.62 633 THR A O 1
ATOM 5142 N N . VAL A 1 634 ? -13.120 8.043 -7.356 1.00 94.81 634 VAL A N 1
ATOM 5143 C CA . VAL A 1 634 ? -13.523 6.865 -8.144 1.00 94.81 634 VAL A CA 1
ATOM 5144 C C . VAL A 1 634 ? -14.976 6.496 -7.860 1.00 94.81 634 VAL A C 1
ATOM 5146 O O . VAL A 1 634 ? -15.755 6.377 -8.807 1.00 94.81 634 VAL A O 1
ATOM 5149 N N . ILE A 1 635 ? -15.370 6.385 -6.585 1.00 93.19 635 ILE A N 1
ATOM 5150 C CA . ILE A 1 635 ? -16.756 6.084 -6.188 1.00 93.19 635 ILE A CA 1
ATOM 5151 C C . ILE A 1 635 ? -17.717 7.115 -6.795 1.00 93.19 635 ILE A C 1
ATOM 5153 O O . ILE A 1 635 ? -18.698 6.754 -7.446 1.00 93.19 635 ILE A O 1
ATOM 5157 N N . THR A 1 636 ? -17.413 8.404 -6.653 1.00 94.31 636 THR A N 1
ATOM 5158 C CA . THR A 1 636 ? -18.247 9.498 -7.169 1.00 94.31 636 THR A CA 1
ATOM 5159 C C . THR A 1 636 ? -18.375 9.447 -8.691 1.00 94.31 636 THR A C 1
ATOM 5161 O O . THR A 1 636 ? -19.479 9.547 -9.231 1.00 94.31 636 THR A O 1
ATOM 5164 N N . LYS A 1 637 ? -17.265 9.261 -9.416 1.00 96.12 637 LYS A N 1
ATOM 5165 C CA . LYS A 1 637 ? -17.276 9.208 -10.884 1.00 96.12 637 LYS A CA 1
ATOM 5166 C C . LYS A 1 637 ? -17.964 7.949 -11.416 1.00 96.12 637 LYS A C 1
ATOM 5168 O O . LYS A 1 637 ? -18.685 8.050 -12.408 1.00 96.12 637 LYS A O 1
ATOM 5173 N N . CYS A 1 638 ? -17.818 6.804 -10.746 1.00 95.56 638 CYS A N 1
ATOM 5174 C CA . CYS A 1 638 ? -18.535 5.576 -11.095 1.00 95.56 638 CYS A CA 1
ATOM 5175 C C . CYS A 1 638 ? -20.048 5.721 -10.856 1.00 95.56 638 CYS A C 1
ATOM 5177 O O . CYS A 1 638 ? -20.827 5.426 -11.761 1.00 95.56 638 CYS A O 1
ATOM 5179 N N . LYS A 1 639 ? -20.483 6.264 -9.705 1.00 93.69 639 LYS A N 1
ATOM 5180 C CA . LYS A 1 639 ? -21.909 6.553 -9.443 1.00 93.69 639 LYS A CA 1
ATOM 5181 C C . LYS A 1 639 ? -22.495 7.488 -10.499 1.00 93.69 639 LYS A C 1
ATOM 5183 O O . LYS A 1 639 ? -23.478 7.138 -11.145 1.00 93.69 639 LYS A O 1
ATOM 5188 N N . LYS A 1 640 ? -21.818 8.609 -10.775 1.00 93.00 640 LYS A N 1
ATOM 5189 C CA . LYS A 1 640 ? -22.232 9.588 -11.796 1.00 93.00 640 LYS A CA 1
ATOM 5190 C C . LYS A 1 640 ? -22.300 8.991 -13.201 1.00 93.00 640 LYS A C 1
ATOM 5192 O O . LYS A 1 640 ? -23.095 9.440 -14.036 1.00 93.00 640 LYS A O 1
ATOM 5197 N N . TYR A 1 641 ? -21.447 8.008 -13.503 1.00 92.50 641 TYR A N 1
ATOM 5198 C CA . TYR A 1 641 ? -21.540 7.251 -14.744 1.00 92.50 641 TYR A CA 1
ATOM 5199 C C . TYR A 1 641 ? -22.831 6.422 -14.796 1.00 92.50 641 TYR A C 1
ATOM 5201 O O . TYR A 1 641 ? -23.462 6.388 -15.850 1.00 92.50 641 TYR A O 1
ATOM 5209 N N . VAL A 1 642 ? -23.249 5.810 -13.689 1.00 90.81 642 VAL A N 1
ATOM 5210 C CA . VAL A 1 642 ? -24.428 4.935 -13.624 1.00 90.81 642 VAL A CA 1
ATOM 5211 C C . VAL A 1 642 ? -25.766 5.691 -13.540 1.00 90.81 642 VAL A C 1
ATOM 5213 O O . VAL A 1 642 ? -26.718 5.239 -14.163 1.00 90.81 642 VAL A O 1
ATOM 5216 N N . GLU A 1 643 ? -25.838 6.848 -12.872 1.00 83.50 643 GLU A N 1
ATOM 5217 C CA . GLU A 1 643 ? -27.073 7.611 -12.539 1.00 83.50 643 GLU A CA 1
ATOM 5218 C C . GLU A 1 643 ? -28.059 7.944 -13.681 1.00 83.50 643 GLU A C 1
ATOM 5220 O O . GLU A 1 643 ? -29.210 8.240 -13.402 1.00 83.50 643 GLU A O 1
ATOM 5225 N N . ASP A 1 644 ? -27.655 7.894 -14.955 1.00 69.62 644 ASP A N 1
ATOM 5226 C CA . ASP A 1 644 ? -28.568 8.110 -16.106 1.00 69.62 644 ASP A CA 1
ATOM 5227 C C . ASP A 1 644 ? -28.625 6.889 -17.037 1.00 69.62 644 ASP A C 1
ATOM 5229 O O . ASP A 1 644 ? -28.925 6.973 -18.232 1.00 69.62 644 ASP A O 1
ATOM 5233 N N . ARG A 1 645 ? -28.146 5.754 -16.537 1.00 75.75 645 ARG A N 1
ATOM 5234 C CA . ARG A 1 645 ? -27.815 4.558 -17.318 1.00 75.75 645 ARG A CA 1
ATOM 5235 C C . ARG A 1 645 ? -28.254 3.309 -16.579 1.00 75.75 645 ARG A C 1
ATOM 5237 O O . ARG A 1 645 ? -27.650 2.252 -16.744 1.00 75.75 645 ARG A O 1
ATOM 5244 N N . GLU A 1 646 ? -29.283 3.450 -15.749 1.00 72.81 646 GLU A N 1
ATOM 5245 C CA . GLU A 1 646 ? -29.743 2.366 -14.901 1.00 72.81 646 GLU A CA 1
ATOM 5246 C C . GLU A 1 646 ? -30.473 1.290 -15.700 1.00 72.81 646 GLU A C 1
ATOM 5248 O O . GLU A 1 646 ? -30.497 0.161 -15.243 1.00 72.81 646 GLU A O 1
ATOM 5253 N N . SER A 1 647 ? -30.976 1.564 -16.908 1.00 75.06 647 SER A N 1
ATOM 5254 C CA . SER A 1 647 ? -31.575 0.548 -17.784 1.00 75.06 647 SER A CA 1
ATOM 5255 C C . SER A 1 647 ? -30.538 -0.295 -18.546 1.00 75.06 647 SER A C 1
ATOM 5257 O O . SER A 1 647 ? -29.416 0.143 -18.821 1.00 75.06 647 SER A O 1
ATOM 5259 N N . VAL A 1 648 ? -30.920 -1.525 -18.917 1.00 78.81 648 VAL A N 1
ATOM 5260 C CA . VAL A 1 648 ? -30.112 -2.394 -19.793 1.00 78.81 648 VAL A CA 1
ATOM 5261 C C . VAL A 1 648 ? -29.914 -1.706 -21.141 1.00 78.81 648 VAL A C 1
ATOM 5263 O O . VAL A 1 648 ? -30.866 -1.212 -21.750 1.00 78.81 648 VAL A O 1
ATOM 5266 N N . ARG A 1 649 ? -28.672 -1.660 -21.627 1.00 79.56 649 ARG A N 1
ATOM 5267 C CA . ARG A 1 649 ? -28.339 -0.912 -22.841 1.00 79.56 649 ARG A CA 1
ATOM 5268 C C . ARG A 1 649 ? -28.359 -1.811 -24.062 1.00 79.56 649 ARG A C 1
ATOM 5270 O O . ARG A 1 649 ? -27.977 -2.974 -24.004 1.00 79.56 649 ARG A O 1
ATOM 5277 N N . ARG A 1 650 ? -28.766 -1.235 -25.197 1.00 82.94 650 ARG A N 1
ATOM 5278 C CA . ARG A 1 650 ? -28.781 -1.937 -26.491 1.00 82.94 650 ARG A CA 1
ATOM 5279 C C . ARG A 1 650 ? -27.381 -2.314 -26.976 1.00 82.94 650 ARG A C 1
ATOM 5281 O O . ARG A 1 650 ? -27.232 -3.291 -27.692 1.00 82.94 650 ARG A O 1
ATOM 5288 N N . ALA A 1 651 ? -26.372 -1.518 -26.625 1.00 85.75 651 ALA A N 1
ATOM 5289 C CA . ALA A 1 651 ? -25.005 -1.734 -27.070 1.00 85.75 651 ALA A CA 1
ATOM 5290 C C . ALA A 1 651 ? -24.186 -2.488 -26.015 1.00 85.75 651 ALA A C 1
ATOM 5292 O O . ALA A 1 651 ? -24.104 -2.039 -24.869 1.00 85.75 651 ALA A O 1
ATOM 5293 N N . ASN A 1 652 ? -23.510 -3.563 -26.431 1.00 89.12 652 ASN A N 1
ATOM 5294 C CA . ASN A 1 652 ? -22.696 -4.417 -25.557 1.00 89.12 652 ASN A CA 1
ATOM 5295 C C . ASN A 1 652 ? -21.600 -3.631 -24.821 1.00 89.12 652 ASN A C 1
ATOM 5297 O O . ASN A 1 652 ? -21.504 -3.730 -23.603 1.00 89.12 652 ASN A O 1
ATOM 5301 N N . TYR A 1 653 ? -20.886 -2.727 -25.509 1.00 89.69 653 TYR A N 1
ATOM 5302 C CA . TYR A 1 653 ? -19.877 -1.873 -24.861 1.00 89.69 653 TYR A CA 1
ATOM 5303 C C . TYR A 1 653 ? -20.469 -1.005 -23.740 1.00 89.69 653 TYR A C 1
ATOM 5305 O O . TYR A 1 653 ? -19.781 -0.633 -22.792 1.00 89.69 653 TYR A O 1
ATOM 5313 N N . GLY A 1 654 ? -21.748 -0.632 -23.854 1.00 89.06 654 GLY A N 1
ATOM 5314 C CA . GLY A 1 654 ? -22.453 0.170 -22.862 1.00 89.06 654 GLY A CA 1
ATOM 5315 C C . GLY A 1 654 ? -22.818 -0.620 -21.607 1.00 89.06 654 GLY A C 1
ATOM 5316 O O . GLY A 1 654 ? -22.873 -0.005 -20.538 1.00 89.06 654 GLY A O 1
ATOM 5317 N N . ASN A 1 655 ? -23.047 -1.930 -21.751 1.00 89.94 655 ASN A N 1
ATOM 5318 C CA . ASN A 1 655 ? -23.270 -2.877 -20.658 1.00 89.94 655 ASN A CA 1
ATOM 5319 C C . ASN A 1 655 ? -21.942 -3.258 -19.991 1.00 89.94 655 ASN A C 1
ATOM 5321 O O . ASN A 1 655 ? -21.857 -3.194 -18.772 1.00 89.94 655 ASN A O 1
ATOM 5325 N N . ASP A 1 656 ? -20.875 -3.494 -20.759 1.00 91.75 656 ASP A N 1
ATOM 5326 C CA . ASP A 1 656 ? -19.537 -3.763 -20.208 1.00 91.75 656 ASP A CA 1
ATOM 5327 C C . ASP A 1 656 ? -19.038 -2.611 -19.328 1.00 91.75 656 ASP A C 1
ATOM 5329 O O . ASP A 1 656 ? -18.587 -2.818 -18.204 1.00 91.75 656 ASP A O 1
ATOM 5333 N N . ARG A 1 657 ? -19.180 -1.361 -19.795 1.00 93.38 657 ARG A N 1
ATOM 5334 C CA . ARG A 1 657 ? -18.825 -0.178 -18.990 1.00 93.38 657 ARG A CA 1
ATOM 5335 C C . ARG A 1 657 ? -19.665 -0.067 -17.713 1.00 93.38 657 ARG A C 1
ATOM 5337 O O . ARG A 1 657 ? -19.170 0.440 -16.711 1.00 93.38 657 ARG A O 1
ATOM 5344 N N . PHE A 1 658 ? -20.929 -0.490 -17.759 1.00 93.56 658 PHE A N 1
ATOM 5345 C CA . PHE A 1 658 ? -21.819 -0.502 -16.596 1.00 93.56 658 PHE A CA 1
ATOM 5346 C C . PHE A 1 658 ? -21.406 -1.586 -15.590 1.00 93.56 658 PHE A C 1
ATOM 5348 O O . PHE A 1 658 ? -21.320 -1.296 -14.397 1.00 93.56 658 PHE A O 1
ATOM 5355 N N . ASP A 1 659 ? -21.087 -2.794 -16.062 1.00 93.19 659 ASP A N 1
ATOM 5356 C CA . ASP A 1 659 ? -20.583 -3.899 -15.240 1.00 93.19 659 ASP A CA 1
ATOM 5357 C C . ASP A 1 659 ? -19.268 -3.524 -14.556 1.00 93.19 659 ASP A C 1
ATOM 5359 O O . ASP A 1 659 ? -19.117 -3.736 -13.352 1.00 93.19 659 ASP A O 1
ATOM 5363 N N . VAL A 1 660 ? -18.335 -2.908 -15.290 1.00 96.00 660 VAL A N 1
ATOM 5364 C CA . VAL A 1 660 ? -17.059 -2.449 -14.726 1.00 96.00 660 VAL A CA 1
ATOM 5365 C C . VAL A 1 660 ? -17.279 -1.370 -13.663 1.00 96.00 660 VAL A C 1
ATOM 5367 O O . VAL A 1 660 ? -16.757 -1.498 -12.558 1.00 96.00 660 VAL A O 1
ATOM 5370 N N . ALA A 1 661 ? -18.090 -0.342 -13.946 1.00 95.94 661 ALA A N 1
ATOM 5371 C CA . ALA A 1 661 ? -18.396 0.708 -12.970 1.00 95.94 661 ALA A CA 1
ATOM 5372 C C . ALA A 1 661 ? -19.064 0.141 -11.704 1.00 95.94 661 ALA A C 1
ATOM 5374 O O . ALA A 1 661 ? -18.710 0.519 -10.589 1.00 95.94 661 ALA A O 1
ATOM 5375 N N . SER A 1 662 ? -19.994 -0.802 -11.868 1.00 94.75 662 SER A N 1
ATOM 5376 C CA . SER A 1 662 ? -20.693 -1.451 -10.753 1.00 94.75 662 SER A CA 1
ATOM 5377 C C . SER A 1 662 ? -19.765 -2.354 -9.940 1.00 94.75 662 SER A C 1
ATOM 5379 O O . SER A 1 662 ? -19.861 -2.374 -8.718 1.00 94.75 662 SER A O 1
ATOM 5381 N N . THR A 1 663 ? -18.828 -3.048 -10.592 1.00 94.75 663 THR A N 1
ATOM 5382 C CA . THR A 1 663 ? -17.824 -3.894 -9.921 1.00 94.75 663 THR A CA 1
ATOM 5383 C C . THR A 1 663 ? -16.796 -3.051 -9.161 1.00 94.75 663 THR A C 1
ATOM 5385 O O . THR A 1 663 ? -16.400 -3.413 -8.053 1.00 94.75 663 THR A O 1
ATOM 5388 N N . ALA A 1 664 ? -16.411 -1.889 -9.700 1.00 94.62 664 ALA A N 1
ATOM 5389 C CA . ALA A 1 664 ? -15.585 -0.917 -8.986 1.00 94.62 664 ALA A CA 1
ATOM 5390 C C . ALA A 1 664 ? -16.305 -0.396 -7.730 1.00 94.62 664 ALA A C 1
ATOM 5392 O O . ALA A 1 664 ? -15.724 -0.382 -6.650 1.00 94.62 664 ALA A O 1
ATOM 5393 N N . LEU A 1 665 ? -17.590 -0.034 -7.835 1.00 93.56 665 LEU A N 1
ATOM 5394 C CA . LEU A 1 665 ? -18.392 0.398 -6.683 1.00 93.56 665 LEU A CA 1
ATOM 5395 C C . LEU A 1 665 ? -18.555 -0.711 -5.641 1.00 93.56 665 LEU A C 1
ATOM 5397 O O . LEU A 1 665 ? -18.374 -0.450 -4.457 1.00 93.56 665 LEU A O 1
ATOM 5401 N N . TYR A 1 666 ? -18.824 -1.939 -6.082 1.00 90.62 666 TYR A N 1
ATOM 5402 C CA . TYR A 1 666 ? -18.864 -3.130 -5.232 1.00 90.62 666 TYR A CA 1
ATOM 5403 C C . TYR A 1 666 ? -17.562 -3.334 -4.450 1.00 90.62 666 TYR A C 1
ATOM 5405 O O . TYR A 1 666 ? -17.600 -3.635 -3.263 1.00 90.62 666 TYR A O 1
ATOM 5413 N N . SER A 1 667 ? -16.417 -3.116 -5.099 1.00 86.56 667 SER A N 1
ATOM 5414 C CA . SER A 1 667 ? -15.100 -3.334 -4.489 1.00 86.56 667 SER A CA 1
ATOM 5415 C C . SER A 1 667 ? -14.663 -2.195 -3.561 1.00 86.56 667 SER A C 1
ATOM 5417 O O . SER A 1 667 ? -13.852 -2.413 -2.667 1.00 86.56 667 SER A O 1
ATOM 5419 N N . LEU A 1 668 ? -15.149 -0.969 -3.785 1.00 88.12 668 LEU A N 1
ATOM 5420 C CA . LEU A 1 668 ? -14.652 0.229 -3.095 1.00 88.12 668 LEU A CA 1
ATOM 5421 C C . LEU A 1 668 ? -15.596 0.762 -2.013 1.00 88.12 668 LEU A C 1
ATOM 5423 O O . LEU A 1 668 ? -15.137 1.454 -1.102 1.00 88.12 668 LEU A O 1
ATOM 5427 N N . MET A 1 669 ? -16.897 0.489 -2.107 1.00 82.75 669 MET A N 1
ATOM 5428 C CA . MET A 1 669 ? -17.893 0.950 -1.138 1.00 82.75 669 MET A CA 1
ATOM 5429 C C . MET A 1 669 ? -18.055 -0.035 0.024 1.00 82.75 669 MET A C 1
ATOM 5431 O O . MET A 1 669 ? -17.732 -1.215 -0.081 1.00 82.75 669 MET A O 1
ATOM 5435 N N . SER A 1 670 ? -18.620 0.440 1.136 1.00 68.94 670 SER A N 1
ATOM 5436 C CA . SER A 1 670 ? -19.106 -0.458 2.182 1.00 68.94 670 SER A CA 1
ATOM 5437 C C . SER A 1 670 ? -20.257 -1.326 1.642 1.00 68.94 670 SER A C 1
ATOM 5439 O O . SER A 1 670 ? -21.040 -0.879 0.801 1.00 68.94 670 SER A O 1
ATOM 5441 N N . THR A 1 671 ? -20.401 -2.556 2.149 1.00 65.06 671 THR A N 1
ATOM 5442 C CA . THR A 1 671 ? -21.516 -3.465 1.813 1.00 65.06 671 THR A CA 1
ATOM 5443 C C . THR A 1 671 ? -22.882 -2.783 1.906 1.00 65.06 671 THR A C 1
ATOM 5445 O O . THR A 1 671 ? -23.735 -2.986 1.043 1.00 65.06 671 THR A O 1
ATOM 5448 N N . GLU A 1 672 ? -23.097 -1.952 2.928 1.00 61.47 672 GLU A N 1
ATOM 5449 C CA . GLU A 1 672 ? -24.362 -1.249 3.138 1.00 61.47 672 GLU A CA 1
ATOM 5450 C C . GLU A 1 672 ? -24.587 -0.150 2.097 1.00 61.47 672 GLU A C 1
ATOM 5452 O O . GLU A 1 672 ? -25.639 -0.121 1.453 1.00 61.47 672 GLU A O 1
ATOM 5457 N N . ASP A 1 673 ? -23.604 0.732 1.891 1.00 73.25 673 ASP A N 1
ATOM 5458 C CA . ASP A 1 673 ? -23.715 1.794 0.890 1.00 73.25 673 ASP A CA 1
ATOM 5459 C C . ASP A 1 673 ? -23.921 1.215 -0.501 1.00 73.25 673 ASP A C 1
ATOM 5461 O O . ASP A 1 673 ? -24.717 1.738 -1.286 1.00 73.25 673 ASP A O 1
ATOM 5465 N N . PHE A 1 674 ? -23.207 0.128 -0.795 1.00 81.69 674 PHE A N 1
ATOM 5466 C CA . PHE A 1 674 ? -23.348 -0.594 -2.041 1.00 81.69 674 PHE A CA 1
ATOM 5467 C C . PHE A 1 674 ? -24.759 -1.170 -2.173 1.00 81.69 674 PHE A C 1
ATOM 5469 O O . PHE A 1 674 ? -25.392 -0.966 -3.201 1.00 81.69 674 PHE A O 1
ATOM 5476 N N . THR A 1 675 ? -25.287 -1.823 -1.135 1.00 75.44 675 THR A N 1
ATOM 5477 C CA . THR A 1 675 ? -26.635 -2.414 -1.152 1.00 75.44 675 THR A CA 1
ATOM 5478 C C . THR A 1 675 ? -27.714 -1.352 -1.352 1.00 75.44 675 THR A C 1
ATOM 5480 O O . THR A 1 675 ? -28.597 -1.533 -2.191 1.00 75.44 675 THR A O 1
ATOM 5483 N N . ARG A 1 676 ? -27.627 -0.212 -0.651 1.00 78.81 676 ARG A N 1
ATOM 5484 C CA . ARG A 1 676 ? -28.558 0.918 -0.828 1.00 78.81 676 ARG A CA 1
ATOM 5485 C C . ARG A 1 676 ? -28.513 1.464 -2.251 1.00 78.81 676 ARG A C 1
ATOM 5487 O O . ARG A 1 676 ? -29.551 1.626 -2.891 1.00 78.81 676 ARG A O 1
ATOM 5494 N N . TRP A 1 677 ? -27.308 1.712 -2.760 1.00 88.44 677 TRP A N 1
ATOM 5495 C CA . TRP A 1 677 ? -27.106 2.190 -4.124 1.00 88.44 677 TRP A CA 1
ATOM 5496 C C . TRP A 1 677 ? -27.608 1.174 -5.164 1.00 88.44 677 TRP A C 1
ATOM 5498 O O . TRP A 1 677 ? -28.361 1.537 -6.067 1.00 88.44 677 TRP A O 1
ATOM 5508 N N . ALA A 1 678 ? -27.271 -0.106 -5.007 1.00 87.44 678 ALA A N 1
ATOM 5509 C CA . ALA A 1 678 ? -27.679 -1.180 -5.904 1.00 87.44 678 ALA A CA 1
ATOM 5510 C C . ALA A 1 678 ? -29.198 -1.382 -5.888 1.00 87.44 678 ALA A C 1
ATOM 5512 O O . ALA A 1 678 ? -29.782 -1.606 -6.943 1.00 87.44 678 ALA A O 1
ATOM 5513 N N . HIS A 1 679 ? -29.860 -1.250 -4.733 1.00 83.81 679 HIS A N 1
ATOM 5514 C CA . HIS A 1 679 ? -31.320 -1.286 -4.637 1.00 83.81 679 HIS A CA 1
ATOM 5515 C C . HIS A 1 679 ? -31.965 -0.137 -5.424 1.00 83.81 679 HIS A C 1
ATOM 5517 O O . HIS A 1 679 ? -32.896 -0.372 -6.194 1.00 83.81 679 HIS A O 1
ATOM 5523 N N . ALA A 1 680 ? -31.440 1.088 -5.300 1.00 84.88 680 ALA A N 1
ATOM 5524 C CA . ALA A 1 680 ? -31.924 2.239 -6.064 1.00 84.88 680 ALA A CA 1
ATOM 5525 C C . ALA A 1 680 ? -31.763 2.038 -7.583 1.00 84.88 680 ALA A C 1
ATOM 5527 O O . ALA A 1 680 ? -32.688 2.315 -8.348 1.00 84.88 680 ALA A O 1
ATOM 5528 N N . VAL A 1 681 ? -30.624 1.492 -8.022 1.00 87.25 681 VAL A N 1
ATOM 5529 C CA . VAL A 1 681 ? -30.384 1.149 -9.434 1.00 87.25 681 VAL A CA 1
ATOM 5530 C C . VAL A 1 681 ? -31.310 0.014 -9.894 1.00 87.25 681 VAL A C 1
ATOM 5532 O O . VAL A 1 681 ? -31.920 0.102 -10.958 1.00 87.25 681 VAL A O 1
ATOM 5535 N N . ASN A 1 682 ? -31.473 -1.036 -9.084 1.00 87.06 682 ASN A N 1
ATOM 5536 C CA . ASN A 1 682 ? -32.317 -2.192 -9.392 1.00 87.06 682 ASN A CA 1
ATOM 5537 C C . ASN A 1 682 ? -33.806 -1.855 -9.451 1.00 87.06 682 ASN A C 1
ATOM 5539 O O . ASN A 1 682 ? -34.520 -2.476 -10.235 1.00 87.06 682 ASN A O 1
ATOM 5543 N N . GLY A 1 683 ? -34.273 -0.867 -8.683 1.00 82.69 683 GLY A N 1
ATOM 5544 C CA . GLY A 1 683 ? -35.644 -0.360 -8.772 1.00 82.69 683 GLY A CA 1
ATOM 5545 C C . GLY A 1 683 ? -35.990 0.200 -10.157 1.00 82.69 683 GLY A C 1
ATOM 5546 O O . GLY A 1 683 ? -37.156 0.224 -10.536 1.00 82.69 683 GLY A O 1
ATOM 5547 N N . LYS A 1 684 ? -34.977 0.588 -10.943 1.00 83.19 684 LYS A N 1
ATOM 5548 C CA . LYS A 1 684 ? -35.118 1.078 -12.322 1.00 83.19 684 LYS A CA 1
ATOM 5549 C C . LYS A 1 684 ? -34.816 0.009 -13.389 1.00 83.19 684 LYS A C 1
ATOM 5551 O O . LYS A 1 684 ? -34.937 0.293 -14.581 1.00 83.19 684 LYS A O 1
ATOM 5556 N N . ARG A 1 685 ? -34.423 -1.215 -12.999 1.00 80.00 685 ARG A N 1
ATOM 5557 C CA . ARG A 1 685 ? -34.075 -2.324 -13.913 1.00 80.00 685 ARG A CA 1
ATOM 5558 C C . ARG A 1 685 ? -35.181 -3.371 -13.967 1.00 80.00 685 ARG A C 1
ATOM 5560 O O . ARG A 1 685 ? -35.462 -4.040 -12.978 1.00 80.00 685 ARG A O 1
ATOM 5567 N N . SER A 1 686 ? -35.760 -3.559 -15.154 1.00 71.00 686 SER A N 1
ATOM 5568 C CA . SER A 1 686 ? -36.779 -4.589 -15.407 1.00 71.00 686 SER A CA 1
ATOM 5569 C C . SER A 1 686 ? -36.196 -6.003 -15.530 1.00 71.00 686 SER A C 1
ATOM 5571 O O . SER A 1 686 ? -36.864 -6.976 -15.198 1.00 71.00 686 SER A O 1
ATOM 5573 N N . SER A 1 687 ? -34.945 -6.124 -15.977 1.00 69.12 687 SER A N 1
ATOM 5574 C CA . SER A 1 687 ? -34.179 -7.372 -16.090 1.00 69.12 687 SER A CA 1
ATOM 5575 C C . SER A 1 687 ? -32.694 -7.089 -15.822 1.00 69.12 687 SER A C 1
ATOM 5577 O O . SER A 1 687 ? -32.282 -5.928 -15.830 1.00 69.12 687 SER A O 1
ATOM 5579 N N . ASP A 1 688 ? -31.896 -8.127 -15.547 1.00 77.31 688 ASP A N 1
ATOM 5580 C CA . ASP A 1 688 ? -30.446 -8.013 -15.317 1.00 77.31 688 ASP A CA 1
ATOM 5581 C C . ASP A 1 688 ? -30.063 -7.155 -14.088 1.00 77.31 688 ASP A C 1
ATOM 5583 O O . ASP A 1 688 ? -29.353 -6.150 -14.184 1.00 77.31 688 ASP A O 1
ATOM 5587 N N . LYS A 1 689 ? -30.565 -7.541 -12.908 1.00 85.00 689 LYS A N 1
ATOM 5588 C CA . LYS A 1 689 ? -30.305 -6.844 -11.638 1.00 85.00 689 LYS A CA 1
ATOM 5589 C C . LYS A 1 689 ? -28.837 -6.960 -11.203 1.00 85.00 689 LYS A C 1
ATOM 5591 O O . LYS A 1 689 ? -28.150 -7.946 -11.475 1.00 85.00 689 LYS A O 1
ATOM 5596 N N . LEU A 1 690 ? -28.365 -5.940 -10.494 1.00 86.81 690 LEU A N 1
ATOM 5597 C CA . LEU A 1 690 ? -27.121 -5.967 -9.738 1.00 86.81 690 LEU A CA 1
ATOM 5598 C C . LEU A 1 690 ? -27.331 -6.819 -8.483 1.00 86.81 690 LEU A C 1
ATOM 5600 O O . LEU A 1 690 ? -28.018 -6.402 -7.552 1.00 86.81 690 LEU A O 1
ATOM 5604 N N . THR A 1 691 ? -26.755 -8.014 -8.470 1.00 79.50 691 THR A N 1
ATOM 5605 C CA . THR A 1 691 ? -26.705 -8.900 -7.300 1.00 79.50 691 THR A CA 1
ATOM 5606 C C . THR A 1 691 ? -25.272 -8.998 -6.797 1.00 79.50 691 THR A C 1
ATOM 5608 O O . THR A 1 691 ? -24.340 -8.883 -7.597 1.00 79.50 691 THR A O 1
ATOM 5611 N N . TRP A 1 692 ? -25.100 -9.279 -5.506 1.00 73.31 692 TRP A N 1
ATOM 5612 C CA . TRP A 1 692 ? -23.783 -9.485 -4.899 1.00 73.31 692 TRP A CA 1
ATOM 5613 C C . TRP A 1 692 ? -22.971 -10.552 -5.654 1.00 73.31 692 TRP A C 1
ATOM 5615 O O . TRP A 1 692 ? -21.886 -10.256 -6.146 1.00 73.31 692 TRP A O 1
ATOM 5625 N N . ASP A 1 693 ? -23.554 -11.733 -5.882 1.00 71.44 693 ASP A N 1
ATOM 5626 C CA . ASP A 1 693 ? -22.887 -12.870 -6.538 1.00 71.44 693 ASP A CA 1
ATOM 5627 C C . ASP A 1 693 ? -22.407 -12.558 -7.959 1.00 71.44 693 ASP A C 1
ATOM 5629 O O . ASP A 1 693 ? -21.284 -12.894 -8.341 1.00 71.44 693 ASP A O 1
ATOM 5633 N N . ARG A 1 694 ? -23.233 -11.856 -8.745 1.00 85.44 694 ARG A N 1
ATOM 5634 C CA . ARG A 1 694 ? -22.860 -11.378 -10.087 1.00 85.44 694 ARG A CA 1
ATOM 5635 C C . ARG A 1 694 ? -21.599 -10.521 -10.037 1.00 85.44 694 ARG A C 1
ATOM 5637 O O . ARG A 1 694 ? -20.702 -10.720 -10.852 1.00 85.44 694 ARG A O 1
ATOM 5644 N N . LEU A 1 695 ? -21.539 -9.551 -9.128 1.00 88.19 695 LEU A N 1
ATOM 5645 C CA . LEU A 1 695 ? -20.409 -8.623 -9.062 1.00 88.19 695 LEU A CA 1
ATOM 5646 C C . LEU A 1 695 ? -19.174 -9.261 -8.437 1.00 88.19 695 LEU A C 1
ATOM 5648 O O . LEU A 1 695 ? -18.078 -8.998 -8.919 1.00 88.19 695 LEU A O 1
ATOM 5652 N N . ALA A 1 696 ? -19.339 -10.165 -7.469 1.00 73.19 696 ALA A N 1
ATOM 5653 C CA . ALA A 1 696 ? -18.257 -11.010 -6.974 1.00 73.19 696 ALA A CA 1
ATOM 5654 C C . ALA A 1 696 ? -17.655 -11.861 -8.110 1.00 73.19 696 ALA A C 1
ATOM 5656 O O . ALA A 1 696 ? -16.443 -11.876 -8.307 1.00 73.19 696 ALA A O 1
ATOM 5657 N N . THR A 1 697 ? -18.501 -12.480 -8.941 1.00 79.38 697 THR A N 1
ATOM 5658 C CA . THR A 1 697 ? -18.062 -13.253 -10.117 1.00 79.38 697 THR A CA 1
ATOM 5659 C C . THR A 1 697 ? -17.307 -12.376 -11.119 1.00 79.38 697 THR A C 1
ATOM 5661 O O . THR A 1 697 ? -16.250 -12.763 -11.615 1.00 79.38 697 THR A O 1
ATOM 5664 N N . LYS A 1 698 ? -17.812 -11.167 -11.403 1.00 90.44 698 LYS A N 1
ATOM 5665 C CA . LYS A 1 698 ? -17.140 -10.201 -12.287 1.00 90.44 698 LYS A CA 1
ATOM 5666 C C . LYS A 1 698 ? -15.808 -9.724 -11.713 1.00 90.44 698 LYS A C 1
ATOM 5668 O O . LYS A 1 698 ? -14.840 -9.628 -12.460 1.00 90.44 698 LYS A O 1
ATOM 5673 N N . GLN A 1 699 ? -15.740 -9.463 -10.410 1.00 87.56 699 GLN A N 1
ATOM 5674 C CA . GLN A 1 699 ? -14.510 -9.082 -9.719 1.00 87.56 699 GLN A CA 1
ATOM 5675 C C . GLN A 1 699 ? -13.437 -10.161 -9.893 1.00 87.56 699 GLN A C 1
ATOM 5677 O O . GLN A 1 699 ? -12.341 -9.854 -10.360 1.00 87.56 699 GLN A O 1
ATOM 5682 N N . VAL A 1 700 ? -13.779 -11.424 -9.609 1.00 81.19 700 VAL A N 1
ATOM 5683 C CA . VAL A 1 700 ? -12.879 -12.569 -9.812 1.00 81.19 700 VAL A CA 1
ATOM 5684 C C . VAL A 1 700 ? -12.471 -12.684 -11.279 1.00 81.19 700 VAL A C 1
ATOM 5686 O O . VAL A 1 700 ? -11.291 -12.858 -11.571 1.00 81.19 700 VAL A O 1
ATOM 5689 N N . GLN A 1 701 ? -13.408 -12.528 -12.218 1.00 90.12 701 GLN A N 1
ATOM 5690 C CA . GLN A 1 701 ? -13.110 -12.573 -13.650 1.00 90.12 701 GLN A CA 1
ATOM 5691 C C . GLN A 1 701 ? -12.100 -11.491 -14.064 1.00 90.12 701 GLN A C 1
ATOM 5693 O O . GLN A 1 701 ? -11.147 -11.790 -14.782 1.00 90.12 701 GLN A O 1
ATOM 5698 N N . PHE A 1 702 ? -12.299 -10.238 -13.647 1.00 91.44 702 PHE A N 1
ATOM 5699 C CA . PHE A 1 702 ? -11.401 -9.136 -14.000 1.00 91.44 702 PHE A CA 1
ATOM 5700 C C . PHE A 1 702 ? -10.017 -9.310 -13.383 1.00 91.44 702 PHE A C 1
ATOM 5702 O O . PHE A 1 702 ? -9.026 -9.114 -14.085 1.00 91.44 702 PHE A O 1
ATOM 5709 N N . LEU A 1 703 ? -9.958 -9.731 -12.118 1.00 85.06 703 LEU A N 1
ATOM 5710 C CA . LEU A 1 703 ? -8.710 -10.019 -11.422 1.00 85.06 703 LEU A CA 1
ATOM 5711 C C . LEU A 1 703 ? -7.937 -11.149 -12.113 1.00 85.06 703 LEU A C 1
ATOM 5713 O O . LEU A 1 703 ? -6.821 -10.936 -12.571 1.00 85.06 703 LEU A O 1
ATOM 5717 N N . THR A 1 704 ? -8.550 -12.324 -12.263 1.00 84.50 704 THR A N 1
ATOM 5718 C CA . THR A 1 704 ? -7.894 -13.512 -12.843 1.00 84.50 704 THR A CA 1
ATOM 5719 C C . THR A 1 704 ? -7.474 -13.303 -14.298 1.00 84.50 704 THR A C 1
ATOM 5721 O O . THR A 1 704 ? -6.393 -13.734 -14.689 1.00 84.50 704 THR A O 1
ATOM 5724 N N . THR A 1 705 ? -8.277 -12.591 -15.099 1.00 88.75 705 THR A N 1
ATOM 5725 C CA . THR A 1 705 ? -7.907 -12.252 -16.486 1.00 88.75 705 THR A CA 1
ATOM 5726 C C . THR A 1 705 ? -6.674 -11.351 -16.524 1.00 88.75 705 THR A C 1
ATOM 5728 O O . THR A 1 705 ? -5.790 -11.557 -17.353 1.00 88.75 705 THR A O 1
ATOM 5731 N N . GLN A 1 706 ? -6.609 -10.347 -15.644 1.00 90.88 706 GLN A N 1
ATOM 5732 C CA . GLN A 1 706 ? -5.467 -9.439 -15.586 1.00 90.88 706 GLN A CA 1
ATOM 5733 C C . GLN A 1 706 ? -4.212 -10.149 -15.072 1.00 90.88 706 GLN A C 1
ATOM 5735 O O . GLN A 1 706 ? -3.149 -9.994 -15.659 1.00 90.88 706 GLN A O 1
ATOM 5740 N N . GLN A 1 707 ? -4.349 -10.977 -14.039 1.00 85.75 707 GLN A N 1
ATOM 5741 C CA . GLN A 1 707 ? -3.273 -11.807 -13.502 1.00 85.75 707 GLN A CA 1
ATOM 5742 C C . GLN A 1 707 ? -2.689 -12.753 -14.559 1.00 85.75 707 GLN A C 1
ATOM 5744 O O . GLN A 1 707 ? -1.473 -12.823 -14.712 1.00 85.75 707 GLN A O 1
ATOM 5749 N N . ALA A 1 708 ? -3.541 -13.428 -15.337 1.00 86.50 708 ALA A N 1
ATOM 5750 C CA . ALA A 1 708 ? -3.099 -14.278 -16.442 1.00 86.50 708 ALA A CA 1
ATOM 5751 C C . ALA A 1 708 ? -2.358 -13.474 -17.521 1.00 86.50 708 ALA A C 1
ATOM 5753 O O . ALA A 1 708 ? -1.308 -13.893 -17.989 1.00 86.50 708 ALA A O 1
ATOM 5754 N N . LYS A 1 709 ? -2.860 -12.282 -17.869 1.00 87.81 709 LYS A N 1
ATOM 5755 C CA . LYS A 1 709 ? -2.206 -11.386 -18.831 1.00 87.81 709 LYS A CA 1
ATOM 5756 C C . LYS A 1 709 ? -0.829 -10.919 -18.347 1.00 87.81 709 LYS A C 1
ATOM 5758 O O . LYS A 1 709 ? 0.101 -10.859 -19.145 1.00 87.81 709 LYS A O 1
ATOM 5763 N N . GLU A 1 710 ? -0.699 -10.570 -17.070 1.00 86.62 710 GLU A N 1
ATOM 5764 C CA . GLU A 1 710 ? 0.581 -10.189 -16.457 1.00 86.62 710 GLU A CA 1
ATOM 5765 C C . GLU A 1 710 ? 1.561 -11.368 -16.476 1.00 86.62 710 GLU A C 1
ATOM 5767 O O . GLU A 1 710 ? 2.694 -11.219 -16.926 1.00 86.62 710 GLU A O 1
ATOM 5772 N N . GLU A 1 711 ? 1.102 -12.562 -16.105 1.00 85.44 711 GLU A N 1
ATOM 5773 C CA . GLU A 1 711 ? 1.900 -13.788 -16.132 1.00 85.44 711 GLU A CA 1
ATOM 5774 C C . GLU A 1 711 ? 2.345 -14.172 -17.555 1.00 85.44 711 GLU A C 1
ATOM 5776 O O . GLU A 1 711 ? 3.501 -14.534 -17.766 1.00 85.44 711 GLU A O 1
ATOM 5781 N N . ASP A 1 712 ? 1.468 -14.046 -18.552 1.00 85.62 712 ASP A N 1
ATOM 5782 C CA . ASP A 1 712 ? 1.790 -14.295 -19.960 1.00 85.62 712 ASP A CA 1
ATOM 5783 C C . ASP A 1 712 ? 2.865 -13.329 -20.474 1.00 85.62 712 ASP A C 1
ATOM 5785 O O . ASP A 1 712 ? 3.786 -13.746 -21.181 1.00 85.62 712 ASP A O 1
ATOM 5789 N N . LEU A 1 713 ? 2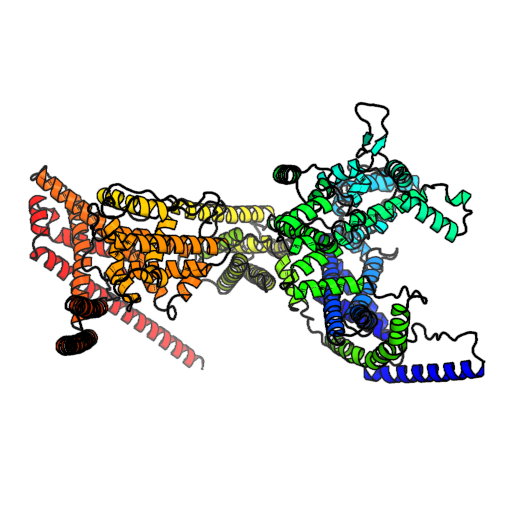.790 -12.048 -20.086 1.00 83.50 713 LEU A N 1
ATOM 5790 C CA . LEU A 1 713 ? 3.812 -11.051 -20.420 1.00 83.50 713 LEU A CA 1
ATOM 5791 C C . LEU A 1 713 ? 5.170 -11.401 -19.799 1.00 83.50 713 LEU A C 1
ATOM 5793 O O . LEU A 1 713 ? 6.199 -11.241 -20.458 1.00 83.50 713 LEU A O 1
ATOM 5797 N N . GLN A 1 714 ? 5.183 -11.912 -18.566 1.00 83.56 714 GLN A N 1
ATOM 5798 C CA . GLN A 1 714 ? 6.416 -12.354 -17.914 1.00 83.56 714 GLN A CA 1
ATOM 5799 C C . GLN A 1 714 ? 6.948 -13.661 -18.515 1.00 83.56 714 GLN A C 1
ATOM 5801 O O . GLN A 1 714 ? 8.138 -13.774 -18.782 1.00 83.56 714 GLN A O 1
ATOM 5806 N N . ASN A 1 715 ? 6.092 -14.638 -18.815 1.00 83.81 715 ASN A N 1
ATOM 5807 C CA . ASN A 1 715 ? 6.500 -15.884 -19.472 1.00 83.81 715 ASN A CA 1
ATOM 5808 C C . ASN A 1 715 ? 7.103 -15.628 -20.850 1.00 83.81 715 ASN A C 1
ATOM 5810 O O . ASN A 1 715 ? 8.117 -16.235 -21.215 1.00 83.81 715 ASN A O 1
ATOM 5814 N N . ALA A 1 716 ? 6.505 -14.696 -21.596 1.00 82.81 716 ALA A N 1
ATOM 5815 C CA . ALA A 1 716 ? 7.032 -14.284 -22.877 1.00 82.81 716 ALA A CA 1
ATOM 5816 C C . ALA A 1 716 ? 8.484 -13.815 -22.737 1.00 82.81 716 ALA A C 1
ATOM 5818 O O . ALA A 1 716 ? 9.261 -14.076 -23.645 1.00 82.81 716 ALA A O 1
ATOM 5819 N N . SER A 1 717 ? 8.910 -13.166 -21.643 1.00 82.44 717 SER A N 1
ATOM 5820 C CA . SER A 1 717 ? 10.276 -12.620 -21.483 1.00 82.44 717 SER A CA 1
ATOM 5821 C C . SER A 1 717 ? 11.401 -13.637 -21.719 1.00 82.44 717 SER A C 1
ATOM 5823 O O . SER A 1 717 ? 12.468 -13.274 -22.194 1.00 82.44 717 SER A O 1
ATOM 5825 N N . SER A 1 718 ? 11.151 -14.929 -21.518 1.00 82.31 718 SER A N 1
ATOM 5826 C CA . SER A 1 718 ? 12.128 -15.999 -21.776 1.00 82.31 718 SER A CA 1
ATOM 5827 C C . SER A 1 718 ? 12.353 -16.349 -23.261 1.00 82.31 718 SER A C 1
ATOM 5829 O O . SER A 1 718 ? 13.284 -17.079 -23.594 1.00 82.31 718 SER A O 1
ATOM 5831 N N . GLN A 1 719 ? 11.509 -15.862 -24.174 1.00 86.56 719 GLN A N 1
ATOM 5832 C CA . GLN A 1 719 ? 11.527 -16.228 -25.599 1.00 86.56 719 GLN A CA 1
ATOM 5833 C C . GLN A 1 719 ? 12.182 -15.144 -26.461 1.00 86.56 719 GLN A C 1
ATOM 5835 O O . GLN A 1 719 ? 12.101 -13.964 -26.130 1.00 86.56 719 GLN A O 1
ATOM 5840 N N . SER A 1 720 ? 12.778 -15.505 -27.602 1.00 86.88 720 SER A N 1
ATOM 5841 C CA . SER A 1 720 ? 13.284 -14.512 -28.569 1.00 86.88 720 SER A CA 1
ATOM 5842 C C . SER A 1 720 ? 12.149 -13.666 -29.169 1.00 86.88 720 SER A C 1
ATOM 5844 O O . SER A 1 720 ? 11.071 -14.182 -29.468 1.00 86.88 720 SER A O 1
ATOM 5846 N N . ARG A 1 721 ? 12.386 -12.365 -29.365 1.00 88.94 721 ARG A N 1
ATOM 5847 C CA . ARG A 1 721 ? 11.426 -11.390 -29.928 1.00 88.94 721 ARG A CA 1
ATOM 5848 C C . ARG A 1 721 ? 11.569 -11.167 -31.421 1.00 88.94 721 ARG A C 1
ATOM 5850 O O . ARG A 1 721 ? 10.618 -10.720 -32.076 1.00 88.94 721 ARG A O 1
ATOM 5857 N N . VAL A 1 722 ? 12.754 -11.454 -31.938 1.00 90.75 722 VAL A N 1
ATOM 5858 C CA . VAL A 1 722 ? 13.157 -11.227 -33.318 1.00 90.75 722 VAL A CA 1
ATOM 5859 C C . VAL A 1 722 ? 13.624 -12.543 -33.921 1.00 90.75 722 VAL A C 1
ATOM 5861 O O . VAL A 1 722 ? 14.461 -13.253 -33.364 1.00 90.75 722 VAL A O 1
ATOM 5864 N N . ALA A 1 723 ? 13.068 -12.877 -35.085 1.00 87.69 723 ALA A N 1
ATOM 5865 C CA . ALA A 1 723 ? 13.537 -14.012 -35.863 1.00 87.69 723 ALA A CA 1
ATOM 5866 C C . ALA A 1 723 ? 14.939 -13.712 -36.411 1.00 87.69 723 ALA A C 1
ATOM 5868 O O . ALA A 1 723 ? 15.161 -12.659 -37.008 1.00 87.69 723 ALA A O 1
ATOM 5869 N N . LYS A 1 724 ? 15.863 -14.658 -36.240 1.00 89.44 724 LYS A N 1
ATOM 5870 C CA . LYS A 1 724 ? 17.267 -14.546 -36.653 1.00 89.44 724 LYS A CA 1
ATOM 5871 C C . LYS A 1 724 ? 17.705 -15.805 -37.419 1.00 89.44 724 LYS A C 1
ATOM 5873 O O . LYS A 1 724 ? 17.167 -16.885 -37.169 1.00 89.44 724 LYS A O 1
ATOM 5878 N N . PRO A 1 725 ? 18.627 -15.707 -38.395 1.00 88.25 725 PRO A N 1
ATOM 5879 C CA . PRO A 1 725 ? 19.188 -16.885 -39.051 1.00 88.25 725 PRO A CA 1
ATOM 5880 C C . PRO A 1 725 ? 19.915 -17.780 -38.040 1.00 88.25 725 PRO A C 1
ATOM 5882 O O . PRO A 1 725 ? 20.638 -17.265 -37.192 1.00 88.25 725 PRO A O 1
ATOM 5885 N N . LYS A 1 726 ? 19.821 -19.111 -38.185 1.00 84.75 726 LYS A N 1
ATOM 5886 C CA . LYS A 1 726 ? 20.514 -20.069 -37.294 1.00 84.75 726 LYS A CA 1
ATOM 5887 C C . LYS A 1 726 ? 22.021 -19.813 -37.164 1.00 84.75 726 LYS A C 1
ATOM 5889 O O . LYS A 1 726 ? 22.589 -20.055 -36.109 1.00 84.75 726 LYS A O 1
ATOM 5894 N N . SER A 1 727 ? 22.657 -19.325 -38.233 1.00 81.44 727 SER A N 1
ATOM 5895 C CA . SER A 1 727 ? 24.080 -18.965 -38.223 1.00 81.44 727 SER A CA 1
ATOM 5896 C C . SER A 1 727 ? 24.384 -17.821 -37.253 1.00 81.44 727 SER A C 1
ATOM 5898 O O . SER A 1 727 ? 25.393 -17.863 -36.571 1.00 81.44 727 SER A O 1
ATOM 5900 N N . TYR A 1 728 ? 23.494 -16.831 -37.155 1.00 87.62 728 TYR A N 1
ATOM 5901 C CA . TYR A 1 728 ? 23.645 -15.702 -36.237 1.00 87.62 728 TYR A CA 1
ATOM 5902 C C . TYR A 1 728 ? 23.169 -16.046 -34.819 1.00 87.62 728 TYR A C 1
ATOM 5904 O O . TYR A 1 728 ? 23.735 -15.583 -33.837 1.00 87.62 728 TYR A O 1
ATOM 5912 N N . GLU A 1 729 ? 22.137 -16.885 -34.702 1.00 89.56 729 GLU A N 1
ATOM 5913 C CA . GLU A 1 729 ? 21.569 -17.311 -33.420 1.00 89.56 729 GLU A CA 1
ATOM 5914 C C . GLU A 1 729 ? 22.610 -17.928 -32.484 1.00 89.56 729 GLU A C 1
ATOM 5916 O O . GLU A 1 729 ? 22.628 -17.590 -31.305 1.00 89.56 729 GLU A O 1
ATOM 5921 N N . ALA A 1 730 ? 23.511 -18.763 -33.009 1.00 88.38 730 ALA A N 1
ATOM 5922 C CA . ALA A 1 730 ? 24.582 -19.355 -32.214 1.00 88.38 730 ALA A CA 1
ATOM 5923 C C . ALA A 1 730 ? 25.498 -18.286 -31.594 1.00 88.38 730 ALA A C 1
ATOM 5925 O O . ALA A 1 730 ? 25.749 -18.323 -30.393 1.00 88.38 730 ALA A O 1
ATOM 5926 N N . GLY A 1 731 ? 25.952 -17.309 -32.385 1.00 88.56 731 GLY A N 1
ATOM 5927 C CA . GLY A 1 731 ? 26.796 -16.220 -31.888 1.00 88.56 731 GLY A CA 1
ATOM 5928 C C . GLY A 1 731 ? 26.074 -15.252 -30.958 1.00 88.56 731 GLY A C 1
ATOM 5929 O O . GLY A 1 731 ? 26.642 -14.804 -29.966 1.00 88.56 731 GLY A O 1
ATOM 5930 N N . PHE A 1 732 ? 24.788 -15.012 -31.197 1.00 90.94 732 PHE A N 1
ATOM 5931 C CA . PHE A 1 732 ? 23.951 -14.238 -30.289 1.00 90.94 732 PHE A CA 1
ATOM 5932 C C . PHE A 1 732 ? 23.810 -14.912 -28.916 1.00 90.94 732 PHE A C 1
ATOM 5934 O O . PHE A 1 732 ? 24.022 -14.264 -27.896 1.00 90.94 732 PHE A O 1
ATOM 5941 N N . VAL A 1 733 ? 23.527 -16.220 -28.883 1.00 91.56 733 VAL A N 1
ATOM 5942 C CA . VAL A 1 733 ? 23.438 -16.992 -27.631 1.00 91.56 733 VAL A CA 1
ATOM 5943 C C . VAL A 1 733 ? 24.787 -17.036 -26.907 1.00 91.56 733 VAL A C 1
ATOM 5945 O O . VAL A 1 733 ? 24.809 -16.993 -25.680 1.00 91.56 733 VAL A O 1
ATOM 5948 N N . ARG A 1 734 ? 25.917 -17.076 -27.633 1.00 91.12 734 ARG A N 1
ATOM 5949 C CA . ARG A 1 734 ? 27.249 -16.930 -27.016 1.00 91.12 734 ARG A CA 1
ATOM 5950 C C . ARG A 1 734 ? 27.378 -15.604 -26.269 1.00 91.12 734 ARG A C 1
ATOM 5952 O O . ARG A 1 734 ? 27.833 -15.607 -25.132 1.00 91.12 734 ARG A O 1
ATOM 5959 N N . PHE A 1 735 ? 26.951 -14.494 -26.873 1.00 92.19 735 PHE A N 1
ATOM 5960 C CA . PHE A 1 735 ? 26.953 -13.192 -26.200 1.00 92.19 735 PHE A CA 1
ATOM 5961 C C . PHE A 1 735 ? 26.018 -13.166 -24.981 1.00 92.19 735 PHE A C 1
ATOM 5963 O O . PHE A 1 735 ? 26.431 -12.699 -23.923 1.00 92.19 735 PHE A O 1
ATOM 5970 N N . GLU A 1 736 ? 24.793 -13.701 -25.090 1.00 93.56 736 GLU A N 1
ATOM 5971 C CA . GLU A 1 736 ? 23.859 -13.782 -23.951 1.00 93.56 736 GLU A CA 1
ATOM 5972 C C . GLU A 1 736 ? 24.484 -14.527 -22.769 1.00 93.56 736 GLU A C 1
ATOM 5974 O O . GLU A 1 736 ? 24.487 -14.025 -21.647 1.00 93.56 736 GLU A O 1
ATOM 5979 N N . LYS A 1 737 ? 25.099 -15.678 -23.049 1.00 93.62 737 LYS A N 1
ATOM 5980 C CA . LYS A 1 737 ? 25.800 -16.486 -22.054 1.00 93.62 737 LYS A CA 1
ATOM 5981 C C . LYS A 1 737 ? 27.041 -15.812 -21.486 1.00 93.62 737 LYS A C 1
ATOM 5983 O O . LYS A 1 737 ? 27.340 -16.041 -20.325 1.00 93.62 737 LYS A O 1
ATOM 5988 N N . LEU A 1 738 ? 27.756 -15.002 -22.263 1.00 92.38 738 LEU A N 1
ATOM 5989 C CA . LEU A 1 738 ? 28.963 -14.315 -21.800 1.00 92.38 738 LEU A CA 1
ATOM 5990 C C . LEU A 1 738 ? 28.652 -13.316 -20.673 1.00 92.38 738 LEU A C 1
ATOM 5992 O O . LEU A 1 738 ? 29.414 -13.197 -19.720 1.00 92.38 738 LEU A O 1
ATOM 5996 N N . VAL A 1 739 ? 27.534 -12.590 -20.775 1.00 93.69 739 VAL A N 1
ATOM 5997 C CA . VAL A 1 739 ? 27.205 -11.490 -19.844 1.00 93.69 739 VAL A CA 1
ATOM 5998 C C . VAL A 1 739 ? 25.980 -11.753 -18.964 1.00 93.69 739 VAL A C 1
ATOM 6000 O O . VAL A 1 739 ? 25.602 -10.894 -18.168 1.00 93.69 739 VAL A O 1
ATOM 6003 N N . GLY A 1 740 ? 25.352 -12.921 -19.107 1.00 92.31 740 GLY A N 1
ATOM 6004 C CA . GLY A 1 740 ? 24.142 -13.308 -18.389 1.00 92.31 740 GLY A CA 1
ATOM 6005 C C . GLY A 1 740 ? 24.299 -13.394 -16.864 1.00 92.31 740 GLY A C 1
ATOM 6006 O O . GLY A 1 740 ? 25.354 -13.138 -16.267 1.00 92.31 740 GLY A O 1
ATOM 6007 N N . ARG A 1 741 ? 23.208 -13.787 -16.206 1.00 90.31 741 ARG A N 1
ATOM 6008 C CA . ARG A 1 741 ? 23.141 -14.022 -14.757 1.00 90.31 741 ARG A CA 1
ATOM 6009 C C . ARG A 1 741 ? 24.073 -15.153 -14.341 1.00 90.31 741 ARG A C 1
ATOM 6011 O O . ARG A 1 741 ? 24.759 -15.037 -13.327 1.00 90.31 741 ARG A O 1
ATOM 6018 N N . ILE A 1 742 ? 24.121 -16.207 -15.155 1.00 90.12 742 ILE A N 1
ATOM 6019 C CA . ILE A 1 742 ? 25.033 -17.343 -15.006 1.00 90.12 742 ILE A CA 1
ATOM 6020 C C . ILE A 1 742 ? 26.010 -17.306 -16.188 1.00 90.12 742 ILE A C 1
ATOM 6022 O O . ILE A 1 742 ? 25.764 -17.955 -17.208 1.00 90.12 742 ILE A O 1
ATOM 6026 N N . PRO A 1 743 ? 27.079 -16.499 -16.086 1.00 93.12 743 PRO A N 1
ATOM 6027 C CA . PRO A 1 743 ? 27.992 -16.278 -17.191 1.00 93.12 743 PRO A CA 1
ATOM 6028 C C . PRO A 1 743 ? 28.743 -17.572 -17.557 1.00 93.12 743 PRO A C 1
ATOM 6030 O O . PRO A 1 743 ? 29.212 -18.301 -16.684 1.00 93.12 743 PRO A O 1
ATOM 6033 N N . GLN A 1 744 ? 28.873 -17.866 -18.854 1.00 93.31 744 GLN A N 1
ATOM 6034 C CA . GLN A 1 744 ? 29.600 -19.023 -19.395 1.00 93.31 744 GLN A CA 1
ATOM 6035 C C . GLN A 1 744 ? 30.627 -18.562 -20.428 1.00 93.31 744 GLN A C 1
ATOM 6037 O O . GLN A 1 744 ? 30.288 -17.839 -21.363 1.00 93.31 744 GLN A O 1
ATOM 6042 N N . PHE A 1 745 ? 31.873 -19.008 -20.269 1.00 90.38 745 PHE A N 1
ATOM 6043 C CA . PHE A 1 745 ? 32.928 -18.741 -21.242 1.00 90.38 745 PHE A CA 1
ATOM 6044 C C . PHE A 1 745 ? 32.805 -19.692 -22.437 1.00 90.38 745 PHE A C 1
ATOM 6046 O O . PHE A 1 745 ? 32.642 -20.898 -22.253 1.00 90.38 745 PHE A O 1
ATOM 6053 N N . ASP A 1 746 ? 32.898 -19.155 -23.651 1.00 90.94 746 ASP A N 1
ATOM 6054 C CA . ASP A 1 746 ? 32.901 -19.925 -24.898 1.00 90.94 746 ASP A CA 1
ATOM 6055 C C . ASP A 1 746 ? 34.306 -19.910 -25.512 1.00 90.94 746 ASP A C 1
ATOM 6057 O O . ASP A 1 746 ? 34.949 -18.860 -25.555 1.00 90.94 746 ASP A O 1
ATOM 6061 N N . ASP A 1 747 ? 34.767 -21.054 -26.023 1.00 88.12 747 ASP A N 1
ATOM 6062 C CA . ASP A 1 747 ? 36.102 -21.210 -26.622 1.00 88.12 747 ASP A CA 1
ATOM 6063 C C . ASP A 1 747 ? 36.343 -20.244 -27.800 1.00 88.12 747 ASP A C 1
ATOM 6065 O O . ASP A 1 747 ? 37.480 -19.928 -28.135 1.00 88.12 747 ASP A O 1
ATOM 6069 N N . LYS A 1 748 ? 35.288 -19.708 -28.431 1.00 86.38 748 LYS A N 1
ATOM 6070 C CA . LYS A 1 748 ? 35.408 -18.664 -29.464 1.00 86.38 748 LYS A CA 1
ATOM 6071 C C . LYS A 1 748 ? 35.942 -17.328 -28.947 1.00 86.38 748 LYS A C 1
ATOM 6073 O O . LYS A 1 748 ? 36.340 -16.499 -29.763 1.00 86.38 748 LYS A O 1
ATOM 6078 N N . PHE A 1 749 ? 35.957 -17.118 -27.633 1.00 86.94 749 PHE A N 1
ATOM 6079 C CA . PHE A 1 749 ? 36.588 -15.964 -27.000 1.00 86.94 749 PHE A CA 1
ATOM 6080 C C . PHE A 1 749 ? 38.045 -16.226 -26.583 1.00 86.94 749 PHE A C 1
ATOM 6082 O O . PHE A 1 749 ? 38.713 -15.293 -26.124 1.00 86.94 749 PHE A O 1
ATOM 6089 N N . ASP A 1 750 ? 38.569 -17.446 -26.774 1.00 82.25 750 ASP A N 1
ATOM 6090 C CA . ASP A 1 750 ? 39.982 -17.745 -26.524 1.00 82.25 750 ASP A CA 1
ATOM 6091 C C . ASP A 1 750 ? 40.883 -16.868 -27.404 1.00 82.25 750 ASP A C 1
ATOM 6093 O O . ASP A 1 750 ? 40.690 -16.732 -28.613 1.00 82.25 750 ASP A O 1
ATOM 6097 N N . GLY A 1 751 ? 41.881 -16.238 -26.781 1.00 75.88 751 GLY A N 1
ATOM 6098 C CA . GLY A 1 751 ? 42.775 -15.284 -27.445 1.00 75.88 751 GLY A CA 1
ATOM 6099 C C . GLY A 1 751 ? 42.194 -13.874 -27.614 1.00 75.88 751 GLY A C 1
ATOM 6100 O O . GLY A 1 751 ? 42.932 -12.971 -28.006 1.00 75.88 751 GLY A O 1
ATOM 6101 N N . VAL A 1 752 ? 40.912 -13.663 -27.290 1.00 82.44 752 VAL A N 1
ATOM 6102 C CA . VAL A 1 752 ? 40.299 -12.331 -27.139 1.00 82.44 752 VAL A CA 1
ATOM 6103 C C . VAL A 1 752 ? 40.234 -11.942 -25.664 1.00 82.44 752 VAL A C 1
ATOM 6105 O O . VAL A 1 752 ? 40.560 -10.809 -25.326 1.00 82.44 752 VAL A O 1
ATOM 6108 N N . PHE A 1 753 ? 39.844 -12.874 -24.792 1.00 86.88 753 PHE A N 1
ATOM 6109 C CA . PHE A 1 753 ? 39.781 -12.692 -23.342 1.00 86.88 753 PHE A CA 1
ATOM 6110 C C . PHE A 1 753 ? 40.644 -13.739 -22.625 1.00 86.88 753 PHE A C 1
ATOM 6112 O O . PHE A 1 753 ? 40.714 -14.893 -23.051 1.00 86.88 753 PHE A O 1
ATOM 6119 N N . SER A 1 754 ? 41.271 -13.346 -21.514 1.00 86.62 754 SER A N 1
ATOM 6120 C CA . SER A 1 754 ? 41.886 -14.283 -20.566 1.00 86.62 754 SER A CA 1
ATOM 6121 C C . SER A 1 754 ? 40.784 -15.054 -19.830 1.00 86.62 754 SER A C 1
ATOM 6123 O O . SER A 1 754 ? 39.837 -14.450 -19.320 1.00 86.62 754 SER A O 1
ATOM 6125 N N . ARG A 1 755 ? 40.893 -16.390 -19.782 1.00 88.19 755 ARG A N 1
ATOM 6126 C CA . ARG A 1 755 ? 39.940 -17.246 -19.051 1.00 88.19 755 ARG A CA 1
ATOM 6127 C C . ARG A 1 755 ? 39.952 -16.953 -17.553 1.00 88.19 755 ARG A C 1
ATOM 6129 O O . ARG A 1 755 ? 38.887 -16.950 -16.939 1.00 88.19 755 ARG A O 1
ATOM 6136 N N . ASP A 1 756 ? 41.128 -16.676 -16.997 1.00 86.88 756 ASP A N 1
ATOM 6137 C CA . ASP A 1 756 ? 41.299 -16.371 -15.576 1.00 86.88 756 ASP A CA 1
ATOM 6138 C C . ASP A 1 756 ? 40.684 -15.004 -15.243 1.00 86.88 756 ASP A C 1
ATOM 6140 O O . ASP A 1 756 ? 39.869 -14.907 -14.326 1.00 86.88 756 ASP A O 1
ATOM 6144 N N . ASP A 1 757 ? 40.959 -13.976 -16.057 1.00 84.94 757 ASP A N 1
ATOM 6145 C CA . ASP A 1 757 ? 40.373 -12.636 -15.890 1.00 84.94 757 ASP A CA 1
ATOM 6146 C C . ASP A 1 757 ? 38.847 -12.670 -16.024 1.00 84.94 757 ASP A C 1
ATOM 6148 O O . ASP A 1 757 ? 38.133 -11.944 -15.330 1.00 84.94 757 ASP A O 1
ATOM 6152 N N . TYR A 1 758 ? 38.328 -13.508 -16.925 1.00 90.06 758 TYR A N 1
ATOM 6153 C CA . TYR A 1 758 ? 36.893 -13.707 -17.056 1.00 90.06 758 TYR A CA 1
ATOM 6154 C C . TYR A 1 758 ? 36.307 -14.384 -15.815 1.00 90.06 758 TYR A C 1
ATOM 6156 O O . TYR A 1 758 ? 35.319 -13.896 -15.273 1.00 90.06 758 TYR A O 1
ATOM 6164 N N . ALA A 1 759 ? 36.913 -15.474 -15.339 1.00 88.62 759 ALA A N 1
ATOM 6165 C CA . ALA A 1 759 ? 36.441 -16.189 -14.156 1.00 88.62 759 ALA A CA 1
ATOM 6166 C C . ALA A 1 759 ? 36.464 -15.308 -12.893 1.00 88.62 759 ALA A C 1
ATOM 6168 O O . ALA A 1 759 ? 35.579 -15.420 -12.044 1.00 88.62 759 ALA A O 1
ATOM 6169 N N . GLU A 1 760 ? 37.441 -14.405 -12.783 1.00 89.69 760 GLU A N 1
ATOM 6170 C CA . GLU A 1 760 ? 37.525 -13.440 -11.687 1.00 89.69 760 GLU A CA 1
ATOM 6171 C C . GLU A 1 760 ? 36.399 -12.393 -11.745 1.00 89.69 760 GLU A C 1
ATOM 6173 O O . GLU A 1 760 ? 35.765 -12.113 -10.721 1.00 89.69 760 GLU A O 1
ATOM 6178 N N . LYS A 1 761 ? 36.135 -11.829 -12.933 1.00 89.25 761 LYS A N 1
ATOM 6179 C CA . LYS A 1 761 ? 35.224 -10.683 -13.121 1.00 89.25 761 LYS A CA 1
ATOM 6180 C C . LYS A 1 761 ? 33.761 -11.069 -13.339 1.00 89.25 761 LYS A C 1
ATOM 6182 O O . LYS A 1 761 ? 32.868 -10.301 -12.999 1.00 89.25 761 LYS A O 1
ATOM 6187 N N . PHE A 1 762 ? 33.487 -12.254 -13.878 1.00 91.81 762 PHE A N 1
ATOM 6188 C CA . PHE A 1 762 ? 32.141 -12.700 -14.244 1.00 91.81 762 PHE A CA 1
ATOM 6189 C C . PHE A 1 762 ? 31.678 -13.821 -13.318 1.00 91.81 762 PHE A C 1
ATOM 6191 O O . PHE A 1 762 ? 31.613 -14.991 -13.690 1.00 91.81 762 PHE A O 1
ATOM 6198 N N . LYS A 1 763 ? 31.328 -13.450 -12.083 1.00 89.38 763 LYS A N 1
ATOM 6199 C CA . LYS A 1 763 ? 30.808 -14.392 -11.083 1.00 89.38 763 LYS A CA 1
ATOM 6200 C C . LYS A 1 763 ? 29.308 -14.648 -11.279 1.00 89.38 763 LYS A C 1
ATOM 6202 O O . LYS A 1 763 ? 28.569 -13.687 -11.524 1.00 89.38 763 LYS A O 1
ATOM 6207 N N . PRO A 1 764 ? 28.830 -15.900 -11.146 1.00 88.75 764 PRO A N 1
ATOM 6208 C CA . PRO A 1 764 ? 27.401 -16.192 -11.114 1.00 88.75 764 PRO A CA 1
ATOM 6209 C C . PRO A 1 764 ? 26.692 -15.412 -10.009 1.00 88.75 764 PRO A C 1
ATOM 6211 O O . PRO A 1 764 ? 27.223 -15.262 -8.911 1.00 88.75 764 PRO A O 1
ATOM 6214 N N . ILE A 1 765 ? 25.498 -14.922 -10.322 1.00 84.25 765 ILE A N 1
ATOM 6215 C CA . ILE A 1 765 ? 24.608 -14.274 -9.353 1.00 84.25 765 ILE A CA 1
ATOM 6216 C C . ILE A 1 765 ? 23.914 -15.380 -8.556 1.00 84.25 765 ILE A C 1
ATOM 6218 O O . ILE A 1 765 ? 23.394 -16.316 -9.167 1.00 84.25 765 ILE A O 1
ATOM 6222 N N . ASP A 1 766 ? 23.925 -15.292 -7.224 1.00 73.31 766 ASP A N 1
ATOM 6223 C CA . ASP A 1 766 ? 23.319 -16.300 -6.344 1.00 73.31 766 ASP A CA 1
ATOM 6224 C C . ASP A 1 766 ? 21.808 -16.420 -6.625 1.00 73.31 766 ASP A C 1
ATOM 6226 O O . ASP A 1 766 ? 21.112 -15.422 -6.818 1.00 73.31 766 ASP A O 1
ATOM 6230 N N . ASP A 1 767 ? 21.273 -17.642 -6.627 1.00 64.06 767 ASP A N 1
ATOM 6231 C CA . ASP A 1 767 ? 19.834 -17.889 -6.774 1.00 64.06 767 ASP A CA 1
ATOM 6232 C C . ASP A 1 767 ? 19.005 -17.274 -5.626 1.00 64.06 767 ASP A C 1
ATOM 6234 O O . ASP A 1 767 ? 17.805 -17.025 -5.789 1.00 64.06 767 ASP A O 1
ATOM 6238 N N . ASN A 1 768 ? 19.645 -16.997 -4.484 1.00 58.56 768 ASN A N 1
ATOM 6239 C CA . ASN A 1 768 ? 19.069 -16.300 -3.337 1.00 58.56 768 ASN A CA 1
ATOM 6240 C C . ASN A 1 768 ? 18.982 -14.775 -3.531 1.00 58.56 768 ASN A C 1
ATOM 6242 O O . ASN A 1 768 ? 18.159 -14.130 -2.871 1.00 58.56 768 ASN A O 1
ATOM 6246 N N . GLU A 1 769 ? 19.774 -14.187 -4.437 1.00 60.88 769 GLU A N 1
ATOM 6247 C CA . GLU A 1 769 ? 19.642 -12.780 -4.822 1.00 60.88 769 GLU A CA 1
ATOM 6248 C C . GLU A 1 769 ? 18.403 -12.624 -5.717 1.00 60.88 769 GLU A C 1
ATOM 6250 O O . GLU A 1 769 ? 18.393 -12.920 -6.914 1.00 60.88 769 GLU A O 1
ATOM 6255 N N . ARG A 1 770 ? 17.292 -12.196 -5.106 1.00 58.62 770 ARG A N 1
ATOM 6256 C CA . ARG A 1 770 ? 15.995 -12.041 -5.780 1.00 58.62 770 ARG A CA 1
ATOM 6257 C C . ARG A 1 770 ? 16.008 -10.848 -6.734 1.00 58.62 770 ARG A C 1
ATOM 6259 O O . ARG A 1 770 ? 15.478 -9.786 -6.412 1.00 58.62 770 ARG A O 1
ATOM 6266 N N . PHE A 1 771 ? 16.546 -11.028 -7.936 1.00 76.44 771 PHE A N 1
ATOM 6267 C CA . PHE A 1 771 ? 16.334 -10.075 -9.026 1.00 76.44 771 PHE A CA 1
ATOM 6268 C C . PHE A 1 771 ? 14.881 -10.171 -9.466 1.00 76.44 771 PHE A C 1
ATOM 6270 O O . PHE A 1 771 ? 14.498 -11.070 -10.219 1.00 76.44 771 PHE A O 1
ATOM 6277 N N . VAL A 1 772 ? 14.060 -9.265 -8.943 1.00 81.19 772 VAL A N 1
ATOM 6278 C CA . VAL A 1 772 ? 12.621 -9.253 -9.191 1.00 81.19 772 VAL A CA 1
ATOM 6279 C C . VAL A 1 772 ? 12.324 -9.026 -10.674 1.00 81.19 772 VAL A C 1
ATOM 6281 O O . VAL A 1 772 ? 13.058 -8.334 -11.382 1.00 81.19 772 VAL A O 1
ATOM 6284 N N . GLN A 1 773 ? 11.231 -9.611 -11.160 1.00 86.56 773 GLN A N 1
ATOM 6285 C CA . GLN A 1 773 ? 10.716 -9.296 -12.491 1.00 86.56 773 GLN A CA 1
ATOM 6286 C C . GLN A 1 773 ? 10.357 -7.811 -12.606 1.00 86.56 773 GLN A C 1
ATOM 6288 O O . GLN A 1 773 ? 9.909 -7.189 -11.644 1.00 86.56 773 GLN A O 1
ATOM 6293 N N . ILE A 1 774 ? 10.528 -7.255 -13.806 1.00 89.50 774 ILE A N 1
ATOM 6294 C CA . ILE A 1 774 ? 10.151 -5.870 -14.091 1.00 89.50 774 ILE A CA 1
ATOM 6295 C C . ILE A 1 774 ? 8.647 -5.800 -14.354 1.00 89.50 774 ILE A C 1
ATOM 6297 O O . ILE A 1 774 ? 8.117 -6.502 -15.223 1.00 89.50 774 ILE A O 1
ATOM 6301 N N . GLY A 1 775 ? 7.976 -4.917 -13.618 1.00 85.62 775 GLY A N 1
ATOM 6302 C CA . GLY A 1 775 ? 6.527 -4.752 -13.648 1.00 85.62 775 GLY A CA 1
ATOM 6303 C C . GLY A 1 775 ? 5.773 -5.752 -12.763 1.00 85.62 775 GLY A C 1
ATOM 6304 O O . GLY A 1 775 ? 6.374 -6.523 -12.015 1.00 85.62 775 GLY A O 1
ATOM 6305 N N . PRO A 1 776 ? 4.432 -5.725 -12.805 1.00 81.38 776 PRO A N 1
ATOM 6306 C CA . PRO A 1 776 ? 3.615 -6.577 -11.958 1.00 81.38 776 PRO A CA 1
ATOM 6307 C C . PRO A 1 776 ? 3.718 -8.050 -12.365 1.00 81.38 776 PRO A C 1
ATOM 6309 O O . PRO A 1 776 ? 3.824 -8.387 -13.547 1.00 81.38 776 PRO A O 1
ATOM 6312 N N . SER A 1 777 ? 3.687 -8.920 -11.357 1.00 76.25 777 SER A N 1
ATOM 6313 C CA . SER A 1 777 ? 3.651 -10.369 -11.517 1.00 76.25 777 SER A CA 1
ATOM 6314 C C . SER A 1 777 ? 3.014 -11.019 -10.293 1.00 76.25 777 SER A C 1
ATOM 6316 O O . SER A 1 777 ? 3.258 -10.607 -9.156 1.00 76.25 777 SER A O 1
ATOM 6318 N N . VAL A 1 778 ? 2.195 -12.043 -10.528 1.00 67.88 778 VAL A N 1
ATOM 6319 C CA . VAL A 1 778 ? 1.562 -12.837 -9.463 1.00 67.88 778 VAL A CA 1
ATOM 6320 C C . VAL A 1 778 ? 2.526 -13.895 -8.946 1.00 67.88 778 VAL A C 1
ATOM 6322 O O . VAL A 1 778 ? 2.532 -14.221 -7.758 1.00 67.88 778 VAL A O 1
ATOM 6325 N N . THR A 1 779 ? 3.375 -14.419 -9.831 1.00 65.94 779 THR A N 1
ATOM 6326 C CA . THR A 1 779 ? 4.424 -15.359 -9.467 1.00 65.94 779 THR A CA 1
ATOM 6327 C C . THR A 1 779 ? 5.712 -14.586 -9.192 1.00 65.94 779 THR A C 1
ATOM 6329 O O . THR A 1 779 ? 6.277 -13.928 -10.062 1.00 65.94 779 THR A O 1
ATOM 6332 N N . LYS A 1 780 ? 6.206 -14.639 -7.950 1.00 65.06 780 LYS A N 1
ATOM 6333 C CA . LYS A 1 780 ? 7.501 -14.046 -7.577 1.00 65.06 780 LYS A CA 1
ATOM 6334 C C . LYS A 1 780 ? 8.640 -14.866 -8.193 1.00 65.06 780 LYS A C 1
ATOM 6336 O O . LYS A 1 780 ? 9.250 -15.689 -7.518 1.00 65.06 780 LYS A O 1
ATOM 6341 N N . ARG A 1 781 ? 8.869 -14.689 -9.492 1.00 70.75 781 ARG A N 1
ATOM 6342 C CA . ARG A 1 781 ? 9.954 -15.311 -10.257 1.00 70.75 781 ARG A CA 1
ATOM 6343 C C . ARG A 1 781 ? 11.137 -14.352 -10.367 1.00 70.75 781 ARG A C 1
ATOM 6345 O O . ARG A 1 781 ? 10.985 -13.142 -10.200 1.00 70.75 781 ARG A O 1
ATOM 6352 N N . ASN A 1 782 ? 12.297 -14.905 -10.701 1.00 78.50 782 ASN A N 1
ATOM 6353 C CA . ASN A 1 782 ? 13.474 -14.113 -11.035 1.00 78.50 782 ASN A CA 1
ATOM 6354 C C . ASN A 1 782 ? 13.366 -13.536 -12.458 1.00 78.50 782 ASN A C 1
ATOM 6356 O O . ASN A 1 782 ? 12.685 -14.101 -13.322 1.00 78.50 782 ASN A O 1
ATOM 6360 N N . LEU A 1 783 ? 14.063 -12.426 -12.708 1.00 87.00 783 LEU A N 1
ATOM 6361 C CA . LEU A 1 783 ? 14.243 -11.861 -14.044 1.00 87.00 783 LEU A CA 1
ATOM 6362 C C . LEU A 1 783 ? 14.858 -12.912 -14.991 1.00 87.00 783 LEU A C 1
ATOM 6364 O O . LEU A 1 783 ? 15.803 -13.624 -14.626 1.00 87.00 783 LEU A O 1
ATOM 6368 N N . SER A 1 784 ? 14.315 -13.020 -16.208 1.00 90.06 784 SER A N 1
ATOM 6369 C CA . SER A 1 784 ? 14.853 -13.922 -17.233 1.00 90.06 784 SER A CA 1
ATOM 6370 C C . SER A 1 784 ? 16.254 -13.496 -17.661 1.00 90.06 784 SER A C 1
ATOM 6372 O O . SER A 1 784 ? 16.517 -12.300 -17.786 1.00 90.06 784 SER A O 1
ATOM 6374 N N . ASP A 1 785 ? 17.112 -14.470 -17.960 1.00 90.19 785 ASP A N 1
ATOM 6375 C CA . ASP A 1 785 ? 18.502 -14.231 -18.357 1.00 90.19 785 ASP A CA 1
ATOM 6376 C C . ASP A 1 785 ? 18.607 -13.291 -19.565 1.00 90.19 785 ASP A C 1
ATOM 6378 O O . ASP A 1 785 ? 19.377 -12.343 -19.538 1.00 90.19 785 ASP A O 1
ATOM 6382 N N . GLN A 1 786 ? 17.729 -13.443 -20.559 1.00 92.69 786 GLN A N 1
ATOM 6383 C CA . GLN A 1 786 ? 17.730 -12.596 -21.754 1.00 92.69 786 GLN A CA 1
ATOM 6384 C C . GLN A 1 786 ? 17.307 -11.143 -21.483 1.00 92.69 786 GLN A C 1
ATOM 6386 O O . GLN A 1 786 ? 17.779 -10.221 -22.148 1.00 92.69 786 GLN A O 1
ATOM 6391 N N . ASP A 1 787 ? 16.417 -10.917 -20.510 1.00 93.81 787 ASP A N 1
ATOM 6392 C CA . ASP A 1 787 ? 16.071 -9.553 -20.088 1.00 93.81 787 ASP A CA 1
ATOM 6393 C C . ASP A 1 787 ? 17.235 -8.940 -19.309 1.00 93.81 787 ASP A C 1
ATOM 6395 O O . ASP A 1 787 ? 17.578 -7.786 -19.547 1.00 93.81 787 ASP A O 1
ATOM 6399 N N . PHE A 1 788 ? 17.901 -9.724 -18.454 1.00 94.81 788 PHE A N 1
ATOM 6400 C CA . PHE A 1 788 ? 19.120 -9.285 -17.785 1.00 94.81 788 PHE A CA 1
ATOM 6401 C C . PHE A 1 788 ? 20.223 -8.941 -18.797 1.00 94.81 788 PHE A C 1
ATOM 6403 O O . PHE A 1 788 ? 20.771 -7.845 -18.736 1.00 94.81 788 PHE A O 1
ATOM 6410 N N . THR A 1 789 ? 20.477 -9.788 -19.799 1.00 95.69 789 THR A N 1
ATOM 6411 C CA . THR A 1 789 ? 21.405 -9.486 -20.899 1.00 95.69 789 THR A CA 1
ATOM 6412 C C . THR A 1 789 ? 21.020 -8.199 -21.626 1.00 95.69 789 THR A C 1
ATOM 6414 O O . THR A 1 789 ? 21.902 -7.419 -21.971 1.00 95.69 789 THR A O 1
ATOM 6417 N N . ALA A 1 790 ? 19.730 -7.928 -21.850 1.00 96.62 790 ALA A N 1
ATOM 6418 C CA . ALA A 1 790 ? 19.293 -6.678 -22.475 1.00 96.62 790 ALA A CA 1
ATOM 6419 C C . ALA A 1 790 ? 19.581 -5.445 -21.597 1.00 96.62 790 ALA A C 1
ATOM 6421 O O . ALA A 1 790 ? 19.913 -4.383 -22.129 1.00 96.62 790 ALA A O 1
ATOM 6422 N N . ILE A 1 791 ? 19.502 -5.581 -20.268 1.00 97.38 791 ILE A N 1
ATOM 6423 C CA . ILE A 1 791 ? 19.919 -4.537 -19.320 1.00 97.38 791 ILE A CA 1
ATOM 6424 C C . ILE A 1 791 ? 21.436 -4.358 -19.370 1.00 97.38 791 ILE A C 1
ATOM 6426 O O . ILE A 1 791 ? 21.887 -3.222 -19.470 1.00 97.38 791 ILE A O 1
ATOM 6430 N N . VAL A 1 792 ? 22.220 -5.442 -19.378 1.00 96.81 792 VAL A N 1
ATOM 6431 C CA . VAL A 1 792 ? 23.683 -5.356 -19.522 1.00 96.81 792 VAL A CA 1
ATOM 6432 C C . VAL A 1 792 ? 24.045 -4.683 -20.842 1.00 96.81 792 VAL A C 1
ATOM 6434 O O . VAL A 1 792 ? 24.793 -3.714 -20.844 1.00 96.81 792 VAL A O 1
ATOM 6437 N N . PHE A 1 793 ? 23.445 -5.111 -21.956 1.00 96.12 793 PHE A N 1
ATOM 6438 C CA . PHE A 1 793 ? 23.603 -4.481 -23.267 1.00 96.12 793 PHE A CA 1
ATOM 6439 C C . PHE A 1 793 ? 23.350 -2.969 -23.197 1.00 96.12 793 PHE A C 1
ATOM 6441 O O . PHE A 1 793 ? 24.126 -2.191 -23.738 1.00 96.12 793 PHE A O 1
ATOM 6448 N N . ALA A 1 794 ? 22.292 -2.536 -22.509 1.00 95.50 794 ALA A N 1
ATOM 6449 C CA . ALA A 1 794 ? 22.000 -1.119 -22.321 1.00 95.50 794 ALA A CA 1
ATOM 6450 C C . ALA A 1 794 ? 23.028 -0.415 -21.411 1.00 95.50 794 ALA A C 1
ATOM 6452 O O . ALA A 1 794 ? 23.414 0.721 -21.689 1.00 95.50 794 ALA A O 1
ATOM 6453 N N . ALA A 1 795 ? 23.498 -1.094 -20.362 1.00 94.81 795 ALA A N 1
ATOM 6454 C CA . ALA A 1 795 ? 24.457 -0.580 -19.389 1.00 94.81 795 ALA A CA 1
ATOM 6455 C C . ALA A 1 795 ? 25.841 -0.339 -20.007 1.00 94.81 795 ALA A C 1
ATOM 6457 O O . ALA A 1 795 ? 26.484 0.656 -19.692 1.00 94.81 795 ALA A O 1
ATOM 6458 N N . LEU A 1 796 ? 26.258 -1.160 -20.980 1.00 92.75 796 LEU A N 1
ATOM 6459 C CA . LEU A 1 796 ? 27.495 -0.961 -21.758 1.00 92.75 796 LEU A CA 1
ATOM 6460 C C . LEU A 1 796 ? 27.545 0.371 -22.517 1.00 92.75 796 LEU A C 1
ATOM 6462 O O . LEU A 1 796 ? 28.580 0.730 -23.078 1.00 92.75 796 LEU A O 1
ATOM 6466 N N . HIS A 1 797 ? 26.428 1.091 -22.573 1.00 88.06 797 HIS A N 1
ATOM 6467 C CA . HIS A 1 797 ? 26.290 2.356 -23.274 1.00 88.06 797 HIS A CA 1
ATOM 6468 C C . HIS A 1 797 ? 26.082 3.554 -22.338 1.00 88.06 797 HIS A C 1
ATOM 6470 O O . HIS A 1 797 ? 25.831 4.654 -22.831 1.00 88.06 797 HIS A O 1
ATOM 6476 N N . THR A 1 798 ? 26.202 3.385 -21.015 1.00 84.38 798 THR A N 1
ATOM 6477 C CA . THR A 1 798 ? 26.047 4.498 -20.067 1.00 84.38 798 THR A CA 1
ATOM 6478 C C . THR A 1 798 ? 27.336 5.317 -19.876 1.00 84.38 798 THR A C 1
ATOM 6480 O O . THR A 1 798 ? 28.435 4.763 -20.005 1.00 84.38 798 THR A O 1
ATOM 6483 N N . PRO A 1 799 ? 27.213 6.629 -19.549 1.00 77.94 799 PRO A N 1
ATOM 6484 C CA . PRO A 1 799 ? 28.274 7.528 -19.048 1.00 77.94 799 PRO A CA 1
ATOM 6485 C C . PRO A 1 799 ? 29.363 6.877 -18.214 1.00 77.94 799 PRO A C 1
ATOM 6487 O O . PRO A 1 799 ? 30.558 7.013 -18.476 1.00 77.94 799 PRO A O 1
ATOM 6490 N N . GLU A 1 800 ? 28.927 6.152 -17.207 1.00 80.94 800 GLU A N 1
ATOM 6491 C CA . GLU A 1 800 ? 29.768 5.663 -16.138 1.00 80.94 800 GLU A CA 1
ATOM 6492 C C . GLU A 1 800 ? 30.580 4.452 -16.600 1.00 80.94 800 GLU A C 1
ATOM 6494 O O . GLU A 1 800 ? 31.789 4.400 -16.388 1.00 80.94 800 GLU A O 1
ATOM 6499 N N . VAL A 1 801 ? 29.937 3.522 -17.310 1.00 86.75 801 VAL A N 1
ATOM 6500 C CA . VAL A 1 801 ? 30.562 2.281 -17.784 1.00 86.75 801 VAL A CA 1
ATOM 6501 C C . VAL A 1 801 ? 31.531 2.571 -18.918 1.00 86.75 801 VAL A C 1
ATOM 6503 O O . VAL A 1 801 ? 32.679 2.140 -18.907 1.00 86.75 801 VAL A O 1
ATOM 6506 N N . LEU A 1 802 ? 31.120 3.380 -19.892 1.00 80.56 802 LEU A N 1
ATOM 6507 C CA . LEU A 1 802 ? 32.002 3.738 -20.996 1.00 80.56 802 LEU A CA 1
ATOM 6508 C C . LEU A 1 802 ? 33.179 4.609 -20.531 1.00 80.56 802 LEU A C 1
ATOM 6510 O O . LEU A 1 802 ? 34.147 4.717 -21.275 1.00 80.56 802 LEU A O 1
ATOM 6514 N N . ALA A 1 803 ? 33.172 5.215 -19.340 1.00 75.88 803 ALA A N 1
ATOM 6515 C CA . ALA A 1 803 ? 34.333 5.950 -18.830 1.00 75.88 803 ALA A CA 1
ATOM 6516 C C . ALA A 1 803 ? 35.556 5.050 -18.561 1.00 75.88 803 ALA A C 1
ATOM 6518 O O . ALA A 1 803 ? 36.678 5.564 -18.570 1.00 75.88 803 ALA A O 1
ATOM 6519 N N . SER A 1 804 ? 35.366 3.737 -18.369 1.00 78.38 804 SER A N 1
ATOM 6520 C CA . SER A 1 804 ? 36.460 2.792 -18.104 1.00 78.38 804 SER A CA 1
ATOM 6521 C C . SER A 1 804 ? 37.255 2.400 -19.353 1.00 78.38 804 SER A C 1
ATOM 6523 O O . SER A 1 804 ? 38.432 2.050 -19.262 1.00 78.38 804 SER A O 1
ATOM 6525 N N . ASP A 1 805 ? 36.679 2.553 -20.547 1.00 75.81 805 ASP A N 1
ATOM 6526 C CA . ASP A 1 805 ? 37.439 2.443 -21.792 1.00 75.81 805 ASP A CA 1
ATOM 6527 C C . ASP A 1 805 ? 38.336 3.696 -21.959 1.00 75.81 805 ASP A C 1
ATOM 6529 O O . ASP A 1 805 ? 37.959 4.817 -21.622 1.00 75.81 805 ASP A O 1
ATOM 6533 N N . THR A 1 806 ? 39.551 3.569 -22.479 1.00 70.38 806 THR A N 1
ATOM 6534 C CA . THR A 1 806 ? 40.476 4.715 -22.603 1.00 70.38 806 THR A CA 1
ATOM 6535 C C . THR A 1 806 ? 40.351 5.472 -23.930 1.00 70.38 806 THR A C 1
ATOM 6537 O O . THR A 1 806 ? 40.854 6.591 -24.059 1.00 70.38 806 THR A O 1
ATOM 6540 N N . ARG A 1 807 ? 39.638 4.915 -24.916 1.00 67.69 807 ARG A N 1
ATOM 6541 C CA . ARG A 1 807 ? 39.357 5.539 -26.217 1.00 67.69 807 ARG A CA 1
ATOM 6542 C C . ARG A 1 807 ? 38.333 6.660 -26.045 1.00 67.69 807 ARG A C 1
ATOM 6544 O O . ARG A 1 807 ? 37.387 6.528 -25.272 1.00 67.69 807 ARG A O 1
ATOM 6551 N N . LEU A 1 808 ? 38.500 7.763 -26.777 1.00 63.28 808 LEU A N 1
ATOM 6552 C CA . LEU A 1 808 ? 37.525 8.867 -26.836 1.00 63.28 808 LEU A CA 1
ATOM 6553 C C . LEU A 1 808 ? 37.108 9.431 -25.450 1.00 63.28 808 LEU A C 1
ATOM 6555 O O . LEU A 1 808 ? 35.976 9.874 -25.274 1.00 63.28 808 LEU A O 1
ATOM 6559 N N . ARG A 1 809 ? 38.010 9.426 -24.451 1.00 60.41 809 ARG A N 1
ATOM 6560 C CA . ARG A 1 809 ? 37.718 9.766 -23.035 1.00 60.41 809 ARG A CA 1
ATOM 6561 C C . ARG A 1 809 ? 37.087 11.151 -22.818 1.00 60.41 809 ARG A C 1
ATOM 6563 O O . ARG A 1 809 ? 36.293 11.311 -21.901 1.00 60.41 809 ARG A O 1
ATOM 6570 N N . ASN A 1 810 ? 37.393 12.129 -23.671 1.00 52.84 810 ASN A N 1
ATOM 6571 C CA . ASN A 1 810 ? 36.885 13.507 -23.558 1.00 52.84 810 ASN A CA 1
ATOM 6572 C C . ASN A 1 810 ? 35.530 13.722 -24.264 1.00 52.84 810 ASN A C 1
ATOM 6574 O O . ASN A 1 810 ? 35.070 14.850 -24.414 1.00 52.84 810 ASN A O 1
ATOM 6578 N N . HIS A 1 811 ? 34.917 12.642 -24.750 1.00 54.28 811 HIS A N 1
ATOM 6579 C CA . HIS A 1 811 ? 33.904 12.667 -25.795 1.00 54.28 811 HIS A CA 1
ATOM 6580 C C . HIS A 1 811 ? 32.847 11.582 -25.526 1.00 54.28 811 HIS A C 1
ATOM 6582 O O . HIS A 1 811 ? 32.684 10.627 -26.283 1.00 54.28 811 HIS A O 1
ATOM 6588 N N . PHE A 1 812 ? 32.149 11.711 -24.395 1.00 55.50 812 PHE A N 1
ATOM 6589 C CA . PHE A 1 812 ? 31.339 10.638 -23.817 1.00 55.50 812 PHE A CA 1
ATOM 6590 C C . PHE A 1 812 ? 30.223 10.114 -24.749 1.00 55.50 812 PHE A C 1
ATOM 6592 O O . PHE A 1 812 ? 30.181 8.934 -25.093 1.00 55.50 812 PHE A O 1
ATOM 6599 N N . GLU A 1 813 ? 29.368 11.008 -25.246 1.00 52.78 813 GLU A N 1
ATOM 6600 C CA . GLU A 1 813 ? 28.265 10.689 -26.173 1.00 52.78 813 GLU A CA 1
ATOM 6601 C C . GLU A 1 813 ? 28.746 10.046 -27.495 1.00 52.78 813 GLU A C 1
ATOM 6603 O O . GLU A 1 813 ? 28.000 9.392 -28.222 1.00 52.78 813 GLU A O 1
ATOM 6608 N N . LEU A 1 814 ? 30.026 10.233 -27.800 1.00 53.75 814 LEU A N 1
ATOM 6609 C CA . LEU A 1 814 ? 30.684 9.965 -29.078 1.00 53.75 814 LEU A CA 1
ATOM 6610 C C . LEU A 1 814 ? 31.297 8.571 -29.075 1.00 53.75 814 LEU A C 1
ATOM 6612 O O . LEU A 1 814 ? 31.324 7.854 -30.077 1.00 53.75 814 LEU A O 1
ATOM 6616 N N . LYS A 1 815 ? 31.730 8.179 -27.885 1.00 64.81 815 LYS A N 1
ATOM 6617 C CA . LYS A 1 815 ? 32.214 6.864 -27.549 1.00 64.81 815 LYS A CA 1
ATOM 6618 C C . LYS A 1 815 ? 31.133 5.803 -27.717 1.00 64.81 815 LYS A C 1
ATOM 6620 O O . LYS A 1 815 ? 31.379 4.798 -28.376 1.00 64.81 815 LYS A O 1
ATOM 6625 N N . MET A 1 816 ? 29.917 6.076 -27.245 1.00 67.44 816 MET A N 1
ATOM 6626 C CA . MET A 1 816 ? 28.776 5.167 -27.392 1.00 67.44 816 MET A CA 1
ATOM 6627 C C . MET A 1 816 ? 28.560 4.735 -28.853 1.00 67.44 816 MET A C 1
ATOM 6629 O O . MET A 1 816 ? 28.430 3.548 -29.137 1.00 67.44 816 MET A O 1
ATOM 6633 N N . LEU A 1 817 ? 28.609 5.686 -29.790 1.00 62.72 817 LEU A N 1
ATOM 6634 C CA . LEU A 1 817 ? 28.355 5.441 -31.214 1.00 62.72 817 LEU A CA 1
ATOM 6635 C C . LEU A 1 817 ? 29.550 4.831 -31.958 1.00 62.72 817 LEU A C 1
ATOM 6637 O O . LEU A 1 817 ? 29.361 4.062 -32.898 1.00 62.72 817 LEU A O 1
ATOM 6641 N N . ALA A 1 818 ? 30.776 5.192 -31.575 1.00 65.12 818 ALA A N 1
ATOM 6642 C CA . ALA A 1 818 ? 31.980 4.775 -32.289 1.00 65.12 818 ALA A CA 1
ATOM 6643 C C . ALA A 1 818 ? 32.469 3.376 -31.889 1.00 65.12 818 ALA A C 1
ATOM 6645 O O . ALA A 1 818 ? 32.939 2.633 -32.750 1.00 65.12 818 ALA A O 1
ATOM 6646 N N . ILE A 1 819 ? 32.368 3.024 -30.602 1.00 71.88 819 ILE A N 1
ATOM 6647 C CA . ILE A 1 819 ? 32.919 1.770 -30.060 1.00 71.88 819 ILE A CA 1
ATOM 6648 C C . ILE A 1 819 ? 31.849 0.796 -29.558 1.00 71.88 819 ILE A C 1
ATOM 6650 O O . ILE A 1 819 ? 32.172 -0.349 -29.263 1.00 71.88 819 ILE A O 1
ATOM 6654 N N . GLY A 1 820 ? 30.573 1.200 -29.501 1.00 74.25 820 GLY A N 1
ATOM 6655 C CA . GLY A 1 820 ? 29.495 0.365 -28.961 1.00 74.25 820 GLY A CA 1
ATOM 6656 C C . GLY A 1 820 ? 29.350 -0.996 -29.650 1.00 74.25 820 GLY A C 1
ATOM 6657 O O . GLY A 1 820 ? 29.065 -1.986 -28.980 1.00 74.25 820 GLY A O 1
ATOM 6658 N N . LYS A 1 821 ? 29.619 -1.079 -30.960 1.00 80.62 821 LYS A N 1
ATOM 6659 C CA . LYS A 1 821 ? 29.611 -2.350 -31.706 1.00 80.62 821 LYS A CA 1
ATOM 6660 C C . LYS A 1 821 ? 30.706 -3.326 -31.254 1.00 80.62 821 LYS A C 1
ATOM 6662 O O . LYS A 1 821 ? 30.463 -4.528 -31.227 1.00 80.62 821 LYS A O 1
ATOM 6667 N N . ASP A 1 822 ? 31.873 -2.820 -30.842 1.00 81.38 822 ASP A N 1
ATOM 6668 C CA . ASP A 1 822 ? 33.001 -3.645 -30.384 1.00 81.38 822 ASP A CA 1
ATOM 6669 C C . ASP A 1 822 ? 32.666 -4.332 -29.049 1.00 81.38 822 ASP A C 1
ATOM 6671 O O . ASP A 1 822 ? 33.177 -5.409 -28.755 1.00 81.38 822 ASP A O 1
ATOM 6675 N N . LEU A 1 823 ? 31.802 -3.697 -28.250 1.00 84.31 823 LEU A N 1
ATOM 6676 C CA . LEU A 1 823 ? 31.326 -4.179 -26.951 1.00 84.31 823 LEU A CA 1
ATOM 6677 C C . LEU A 1 823 ? 30.086 -5.080 -27.068 1.00 84.31 823 LEU A C 1
ATOM 6679 O O . LEU A 1 823 ? 29.649 -5.646 -26.072 1.00 84.31 823 LEU A O 1
ATOM 6683 N N . THR A 1 824 ? 29.484 -5.178 -28.260 1.00 87.50 824 THR A N 1
ATOM 6684 C CA . THR A 1 824 ? 28.188 -5.840 -28.463 1.00 87.50 824 THR A CA 1
ATOM 6685 C C . THR A 1 824 ? 28.175 -6.701 -29.730 1.00 87.50 824 THR A C 1
ATOM 6687 O O . THR A 1 824 ? 28.501 -7.884 -29.671 1.00 87.50 824 THR A O 1
ATOM 6690 N N . THR A 1 825 ? 27.822 -6.141 -30.890 1.00 86.31 825 THR A N 1
ATOM 6691 C CA . THR A 1 825 ? 27.522 -6.920 -32.101 1.00 86.31 825 THR A CA 1
ATOM 6692 C C . THR A 1 825 ? 28.731 -7.652 -32.688 1.00 86.31 825 THR A C 1
ATOM 6694 O O . THR A 1 825 ? 28.556 -8.729 -33.253 1.00 86.31 825 THR A O 1
ATOM 6697 N N . GLU A 1 826 ? 29.957 -7.143 -32.514 1.00 87.00 826 GLU A N 1
ATOM 6698 C CA . GLU A 1 826 ? 31.186 -7.838 -32.937 1.00 87.00 826 GLU A CA 1
ATOM 6699 C C . GLU A 1 826 ? 31.458 -9.105 -32.105 1.00 87.00 826 GLU A C 1
ATOM 6701 O O . GLU A 1 826 ? 31.994 -10.077 -32.635 1.00 87.00 826 GLU A O 1
ATOM 6706 N N . LEU A 1 827 ? 31.033 -9.144 -30.835 1.00 87.69 827 LEU A N 1
ATOM 6707 C CA . LEU A 1 827 ? 31.172 -10.326 -29.968 1.00 87.69 827 LEU A CA 1
ATOM 6708 C C . LEU A 1 827 ? 30.198 -11.451 -30.349 1.00 87.69 827 LEU A C 1
ATOM 6710 O O . LEU A 1 827 ? 30.420 -12.608 -30.003 1.00 87.69 827 LEU A O 1
ATOM 6714 N N . ALA A 1 828 ? 29.129 -11.122 -31.079 1.00 88.06 828 ALA A N 1
ATOM 6715 C CA . ALA A 1 828 ? 28.156 -12.089 -31.580 1.00 88.06 828 ALA A CA 1
ATOM 6716 C C . ALA A 1 828 ? 28.528 -12.681 -32.952 1.00 88.06 828 ALA A C 1
ATOM 6718 O O . ALA A 1 828 ? 27.782 -13.507 -33.481 1.00 88.06 828 ALA A O 1
ATOM 6719 N N . LYS A 1 829 ? 29.655 -12.276 -33.553 1.00 85.88 829 LYS A N 1
ATOM 6720 C CA . LYS A 1 829 ? 30.137 -12.835 -34.825 1.00 85.88 829 LYS A CA 1
ATOM 6721 C C . LYS A 1 829 ? 30.911 -14.137 -34.600 1.00 85.88 829 LYS A C 1
ATOM 6723 O O . LYS A 1 829 ? 31.273 -14.484 -33.477 1.00 85.88 829 LYS A O 1
ATOM 6728 N N . ASP A 1 830 ? 31.122 -14.897 -35.672 1.00 79.75 830 ASP A N 1
ATOM 6729 C CA . ASP A 1 830 ? 31.880 -16.156 -35.607 1.00 79.75 830 ASP A CA 1
ATOM 6730 C C . ASP A 1 830 ? 33.396 -15.938 -35.503 1.00 79.75 830 ASP A C 1
ATOM 6732 O O . ASP A 1 830 ? 34.066 -16.719 -34.827 1.00 79.75 830 ASP A O 1
ATOM 6736 N N . ASP A 1 831 ? 33.901 -14.858 -36.107 1.00 81.62 831 ASP A N 1
ATOM 6737 C CA . ASP A 1 831 ? 35.291 -14.411 -36.003 1.00 81.62 831 ASP A CA 1
ATOM 6738 C C . ASP A 1 831 ? 35.349 -13.161 -35.113 1.00 81.62 831 ASP A C 1
ATOM 6740 O O . ASP A 1 831 ? 35.193 -12.032 -35.589 1.00 81.62 831 ASP A O 1
ATOM 6744 N N . VAL A 1 832 ? 35.530 -13.361 -33.804 1.00 80.38 832 VAL A N 1
ATOM 6745 C CA . VAL A 1 832 ? 35.613 -12.256 -32.838 1.00 80.38 832 VAL A CA 1
ATOM 6746 C C . VAL A 1 832 ? 36.956 -11.524 -33.012 1.00 80.38 832 VAL A C 1
ATOM 6748 O O . VAL A 1 832 ? 38.012 -12.163 -32.987 1.00 80.38 832 VAL A O 1
ATOM 6751 N N . PRO A 1 833 ? 36.978 -10.189 -33.191 1.00 76.12 833 PRO A N 1
ATOM 6752 C CA . PRO A 1 833 ? 38.229 -9.464 -33.402 1.00 76.12 833 PRO A CA 1
ATOM 6753 C C . PRO A 1 833 ? 39.197 -9.558 -32.205 1.00 76.12 833 PRO A C 1
ATOM 6755 O O . PRO A 1 833 ? 38.861 -9.150 -31.095 1.00 76.12 833 PRO A O 1
ATOM 6758 N N . LEU A 1 834 ? 40.455 -9.953 -32.452 1.00 68.00 834 LEU A N 1
ATOM 6759 C CA . LEU A 1 834 ? 41.525 -10.085 -31.434 1.00 68.00 834 LEU A CA 1
ATOM 6760 C C . LEU A 1 834 ? 41.847 -8.795 -30.649 1.00 68.00 834 LEU A C 1
ATOM 6762 O O . LEU A 1 834 ? 42.502 -8.838 -29.618 1.00 68.00 834 LEU A O 1
ATOM 6766 N N . LYS A 1 835 ? 41.383 -7.624 -31.104 1.00 65.69 835 LYS A N 1
ATOM 6767 C CA . LYS A 1 835 ? 41.531 -6.349 -30.371 1.00 65.69 835 LYS A CA 1
ATOM 6768 C C . LYS A 1 835 ? 40.591 -6.230 -29.155 1.00 65.69 835 LYS A C 1
ATOM 6770 O O . LYS A 1 835 ? 40.590 -5.183 -28.509 1.00 65.69 835 LYS A O 1
ATOM 6775 N N . GLY A 1 836 ? 39.790 -7.261 -28.876 1.00 58.91 836 GLY A N 1
ATOM 6776 C CA . GLY A 1 836 ? 38.740 -7.263 -27.860 1.00 58.91 836 GLY A CA 1
ATOM 6777 C C . GLY A 1 836 ? 39.205 -7.374 -26.407 1.00 58.91 836 GLY A C 1
ATOM 6778 O O . GLY A 1 836 ? 38.408 -7.053 -25.539 1.00 58.91 836 GLY A O 1
ATOM 6779 N N . GLU A 1 837 ? 40.464 -7.715 -26.110 1.00 63.84 837 GLU A N 1
ATOM 6780 C CA . GLU A 1 837 ? 40.982 -7.837 -24.725 1.00 63.84 837 GLU A CA 1
ATOM 6781 C C . GLU A 1 837 ? 40.687 -6.599 -23.858 1.00 63.84 837 GLU A C 1
ATOM 6783 O O . GLU A 1 837 ? 40.367 -6.689 -22.676 1.00 63.84 837 GLU A O 1
ATOM 6788 N N . ARG A 1 838 ? 40.672 -5.418 -24.483 1.00 68.06 838 ARG A N 1
ATOM 6789 C CA . ARG A 1 838 ? 40.392 -4.123 -23.842 1.00 68.06 838 ARG A CA 1
ATOM 6790 C C . ARG A 1 838 ? 38.924 -3.930 -23.439 1.00 68.06 838 ARG A C 1
ATOM 6792 O O . ARG A 1 838 ? 38.621 -2.984 -22.718 1.00 68.06 838 ARG A O 1
ATOM 6799 N N . ASN A 1 839 ? 38.027 -4.800 -23.898 1.00 80.06 839 ASN A N 1
ATOM 6800 C CA . ASN A 1 839 ? 36.587 -4.716 -23.667 1.00 80.06 839 ASN A CA 1
ATOM 6801 C C . ASN A 1 839 ? 36.158 -5.451 -22.389 1.00 80.06 839 ASN A C 1
ATOM 6803 O O . ASN A 1 839 ? 35.079 -5.163 -21.881 1.00 80.06 839 ASN A O 1
ATOM 6807 N N . ILE A 1 840 ? 36.976 -6.369 -21.849 1.00 87.44 840 ILE A N 1
ATOM 6808 C CA . ILE A 1 840 ? 36.572 -7.229 -20.722 1.00 87.44 840 ILE A CA 1
ATOM 6809 C C . ILE A 1 840 ? 36.212 -6.427 -19.466 1.00 87.44 840 ILE A C 1
ATOM 6811 O O . ILE A 1 840 ? 35.241 -6.754 -18.791 1.00 87.44 840 ILE A O 1
ATOM 6815 N N . GLN A 1 841 ? 36.946 -5.342 -19.183 1.00 87.56 841 GLN A N 1
ATOM 6816 C CA . GLN A 1 841 ? 36.646 -4.472 -18.044 1.00 87.56 841 GLN A CA 1
ATOM 6817 C C . GLN A 1 841 ? 35.324 -3.730 -18.241 1.00 87.56 841 GLN A C 1
ATOM 6819 O O . GLN A 1 841 ? 34.499 -3.712 -17.342 1.00 87.56 841 GLN A O 1
ATOM 6824 N N . VAL A 1 842 ? 35.091 -3.184 -19.434 1.00 88.69 842 VAL A N 1
ATOM 6825 C CA . VAL A 1 842 ? 33.848 -2.472 -19.764 1.00 88.69 842 VAL A CA 1
ATOM 6826 C C . VAL A 1 842 ? 32.645 -3.416 -19.691 1.00 88.69 842 VAL A C 1
ATOM 6828 O O . VAL A 1 842 ? 31.580 -3.028 -19.222 1.00 88.69 842 VAL A O 1
ATOM 6831 N N . LEU A 1 843 ? 32.821 -4.668 -20.132 1.00 92.38 843 LEU A N 1
ATOM 6832 C CA . LEU A 1 843 ? 31.806 -5.716 -20.027 1.00 92.38 843 LEU A CA 1
ATOM 6833 C C . LEU A 1 843 ? 31.476 -6.044 -18.565 1.00 92.38 843 LEU A C 1
ATOM 6835 O O . LEU A 1 843 ? 30.299 -6.163 -18.227 1.00 92.38 843 LEU A O 1
ATOM 6839 N N . ALA A 1 844 ? 32.497 -6.153 -17.710 1.00 92.06 844 ALA A N 1
ATOM 6840 C CA . ALA A 1 844 ? 32.323 -6.373 -16.277 1.00 92.06 844 ALA A CA 1
ATOM 6841 C C . ALA A 1 844 ? 31.616 -5.178 -15.613 1.00 92.06 844 ALA A C 1
ATOM 6843 O O . ALA A 1 844 ? 30.584 -5.366 -14.977 1.00 92.06 844 ALA A O 1
ATOM 6844 N N . ASP A 1 845 ? 32.077 -3.949 -15.868 1.00 91.19 845 ASP A N 1
ATOM 6845 C CA . ASP A 1 845 ? 31.482 -2.724 -15.316 1.00 91.19 845 ASP A CA 1
ATOM 6846 C C . ASP A 1 845 ? 30.013 -2.560 -15.746 1.00 91.19 845 ASP A C 1
ATOM 6848 O O . ASP A 1 845 ? 29.156 -2.174 -14.950 1.00 91.19 845 ASP A O 1
ATOM 6852 N N . GLY A 1 846 ? 29.692 -2.878 -17.007 1.00 93.56 846 GLY A N 1
ATOM 6853 C CA . GLY A 1 846 ? 28.318 -2.859 -17.511 1.00 93.56 846 GLY A CA 1
ATOM 6854 C C . GLY A 1 846 ? 27.427 -3.900 -16.842 1.00 93.56 846 GLY A C 1
ATOM 6855 O O . GLY A 1 846 ? 26.265 -3.623 -16.534 1.00 93.56 846 GLY A O 1
ATOM 6856 N N . ARG A 1 847 ? 27.969 -5.090 -16.572 1.00 93.94 847 ARG A N 1
ATOM 6857 C CA . ARG A 1 847 ? 27.260 -6.135 -15.833 1.00 93.94 847 ARG A CA 1
ATOM 6858 C C . ARG A 1 847 ? 27.022 -5.732 -14.379 1.00 93.94 847 ARG A C 1
ATOM 6860 O O . ARG A 1 847 ? 25.901 -5.879 -13.899 1.00 93.94 847 ARG A O 1
ATOM 6867 N N . ASP A 1 848 ? 28.019 -5.161 -13.714 1.00 91.69 848 ASP A N 1
ATOM 6868 C CA . ASP A 1 848 ? 27.903 -4.681 -12.335 1.00 91.69 848 ASP A CA 1
ATOM 6869 C C . ASP A 1 848 ? 26.906 -3.521 -12.221 1.00 91.69 848 ASP A C 1
ATOM 6871 O O . ASP A 1 848 ? 26.084 -3.486 -11.304 1.00 91.69 848 ASP A O 1
ATOM 6875 N N . ALA A 1 849 ? 26.887 -2.607 -13.197 1.00 90.88 849 ALA A N 1
ATOM 6876 C CA . ALA A 1 849 ? 25.874 -1.556 -13.276 1.00 90.88 849 ALA A CA 1
ATOM 6877 C C . ALA A 1 849 ? 24.451 -2.133 -13.401 1.00 90.88 849 ALA A C 1
ATOM 6879 O O . ALA A 1 849 ? 23.531 -1.645 -12.741 1.00 90.88 849 ALA A O 1
ATOM 6880 N N . ALA A 1 850 ? 24.263 -3.194 -14.194 1.00 94.44 850 ALA A N 1
ATOM 6881 C CA . ALA A 1 850 ? 22.979 -3.886 -14.307 1.00 94.44 850 ALA A CA 1
ATOM 6882 C C . ALA A 1 850 ? 22.573 -4.592 -13.000 1.00 94.44 850 ALA A C 1
ATOM 6884 O O . ALA A 1 850 ? 21.413 -4.496 -12.599 1.00 94.44 850 ALA A O 1
ATOM 6885 N N . ILE A 1 851 ? 23.513 -5.258 -12.319 1.00 90.19 851 ILE A N 1
ATOM 6886 C CA . ILE A 1 851 ? 23.299 -5.892 -11.004 1.00 90.19 851 ILE A CA 1
ATOM 6887 C C . ILE A 1 851 ? 22.834 -4.853 -9.984 1.00 90.19 851 ILE A C 1
ATOM 6889 O O . ILE A 1 851 ? 21.777 -5.007 -9.372 1.00 90.19 851 ILE A O 1
ATOM 6893 N N . ASN A 1 852 ? 23.578 -3.754 -9.859 1.00 86.69 852 ASN A N 1
ATOM 6894 C CA . ASN A 1 852 ? 23.264 -2.683 -8.919 1.00 86.69 852 ASN A CA 1
ATOM 6895 C C . ASN A 1 852 ? 21.900 -2.056 -9.221 1.00 86.69 852 ASN A C 1
ATOM 6897 O O . ASN A 1 852 ? 21.093 -1.864 -8.315 1.00 86.69 852 ASN A O 1
ATOM 6901 N N . ALA A 1 853 ? 21.593 -1.807 -10.496 1.00 90.19 853 ALA A N 1
ATOM 6902 C CA . ALA A 1 853 ? 20.293 -1.280 -10.891 1.00 90.19 853 ALA A CA 1
ATOM 6903 C C . ALA A 1 853 ? 19.133 -2.236 -10.576 1.00 90.19 853 ALA A C 1
ATOM 6905 O O . ALA A 1 853 ? 18.056 -1.771 -10.204 1.00 90.19 853 ALA A O 1
ATOM 6906 N N . MET A 1 854 ? 19.333 -3.552 -10.692 1.00 90.81 854 MET A N 1
ATOM 6907 C CA . MET A 1 854 ? 18.313 -4.544 -10.340 1.00 90.81 854 MET A CA 1
ATOM 6908 C C . MET A 1 854 ? 18.129 -4.697 -8.829 1.00 90.81 854 MET A C 1
ATOM 6910 O O . MET A 1 854 ? 16.994 -4.866 -8.382 1.00 90.81 854 MET A O 1
ATOM 6914 N N . ASN A 1 855 ? 19.200 -4.578 -8.045 1.00 82.31 855 ASN A N 1
ATOM 6915 C CA . ASN A 1 855 ? 19.126 -4.549 -6.583 1.00 82.31 855 ASN A CA 1
ATOM 6916 C C . ASN A 1 855 ? 18.353 -3.318 -6.088 1.00 82.31 855 ASN A C 1
ATOM 6918 O O . ASN A 1 855 ? 17.435 -3.442 -5.278 1.00 82.31 855 ASN A O 1
ATOM 6922 N N . GLU A 1 856 ? 18.653 -2.144 -6.644 1.00 80.88 856 GLU A N 1
ATOM 6923 C CA . GLU A 1 856 ? 17.919 -0.904 -6.371 1.00 80.88 856 GLU A CA 1
ATOM 6924 C C . GLU A 1 856 ? 16.452 -1.014 -6.804 1.00 80.88 856 GLU A C 1
ATOM 6926 O O . GLU A 1 856 ? 15.549 -0.658 -6.046 1.00 80.88 856 GLU A O 1
ATOM 6931 N N . TYR A 1 857 ? 16.189 -1.593 -7.981 1.00 85.44 857 TYR A N 1
ATOM 6932 C CA . TYR A 1 857 ? 14.827 -1.826 -8.459 1.00 85.44 857 TYR A CA 1
ATOM 6933 C C . TYR A 1 857 ? 14.045 -2.759 -7.520 1.00 85.44 857 TYR A C 1
ATOM 6935 O O . TYR A 1 857 ? 12.889 -2.474 -7.202 1.00 85.44 857 TYR A O 1
ATOM 6943 N N . ALA A 1 858 ? 14.672 -3.826 -7.013 1.00 78.69 858 ALA A N 1
ATOM 6944 C CA . ALA A 1 858 ? 14.081 -4.724 -6.019 1.00 78.69 858 ALA A CA 1
ATOM 6945 C C . ALA A 1 858 ? 13.801 -4.026 -4.674 1.00 78.69 858 ALA A C 1
ATOM 6947 O O . ALA A 1 858 ? 12.818 -4.354 -4.008 1.00 78.69 858 ALA A O 1
ATOM 6948 N N . ALA A 1 859 ? 14.614 -3.031 -4.308 1.00 71.00 859 ALA A N 1
ATOM 6949 C CA . ALA A 1 859 ? 14.394 -2.152 -3.159 1.00 71.00 859 ALA A CA 1
ATOM 6950 C C . ALA A 1 859 ? 13.361 -1.031 -3.424 1.00 71.00 859 ALA A C 1
ATOM 6952 O O . ALA A 1 859 ? 13.028 -0.270 -2.516 1.00 71.00 859 ALA A O 1
ATOM 6953 N N . GLY A 1 860 ? 12.826 -0.931 -4.648 1.00 73.50 860 GLY A N 1
ATOM 6954 C CA . GLY A 1 860 ? 11.817 0.051 -5.056 1.00 73.50 860 GLY A CA 1
ATOM 6955 C C . GLY A 1 860 ? 12.369 1.317 -5.724 1.00 73.50 860 GLY A C 1
ATOM 6956 O O . GLY A 1 860 ? 11.585 2.166 -6.154 1.00 73.50 860 GLY A O 1
ATOM 6957 N N . ASN A 1 861 ? 13.690 1.451 -5.867 1.00 80.19 861 ASN A N 1
ATOM 6958 C CA . ASN A 1 861 ? 14.338 2.567 -6.550 1.00 80.19 861 ASN A CA 1
ATOM 6959 C C . ASN A 1 861 ? 14.541 2.271 -8.047 1.00 80.19 861 ASN A C 1
ATOM 6961 O O . ASN A 1 861 ? 15.403 1.493 -8.448 1.00 80.19 861 ASN A O 1
ATOM 6965 N N . LYS A 1 862 ? 13.755 2.931 -8.904 1.00 90.25 862 LYS A N 1
ATOM 6966 C CA . LYS A 1 862 ? 13.733 2.663 -10.356 1.00 90.25 862 LYS A CA 1
ATOM 6967 C C . LYS A 1 862 ? 14.686 3.535 -11.175 1.00 90.25 862 LYS A C 1
ATOM 6969 O O . LYS A 1 862 ? 14.874 3.261 -12.359 1.00 90.25 862 LYS A O 1
ATOM 6974 N N . ILE A 1 863 ? 15.272 4.573 -10.576 1.00 89.69 863 ILE A N 1
ATOM 6975 C CA . ILE A 1 863 ? 16.073 5.585 -11.285 1.00 89.69 863 ILE A CA 1
ATOM 6976 C C . ILE A 1 863 ? 17.323 4.977 -11.946 1.00 89.69 863 ILE A C 1
ATOM 6978 O O . ILE A 1 863 ? 17.534 5.243 -13.132 1.00 89.69 863 ILE A O 1
ATOM 6982 N N . PRO A 1 864 ? 18.127 4.131 -11.266 1.00 90.69 864 PRO A N 1
ATOM 6983 C CA . PRO A 1 864 ? 19.325 3.557 -11.883 1.00 90.69 864 PRO A CA 1
ATOM 6984 C C . PRO A 1 864 ? 18.997 2.698 -13.109 1.00 90.69 864 PRO A C 1
ATOM 6986 O O . PRO A 1 864 ? 19.628 2.828 -14.158 1.00 90.69 864 PRO A O 1
ATOM 6989 N N . LEU A 1 865 ? 17.949 1.873 -13.009 1.00 95.00 865 LEU A N 1
ATOM 6990 C CA . LEU A 1 865 ? 17.476 1.071 -14.134 1.00 95.00 865 LEU A CA 1
ATOM 6991 C C . LEU A 1 865 ? 16.955 1.964 -15.267 1.00 95.00 865 LEU A C 1
ATOM 6993 O O . LEU A 1 865 ? 17.258 1.720 -16.431 1.00 95.00 865 LEU A O 1
ATOM 6997 N N . ALA A 1 866 ? 16.215 3.026 -14.946 1.00 94.44 866 ALA A N 1
ATOM 6998 C CA . ALA A 1 866 ? 15.702 3.962 -15.939 1.00 94.44 866 ALA A CA 1
ATOM 6999 C C . ALA A 1 866 ? 16.813 4.627 -16.768 1.00 94.44 866 ALA A C 1
ATOM 7001 O O . ALA A 1 866 ? 16.704 4.698 -17.993 1.00 94.44 866 ALA A O 1
ATOM 7002 N N . HIS A 1 867 ? 17.897 5.060 -16.120 1.00 89.75 867 HIS A N 1
ATOM 7003 C CA . HIS A 1 867 ? 19.078 5.634 -16.780 1.00 89.75 867 HIS A CA 1
ATOM 7004 C C . HIS A 1 867 ? 19.729 4.652 -17.765 1.00 89.75 867 HIS A C 1
ATOM 7006 O O . HIS A 1 867 ? 19.993 4.995 -18.925 1.00 89.75 867 HIS A O 1
ATOM 7012 N N . ILE A 1 868 ? 19.907 3.398 -17.335 1.00 94.31 868 ILE A N 1
ATOM 7013 C CA . ILE A 1 868 ? 20.438 2.318 -18.176 1.00 94.31 868 ILE A CA 1
ATOM 7014 C C . ILE A 1 868 ? 19.535 2.091 -19.395 1.00 94.31 868 ILE A C 1
ATOM 7016 O O . ILE A 1 868 ? 19.995 2.159 -20.537 1.00 94.31 868 ILE A O 1
ATOM 7020 N N . LEU A 1 869 ? 18.233 1.876 -19.182 1.00 95.56 869 LEU A N 1
ATOM 7021 C CA . LEU A 1 869 ? 17.290 1.584 -20.265 1.00 95.56 869 LEU A CA 1
ATOM 7022 C C . LEU A 1 869 ? 17.143 2.764 -21.242 1.00 95.56 869 LEU A C 1
ATOM 7024 O O . LEU A 1 869 ? 17.035 2.546 -22.453 1.00 95.56 869 LEU A O 1
ATOM 7028 N N . ALA A 1 870 ? 17.193 4.009 -20.751 1.00 90.06 870 ALA A N 1
ATOM 7029 C CA . ALA A 1 870 ? 17.196 5.207 -21.589 1.00 90.06 870 ALA A CA 1
ATOM 7030 C C . ALA A 1 870 ? 18.403 5.224 -22.541 1.00 90.06 870 ALA A C 1
ATOM 7032 O O . ALA A 1 870 ? 18.234 5.455 -23.743 1.00 90.06 870 ALA A O 1
ATOM 7033 N N . SER A 1 871 ? 19.596 4.922 -22.020 1.00 87.06 871 SER A N 1
ATOM 7034 C CA . SER A 1 871 ? 20.841 4.839 -22.795 1.00 87.06 871 SER A CA 1
ATOM 7035 C C . SER A 1 871 ? 20.781 3.726 -23.847 1.00 87.06 871 SER A C 1
ATOM 7037 O O . SER A 1 871 ? 21.120 3.949 -25.011 1.00 87.06 871 SER A O 1
ATOM 7039 N N . GLY A 1 872 ? 20.234 2.561 -23.485 1.00 90.69 872 GLY A N 1
ATOM 7040 C CA . GLY A 1 872 ? 20.012 1.448 -24.410 1.00 90.69 872 GLY A CA 1
ATOM 7041 C C . GLY A 1 872 ? 19.099 1.798 -25.591 1.00 90.69 872 GLY A C 1
ATOM 7042 O O . GLY A 1 872 ? 19.459 1.534 -26.741 1.00 90.69 872 GLY A O 1
ATOM 7043 N N . ILE A 1 873 ? 17.950 2.445 -25.344 1.00 91.62 873 ILE A N 1
ATOM 7044 C CA . ILE A 1 873 ? 17.033 2.900 -26.411 1.00 91.62 873 ILE A CA 1
ATOM 7045 C C . ILE A 1 873 ? 17.731 3.891 -27.354 1.00 91.62 873 ILE A C 1
ATOM 7047 O O . ILE A 1 873 ? 17.634 3.752 -28.578 1.00 91.62 873 ILE A O 1
ATOM 7051 N N . ARG A 1 874 ? 18.474 4.867 -26.815 1.00 85.12 874 ARG A N 1
ATOM 7052 C CA . ARG A 1 874 ? 19.229 5.828 -27.639 1.00 85.12 874 ARG A CA 1
ATOM 7053 C C . ARG A 1 874 ? 20.262 5.132 -28.507 1.00 85.12 874 ARG A C 1
ATOM 7055 O O . ARG A 1 874 ? 20.351 5.435 -29.694 1.00 85.12 874 ARG A O 1
ATOM 7062 N N . ASN A 1 875 ? 21.009 4.185 -27.945 1.00 86.12 875 ASN A N 1
ATOM 7063 C CA . ASN A 1 875 ? 22.026 3.469 -28.700 1.00 86.12 875 ASN A CA 1
ATOM 7064 C C . ASN A 1 875 ? 21.417 2.623 -29.827 1.00 86.12 875 ASN A C 1
ATOM 7066 O O . ASN A 1 875 ? 21.814 2.770 -30.980 1.00 86.12 875 ASN A O 1
ATOM 7070 N N . VAL A 1 876 ? 20.408 1.794 -29.526 1.00 90.00 876 VAL A N 1
ATOM 7071 C CA . VAL A 1 876 ? 19.727 0.949 -30.528 1.00 90.00 876 VAL A CA 1
ATOM 7072 C C . VAL A 1 876 ? 19.211 1.788 -31.695 1.00 90.00 876 VAL A C 1
ATOM 7074 O O . VAL A 1 876 ? 19.399 1.445 -32.863 1.00 90.00 876 VAL A O 1
ATOM 7077 N N . THR A 1 877 ? 18.562 2.908 -31.385 1.00 86.69 877 THR A N 1
ATOM 7078 C CA . THR A 1 877 ? 17.946 3.771 -32.396 1.00 86.69 877 THR A CA 1
ATOM 7079 C C . THR A 1 877 ? 18.988 4.554 -33.188 1.00 86.69 877 THR A C 1
ATOM 7081 O O . THR A 1 877 ? 18.848 4.691 -34.403 1.00 86.69 877 THR A O 1
ATOM 7084 N N . ALA A 1 878 ? 20.058 5.030 -32.547 1.00 79.25 878 ALA A N 1
ATOM 7085 C CA . ALA A 1 878 ? 21.150 5.717 -33.223 1.00 79.25 878 ALA A CA 1
ATOM 7086 C C . ALA A 1 878 ? 21.952 4.778 -34.137 1.00 79.25 878 ALA A C 1
ATOM 7088 O O . ALA A 1 878 ? 22.217 5.149 -35.281 1.00 79.25 878 ALA A O 1
ATOM 7089 N N . ALA A 1 879 ? 22.259 3.560 -33.679 1.00 81.00 879 ALA A N 1
ATOM 7090 C CA . ALA A 1 879 ? 22.928 2.531 -34.472 1.00 81.00 879 ALA A CA 1
ATOM 7091 C C . ALA A 1 879 ? 22.098 2.144 -35.704 1.00 81.00 879 ALA A C 1
ATOM 7093 O O . ALA A 1 879 ? 22.609 2.115 -36.817 1.00 81.00 879 ALA A O 1
ATOM 7094 N N . ALA A 1 880 ? 20.790 1.932 -35.544 1.00 85.00 880 ALA A N 1
ATOM 7095 C CA . ALA A 1 880 ? 19.922 1.614 -36.675 1.00 85.00 880 ALA A CA 1
ATOM 7096 C C . ALA A 1 880 ? 19.766 2.784 -37.669 1.00 85.00 880 ALA A C 1
ATOM 7098 O O . ALA A 1 880 ? 19.673 2.559 -38.874 1.00 85.00 880 ALA A O 1
ATOM 7099 N N . ARG A 1 881 ? 19.756 4.040 -37.198 1.00 80.25 881 ARG A N 1
ATOM 7100 C CA . ARG A 1 881 ? 19.671 5.231 -38.068 1.00 80.25 881 ARG A CA 1
ATOM 7101 C C . ARG A 1 881 ? 20.959 5.509 -38.844 1.00 80.25 881 ARG A C 1
ATOM 7103 O O . ARG A 1 881 ? 20.888 6.135 -39.898 1.00 80.25 881 ARG A O 1
ATOM 7110 N N . SER A 1 882 ? 22.115 5.086 -38.333 1.00 74.44 882 SER A N 1
ATOM 7111 C CA . SER A 1 882 ? 23.406 5.272 -39.006 1.00 74.44 882 SER A CA 1
ATOM 7112 C C . SER A 1 882 ? 23.713 4.192 -40.053 1.00 74.44 882 SER A C 1
ATOM 7114 O O . SER A 1 882 ? 24.648 4.358 -40.836 1.00 74.44 882 SER A O 1
ATOM 7116 N N . MET A 1 883 ? 22.922 3.114 -40.123 1.00 78.56 883 MET A N 1
ATOM 7117 C CA . MET A 1 883 ? 23.089 2.048 -41.114 1.00 78.56 883 MET A CA 1
ATOM 7118 C C . MET A 1 883 ? 22.690 2.505 -42.526 1.00 78.56 883 MET A C 1
ATOM 7120 O O . MET A 1 883 ? 21.512 2.683 -42.833 1.00 78.56 883 MET A O 1
ATOM 7124 N N . GLU A 1 884 ? 23.675 2.636 -43.421 1.00 75.50 884 GLU A N 1
ATOM 7125 C CA . GLU A 1 884 ? 23.435 2.831 -44.864 1.00 75.50 884 GLU A CA 1
ATOM 7126 C C . GLU A 1 884 ? 23.024 1.524 -45.565 1.00 75.50 884 GLU A C 1
ATOM 7128 O O . GLU A 1 884 ? 22.285 1.548 -46.548 1.00 75.50 884 GLU A O 1
ATOM 7133 N N . LYS A 1 885 ? 23.481 0.382 -45.038 1.00 84.00 885 LYS A N 1
ATOM 7134 C CA . LYS A 1 885 ? 23.103 -0.972 -45.460 1.00 84.00 885 LYS A CA 1
ATOM 7135 C C . LYS A 1 885 ? 22.663 -1.775 -44.250 1.00 84.00 885 LYS A C 1
ATOM 7137 O O . LYS A 1 885 ? 23.277 -1.650 -43.191 1.00 84.00 885 LYS A O 1
ATOM 7142 N N . ILE A 1 886 ? 21.632 -2.601 -44.408 1.00 87.00 886 ILE A N 1
ATOM 7143 C CA . ILE A 1 886 ? 21.153 -3.442 -43.314 1.00 87.00 886 ILE A CA 1
ATOM 7144 C C . ILE A 1 886 ? 22.085 -4.658 -43.214 1.00 87.00 886 ILE A C 1
ATOM 7146 O O . ILE A 1 886 ? 22.197 -5.438 -44.160 1.00 87.00 886 ILE A O 1
ATOM 7150 N N . SER A 1 887 ? 22.786 -4.788 -42.085 1.00 88.94 887 SER A N 1
ATOM 7151 C CA . SER A 1 887 ? 23.690 -5.904 -41.769 1.00 88.94 887 SER A CA 1
ATOM 7152 C C . SER A 1 887 ? 23.093 -6.821 -40.698 1.00 88.94 887 SER A C 1
ATOM 7154 O O . SER A 1 887 ? 22.103 -6.472 -40.054 1.00 88.94 887 SER A O 1
ATOM 7156 N N . ASP A 1 888 ? 23.743 -7.960 -40.445 1.00 90.31 888 ASP A N 1
ATOM 7157 C CA . ASP A 1 888 ? 23.363 -8.893 -39.374 1.00 90.31 888 ASP A CA 1
ATOM 7158 C C . ASP A 1 888 ? 23.377 -8.243 -37.968 1.00 90.31 888 ASP A C 1
ATOM 7160 O O . ASP A 1 888 ? 22.676 -8.709 -37.070 1.00 90.31 888 ASP A O 1
ATOM 7164 N N . ASP A 1 889 ? 24.089 -7.123 -37.776 1.00 90.38 889 ASP A N 1
ATOM 7165 C CA . ASP A 1 889 ? 24.097 -6.353 -36.519 1.00 90.38 889 ASP A CA 1
ATOM 7166 C C . ASP A 1 889 ? 22.681 -5.887 -36.115 1.00 90.38 889 ASP A C 1
ATOM 7168 O O . ASP A 1 889 ? 22.378 -5.728 -34.928 1.00 90.38 889 ASP A O 1
ATOM 7172 N N . ILE A 1 890 ? 21.777 -5.713 -37.092 1.00 92.75 890 ILE A N 1
ATOM 7173 C CA . ILE A 1 890 ? 20.394 -5.291 -36.846 1.00 92.75 890 ILE A CA 1
ATOM 7174 C C . ILE A 1 890 ? 19.622 -6.291 -35.977 1.00 92.75 890 ILE A C 1
ATOM 7176 O O . ILE A 1 890 ? 18.715 -5.880 -35.255 1.00 92.75 890 ILE A O 1
ATOM 7180 N N . TYR A 1 891 ? 19.962 -7.588 -36.013 1.00 94.56 891 TYR A N 1
ATOM 7181 C CA . TYR A 1 891 ? 19.244 -8.610 -35.248 1.00 94.56 891 TYR A CA 1
ATOM 7182 C C . TYR A 1 891 ? 19.423 -8.413 -33.743 1.00 94.56 891 TYR A C 1
ATOM 7184 O O . TYR A 1 891 ? 18.437 -8.466 -33.008 1.00 94.56 891 TYR A O 1
ATOM 7192 N N . MET A 1 892 ? 20.651 -8.139 -33.285 1.00 94.44 892 MET A N 1
ATOM 7193 C CA . MET A 1 892 ? 20.925 -7.875 -31.871 1.00 94.44 892 MET A CA 1
ATOM 7194 C C . MET A 1 892 ? 20.280 -6.566 -31.415 1.00 94.44 892 MET A C 1
ATOM 7196 O O . MET A 1 892 ? 19.587 -6.555 -30.401 1.00 94.44 892 MET A O 1
ATOM 7200 N N . HIS A 1 893 ? 20.432 -5.480 -32.180 1.00 94.44 893 HIS A N 1
ATOM 7201 C CA . HIS A 1 893 ? 19.798 -4.202 -31.844 1.00 94.44 893 HIS A CA 1
ATOM 7202 C C . HIS A 1 893 ? 18.267 -4.302 -31.789 1.00 94.44 893 HIS A C 1
ATOM 7204 O O . HIS A 1 893 ? 17.645 -3.728 -30.895 1.00 94.44 893 HIS A O 1
ATOM 7210 N N . ALA A 1 894 ? 17.654 -5.053 -32.708 1.00 95.25 894 ALA A N 1
ATOM 7211 C CA . ALA A 1 894 ? 16.219 -5.298 -32.702 1.00 95.25 894 ALA A CA 1
ATOM 7212 C C . ALA A 1 894 ? 15.780 -6.137 -31.491 1.00 95.25 894 ALA A C 1
ATOM 7214 O O . ALA A 1 894 ? 14.807 -5.775 -30.833 1.00 95.25 894 ALA A O 1
ATOM 7215 N N . GLU A 1 895 ? 16.479 -7.234 -31.180 1.00 95.75 895 GLU A N 1
ATOM 7216 C CA . GLU A 1 895 ? 16.148 -8.104 -30.042 1.00 95.75 895 GLU A CA 1
ATOM 7217 C C . GLU A 1 895 ? 16.266 -7.345 -28.715 1.00 95.75 895 GLU A C 1
ATOM 7219 O O . GLU A 1 895 ? 15.294 -7.273 -27.960 1.00 95.75 895 GLU A O 1
ATOM 7224 N N . MET A 1 896 ? 17.417 -6.711 -28.464 1.00 96.25 896 MET A N 1
ATOM 7225 C CA . MET A 1 896 ? 17.664 -5.971 -27.223 1.00 96.25 896 MET A CA 1
ATOM 7226 C C . MET A 1 896 ? 16.753 -4.749 -27.106 1.00 96.25 896 MET A C 1
ATOM 7228 O O . MET A 1 896 ? 16.163 -4.514 -26.054 1.00 96.25 896 MET A O 1
ATOM 7232 N N . GLY A 1 897 ? 16.556 -4.007 -28.200 1.00 95.56 897 GLY A N 1
ATOM 7233 C CA . GLY A 1 897 ? 15.660 -2.855 -28.224 1.00 95.56 897 GLY A CA 1
ATOM 7234 C C . GLY A 1 897 ? 14.220 -3.220 -27.873 1.00 95.56 897 GLY A C 1
ATOM 7235 O O . GLY A 1 897 ? 13.598 -2.542 -27.055 1.00 95.56 897 GLY A O 1
ATOM 7236 N N . VAL A 1 898 ? 13.685 -4.302 -28.453 1.00 95.19 898 VAL A N 1
ATOM 7237 C CA . VAL A 1 898 ? 12.312 -4.749 -28.169 1.00 95.19 898 VAL A CA 1
ATOM 7238 C C . VAL A 1 898 ? 12.171 -5.191 -26.714 1.00 95.19 898 VAL A C 1
ATOM 7240 O O . VAL A 1 898 ? 11.187 -4.819 -26.079 1.00 95.19 898 VAL A O 1
ATOM 7243 N N . ARG A 1 899 ? 13.158 -5.902 -26.155 1.00 95.12 899 ARG A N 1
ATOM 7244 C CA . ARG A 1 899 ? 13.163 -6.282 -24.732 1.00 95.12 899 ARG A CA 1
ATOM 7245 C C . ARG A 1 899 ? 13.158 -5.076 -23.809 1.00 95.12 899 ARG A C 1
ATOM 7247 O O . ARG A 1 899 ? 12.318 -5.003 -22.917 1.00 95.12 899 ARG A O 1
ATOM 7254 N N . ILE A 1 900 ? 14.039 -4.106 -24.058 1.00 96.19 900 ILE A N 1
ATOM 7255 C CA . ILE A 1 900 ? 14.103 -2.854 -23.294 1.00 96.19 900 ILE A CA 1
ATOM 7256 C C . ILE A 1 900 ? 12.758 -2.122 -23.366 1.00 96.19 900 ILE A C 1
ATOM 7258 O O . ILE A 1 900 ? 12.195 -1.753 -22.338 1.00 96.19 900 ILE A O 1
ATOM 7262 N N . MET A 1 901 ? 12.189 -1.983 -24.565 1.00 95.31 901 MET A N 1
ATOM 7263 C CA . MET A 1 901 ? 10.879 -1.363 -24.770 1.00 95.31 901 MET A CA 1
ATOM 7264 C C . MET A 1 901 ? 9.758 -2.104 -24.012 1.00 95.31 901 MET A C 1
ATOM 7266 O O . MET A 1 901 ? 8.880 -1.468 -23.429 1.00 95.31 901 MET A O 1
ATOM 7270 N N . GLU A 1 902 ? 9.762 -3.437 -24.001 1.00 93.00 902 GLU A N 1
ATOM 7271 C CA . GLU A 1 902 ? 8.786 -4.250 -23.265 1.00 93.00 902 GLU A CA 1
ATOM 7272 C C . GLU A 1 902 ? 8.978 -4.194 -21.744 1.00 93.00 902 GLU A C 1
ATOM 7274 O O . GLU A 1 902 ? 7.985 -4.154 -21.024 1.00 93.00 902 GLU A O 1
ATOM 7279 N N . MET A 1 903 ? 10.216 -4.159 -21.237 1.00 93.88 903 MET A N 1
ATOM 7280 C CA . MET A 1 903 ? 10.509 -3.919 -19.813 1.00 93.88 903 MET A CA 1
ATOM 7281 C C . MET A 1 903 ? 9.947 -2.567 -19.369 1.00 93.88 903 MET A C 1
ATOM 7283 O O . MET A 1 903 ? 9.211 -2.493 -18.390 1.00 93.88 903 MET A O 1
ATOM 7287 N N . ILE A 1 904 ? 10.197 -1.516 -20.152 1.00 93.88 904 ILE A N 1
ATOM 7288 C CA . ILE A 1 904 ? 9.661 -0.177 -19.895 1.00 93.88 904 ILE A CA 1
ATOM 7289 C C . ILE A 1 904 ? 8.124 -0.179 -19.904 1.00 93.88 904 ILE A C 1
ATOM 7291 O O . ILE A 1 904 ? 7.499 0.434 -19.048 1.00 93.88 904 ILE A O 1
ATOM 7295 N N . ASN A 1 905 ? 7.486 -0.873 -20.851 1.00 90.06 905 ASN A N 1
ATOM 7296 C CA . ASN A 1 905 ? 6.021 -0.915 -20.930 1.00 90.06 905 ASN A CA 1
ATOM 7297 C C . ASN A 1 905 ? 5.359 -1.769 -19.836 1.00 90.06 905 ASN A C 1
ATOM 7299 O O . ASN A 1 905 ? 4.166 -1.593 -19.590 1.00 90.06 905 ASN A O 1
ATOM 7303 N N . ARG A 1 906 ? 6.093 -2.689 -19.198 1.00 88.38 906 ARG A N 1
ATOM 7304 C CA . ARG A 1 906 ? 5.595 -3.478 -18.061 1.00 88.38 906 ARG A CA 1
ATOM 7305 C C . ARG A 1 906 ? 5.494 -2.650 -16.775 1.00 88.38 906 ARG A C 1
ATOM 7307 O O . ARG A 1 906 ? 4.719 -3.014 -15.896 1.00 88.38 906 ARG A O 1
ATOM 7314 N N . ASP A 1 907 ? 6.220 -1.536 -16.668 1.00 88.50 907 ASP A N 1
ATOM 7315 C CA . ASP A 1 907 ? 6.247 -0.680 -15.478 1.00 88.50 907 ASP A CA 1
ATOM 7316 C C . ASP A 1 907 ? 6.117 0.811 -15.847 1.00 88.50 907 ASP A C 1
ATOM 7318 O O . ASP A 1 907 ? 7.065 1.468 -16.273 1.00 88.50 907 ASP A O 1
ATOM 7322 N N . GLU A 1 908 ? 4.922 1.374 -15.650 1.00 83.56 908 GLU A N 1
ATOM 7323 C CA . GLU A 1 908 ? 4.628 2.773 -15.997 1.00 83.56 908 GLU A CA 1
ATOM 7324 C C . GLU A 1 908 ? 5.444 3.800 -15.193 1.00 83.56 908 GLU A C 1
ATOM 7326 O O . GLU A 1 908 ? 5.699 4.894 -15.696 1.00 83.56 908 GLU A O 1
ATOM 7331 N N . GLN A 1 909 ? 5.891 3.482 -13.972 1.00 82.44 909 GLN A N 1
ATOM 7332 C CA . GLN A 1 909 ? 6.786 4.384 -13.239 1.00 82.44 909 GLN A CA 1
ATOM 7333 C C . GLN A 1 909 ? 8.180 4.348 -13.857 1.00 82.44 909 GLN A C 1
ATOM 7335 O O . GLN A 1 909 ? 8.735 5.404 -14.143 1.00 82.44 909 GLN A O 1
ATOM 7340 N N . LEU A 1 910 ? 8.712 3.152 -14.131 1.00 90.81 910 LEU A N 1
ATOM 7341 C CA . LEU A 1 910 ? 9.991 3.002 -14.828 1.00 90.81 910 LEU A CA 1
ATOM 7342 C C . LEU A 1 910 ? 9.980 3.776 -16.152 1.00 90.81 910 LEU A C 1
ATOM 7344 O O . LEU A 1 910 ? 10.927 4.486 -16.458 1.00 90.81 910 LEU A O 1
ATOM 7348 N N . LYS A 1 911 ? 8.876 3.725 -16.900 1.00 91.69 911 LYS A N 1
ATOM 7349 C CA . LYS A 1 911 ? 8.693 4.503 -18.131 1.00 91.69 911 LYS A CA 1
ATOM 7350 C C . LYS A 1 911 ? 8.773 6.013 -17.940 1.00 91.69 911 LYS A C 1
ATOM 7352 O O . LYS A 1 911 ? 9.408 6.673 -18.758 1.00 91.69 911 LYS A O 1
ATOM 7357 N N . ARG A 1 912 ? 8.162 6.561 -16.885 1.00 86.56 912 ARG A N 1
ATOM 7358 C CA . ARG A 1 912 ? 8.264 7.997 -16.572 1.00 86.56 912 ARG A CA 1
ATOM 7359 C C . ARG A 1 912 ? 9.683 8.392 -16.194 1.00 86.56 912 ARG A C 1
ATOM 7361 O O . ARG A 1 912 ? 10.158 9.414 -16.671 1.00 86.56 912 ARG A O 1
ATOM 7368 N N . GLU A 1 913 ? 10.358 7.577 -15.388 1.00 89.06 913 GLU A N 1
ATOM 7369 C CA . GLU A 1 913 ? 11.757 7.823 -15.028 1.00 89.06 913 GLU A CA 1
ATOM 7370 C C . GLU A 1 913 ? 12.661 7.752 -16.268 1.00 89.06 913 GLU A C 1
ATOM 7372 O O . GLU A 1 913 ? 13.539 8.591 -16.454 1.00 89.06 913 GLU A O 1
ATOM 7377 N N . VAL A 1 914 ? 12.416 6.805 -17.181 1.00 89.62 914 VAL A N 1
ATOM 7378 C CA . VAL A 1 914 ? 13.143 6.715 -18.459 1.00 89.62 914 VAL A CA 1
ATOM 7379 C C . VAL A 1 914 ? 12.899 7.962 -19.308 1.00 89.62 914 VAL A C 1
ATOM 7381 O O . VAL A 1 914 ? 13.847 8.504 -19.871 1.00 89.62 914 VAL A O 1
ATOM 7384 N N . GLU A 1 915 ? 11.656 8.442 -19.392 1.00 89.19 915 GLU A N 1
ATOM 7385 C CA . GLU A 1 915 ? 11.307 9.675 -20.109 1.00 89.19 915 GLU A CA 1
ATOM 7386 C C . GLU A 1 915 ? 11.977 10.909 -19.481 1.00 89.19 915 GLU A C 1
ATOM 7388 O O . GLU A 1 915 ? 12.497 11.755 -20.209 1.00 89.19 915 GLU A O 1
ATOM 7393 N N . ALA A 1 916 ? 12.036 10.982 -18.148 1.00 83.44 916 ALA A N 1
ATOM 7394 C CA . ALA A 1 916 ? 12.685 12.066 -17.409 1.00 83.44 916 ALA A CA 1
ATOM 7395 C C . ALA A 1 916 ? 14.205 12.127 -17.636 1.00 83.44 916 ALA A C 1
ATOM 7397 O O . ALA A 1 916 ? 14.787 13.208 -17.594 1.00 83.44 916 ALA A O 1
ATOM 7398 N N . ASN A 1 917 ? 14.841 10.993 -17.948 1.00 77.69 917 ASN A N 1
ATOM 7399 C CA . ASN A 1 917 ? 16.258 10.935 -18.314 1.00 77.69 917 ASN A CA 1
ATOM 7400 C C . ASN A 1 917 ? 16.556 11.512 -19.719 1.00 77.69 917 ASN A C 1
ATOM 7402 O O . ASN A 1 917 ? 17.717 11.544 -20.133 1.00 77.69 917 ASN A O 1
ATOM 7406 N N . TYR A 1 918 ? 15.550 11.962 -20.488 1.00 75.81 918 TYR A N 1
ATOM 7407 C CA . TYR A 1 918 ? 15.722 12.697 -21.750 1.00 75.81 918 TYR A CA 1
ATOM 7408 C C . TYR A 1 918 ? 15.618 14.209 -21.555 1.00 75.81 918 TYR A C 1
ATOM 7410 O O . TYR A 1 918 ? 14.644 14.695 -20.987 1.00 75.81 918 TYR A O 1
ATOM 7418 N N . ASP A 1 919 ? 16.556 14.961 -22.145 1.00 59.78 919 ASP A N 1
ATOM 7419 C CA . ASP A 1 919 ? 16.500 16.424 -22.193 1.00 59.78 919 ASP A CA 1
ATOM 7420 C C . ASP A 1 919 ? 15.152 16.888 -22.773 1.00 59.78 919 ASP A C 1
ATOM 7422 O O . ASP A 1 919 ? 14.868 16.739 -23.964 1.00 59.78 919 ASP A O 1
ATOM 7426 N N . GLN A 1 920 ? 14.294 17.424 -21.899 1.00 51.81 920 GLN A N 1
ATOM 7427 C CA . GLN A 1 920 ? 12.972 17.990 -22.206 1.00 51.81 920 GLN A CA 1
ATOM 7428 C C . GLN A 1 920 ? 11.936 17.021 -22.820 1.00 51.81 920 GLN A C 1
ATOM 7430 O O . GLN A 1 920 ? 10.946 17.480 -23.393 1.00 51.81 920 GLN A O 1
ATOM 7435 N N . GLY A 1 921 ? 12.128 15.698 -22.734 1.00 50.91 921 GLY A N 1
ATOM 7436 C CA . GLY A 1 921 ? 11.155 14.679 -23.177 1.00 50.91 921 GLY A CA 1
ATOM 7437 C C . GLY A 1 921 ? 10.861 14.609 -24.690 1.00 50.91 921 GLY A C 1
ATOM 7438 O O . GLY A 1 921 ? 10.241 13.653 -25.153 1.00 50.91 921 GLY A O 1
ATOM 7439 N N . GLN A 1 922 ? 11.333 15.566 -25.501 1.00 55.19 922 GLN A N 1
ATOM 7440 C CA . GLN A 1 922 ? 10.964 15.687 -26.921 1.00 55.19 922 GLN A CA 1
ATOM 7441 C C . GLN A 1 922 ? 11.472 14.533 -27.801 1.00 55.19 922 GLN A C 1
ATOM 7443 O O . GLN A 1 922 ? 10.843 14.227 -28.808 1.00 55.19 922 GLN A O 1
ATOM 7448 N N . ASN A 1 923 ? 12.566 13.864 -27.417 1.00 70.38 923 ASN A N 1
ATOM 7449 C CA . ASN A 1 923 ? 13.173 12.791 -28.216 1.00 70.38 923 ASN A CA 1
ATOM 7450 C C . ASN A 1 923 ? 12.826 11.372 -27.732 1.00 70.38 923 ASN A C 1
ATOM 7452 O O . ASN A 1 923 ? 13.007 10.423 -28.492 1.00 70.38 923 ASN A O 1
ATOM 7456 N N . PHE A 1 924 ? 12.319 11.203 -26.501 1.00 82.31 924 PHE A N 1
ATOM 7457 C CA . PHE A 1 924 ? 12.056 9.869 -25.944 1.00 82.31 924 PHE A CA 1
ATOM 7458 C C . PHE A 1 924 ? 11.029 9.114 -26.777 1.00 82.31 924 PHE A C 1
ATOM 7460 O O . PHE A 1 924 ? 11.280 7.990 -27.192 1.00 82.31 924 PHE A O 1
ATOM 7467 N N . LYS A 1 925 ? 9.886 9.745 -27.058 1.00 83.75 925 LYS A N 1
ATOM 7468 C CA . LYS A 1 925 ? 8.800 9.105 -27.801 1.00 83.75 925 LYS A CA 1
ATOM 7469 C C . LYS A 1 925 ? 9.245 8.660 -29.194 1.00 83.75 925 LYS A C 1
ATOM 7471 O O . LYS A 1 925 ? 8.930 7.546 -29.599 1.00 83.75 925 LYS A O 1
ATOM 7476 N N . ASP A 1 926 ? 9.994 9.510 -29.890 1.00 82.50 926 ASP A N 1
ATOM 7477 C CA . ASP A 1 926 ? 10.490 9.222 -31.233 1.00 82.50 926 ASP A CA 1
ATOM 7478 C C . ASP A 1 926 ? 11.478 8.052 -31.226 1.00 82.50 926 ASP A C 1
ATOM 7480 O O . ASP A 1 926 ? 11.373 7.165 -32.070 1.00 82.50 926 ASP A O 1
ATOM 7484 N N . ASP A 1 927 ? 12.410 8.007 -30.271 1.00 86.19 927 ASP A N 1
ATOM 7485 C CA . ASP A 1 927 ? 13.375 6.910 -30.142 1.00 86.19 927 ASP A CA 1
ATOM 7486 C C . ASP A 1 927 ? 12.689 5.612 -29.685 1.00 86.19 927 ASP A C 1
ATOM 7488 O O . ASP A 1 927 ? 12.868 4.554 -30.293 1.00 86.19 927 ASP A O 1
ATOM 7492 N N . PHE A 1 928 ? 11.818 5.697 -28.682 1.00 89.25 928 PHE A N 1
ATOM 7493 C CA . PHE A 1 928 ? 11.052 4.571 -28.157 1.00 89.25 928 PHE A CA 1
ATOM 7494 C C . PHE A 1 928 ? 10.168 3.925 -29.230 1.00 89.25 928 PHE A C 1
ATOM 7496 O O . PHE A 1 928 ? 10.174 2.705 -29.392 1.00 89.25 928 PHE A O 1
ATOM 7503 N N . ASP A 1 929 ? 9.449 4.727 -30.023 1.00 86.94 929 ASP A N 1
ATOM 7504 C CA . ASP A 1 929 ? 8.657 4.215 -31.142 1.00 86.94 929 ASP A CA 1
ATOM 7505 C C . ASP A 1 929 ? 9.541 3.725 -32.300 1.00 86.94 929 ASP A C 1
ATOM 7507 O O . ASP A 1 929 ? 9.165 2.774 -32.994 1.00 86.94 929 ASP A O 1
ATOM 7511 N N . PHE A 1 930 ? 10.734 4.302 -32.494 1.00 89.19 930 PHE A N 1
ATOM 7512 C CA . PHE A 1 930 ? 11.650 3.885 -33.556 1.00 89.19 930 PHE A CA 1
ATOM 7513 C C . PHE A 1 930 ? 12.196 2.465 -33.357 1.00 89.19 930 PHE A C 1
ATOM 7515 O O . PHE A 1 930 ? 12.491 1.801 -34.348 1.00 89.19 930 PHE A O 1
ATOM 7522 N N . VAL A 1 931 ? 12.228 1.926 -32.133 1.00 92.31 931 VAL A N 1
ATOM 7523 C CA . VAL A 1 931 ? 12.544 0.503 -31.887 1.00 92.31 931 VAL A CA 1
ATOM 7524 C C . VAL A 1 931 ? 11.653 -0.438 -32.711 1.00 92.31 931 VAL A C 1
ATOM 7526 O O . VAL A 1 931 ? 12.121 -1.457 -33.223 1.00 92.31 931 VAL A O 1
ATOM 7529 N N . LYS A 1 932 ? 10.381 -0.079 -32.934 1.00 92.25 932 LYS A N 1
ATOM 7530 C CA . LYS A 1 932 ? 9.466 -0.854 -33.794 1.00 92.25 932 LYS A CA 1
ATOM 7531 C C . LYS A 1 932 ? 9.944 -0.882 -35.249 1.00 92.25 932 LYS A C 1
ATOM 7533 O O . LYS A 1 932 ? 9.792 -1.901 -35.921 1.00 92.25 932 LYS A O 1
ATOM 7538 N N . ASN A 1 933 ? 10.555 0.206 -35.726 1.00 90.00 933 ASN A N 1
ATOM 7539 C CA . ASN A 1 933 ? 11.180 0.263 -37.048 1.00 90.00 933 ASN A CA 1
ATOM 7540 C C . ASN A 1 933 ? 12.421 -0.636 -37.107 1.00 90.00 933 ASN A C 1
ATOM 7542 O O . ASN A 1 933 ? 12.586 -1.356 -38.087 1.00 90.00 933 ASN A O 1
ATOM 7546 N N . VAL A 1 934 ? 13.251 -0.650 -36.056 1.00 92.50 934 VAL A N 1
ATOM 7547 C CA . VAL A 1 934 ? 14.437 -1.526 -35.963 1.00 92.50 934 VAL A CA 1
ATOM 7548 C C . VAL A 1 934 ? 14.032 -3.000 -36.072 1.00 92.50 934 VAL A C 1
ATOM 7550 O O . VAL A 1 934 ? 14.609 -3.746 -36.863 1.00 92.50 934 VAL A O 1
ATOM 7553 N N . LYS A 1 935 ? 12.962 -3.405 -35.373 1.00 94.25 935 LYS A N 1
ATOM 7554 C CA . LYS A 1 935 ? 12.371 -4.746 -35.516 1.00 94.25 935 LYS A CA 1
ATOM 7555 C C . LYS A 1 935 ? 11.931 -5.038 -36.954 1.00 94.25 935 LYS A C 1
ATOM 7557 O O . LYS A 1 935 ? 12.262 -6.091 -37.495 1.00 94.25 935 LYS A O 1
ATOM 7562 N N . ALA A 1 936 ? 11.216 -4.110 -37.590 1.00 90.69 936 ALA A N 1
ATOM 7563 C CA . ALA A 1 936 ? 10.772 -4.277 -38.973 1.00 90.69 936 ALA A CA 1
ATOM 7564 C C . ALA A 1 936 ? 11.951 -4.375 -39.963 1.00 90.69 936 ALA A C 1
ATOM 7566 O O . ALA A 1 936 ? 11.897 -5.167 -40.902 1.00 90.69 936 ALA A O 1
ATOM 7567 N N . MET A 1 937 ? 13.036 -3.623 -39.743 1.00 90.81 937 MET A N 1
ATOM 7568 C CA . MET A 1 937 ? 14.266 -3.716 -40.541 1.00 90.81 937 MET A CA 1
ATOM 7569 C C . MET A 1 937 ? 14.911 -5.102 -40.424 1.00 90.81 937 MET A C 1
ATOM 7571 O O . MET A 1 937 ? 15.282 -5.680 -41.445 1.00 90.81 937 MET A O 1
ATOM 7575 N N . ALA A 1 938 ? 14.967 -5.676 -39.218 1.00 93.50 938 ALA A N 1
ATOM 7576 C CA . ALA A 1 938 ? 15.442 -7.044 -39.013 1.00 93.50 938 ALA A CA 1
ATOM 7577 C C . ALA A 1 938 ? 14.560 -8.085 -39.733 1.00 93.50 938 ALA A C 1
ATOM 7579 O O . ALA A 1 938 ? 15.076 -8.991 -40.388 1.00 93.50 938 ALA A O 1
ATOM 7580 N N . GLU A 1 939 ? 13.230 -7.930 -39.691 1.00 92.31 939 GLU A N 1
ATOM 7581 C CA . GLU A 1 939 ? 12.293 -8.807 -40.413 1.00 92.31 939 GLU A CA 1
ATOM 7582 C C . GLU A 1 939 ? 12.435 -8.718 -41.942 1.00 92.31 939 GLU A C 1
ATOM 7584 O O . GLU A 1 939 ? 12.287 -9.723 -42.643 1.00 92.31 939 GLU A O 1
ATOM 7589 N N . ILE A 1 940 ? 12.708 -7.524 -42.473 1.00 91.31 940 ILE A N 1
ATOM 7590 C CA . ILE A 1 940 ? 12.994 -7.321 -43.898 1.00 91.31 940 ILE A CA 1
ATOM 7591 C C . ILE A 1 940 ? 14.301 -8.029 -44.266 1.00 91.31 940 ILE A C 1
ATOM 7593 O O . ILE A 1 940 ? 14.330 -8.792 -45.233 1.00 91.31 940 ILE A O 1
ATOM 7597 N N . HIS A 1 941 ? 15.346 -7.835 -43.461 1.00 94.19 941 HIS A N 1
ATOM 7598 C CA . HIS A 1 941 ? 16.667 -8.395 -43.717 1.00 94.19 941 HIS A CA 1
ATOM 7599 C C . HIS A 1 941 ? 16.673 -9.928 -43.719 1.00 94.19 941 HIS A C 1
ATOM 7601 O O . HIS A 1 941 ? 17.187 -10.543 -44.653 1.00 94.19 941 HIS A O 1
ATOM 7607 N N . ILE A 1 942 ? 16.026 -10.572 -42.738 1.00 93.38 942 ILE A N 1
ATOM 7608 C CA . ILE A 1 942 ? 15.974 -12.041 -42.690 1.00 93.38 942 ILE A CA 1
ATOM 7609 C C . ILE A 1 942 ? 15.215 -12.629 -43.881 1.00 93.38 942 ILE A C 1
ATOM 7611 O O . ILE A 1 942 ? 15.631 -13.648 -44.437 1.00 93.38 942 ILE A O 1
ATOM 7615 N N . LYS A 1 943 ? 14.115 -11.994 -44.308 1.00 92.44 943 LYS A N 1
ATOM 7616 C CA . LYS A 1 943 ? 13.337 -12.450 -45.468 1.00 92.44 943 LYS A CA 1
ATOM 7617 C C . LYS A 1 943 ? 14.139 -12.318 -46.760 1.00 92.44 943 LYS A C 1
ATOM 7619 O O . LYS A 1 943 ? 14.173 -13.270 -47.537 1.00 92.44 943 LYS A O 1
ATOM 7624 N N . ALA A 1 944 ? 14.823 -11.194 -46.956 1.00 92.44 944 ALA A N 1
ATOM 7625 C CA . ALA A 1 944 ? 15.687 -10.968 -48.109 1.00 92.44 944 ALA A CA 1
ATOM 7626 C C . ALA A 1 944 ? 16.877 -11.943 -48.139 1.00 92.44 944 ALA A C 1
ATOM 7628 O O . ALA A 1 944 ? 17.073 -12.624 -49.142 1.00 92.44 944 ALA A O 1
ATOM 7629 N N . ASN A 1 945 ? 17.599 -12.115 -47.027 1.00 90.88 945 ASN A N 1
ATOM 7630 C CA . ASN A 1 945 ? 18.736 -13.040 -46.926 1.00 90.88 945 ASN A CA 1
ATOM 7631 C C . ASN A 1 945 ? 18.304 -14.502 -47.178 1.00 90.88 945 ASN A C 1
ATOM 7633 O O . ASN A 1 945 ? 18.955 -15.245 -47.917 1.00 90.88 945 ASN A O 1
ATOM 7637 N N . ASN A 1 946 ? 17.149 -14.917 -46.643 1.00 91.25 946 ASN A N 1
ATOM 7638 C CA . ASN A 1 946 ? 16.568 -16.228 -46.944 1.00 91.25 946 ASN A CA 1
ATOM 7639 C C . ASN A 1 946 ? 16.208 -16.373 -48.429 1.00 91.25 946 ASN A C 1
ATOM 7641 O O . ASN A 1 946 ? 16.465 -17.429 -49.012 1.00 91.25 946 ASN A O 1
ATOM 7645 N N . ALA A 1 947 ? 15.647 -15.331 -49.048 1.00 91.81 947 ALA A N 1
ATOM 7646 C CA . ALA A 1 947 ? 15.318 -15.335 -50.468 1.00 91.81 947 ALA A CA 1
ATOM 7647 C C . ALA A 1 947 ? 16.571 -15.412 -51.357 1.00 91.81 947 ALA A C 1
ATOM 7649 O O . ALA A 1 947 ? 16.597 -16.201 -52.303 1.00 91.81 947 ALA A O 1
ATOM 7650 N N . GLU A 1 948 ? 17.634 -14.676 -51.027 1.00 89.94 948 GLU A N 1
ATOM 7651 C CA . GLU A 1 948 ? 18.922 -14.730 -51.728 1.00 89.94 948 GLU A CA 1
ATOM 7652 C C . GLU A 1 948 ? 19.566 -16.110 -51.624 1.00 89.94 948 GLU A C 1
ATOM 7654 O O . GLU A 1 948 ? 19.945 -16.696 -52.640 1.00 89.94 948 GLU A O 1
ATOM 7659 N N . LYS A 1 949 ? 19.639 -16.671 -50.410 1.00 89.44 949 LYS A N 1
ATOM 7660 C CA . LYS A 1 949 ? 20.172 -18.021 -50.174 1.00 89.44 949 LYS A CA 1
ATOM 7661 C C . LYS A 1 949 ? 19.359 -19.084 -50.901 1.00 89.44 949 LYS A C 1
ATOM 7663 O O . LYS A 1 949 ? 19.943 -20.031 -51.427 1.00 89.44 949 LYS A O 1
ATOM 7668 N N . PHE A 1 950 ? 18.034 -18.938 -50.941 1.00 89.69 950 PHE A N 1
ATOM 7669 C CA . PHE A 1 950 ? 17.161 -19.830 -51.696 1.00 89.69 950 PHE A CA 1
ATOM 7670 C C . PHE A 1 950 ? 17.475 -19.751 -53.193 1.00 89.69 950 PHE A C 1
ATOM 7672 O O . PHE A 1 950 ? 17.808 -20.767 -53.795 1.00 89.69 950 PHE A O 1
ATOM 7679 N N . ILE A 1 951 ? 17.467 -18.552 -53.785 1.00 88.38 951 ILE A N 1
ATOM 7680 C CA . ILE A 1 951 ? 17.777 -18.362 -55.209 1.00 88.38 951 ILE A CA 1
ATOM 7681 C C . ILE A 1 951 ? 19.175 -18.902 -55.540 1.00 88.38 951 ILE A C 1
ATOM 7683 O O . ILE A 1 951 ? 19.320 -19.655 -56.500 1.00 88.38 951 ILE A O 1
ATOM 7687 N N . ALA A 1 952 ? 20.197 -18.578 -54.744 1.00 87.00 952 ALA A N 1
ATOM 7688 C CA . ALA A 1 952 ? 21.566 -19.041 -54.965 1.00 87.00 952 ALA A CA 1
ATOM 7689 C C . ALA A 1 952 ? 21.681 -20.573 -54.903 1.00 87.00 952 ALA A C 1
ATOM 7691 O O . ALA A 1 952 ? 22.318 -21.184 -55.764 1.00 87.00 952 ALA A O 1
ATOM 7692 N N . ARG A 1 953 ? 21.024 -21.203 -53.920 1.00 87.19 953 ARG A N 1
ATOM 7693 C CA . ARG A 1 953 ? 20.973 -22.663 -53.780 1.00 87.19 953 ARG A CA 1
ATOM 7694 C C . ARG A 1 953 ? 20.298 -23.317 -54.978 1.00 87.19 953 ARG A C 1
ATOM 7696 O O . ARG A 1 953 ? 20.824 -24.302 -55.486 1.00 87.19 953 ARG A O 1
ATOM 7703 N N . GLU A 1 954 ? 19.174 -22.777 -55.438 1.00 85.94 954 GLU A N 1
ATOM 7704 C CA . GLU A 1 954 ? 18.445 -23.357 -56.568 1.00 85.94 954 GLU A CA 1
ATOM 7705 C C . GLU A 1 954 ? 19.164 -23.144 -57.900 1.00 85.94 954 GLU A C 1
ATOM 7707 O O . GLU A 1 954 ? 19.183 -24.045 -58.734 1.00 85.94 954 GLU A O 1
ATOM 7712 N N . VAL A 1 955 ? 19.858 -22.018 -58.082 1.00 85.94 955 VAL A N 1
ATOM 7713 C CA . VAL A 1 955 ? 20.749 -21.819 -59.236 1.00 85.94 955 VAL A CA 1
ATOM 7714 C C . VAL A 1 955 ? 21.886 -22.846 -59.249 1.00 85.94 955 VAL A C 1
ATOM 7716 O O . VAL A 1 955 ? 22.258 -23.314 -60.324 1.00 85.94 955 VAL A O 1
ATOM 7719 N N . ALA A 1 956 ? 22.420 -23.214 -58.081 1.00 83.12 956 ALA A N 1
ATOM 7720 C CA . ALA A 1 956 ? 23.493 -24.199 -57.962 1.00 83.12 956 ALA A CA 1
ATOM 7721 C C . ALA A 1 956 ? 23.009 -25.654 -58.114 1.00 83.12 956 ALA A C 1
ATOM 7723 O O . ALA A 1 956 ? 23.709 -26.464 -58.715 1.00 83.12 956 ALA A O 1
ATOM 7724 N N . LYS A 1 957 ? 21.831 -25.998 -57.573 1.00 81.81 957 LYS A N 1
ATOM 7725 C CA . LYS A 1 957 ? 21.317 -27.381 -57.532 1.00 81.81 957 LYS A CA 1
ATOM 7726 C C . LYS A 1 957 ? 20.438 -27.759 -58.719 1.00 81.81 957 LYS A C 1
ATOM 7728 O O . LYS A 1 957 ? 20.477 -28.904 -59.154 1.00 81.81 957 LYS A O 1
ATOM 7733 N N . ASN A 1 958 ? 19.627 -26.831 -59.222 1.00 72.88 958 ASN A N 1
ATOM 7734 C CA . ASN A 1 958 ? 18.687 -27.090 -60.309 1.00 72.88 958 ASN A CA 1
ATOM 7735 C C . ASN A 1 958 ? 18.505 -25.844 -61.200 1.00 72.88 958 ASN A C 1
ATOM 7737 O O . ASN A 1 958 ? 17.446 -25.208 -61.186 1.00 72.88 958 ASN A O 1
ATOM 7741 N N . PRO A 1 959 ? 19.524 -25.480 -62.003 1.00 64.12 959 PRO A N 1
ATOM 7742 C CA . PRO A 1 959 ? 19.508 -24.246 -62.792 1.00 64.12 959 PRO A CA 1
ATOM 7743 C C . PRO A 1 959 ? 18.362 -24.165 -63.819 1.00 64.12 959 PRO A C 1
ATOM 7745 O O . PRO A 1 959 ? 17.991 -23.066 -64.234 1.00 64.12 959 PRO A O 1
ATOM 7748 N N . SER A 1 960 ? 17.783 -25.306 -64.207 1.00 61.16 960 SER A N 1
ATOM 7749 C CA . SER A 1 960 ? 16.628 -25.450 -65.108 1.00 61.16 960 SER A CA 1
ATOM 7750 C C . SER A 1 960 ? 15.300 -25.739 -64.382 1.00 61.16 960 SER A C 1
ATOM 7752 O O . SER A 1 960 ? 14.273 -25.941 -65.037 1.00 61.16 960 SER A O 1
ATOM 7754 N N . GLY A 1 961 ? 15.285 -25.723 -63.044 1.00 64.44 961 GLY A N 1
ATOM 7755 C CA . GLY A 1 961 ? 14.109 -25.997 -62.218 1.00 64.44 961 GLY A CA 1
ATOM 7756 C C . GLY A 1 961 ? 12.944 -25.033 -62.477 1.00 64.44 961 GLY A C 1
ATOM 7757 O O . GLY A 1 961 ? 13.106 -23.808 -62.514 1.00 64.44 961 GLY A O 1
ATOM 7758 N N . ARG A 1 962 ? 11.732 -25.580 -62.650 1.00 69.88 962 ARG A N 1
ATOM 7759 C CA . ARG A 1 962 ? 10.503 -24.798 -62.859 1.00 69.88 962 ARG A CA 1
ATOM 7760 C C . ARG A 1 962 ? 9.830 -24.469 -61.522 1.00 69.88 962 ARG A C 1
ATOM 7762 O O . ARG A 1 962 ? 9.054 -25.266 -61.014 1.00 69.88 962 ARG A O 1
ATOM 7769 N N . TYR A 1 963 ? 10.087 -23.272 -60.995 1.00 83.50 963 TYR A N 1
ATOM 7770 C CA . TYR A 1 963 ? 9.286 -22.672 -59.915 1.00 83.50 963 TYR A CA 1
ATOM 7771 C C . TYR A 1 963 ? 8.118 -21.870 -60.488 1.00 83.50 963 TYR A C 1
ATOM 7773 O O . TYR A 1 963 ? 8.254 -21.250 -61.552 1.00 83.50 963 TYR A O 1
ATOM 7781 N N . ASP A 1 964 ? 6.991 -21.851 -59.779 1.00 86.62 964 ASP A N 1
ATOM 7782 C CA . ASP A 1 964 ? 5.833 -21.053 -60.161 1.00 86.62 964 ASP A CA 1
ATOM 7783 C C . ASP A 1 964 ? 6.120 -19.542 -60.042 1.00 86.62 964 ASP A C 1
ATOM 7785 O O . ASP A 1 964 ? 7.024 -19.095 -59.326 1.00 86.62 964 ASP A O 1
ATOM 7789 N N . ALA A 1 965 ? 5.343 -18.739 -60.771 1.00 84.88 965 ALA A N 1
ATOM 7790 C CA . ALA A 1 965 ? 5.531 -17.293 -60.817 1.00 84.88 965 ALA A CA 1
ATOM 7791 C C . ALA A 1 965 ? 5.306 -16.621 -59.451 1.00 84.88 965 ALA A C 1
ATOM 7793 O O . ALA A 1 965 ? 6.016 -15.668 -59.147 1.00 84.88 965 ALA A O 1
ATOM 7794 N N . LYS A 1 966 ? 4.390 -17.119 -58.605 1.00 87.94 966 LYS A N 1
ATOM 7795 C CA . LYS A 1 966 ? 4.087 -16.499 -57.302 1.00 87.94 966 LYS A CA 1
ATOM 7796 C C . LYS A 1 966 ? 5.250 -16.670 -56.327 1.00 87.94 966 LYS A C 1
ATOM 7798 O O . LYS A 1 966 ? 5.599 -15.721 -55.629 1.00 87.94 966 LYS A O 1
ATOM 7803 N N . THR A 1 967 ? 5.875 -17.846 -56.306 1.00 88.31 967 THR A N 1
ATOM 7804 C CA . THR A 1 967 ? 7.067 -18.104 -55.483 1.00 88.31 967 THR A CA 1
ATOM 7805 C C . THR A 1 967 ? 8.224 -17.193 -55.896 1.00 88.31 967 THR A C 1
ATOM 7807 O O . THR A 1 967 ? 8.829 -16.534 -55.051 1.00 88.31 967 THR A O 1
ATOM 7810 N N . LYS A 1 968 ? 8.491 -17.073 -57.203 1.00 88.75 968 LYS A N 1
ATOM 7811 C CA . LYS A 1 968 ? 9.516 -16.154 -57.730 1.00 88.75 968 LYS A CA 1
ATOM 7812 C C . LYS A 1 968 ? 9.192 -14.689 -57.422 1.00 88.75 968 LYS A C 1
ATOM 7814 O O . LYS A 1 968 ? 10.091 -13.939 -57.056 1.00 88.75 968 LYS A O 1
ATOM 7819 N N . GLU A 1 969 ? 7.924 -14.288 -57.535 1.00 89.44 969 GLU A N 1
ATOM 7820 C CA . GLU A 1 969 ? 7.459 -12.943 -57.169 1.00 89.44 969 GLU A CA 1
ATOM 7821 C C . GLU A 1 969 ? 7.750 -12.627 -55.703 1.00 89.44 969 GLU A C 1
ATOM 7823 O O . GLU A 1 969 ? 8.297 -11.565 -55.414 1.00 89.44 969 GLU A O 1
ATOM 7828 N N . ALA A 1 970 ? 7.420 -13.537 -54.783 1.00 90.44 970 ALA A N 1
ATOM 7829 C CA . ALA A 1 970 ? 7.642 -13.339 -53.354 1.00 90.44 970 ALA A CA 1
ATOM 7830 C C . ALA A 1 970 ? 9.134 -13.181 -53.018 1.00 90.44 970 ALA A C 1
ATOM 7832 O O . ALA A 1 970 ? 9.503 -12.209 -52.361 1.00 90.44 970 ALA A O 1
ATOM 7833 N N . LEU A 1 971 ? 9.986 -14.071 -53.540 1.00 91.44 971 LEU A N 1
ATOM 7834 C CA . LEU A 1 971 ? 11.435 -14.043 -53.307 1.00 91.44 971 LEU A CA 1
ATOM 7835 C C . LEU A 1 971 ? 12.074 -12.747 -53.823 1.00 91.44 971 LEU A C 1
ATOM 7837 O O . LEU A 1 971 ? 12.829 -12.094 -53.109 1.00 91.44 971 LEU A O 1
ATOM 7841 N N . VAL A 1 972 ? 11.736 -12.345 -55.052 1.00 89.38 972 VAL A N 1
ATOM 7842 C CA . VAL A 1 972 ? 12.250 -11.101 -55.643 1.00 89.38 972 VAL A CA 1
ATOM 7843 C C . VAL A 1 972 ? 11.723 -9.875 -54.892 1.00 89.38 972 VAL A C 1
ATOM 7845 O O . VAL A 1 972 ? 12.465 -8.917 -54.693 1.00 89.38 972 VAL A O 1
ATOM 7848 N N . THR A 1 973 ? 10.467 -9.905 -54.438 1.00 90.88 973 THR A N 1
ATOM 7849 C CA . THR A 1 973 ? 9.882 -8.818 -53.638 1.00 90.88 973 THR A CA 1
ATOM 7850 C C . THR A 1 973 ? 10.658 -8.608 -52.343 1.00 90.88 973 THR A C 1
ATOM 7852 O O . THR A 1 973 ? 10.980 -7.469 -52.027 1.00 90.88 973 THR A O 1
ATOM 7855 N N . ASP A 1 974 ? 10.975 -9.676 -51.607 1.00 91.81 974 ASP A N 1
ATOM 7856 C CA . ASP A 1 974 ? 11.693 -9.574 -50.331 1.00 91.81 974 ASP A CA 1
ATOM 7857 C C . ASP A 1 974 ? 13.079 -8.928 -50.493 1.00 91.81 974 ASP A C 1
ATOM 7859 O O . ASP A 1 974 ? 13.414 -8.007 -49.747 1.00 91.81 974 ASP A O 1
ATOM 7863 N N . ILE A 1 975 ? 13.832 -9.320 -51.526 1.00 90.31 975 ILE A N 1
ATOM 7864 C CA . ILE A 1 975 ? 15.150 -8.741 -51.849 1.00 90.31 975 ILE A CA 1
ATOM 7865 C C . ILE A 1 975 ? 15.030 -7.254 -52.206 1.00 90.31 975 ILE A C 1
ATOM 7867 O O . ILE A 1 975 ? 15.763 -6.415 -51.684 1.00 90.31 975 ILE A O 1
ATOM 7871 N N . LEU A 1 976 ? 14.076 -6.903 -53.073 1.00 86.19 976 LEU A N 1
ATOM 7872 C CA . LEU A 1 976 ? 13.891 -5.519 -53.515 1.00 86.19 976 LEU A CA 1
ATOM 7873 C C . LEU A 1 976 ? 13.357 -4.600 -52.411 1.00 86.19 976 LEU A C 1
ATOM 7875 O O . LEU A 1 976 ? 13.646 -3.406 -52.436 1.00 86.19 976 LEU A O 1
ATOM 7879 N N . VAL A 1 977 ? 12.579 -5.116 -51.452 1.00 87.88 977 VAL A N 1
ATOM 7880 C CA . VAL A 1 977 ? 12.137 -4.328 -50.291 1.00 87.88 977 VAL A CA 1
ATOM 7881 C C . VAL A 1 977 ? 13.340 -3.923 -49.437 1.00 87.88 977 VAL A C 1
ATOM 7883 O O . VAL A 1 977 ? 13.418 -2.752 -49.070 1.00 87.88 977 VAL A O 1
ATOM 7886 N N . GLN A 1 978 ? 14.291 -4.830 -49.170 1.00 89.56 978 GLN A N 1
ATOM 7887 C CA . GLN A 1 978 ? 15.534 -4.473 -48.471 1.00 89.56 978 GLN A CA 1
ATOM 7888 C C . GLN A 1 978 ? 16.310 -3.406 -49.250 1.00 89.56 978 GLN A C 1
ATOM 7890 O O . GLN A 1 978 ? 16.597 -2.343 -48.702 1.00 89.56 978 GLN A O 1
ATOM 7895 N N . GLN A 1 979 ? 16.578 -3.651 -50.536 1.00 84.19 979 GLN A N 1
ATOM 7896 C CA . GLN A 1 979 ? 17.327 -2.714 -51.380 1.00 84.19 979 GLN A CA 1
ATOM 7897 C C . GLN A 1 979 ? 16.672 -1.330 -51.427 1.00 84.19 979 GLN A C 1
ATOM 7899 O O . GLN A 1 979 ? 17.356 -0.321 -51.337 1.00 84.19 979 GLN A O 1
ATOM 7904 N N . LEU A 1 980 ? 15.340 -1.256 -51.495 1.00 81.12 980 LEU A N 1
ATOM 7905 C CA . LEU A 1 980 ? 14.624 0.017 -51.491 1.00 81.12 980 LEU A CA 1
ATOM 7906 C C . LEU A 1 980 ? 14.806 0.791 -50.175 1.00 81.12 980 LEU A C 1
ATOM 7908 O O . LEU A 1 980 ? 14.895 2.021 -50.203 1.00 81.12 980 LEU A O 1
ATOM 7912 N N . VAL A 1 981 ? 14.826 0.100 -49.031 1.00 82.69 981 VAL A N 1
ATOM 7913 C CA . VAL A 1 981 ? 15.080 0.725 -47.723 1.00 82.69 981 VAL A CA 1
ATOM 7914 C C . VAL A 1 981 ? 16.512 1.263 -47.660 1.00 82.69 981 VAL A C 1
ATOM 7916 O O . VAL A 1 981 ? 16.697 2.417 -47.268 1.00 82.69 981 VAL A O 1
ATOM 7919 N N . GLU A 1 982 ? 17.492 0.480 -48.114 1.00 84.94 982 GLU A N 1
ATOM 7920 C CA . GLU A 1 982 ? 18.914 0.859 -48.179 1.00 84.94 982 GLU A CA 1
ATOM 7921 C C . GLU A 1 982 ? 19.157 2.032 -49.141 1.00 84.94 982 GLU A C 1
ATOM 7923 O O . GLU A 1 982 ? 19.685 3.067 -48.740 1.00 84.94 982 GLU A O 1
ATOM 7928 N N . ASP A 1 983 ? 18.670 1.944 -50.382 1.00 78.00 983 ASP A N 1
ATOM 7929 C CA . ASP A 1 983 ? 18.775 3.005 -51.393 1.00 78.00 983 ASP A CA 1
ATOM 7930 C C . ASP A 1 983 ? 18.158 4.316 -50.901 1.00 78.00 983 ASP A C 1
ATOM 7932 O O . ASP A 1 983 ? 18.654 5.413 -51.175 1.00 78.00 983 ASP A O 1
ATOM 7936 N N . SER A 1 984 ? 17.050 4.219 -50.167 1.00 75.12 984 SER A N 1
ATOM 7937 C CA . SER A 1 984 ? 16.400 5.389 -49.590 1.00 75.12 984 SER A CA 1
ATOM 7938 C C . SER A 1 984 ? 17.219 6.002 -48.459 1.00 75.12 984 SER A C 1
ATOM 7940 O O . SER A 1 984 ? 17.259 7.227 -48.360 1.00 75.12 984 SER A O 1
ATOM 7942 N N . ALA A 1 985 ? 17.881 5.187 -47.633 1.00 76.56 985 ALA A N 1
ATOM 7943 C CA . ALA A 1 985 ? 18.809 5.672 -46.614 1.00 76.56 985 ALA A CA 1
ATOM 7944 C C . ALA A 1 985 ? 20.001 6.399 -47.255 1.00 76.56 985 ALA A C 1
ATOM 7946 O O . ALA A 1 985 ? 20.281 7.542 -46.891 1.00 76.56 985 ALA A O 1
ATOM 7947 N N . VAL A 1 986 ? 20.613 5.801 -48.283 1.00 78.12 986 VAL A N 1
ATOM 7948 C CA . VAL A 1 986 ? 21.726 6.396 -49.041 1.00 78.12 986 VAL A CA 1
ATOM 7949 C C . VAL A 1 986 ? 21.321 7.735 -49.665 1.00 78.12 986 VAL A C 1
ATOM 7951 O O . VAL A 1 986 ? 21.930 8.761 -49.362 1.00 78.12 986 VAL A O 1
ATOM 7954 N N . LYS A 1 987 ? 20.238 7.775 -50.455 1.00 73.88 987 LYS A N 1
ATOM 7955 C CA . LYS A 1 987 ? 19.755 9.014 -51.101 1.00 73.88 987 LYS A CA 1
ATOM 7956 C C . LYS A 1 987 ? 19.417 10.113 -50.095 1.00 73.88 987 LYS A C 1
ATOM 7958 O O . LYS A 1 987 ? 19.603 11.303 -50.362 1.00 73.88 987 LYS A O 1
ATOM 7963 N N . TYR A 1 988 ? 18.871 9.742 -48.939 1.00 73.81 988 TYR A N 1
ATOM 7964 C CA . TYR A 1 988 ? 18.514 10.712 -47.911 1.00 73.81 988 TYR A CA 1
ATOM 7965 C C . TYR A 1 988 ? 19.755 11.276 -47.207 1.00 73.81 988 TYR A C 1
ATOM 7967 O O . TYR A 1 988 ? 19.819 12.483 -46.955 1.00 73.81 988 TYR A O 1
ATOM 7975 N N . ASN A 1 989 ? 20.770 10.442 -46.969 1.00 73.19 989 ASN A N 1
ATOM 7976 C CA . ASN A 1 989 ? 22.071 10.878 -46.468 1.00 73.19 989 ASN A CA 1
ATOM 7977 C C . ASN A 1 989 ? 22.782 11.791 -47.472 1.00 73.19 989 ASN A C 1
ATOM 7979 O O . ASN A 1 989 ? 23.283 12.842 -47.080 1.00 73.19 989 ASN A O 1
ATOM 7983 N N . GLU A 1 990 ? 22.757 11.475 -48.768 1.00 79.31 990 GLU A N 1
ATOM 7984 C CA . GLU A 1 990 ? 23.279 12.353 -49.826 1.00 79.31 990 GLU A CA 1
ATOM 7985 C C . GLU A 1 990 ? 22.583 13.723 -49.825 1.00 79.31 990 GLU A C 1
ATOM 7987 O O . GLU A 1 990 ? 23.241 14.767 -49.848 1.00 79.31 990 GLU A O 1
ATOM 7992 N N . LYS A 1 991 ? 21.247 13.745 -49.717 1.00 77.94 991 LYS A N 1
ATOM 7993 C CA . LYS A 1 991 ? 20.473 14.992 -49.622 1.00 77.94 991 LYS A CA 1
ATOM 7994 C C . LYS A 1 991 ? 20.812 15.789 -48.360 1.00 77.94 991 LYS A C 1
ATOM 7996 O O . LYS A 1 991 ? 20.871 17.016 -48.417 1.00 77.94 991 LYS A O 1
ATOM 8001 N N . HIS A 1 992 ? 21.045 15.118 -47.234 1.00 75.88 992 HIS A N 1
ATOM 8002 C CA . HIS A 1 992 ? 21.451 15.765 -45.987 1.00 75.88 992 HIS A CA 1
ATOM 8003 C C . HIS A 1 992 ? 22.846 16.384 -46.087 1.00 75.88 992 HIS A C 1
ATOM 8005 O O . HIS A 1 992 ? 23.008 17.566 -45.777 1.00 75.88 992 HIS A O 1
ATOM 8011 N N . LYS A 1 993 ? 23.807 15.632 -46.637 1.00 79.81 993 LYS A N 1
ATOM 8012 C CA . LYS A 1 993 ? 25.166 16.101 -46.948 1.00 79.81 993 LYS A CA 1
ATOM 8013 C C . LYS A 1 993 ? 25.152 17.312 -47.893 1.00 79.81 993 LYS A C 1
ATOM 8015 O O . LYS A 1 993 ? 26.012 18.187 -47.822 1.00 79.81 993 LYS A O 1
ATOM 8020 N N . ALA A 1 994 ? 24.136 17.420 -48.751 1.00 80.56 994 ALA A N 1
ATOM 8021 C CA . ALA A 1 994 ? 23.960 18.561 -49.644 1.00 80.56 994 ALA A CA 1
ATOM 8022 C C . ALA A 1 994 ? 23.425 19.841 -48.960 1.00 80.56 994 ALA A C 1
ATOM 8024 O O . ALA A 1 994 ? 23.519 20.914 -49.569 1.00 80.56 994 ALA A O 1
ATOM 8025 N N . THR A 1 995 ? 22.889 19.764 -47.733 1.00 78.62 995 THR A N 1
ATOM 8026 C CA . THR A 1 995 ? 22.298 20.918 -47.029 1.00 78.62 995 THR A CA 1
ATOM 8027 C C . THR A 1 995 ? 23.338 21.970 -46.640 1.00 78.62 995 THR A C 1
ATOM 8029 O O . THR A 1 995 ? 24.491 21.661 -46.340 1.00 78.62 995 THR A O 1
ATOM 8032 N N . ALA A 1 996 ? 22.921 23.241 -46.606 1.00 78.88 996 ALA A N 1
ATOM 8033 C CA . ALA A 1 996 ? 23.795 24.347 -46.209 1.00 78.88 996 ALA A CA 1
ATOM 8034 C C . ALA A 1 996 ? 24.307 24.196 -44.765 1.00 78.88 996 ALA A C 1
ATOM 8036 O O . ALA A 1 996 ? 25.468 24.490 -44.497 1.00 78.88 996 ALA A O 1
ATOM 8037 N N . SER A 1 997 ? 23.462 23.687 -43.861 1.00 75.62 997 SER A N 1
ATOM 8038 C CA . SER A 1 997 ? 23.825 23.440 -42.461 1.00 75.62 997 SER A CA 1
ATOM 8039 C C . SER A 1 997 ? 24.901 22.358 -42.331 1.00 75.62 997 SER A C 1
ATOM 8041 O O . SER A 1 997 ? 25.920 22.605 -41.687 1.00 75.62 997 SER A O 1
ATOM 8043 N N . TYR A 1 998 ? 24.739 21.214 -43.011 1.00 81.25 998 TYR A N 1
ATOM 8044 C CA . TYR A 1 998 ? 25.756 20.160 -43.030 1.00 81.25 998 TYR A CA 1
ATOM 8045 C C . TYR A 1 998 ? 27.090 20.690 -43.564 1.00 81.25 998 TYR A C 1
ATOM 8047 O O . TYR A 1 998 ? 28.111 20.575 -42.894 1.00 81.25 998 TYR A O 1
ATOM 8055 N N . LYS A 1 999 ? 27.080 21.345 -44.734 1.00 83.06 999 LYS A N 1
ATOM 8056 C CA . LYS A 1 999 ? 28.296 21.886 -45.364 1.00 83.06 999 LYS A CA 1
ATOM 8057 C C . LYS A 1 999 ? 28.999 22.928 -44.494 1.00 83.06 999 LYS A C 1
ATOM 8059 O O . LYS A 1 999 ? 30.227 22.953 -44.439 1.00 83.06 999 LYS A O 1
ATOM 8064 N N . ALA A 1 1000 ? 28.243 23.793 -43.816 1.00 78.94 1000 ALA A N 1
ATOM 8065 C CA . ALA A 1 1000 ? 28.802 24.791 -42.908 1.00 78.94 1000 ALA A CA 1
ATOM 8066 C C . ALA A 1 1000 ? 29.490 24.135 -41.704 1.00 78.94 1000 ALA A C 1
ATOM 8068 O O . ALA A 1 1000 ? 30.617 24.499 -41.361 1.00 78.94 1000 ALA A O 1
ATOM 8069 N N . ASN A 1 1001 ? 28.850 23.132 -41.105 1.00 76.69 1001 ASN A N 1
ATOM 8070 C CA . ASN A 1 1001 ? 29.417 22.414 -39.973 1.00 76.69 1001 ASN A CA 1
ATOM 8071 C C . ASN A 1 1001 ? 30.590 21.504 -40.379 1.00 76.69 1001 ASN A C 1
ATOM 8073 O O . ASN A 1 1001 ? 31.562 21.406 -39.637 1.00 76.69 1001 ASN A O 1
ATOM 8077 N N . GLU A 1 1002 ? 30.558 20.893 -41.567 1.00 83.44 1002 GLU A N 1
ATOM 8078 C CA . GLU A 1 1002 ? 31.680 20.124 -42.123 1.00 83.44 1002 GLU A CA 1
ATOM 8079 C C . GLU A 1 1002 ? 32.893 21.026 -42.367 1.00 83.44 1002 GLU A C 1
ATOM 8081 O O . GLU A 1 1002 ? 34.015 20.682 -41.991 1.00 83.44 1002 GLU A O 1
ATOM 8086 N N . LYS A 1 1003 ? 32.666 22.223 -42.923 1.00 85.75 1003 LYS A N 1
ATOM 8087 C CA . LYS A 1 1003 ? 33.711 23.237 -43.101 1.00 85.75 1003 LYS A CA 1
ATOM 8088 C C . LYS A 1 1003 ? 34.297 23.684 -41.760 1.00 85.75 1003 LYS A C 1
ATOM 8090 O O . LYS A 1 1003 ? 35.513 23.834 -41.657 1.00 85.75 1003 LYS A O 1
ATOM 8095 N N . LYS A 1 1004 ? 33.453 23.875 -40.741 1.00 81.81 1004 LYS A N 1
ATOM 8096 C CA . LYS A 1 1004 ? 33.889 24.202 -39.377 1.00 81.81 1004 LYS A CA 1
ATOM 8097 C C . LYS A 1 1004 ? 34.740 23.075 -38.782 1.00 81.81 1004 LYS A C 1
ATOM 8099 O O . LYS A 1 1004 ? 35.859 23.333 -38.362 1.00 81.81 1004 LYS A O 1
ATOM 8104 N N . ASN A 1 1005 ? 34.272 21.830 -38.860 1.00 79.81 1005 ASN A N 1
ATOM 8105 C CA . ASN A 1 1005 ? 35.009 20.654 -38.392 1.00 79.81 1005 ASN A CA 1
ATOM 8106 C C . ASN A 1 1005 ? 36.385 20.517 -39.074 1.00 79.81 1005 ASN A C 1
ATOM 8108 O O . ASN A 1 1005 ? 37.399 20.290 -38.420 1.00 79.81 1005 ASN A O 1
ATOM 8112 N N . ALA A 1 1006 ? 36.448 20.711 -40.395 1.00 84.44 1006 ALA A N 1
ATOM 8113 C CA . ALA A 1 1006 ? 37.715 20.698 -41.123 1.00 84.44 1006 ALA A CA 1
ATOM 8114 C C . ALA A 1 1006 ? 38.670 21.816 -40.661 1.00 84.44 1006 ALA A C 1
ATOM 8116 O O . ALA A 1 1006 ? 39.879 21.591 -40.573 1.00 84.44 1006 ALA A O 1
ATOM 8117 N N . ALA A 1 1007 ? 38.146 23.007 -40.352 1.00 84.25 1007 ALA A N 1
ATOM 8118 C CA . ALA A 1 1007 ? 38.938 24.118 -39.830 1.00 84.25 1007 ALA A CA 1
ATOM 8119 C C . ALA A 1 1007 ? 39.470 23.834 -38.415 1.00 84.25 1007 ALA A C 1
ATOM 8121 O O . ALA A 1 1007 ? 40.657 24.052 -38.166 1.00 84.25 1007 ALA A O 1
ATOM 8122 N N . ASP A 1 1008 ? 38.631 23.293 -37.529 1.00 79.81 1008 ASP A N 1
ATOM 8123 C CA . ASP A 1 1008 ? 39.001 22.936 -36.156 1.00 79.81 1008 ASP A CA 1
ATOM 8124 C C . ASP A 1 1008 ? 40.072 21.829 -36.138 1.00 79.81 1008 ASP A C 1
ATOM 8126 O O . ASP A 1 1008 ? 41.099 21.978 -35.472 1.00 79.81 1008 ASP A O 1
ATOM 8130 N N . TYR A 1 1009 ? 39.924 20.790 -36.974 1.00 86.69 1009 TYR A N 1
ATOM 8131 C CA . TYR A 1 1009 ? 40.948 19.753 -37.162 1.00 86.69 1009 TYR A CA 1
ATOM 8132 C C . TYR A 1 1009 ? 42.282 20.332 -37.638 1.00 86.69 1009 TYR A C 1
ATOM 8134 O O . TYR A 1 1009 ? 43.334 20.017 -37.083 1.00 86.69 1009 TYR A O 1
ATOM 8142 N N . ASN A 1 1010 ? 42.263 21.183 -38.668 1.00 86.38 1010 ASN A N 1
ATOM 8143 C CA . ASN A 1 1010 ? 43.492 21.769 -39.199 1.00 86.38 1010 ASN A CA 1
ATOM 8144 C C . ASN A 1 1010 ? 44.179 22.656 -38.155 1.00 86.38 1010 ASN A C 1
ATOM 8146 O O . ASN A 1 1010 ? 45.403 22.621 -38.036 1.00 86.38 1010 ASN A O 1
ATOM 8150 N N . LYS A 1 1011 ? 43.402 23.398 -37.359 1.00 86.88 1011 LYS A N 1
ATOM 8151 C CA . LYS A 1 1011 ? 43.911 24.215 -36.255 1.00 86.88 1011 LYS A CA 1
ATOM 8152 C C . LYS A 1 1011 ? 44.572 23.353 -35.175 1.00 86.88 1011 LYS A C 1
ATOM 8154 O O . LYS A 1 1011 ? 45.699 23.649 -34.782 1.00 86.88 1011 LYS A O 1
ATOM 8159 N N . ALA A 1 1012 ? 43.915 22.278 -34.739 1.00 81.12 1012 ALA A N 1
ATOM 8160 C CA . ALA A 1 1012 ? 44.459 21.342 -33.754 1.00 81.12 1012 ALA A CA 1
ATOM 8161 C C . ALA A 1 1012 ? 45.724 20.640 -34.275 1.00 81.12 1012 ALA A C 1
ATOM 8163 O O . ALA A 1 1012 ? 46.750 20.612 -33.594 1.00 81.12 1012 ALA A O 1
ATOM 8164 N N . LYS A 1 1013 ? 45.696 20.156 -35.523 1.00 89.25 1013 LYS A N 1
ATOM 8165 C CA . LYS A 1 1013 ? 46.845 19.526 -36.185 1.00 89.25 1013 LYS A CA 1
ATOM 8166 C C . LYS A 1 1013 ? 48.037 20.477 -36.278 1.00 89.25 1013 LYS A C 1
ATOM 8168 O O . LYS A 1 1013 ? 49.155 20.082 -35.966 1.00 89.25 1013 LYS A O 1
ATOM 8173 N N . MET A 1 1014 ? 47.816 21.730 -36.677 1.00 86.06 1014 MET A N 1
ATOM 8174 C CA . MET A 1 1014 ? 48.880 22.737 -36.732 1.00 86.06 1014 MET A CA 1
ATOM 8175 C C . MET A 1 1014 ? 49.461 23.047 -35.350 1.00 86.06 1014 MET A C 1
ATOM 8177 O O . MET A 1 1014 ? 50.676 23.188 -35.226 1.00 86.06 1014 MET A O 1
ATOM 8181 N N . ALA A 1 1015 ? 48.622 23.119 -34.313 1.00 84.44 1015 ALA A N 1
ATOM 8182 C CA . ALA A 1 1015 ? 49.084 23.308 -32.942 1.00 84.44 1015 ALA A CA 1
ATOM 8183 C C . ALA A 1 1015 ? 49.959 22.133 -32.469 1.00 84.44 1015 ALA A C 1
ATOM 8185 O O . ALA A 1 1015 ? 51.006 22.359 -31.864 1.00 84.44 1015 ALA A O 1
ATOM 8186 N N . LEU A 1 1016 ? 49.584 20.894 -32.806 1.00 85.38 1016 LEU A N 1
ATOM 8187 C CA . LEU A 1 1016 ? 50.382 19.710 -32.488 1.00 85.38 1016 LEU A CA 1
ATOM 8188 C C . LEU A 1 1016 ? 51.705 19.666 -33.265 1.00 85.38 1016 LEU A C 1
ATOM 8190 O O . LEU A 1 1016 ? 52.746 19.385 -32.679 1.00 85.38 1016 LEU A O 1
ATOM 8194 N N . VAL A 1 1017 ? 51.689 19.982 -34.565 1.00 83.50 1017 VAL A N 1
ATOM 8195 C CA . VAL A 1 1017 ? 52.906 20.089 -35.391 1.00 83.50 1017 VAL A CA 1
ATOM 8196 C C . VAL A 1 1017 ? 53.864 21.124 -34.804 1.00 83.50 1017 VAL A C 1
ATOM 8198 O O . VAL A 1 1017 ? 55.048 20.838 -34.660 1.00 83.50 1017 VAL A O 1
ATOM 8201 N N . LYS A 1 1018 ? 53.354 22.292 -34.399 1.00 84.38 1018 LYS A N 1
ATOM 8202 C CA . LYS A 1 1018 ? 54.155 23.327 -33.738 1.00 84.38 1018 LYS A CA 1
ATOM 8203 C C . LYS A 1 1018 ? 54.767 22.815 -32.427 1.00 84.38 1018 LYS A C 1
ATOM 8205 O O . LYS A 1 1018 ? 55.967 22.951 -32.228 1.00 84.38 1018 LYS A O 1
ATOM 8210 N N . LYS A 1 1019 ? 53.970 22.145 -31.588 1.00 80.88 1019 LYS A N 1
ATOM 8211 C CA . LYS A 1 1019 ? 54.419 21.561 -30.313 1.00 80.88 1019 LYS A CA 1
ATOM 8212 C C . LYS A 1 1019 ? 55.476 20.459 -30.495 1.00 80.88 1019 LYS A C 1
ATOM 8214 O O . LYS A 1 1019 ? 56.381 20.349 -29.674 1.00 80.88 1019 LYS A O 1
ATOM 8219 N N . GLY A 1 1020 ? 55.379 19.669 -31.567 1.00 76.25 1020 GLY A N 1
ATOM 8220 C CA . GLY A 1 1020 ? 56.378 18.658 -31.931 1.00 76.25 1020 GLY A CA 1
ATOM 8221 C C . GLY A 1 1020 ? 57.686 19.254 -32.467 1.00 76.25 1020 GLY A C 1
ATOM 8222 O O . GLY A 1 1020 ? 58.755 18.776 -32.109 1.00 76.25 1020 GLY A O 1
ATOM 8223 N N . LEU A 1 1021 ? 57.617 20.325 -33.271 1.00 76.88 1021 LEU A N 1
ATOM 8224 C CA . LEU A 1 1021 ? 58.795 21.034 -33.802 1.00 76.88 1021 LEU A CA 1
ATOM 8225 C C . LEU A 1 1021 ? 59.575 21.804 -32.724 1.00 76.88 1021 LEU A C 1
ATOM 8227 O O . LEU A 1 1021 ? 60.777 22.003 -32.860 1.00 76.88 1021 LEU A O 1
ATOM 8231 N N . GLU A 1 1022 ? 58.910 22.215 -31.644 1.00 79.75 1022 GLU A N 1
ATOM 8232 C CA . GLU A 1 1022 ? 59.518 22.893 -30.489 1.00 79.75 1022 GLU A CA 1
ATOM 8233 C C . GLU A 1 1022 ? 60.213 21.916 -29.500 1.00 79.75 1022 GLU A C 1
ATOM 8235 O O . GLU A 1 1022 ? 60.502 22.298 -28.371 1.00 79.75 1022 GLU A O 1
ATOM 8240 N N . ASN A 1 1023 ? 60.506 20.668 -29.913 1.00 65.00 1023 ASN A N 1
ATOM 8241 C CA . ASN A 1 1023 ? 61.161 19.584 -29.144 1.00 65.00 1023 ASN A CA 1
ATOM 8242 C C . ASN A 1 1023 ? 60.414 19.075 -27.887 1.00 65.00 1023 ASN A C 1
ATOM 8244 O O . ASN A 1 1023 ? 60.999 18.370 -27.068 1.00 65.00 1023 ASN A O 1
ATOM 8248 N N . ASN A 1 1024 ? 59.120 19.372 -27.731 1.00 63.56 1024 ASN A N 1
ATOM 8249 C CA . ASN A 1 1024 ? 58.371 19.089 -26.495 1.00 63.56 1024 ASN A CA 1
ATOM 8250 C C . ASN A 1 1024 ? 57.603 17.749 -26.465 1.00 63.56 1024 ASN A C 1
ATOM 8252 O O . ASN A 1 1024 ? 56.877 17.504 -25.503 1.00 63.56 1024 ASN A O 1
ATOM 8256 N N . LEU A 1 1025 ? 57.690 16.904 -27.499 1.00 73.50 1025 LEU A N 1
ATOM 8257 C CA . LEU A 1 1025 ? 57.004 15.603 -27.545 1.00 73.50 1025 LEU A CA 1
ATOM 8258 C C . LEU A 1 1025 ? 57.911 14.540 -28.171 1.00 73.50 1025 LEU A C 1
ATOM 8260 O O . LEU A 1 1025 ? 58.472 14.756 -29.244 1.00 73.50 1025 LEU A O 1
ATOM 8264 N N . SER A 1 1026 ? 58.008 13.375 -27.535 1.00 78.94 1026 SER A N 1
ATOM 8265 C CA . SER A 1 1026 ? 58.604 12.182 -28.143 1.00 78.94 1026 SER A CA 1
ATOM 8266 C C . SER A 1 1026 ? 57.776 11.692 -29.341 1.00 78.94 1026 SER A C 1
ATOM 8268 O O . SER A 1 1026 ? 56.592 12.006 -29.474 1.00 78.94 1026 SER A O 1
ATOM 8270 N N . GLU A 1 1027 ? 58.368 10.871 -30.216 1.00 78.19 1027 GLU A N 1
ATOM 8271 C CA . GLU A 1 1027 ? 57.673 10.306 -31.387 1.00 78.19 1027 GLU A CA 1
ATOM 8272 C C . GLU A 1 1027 ? 56.407 9.519 -30.991 1.00 78.19 1027 GLU A C 1
ATOM 8274 O O . GLU A 1 1027 ? 55.368 9.613 -31.650 1.00 78.19 1027 GLU A O 1
ATOM 8279 N N . ALA A 1 1028 ? 56.468 8.795 -29.870 1.00 66.56 1028 ALA A N 1
ATOM 8280 C CA . ALA A 1 1028 ? 55.334 8.059 -29.321 1.00 66.56 1028 ALA A CA 1
ATOM 8281 C C . ALA A 1 1028 ? 54.209 8.997 -28.845 1.00 66.56 1028 ALA A C 1
ATOM 8283 O O . ALA A 1 1028 ? 53.040 8.755 -29.152 1.00 66.56 1028 ALA A O 1
ATOM 8284 N N . GLU A 1 1029 ? 54.546 10.087 -28.151 1.00 73.00 1029 GLU A N 1
ATOM 8285 C CA . GLU A 1 1029 ? 53.573 11.080 -27.677 1.00 73.00 1029 GLU A CA 1
ATOM 8286 C C . GLU A 1 1029 ? 52.962 11.878 -28.830 1.00 73.00 1029 GLU A C 1
ATOM 8288 O O . GLU A 1 1029 ? 51.753 12.106 -28.852 1.00 73.00 1029 GLU A O 1
ATOM 8293 N N . TYR A 1 1030 ? 53.765 12.244 -29.832 1.00 80.38 1030 TYR A N 1
ATOM 8294 C CA . TYR A 1 1030 ? 53.279 12.902 -31.042 1.00 80.38 1030 TYR A CA 1
ATOM 8295 C C . TYR A 1 1030 ? 52.283 12.014 -31.793 1.00 80.38 1030 TYR A C 1
ATOM 8297 O O . TYR A 1 1030 ? 51.201 12.467 -32.168 1.00 80.38 1030 TYR A O 1
ATOM 8305 N N . LYS A 1 1031 ? 52.611 10.728 -31.973 1.00 74.44 1031 LYS A N 1
ATOM 8306 C CA . LYS A 1 1031 ? 51.726 9.756 -32.625 1.00 74.44 1031 LYS A CA 1
ATOM 8307 C C . LYS A 1 1031 ? 50.436 9.543 -31.830 1.00 74.44 1031 LYS A C 1
ATOM 8309 O O . LYS A 1 1031 ? 49.364 9.474 -32.427 1.00 74.44 1031 LYS A O 1
ATOM 8314 N N . ALA A 1 1032 ? 50.521 9.478 -30.501 1.00 66.56 1032 ALA A N 1
ATOM 8315 C CA . ALA A 1 1032 ? 49.351 9.373 -29.633 1.00 66.56 1032 ALA A CA 1
ATOM 8316 C C . ALA A 1 1032 ? 48.434 10.602 -29.751 1.00 66.56 1032 ALA A C 1
ATOM 8318 O O . ALA A 1 1032 ? 47.223 10.449 -29.899 1.00 66.56 1032 ALA A O 1
ATOM 8319 N N . GLU A 1 1033 ? 48.995 11.810 -29.745 1.00 73.25 1033 GLU A N 1
ATOM 8320 C CA . GLU A 1 1033 ? 48.216 13.048 -29.824 1.00 73.25 1033 GLU A CA 1
ATOM 8321 C C . GLU A 1 1033 ? 47.650 13.294 -31.229 1.00 73.25 1033 GLU A C 1
ATOM 8323 O O . GLU A 1 1033 ? 46.527 13.774 -31.378 1.00 73.25 1033 GLU A O 1
ATOM 8328 N N . MET A 1 1034 ? 48.377 12.891 -32.274 1.00 80.88 1034 MET A N 1
ATOM 8329 C CA . MET A 1 1034 ? 47.893 12.957 -33.652 1.00 80.88 1034 MET A CA 1
ATOM 8330 C C . MET A 1 1034 ? 46.700 12.019 -33.859 1.00 80.88 1034 MET A C 1
ATOM 8332 O O . MET A 1 1034 ? 45.703 12.424 -34.457 1.00 80.88 1034 MET A O 1
ATOM 8336 N N . ASN A 1 1035 ? 46.758 10.805 -33.301 1.00 66.75 1035 ASN A N 1
ATOM 8337 C CA . ASN A 1 1035 ? 45.626 9.880 -33.318 1.00 66.75 1035 ASN A CA 1
ATOM 8338 C C . ASN A 1 1035 ? 44.390 10.489 -32.635 1.00 66.75 1035 ASN A C 1
ATOM 8340 O O . ASN A 1 1035 ? 43.299 10.380 -33.184 1.00 66.75 1035 ASN A O 1
ATOM 8344 N N . LYS A 1 1036 ? 44.544 11.204 -31.506 1.00 62.41 1036 LYS A N 1
ATOM 8345 C CA . LYS A 1 1036 ? 43.416 11.897 -30.847 1.00 62.41 1036 LYS A CA 1
ATOM 8346 C C . LYS A 1 1036 ? 42.750 12.922 -31.767 1.00 62.41 1036 LYS A C 1
ATOM 8348 O O . LYS A 1 1036 ? 41.528 12.943 -31.871 1.00 62.41 1036 LYS A O 1
ATOM 8353 N N . ILE A 1 1037 ? 43.546 13.740 -32.457 1.00 72.38 1037 ILE A N 1
ATOM 8354 C CA . ILE A 1 1037 ? 43.043 14.773 -33.377 1.00 72.38 1037 ILE A CA 1
ATOM 8355 C C . ILE A 1 1037 ? 42.346 14.138 -34.596 1.00 72.38 1037 ILE A C 1
ATOM 8357 O O . ILE A 1 1037 ? 41.326 14.639 -35.075 1.00 72.38 1037 ILE A O 1
ATOM 8361 N N . GLU A 1 1038 ? 42.872 13.027 -35.122 1.00 71.50 1038 GLU A N 1
ATOM 8362 C CA . GLU A 1 1038 ? 42.230 12.282 -36.214 1.00 71.50 1038 GLU A CA 1
ATOM 8363 C C . GLU A 1 1038 ? 40.922 11.613 -35.792 1.00 71.50 1038 GLU A C 1
ATOM 8365 O O . GLU A 1 1038 ? 39.949 11.638 -36.554 1.00 71.50 1038 GLU A O 1
ATOM 8370 N N . ASP A 1 1039 ? 40.885 11.054 -34.586 1.00 54.56 1039 ASP A N 1
ATOM 8371 C CA . ASP A 1 1039 ? 39.691 10.449 -34.010 1.00 54.56 1039 ASP A CA 1
ATOM 8372 C C . ASP A 1 1039 ? 38.598 11.501 -33.774 1.00 54.56 1039 ASP A C 1
ATOM 8374 O O . ASP A 1 1039 ? 37.454 11.277 -34.169 1.00 54.56 1039 ASP A O 1
ATOM 8378 N N . GLU A 1 1040 ? 38.945 12.687 -33.259 1.00 61.66 1040 GLU A N 1
ATOM 8379 C CA . GLU A 1 1040 ? 38.019 13.817 -33.070 1.00 61.66 1040 GLU A CA 1
ATOM 8380 C C . GLU A 1 1040 ? 37.426 14.319 -34.403 1.00 61.66 1040 GLU A C 1
ATOM 8382 O O . GLU A 1 1040 ? 36.227 14.596 -34.510 1.00 61.66 1040 GLU A O 1
ATOM 8387 N N . ARG A 1 1041 ? 38.226 14.352 -35.478 1.00 76.00 1041 ARG A N 1
ATOM 8388 C CA . ARG A 1 1041 ? 37.734 14.706 -36.821 1.00 76.00 1041 ARG A CA 1
ATOM 8389 C C . ARG A 1 1041 ? 36.772 13.665 -37.380 1.00 76.00 1041 ARG A C 1
ATOM 8391 O O . ARG A 1 1041 ? 35.718 14.043 -37.905 1.00 76.00 1041 ARG A O 1
ATOM 8398 N N . LYS A 1 1042 ? 37.153 12.378 -37.335 1.00 62.12 1042 LYS A N 1
ATOM 8399 C CA . LYS A 1 1042 ? 36.294 11.265 -37.781 1.00 62.12 1042 LYS A CA 1
ATOM 8400 C C . LYS A 1 1042 ? 34.971 11.313 -37.033 1.00 62.12 1042 LYS A C 1
ATOM 8402 O O . LYS A 1 1042 ? 33.916 11.201 -37.642 1.00 62.12 1042 LYS A O 1
ATOM 8407 N N . PHE A 1 1043 ? 35.046 11.575 -35.738 1.00 58.03 1043 PHE A N 1
ATOM 8408 C CA . PHE A 1 1043 ? 33.908 11.726 -34.866 1.00 58.03 1043 PHE A CA 1
ATOM 8409 C C . PHE A 1 1043 ? 32.949 12.860 -35.302 1.00 58.03 1043 PHE A C 1
ATOM 8411 O O . PHE A 1 1043 ? 31.771 12.607 -35.568 1.00 58.03 1043 PHE A O 1
ATOM 8418 N N . ASN A 1 1044 ? 33.440 14.094 -35.439 1.00 60.91 1044 ASN A N 1
ATOM 8419 C CA . ASN A 1 1044 ? 32.607 15.226 -35.851 1.00 60.91 1044 ASN A CA 1
ATOM 8420 C C . ASN A 1 1044 ? 32.002 14.998 -37.249 1.00 60.91 1044 ASN A C 1
ATOM 8422 O O . ASN A 1 1044 ? 30.894 15.439 -37.534 1.00 60.91 1044 ASN A O 1
ATOM 8426 N N . HIS A 1 1045 ? 32.700 14.271 -38.128 1.00 69.25 1045 HIS A N 1
ATOM 8427 C CA . HIS A 1 1045 ? 32.162 13.865 -39.426 1.00 69.25 1045 HIS A CA 1
ATOM 8428 C C . HIS A 1 1045 ? 31.027 12.828 -39.293 1.00 69.25 1045 HIS A C 1
ATOM 8430 O O . HIS A 1 1045 ? 30.015 12.920 -39.993 1.00 69.25 1045 HIS A O 1
ATOM 8436 N N . THR A 1 1046 ? 31.142 11.884 -38.355 1.00 61.78 1046 THR A N 1
ATOM 8437 C CA . THR A 1 1046 ? 30.078 10.925 -38.021 1.00 61.78 1046 THR A CA 1
ATOM 8438 C C . THR A 1 1046 ? 28.831 11.624 -37.470 1.00 61.78 1046 THR A C 1
ATOM 8440 O O . THR A 1 1046 ? 27.733 11.338 -37.936 1.00 61.78 1046 THR A O 1
ATOM 8443 N N . LEU A 1 1047 ? 28.954 12.604 -36.563 1.00 60.69 1047 LEU A N 1
ATOM 8444 C CA . LEU A 1 1047 ? 27.781 13.360 -36.082 1.00 60.69 1047 LEU A CA 1
ATOM 8445 C C . LEU A 1 1047 ? 27.038 14.082 -37.195 1.00 60.69 1047 LEU A C 1
ATOM 8447 O O . LEU A 1 1047 ? 25.811 14.080 -37.226 1.00 60.69 1047 LEU A O 1
ATOM 8451 N N . LEU A 1 1048 ? 27.785 14.699 -38.107 1.00 66.19 1048 LEU A N 1
ATOM 8452 C CA . LEU A 1 1048 ? 27.186 15.398 -39.232 1.00 66.19 1048 LEU A CA 1
ATOM 8453 C C . LEU A 1 1048 ? 26.424 14.441 -40.143 1.00 66.19 1048 LEU A C 1
ATOM 8455 O O . LEU A 1 1048 ? 25.437 14.837 -40.750 1.00 66.19 1048 LEU A O 1
ATOM 8459 N N . SER A 1 1049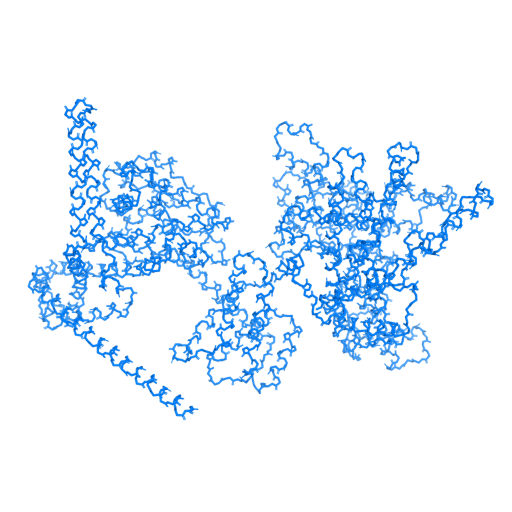 ? 26.860 13.186 -40.241 1.00 61.69 1049 SER A N 1
ATOM 8460 C CA . SER A 1 1049 ? 26.243 12.190 -41.117 1.00 61.69 1049 SER A CA 1
ATOM 8461 C C . SER A 1 1049 ? 25.076 11.421 -40.486 1.00 61.69 1049 SER A C 1
ATOM 8463 O O . SER A 1 1049 ? 24.310 10.811 -41.233 1.00 61.69 1049 SER A O 1
ATOM 8465 N N . ILE A 1 1050 ? 24.865 11.489 -39.163 1.00 61.44 1050 ILE A N 1
ATOM 8466 C CA . ILE A 1 1050 ? 23.711 10.864 -38.494 1.00 61.44 1050 ILE A CA 1
ATOM 8467 C C . ILE A 1 1050 ? 22.445 11.683 -38.758 1.00 61.44 1050 ILE A C 1
ATOM 8469 O O . ILE A 1 1050 ? 22.248 12.773 -38.221 1.00 61.44 1050 ILE A O 1
ATOM 8473 N N . ASN A 1 1051 ? 21.531 11.123 -39.547 1.00 62.31 1051 ASN A N 1
ATOM 8474 C CA . ASN A 1 1051 ? 20.293 11.790 -39.926 1.00 62.31 1051 ASN A CA 1
ATOM 8475 C C . ASN A 1 1051 ? 19.057 11.100 -39.326 1.00 62.31 1051 ASN A C 1
ATOM 8477 O O . ASN A 1 1051 ? 18.666 10.011 -39.737 1.00 62.31 1051 ASN A O 1
ATOM 8481 N N . ARG A 1 1052 ? 18.379 11.776 -38.387 1.00 60.97 1052 ARG A N 1
ATOM 8482 C CA . ARG A 1 1052 ? 17.163 11.269 -37.714 1.00 60.97 1052 ARG A CA 1
ATOM 8483 C C . ARG A 1 1052 ? 15.899 11.274 -38.588 1.00 60.97 1052 ARG A C 1
ATOM 8485 O O . ARG A 1 1052 ? 14.863 10.750 -38.188 1.00 60.97 1052 ARG A O 1
ATOM 8492 N N . SER A 1 1053 ? 15.954 11.868 -39.780 1.00 59.38 1053 SER A N 1
ATOM 8493 C CA . SER A 1 1053 ? 14.750 12.205 -40.549 1.00 59.38 1053 SER A CA 1
ATOM 8494 C C . SER A 1 1053 ? 14.432 11.261 -41.713 1.00 59.38 1053 SER A C 1
ATOM 8496 O O . SER A 1 1053 ? 13.628 11.652 -42.551 1.00 59.38 1053 SER A O 1
ATOM 8498 N N . ASN A 1 1054 ? 15.026 10.063 -41.822 1.00 67.06 1054 ASN A N 1
ATOM 8499 C CA . ASN A 1 1054 ? 14.748 9.149 -42.943 1.00 67.06 1054 ASN A CA 1
ATOM 8500 C C . ASN A 1 1054 ? 13.264 8.705 -42.950 1.00 67.06 1054 ASN A C 1
ATOM 8502 O O . ASN A 1 1054 ? 12.872 7.846 -42.158 1.00 67.06 1054 ASN A O 1
ATOM 8506 N N . PRO A 1 1055 ? 12.426 9.210 -43.877 1.00 64.38 1055 PRO A N 1
ATOM 8507 C CA . PRO A 1 1055 ? 10.987 8.980 -43.830 1.00 64.38 1055 PRO A CA 1
ATOM 8508 C C . PRO A 1 1055 ? 10.588 7.567 -44.277 1.00 64.38 1055 PRO A C 1
ATOM 8510 O O . PRO A 1 1055 ? 9.461 7.155 -44.023 1.00 64.38 1055 PRO A O 1
ATOM 8513 N N . VAL A 1 1056 ? 11.460 6.813 -44.968 1.00 66.75 1056 VAL A N 1
ATOM 8514 C CA . VAL A 1 1056 ? 11.211 5.385 -45.254 1.00 66.75 1056 VAL A CA 1
ATOM 8515 C C . VAL A 1 1056 ? 11.386 4.582 -43.981 1.00 66.75 1056 VAL A C 1
ATOM 8517 O O . VAL A 1 1056 ? 10.420 3.965 -43.544 1.00 66.75 1056 VAL A O 1
ATOM 8520 N N . ALA A 1 1057 ? 12.570 4.651 -43.368 1.00 69.44 1057 ALA A N 1
ATOM 8521 C CA . ALA A 1 1057 ? 12.887 3.905 -42.154 1.00 69.44 1057 ALA A CA 1
ATOM 8522 C C . ALA A 1 1057 ? 11.926 4.255 -41.006 1.00 69.44 1057 ALA A C 1
ATOM 8524 O O . ALA A 1 1057 ? 11.398 3.359 -40.356 1.00 69.44 1057 ALA A O 1
ATOM 8525 N N . ASN A 1 1058 ? 11.590 5.542 -40.843 1.00 70.75 1058 ASN A N 1
ATOM 8526 C CA . ASN A 1 1058 ? 10.656 6.019 -39.817 1.00 70.75 1058 ASN A CA 1
ATOM 8527 C C . ASN A 1 1058 ? 9.211 5.504 -39.997 1.00 70.75 1058 ASN A C 1
ATOM 8529 O O . ASN A 1 1058 ? 8.414 5.607 -39.069 1.00 70.75 1058 ASN A O 1
ATOM 8533 N N . SER A 1 1059 ? 8.852 4.977 -41.176 1.00 70.88 1059 SER A N 1
ATOM 8534 C CA . SER A 1 1059 ? 7.489 4.517 -41.489 1.00 70.88 1059 SER A CA 1
ATOM 8535 C C . SER A 1 1059 ? 7.277 3.001 -41.363 1.00 70.88 1059 SER A C 1
ATOM 8537 O O . SER A 1 1059 ? 6.140 2.546 -41.497 1.00 70.88 1059 SER A O 1
ATOM 8539 N N . LEU A 1 1060 ? 8.339 2.221 -41.116 1.00 78.12 1060 LEU A N 1
ATOM 8540 C CA . LEU A 1 1060 ? 8.319 0.750 -41.195 1.00 78.12 1060 LEU A CA 1
ATOM 8541 C C . LEU A 1 1060 ? 7.628 0.056 -40.010 1.00 78.12 1060 LEU A C 1
ATOM 8543 O O . LEU A 1 1060 ? 7.159 -1.069 -40.144 1.00 78.12 1060 LEU A O 1
ATOM 8547 N N . GLY A 1 1061 ? 7.554 0.717 -38.861 1.00 68.69 1061 GLY A N 1
ATOM 8548 C CA . GLY A 1 1061 ? 7.052 0.186 -37.595 1.00 68.69 1061 GLY A CA 1
ATOM 8549 C C . GLY A 1 1061 ? 5.530 0.084 -37.536 1.00 68.69 1061 GLY A C 1
ATOM 8550 O O . GLY A 1 1061 ? 4.995 -0.560 -36.636 1.00 68.69 1061 GLY A O 1
ATOM 8551 N N . ASP A 1 1062 ? 4.823 0.673 -38.506 1.00 75.62 1062 ASP A N 1
ATOM 8552 C CA . ASP A 1 1062 ? 3.405 0.413 -38.745 1.00 75.62 1062 ASP A CA 1
ATOM 8553 C C . ASP A 1 1062 ? 3.262 -0.716 -39.773 1.00 75.62 1062 ASP A C 1
ATOM 8555 O O . ASP A 1 1062 ? 3.566 -0.552 -40.960 1.00 75.62 1062 ASP A O 1
ATOM 8559 N N . LYS A 1 1063 ? 2.728 -1.855 -39.320 1.00 76.06 1063 LYS A N 1
ATOM 8560 C CA . LYS A 1 1063 ? 2.468 -3.032 -40.156 1.00 76.06 1063 LYS A CA 1
ATOM 8561 C C . LYS A 1 1063 ? 1.688 -2.686 -41.427 1.00 76.06 1063 LYS A C 1
ATOM 8563 O O . LYS A 1 1063 ? 2.003 -3.204 -42.491 1.00 76.06 1063 LYS A O 1
ATOM 8568 N N . LYS A 1 1064 ? 0.727 -1.760 -41.356 1.00 75.38 1064 LYS A N 1
ATOM 8569 C CA . LYS A 1 1064 ? -0.061 -1.340 -42.523 1.00 75.38 1064 LYS A CA 1
ATOM 8570 C C . LYS A 1 1064 ? 0.800 -0.645 -43.580 1.00 75.38 1064 LYS A C 1
ATOM 8572 O O . LYS A 1 1064 ? 0.579 -0.836 -44.776 1.00 75.38 1064 LYS A O 1
ATOM 8577 N N . ASN A 1 1065 ? 1.768 0.164 -43.155 1.00 73.25 1065 ASN A N 1
ATOM 8578 C CA . ASN A 1 1065 ? 2.692 0.841 -44.062 1.00 73.25 1065 ASN A CA 1
ATOM 8579 C C . ASN A 1 1065 ? 3.699 -0.144 -44.658 1.00 73.25 1065 ASN A C 1
ATOM 8581 O O . ASN A 1 1065 ? 3.963 -0.076 -45.859 1.00 73.25 1065 ASN A O 1
ATOM 8585 N N . MET A 1 1066 ? 4.194 -1.088 -43.853 1.00 79.12 1066 MET A N 1
ATOM 8586 C CA . MET A 1 1066 ? 5.065 -2.172 -44.310 1.00 79.12 1066 MET A CA 1
ATOM 8587 C C . MET A 1 1066 ? 4.370 -3.057 -45.358 1.00 79.12 1066 MET A C 1
ATOM 8589 O O . MET A 1 1066 ? 4.926 -3.296 -46.430 1.00 79.12 1066 MET A O 1
ATOM 8593 N N . ASP A 1 1067 ? 3.129 -3.477 -45.100 1.00 80.38 1067 ASP A N 1
ATOM 8594 C CA . ASP A 1 1067 ? 2.334 -4.285 -46.030 1.00 80.38 1067 ASP A CA 1
ATOM 8595 C C . ASP A 1 1067 ? 2.054 -3.514 -47.330 1.00 80.38 1067 ASP A C 1
ATOM 8597 O O . ASP A 1 1067 ? 2.192 -4.057 -48.427 1.00 80.38 1067 ASP A O 1
ATOM 8601 N N . ALA A 1 1068 ? 1.738 -2.217 -47.232 1.00 76.56 1068 ALA A N 1
ATOM 8602 C CA . ALA A 1 1068 ? 1.540 -1.362 -48.401 1.00 76.56 1068 ALA A CA 1
ATOM 8603 C C . ALA A 1 1068 ? 2.825 -1.186 -49.229 1.00 76.56 1068 ALA A C 1
ATOM 8605 O O . ALA A 1 1068 ? 2.766 -1.183 -50.462 1.00 76.56 1068 ALA A O 1
ATOM 8606 N N . LEU A 1 1069 ? 3.982 -1.048 -48.573 1.00 80.19 1069 LEU A N 1
ATOM 8607 C CA . LEU A 1 1069 ? 5.285 -0.996 -49.235 1.00 80.19 1069 LEU A CA 1
ATOM 8608 C C . LEU A 1 1069 ? 5.559 -2.309 -49.975 1.00 80.19 1069 LEU A C 1
ATOM 8610 O O . LEU A 1 1069 ? 5.866 -2.294 -51.167 1.00 80.19 1069 LEU A O 1
ATOM 8614 N N . ARG A 1 1070 ? 5.375 -3.443 -49.291 1.00 84.88 1070 ARG A N 1
ATOM 8615 C CA . ARG A 1 1070 ? 5.588 -4.783 -49.846 1.00 84.88 1070 ARG A CA 1
ATOM 8616 C C . ARG A 1 1070 ? 4.680 -5.057 -51.043 1.00 84.88 1070 ARG A C 1
ATOM 8618 O O . ARG A 1 1070 ? 5.168 -5.522 -52.068 1.00 84.88 1070 ARG A O 1
ATOM 8625 N N . GLU A 1 1071 ? 3.389 -4.738 -50.959 1.00 84.06 1071 GLU A N 1
ATOM 8626 C CA . GLU A 1 1071 ? 2.454 -4.909 -52.081 1.00 84.06 1071 GLU A CA 1
ATOM 8627 C C . GLU A 1 1071 ? 2.779 -3.976 -53.258 1.00 84.06 1071 GLU A C 1
ATOM 8629 O O . GLU A 1 1071 ? 2.667 -4.384 -54.416 1.00 84.06 1071 GLU A O 1
ATOM 8634 N N . SER A 1 1072 ? 3.272 -2.760 -52.992 1.00 77.88 1072 SER A N 1
ATOM 8635 C CA . SER A 1 1072 ? 3.746 -1.856 -54.050 1.00 77.88 1072 SER A CA 1
ATOM 8636 C C . SER A 1 1072 ? 4.954 -2.444 -54.785 1.00 77.88 1072 SER A C 1
ATOM 8638 O O . SER A 1 1072 ? 4.973 -2.476 -56.016 1.00 77.88 1072 SER A O 1
ATOM 8640 N N . VAL A 1 1073 ? 5.935 -2.980 -54.049 1.00 82.75 1073 VAL A N 1
ATOM 8641 C CA . VAL A 1 1073 ? 7.105 -3.652 -54.638 1.00 82.75 1073 VAL A CA 1
ATOM 8642 C C . VAL A 1 1073 ? 6.697 -4.910 -55.397 1.00 82.75 1073 VAL A C 1
ATOM 8644 O O . VAL A 1 1073 ? 7.104 -5.093 -56.541 1.00 82.75 1073 VAL A O 1
ATOM 8647 N N . LYS A 1 1074 ? 5.817 -5.733 -54.832 1.00 86.50 1074 LYS A N 1
ATOM 8648 C CA . LYS A 1 1074 ? 5.301 -6.949 -55.472 1.00 86.50 1074 LYS A CA 1
ATOM 8649 C C . LYS A 1 1074 ? 4.594 -6.670 -56.795 1.00 86.50 1074 LYS A C 1
ATOM 8651 O O . LYS A 1 1074 ? 4.807 -7.394 -57.768 1.00 86.50 1074 LYS A O 1
ATOM 8656 N N . LYS A 1 1075 ? 3.792 -5.602 -56.864 1.00 80.75 1075 LYS A N 1
ATOM 8657 C CA . LYS A 1 1075 ? 3.177 -5.151 -58.118 1.00 80.75 1075 LYS A CA 1
ATOM 8658 C C . LYS A 1 1075 ? 4.247 -4.813 -59.161 1.00 80.75 1075 LYS A C 1
ATOM 8660 O O . LYS A 1 1075 ? 4.158 -5.291 -60.286 1.00 80.75 1075 LYS A O 1
ATOM 8665 N N . MET A 1 1076 ? 5.302 -4.094 -58.771 1.00 76.25 1076 MET A N 1
ATOM 8666 C CA . MET A 1 1076 ? 6.425 -3.780 -59.668 1.00 76.25 1076 MET A CA 1
ATOM 8667 C C . MET A 1 1076 ? 7.163 -5.036 -60.151 1.00 76.25 1076 MET A C 1
ATOM 8669 O O . MET A 1 1076 ? 7.493 -5.144 -61.333 1.00 76.25 1076 MET A O 1
ATOM 8673 N N . VAL A 1 1077 ? 7.387 -6.010 -59.266 1.00 83.06 1077 VAL A N 1
ATOM 8674 C CA . VAL A 1 1077 ? 7.993 -7.303 -59.620 1.00 83.06 1077 VAL A CA 1
ATOM 8675 C C . VAL A 1 1077 ? 7.155 -8.017 -60.674 1.00 83.06 1077 VAL A C 1
ATOM 8677 O O . VAL A 1 1077 ? 7.690 -8.433 -61.704 1.00 83.06 1077 VAL A O 1
ATOM 8680 N N . LYS A 1 1078 ? 5.840 -8.095 -60.463 1.00 82.75 1078 LYS A N 1
ATOM 8681 C CA . LYS A 1 1078 ? 4.900 -8.708 -61.404 1.00 82.75 1078 LYS A CA 1
ATOM 8682 C C . LYS A 1 1078 ? 4.896 -7.996 -62.761 1.00 82.75 1078 LYS A C 1
ATOM 8684 O O . LYS A 1 1078 ? 5.045 -8.650 -63.794 1.00 82.75 1078 LYS A O 1
ATOM 8689 N N . ASP A 1 1079 ? 4.794 -6.669 -62.757 1.00 77.00 1079 ASP A N 1
ATOM 8690 C CA . ASP A 1 1079 ? 4.726 -5.843 -63.969 1.00 77.00 1079 ASP A CA 1
ATOM 8691 C C . ASP A 1 1079 ? 6.034 -5.890 -64.778 1.00 77.00 1079 ASP A C 1
ATOM 8693 O O . ASP A 1 1079 ? 6.030 -5.772 -66.003 1.00 77.00 1079 ASP A O 1
ATOM 8697 N N . SER A 1 1080 ? 7.170 -6.127 -64.116 1.00 76.81 1080 SER A N 1
ATOM 8698 C CA . SER A 1 1080 ? 8.470 -6.257 -64.778 1.00 76.81 1080 SER A CA 1
ATOM 8699 C C . SER A 1 1080 ? 8.662 -7.565 -65.560 1.00 76.81 1080 SER A C 1
ATOM 8701 O O . SER A 1 1080 ? 9.583 -7.672 -66.372 1.00 76.81 1080 SER A O 1
ATOM 8703 N N . GLY A 1 1081 ? 7.828 -8.578 -65.300 1.00 80.88 1081 GLY A N 1
ATOM 8704 C CA . GLY A 1 1081 ? 7.948 -9.908 -65.896 1.00 80.88 1081 GLY A CA 1
ATOM 8705 C C . GLY A 1 1081 ? 9.152 -10.727 -65.414 1.00 80.88 1081 GLY A C 1
ATOM 8706 O O . GLY A 1 1081 ? 9.374 -11.818 -65.939 1.00 80.88 1081 GLY A O 1
ATOM 8707 N N . ILE A 1 1082 ? 9.917 -10.254 -64.419 1.00 82.31 1082 ILE A N 1
ATOM 8708 C CA . ILE A 1 1082 ? 11.081 -10.974 -63.870 1.00 82.31 1082 ILE A CA 1
ATOM 8709 C C . ILE A 1 1082 ? 10.696 -12.354 -63.316 1.00 82.31 1082 ILE A C 1
ATOM 8711 O O . ILE A 1 1082 ? 11.448 -13.313 -63.455 1.00 82.31 1082 ILE A O 1
ATOM 8715 N N . SER A 1 1083 ? 9.472 -12.500 -62.798 1.00 82.31 1083 SER A N 1
ATOM 8716 C CA . SER A 1 1083 ? 8.936 -13.768 -62.292 1.00 82.31 1083 SER A CA 1
ATOM 8717 C C . SER A 1 1083 ? 8.722 -14.836 -63.371 1.00 82.31 1083 SER A C 1
ATOM 8719 O O . SER A 1 1083 ? 8.620 -16.021 -63.055 1.00 82.31 1083 SER A O 1
ATOM 8721 N N . LYS A 1 1084 ? 8.709 -14.452 -64.655 1.00 84.81 1084 LYS A N 1
ATOM 8722 C CA . LYS A 1 1084 ? 8.636 -15.388 -65.789 1.00 84.81 1084 LYS A CA 1
ATOM 8723 C C . LYS A 1 1084 ? 10.005 -15.956 -66.179 1.00 84.81 1084 LYS A C 1
ATOM 8725 O O . LYS A 1 1084 ? 10.061 -16.893 -66.971 1.00 84.81 1084 LYS A O 1
ATOM 8730 N N . LYS A 1 1085 ? 11.102 -15.415 -65.640 1.00 85.88 1085 LYS A N 1
ATOM 8731 C CA . LYS A 1 1085 ? 12.473 -15.808 -65.996 1.00 85.88 1085 LYS A CA 1
ATOM 8732 C C . LYS A 1 1085 ? 12.949 -17.026 -65.202 1.00 85.88 1085 LYS A C 1
ATOM 8734 O O . LYS A 1 1085 ? 12.309 -17.451 -64.232 1.00 85.88 1085 LYS A O 1
ATOM 8739 N N . SER A 1 1086 ? 14.051 -17.636 -65.642 1.00 84.44 1086 SER A N 1
ATOM 8740 C CA . SER A 1 1086 ? 14.711 -18.710 -64.889 1.00 84.44 1086 SER A CA 1
ATOM 8741 C C . SER A 1 1086 ? 15.330 -18.153 -63.599 1.00 84.44 1086 SER A C 1
ATOM 8743 O O . SER A 1 1086 ? 15.647 -16.968 -63.535 1.00 84.44 1086 SER A O 1
ATOM 8745 N N . MET A 1 1087 ? 15.545 -18.982 -62.570 1.00 85.44 1087 MET A N 1
ATOM 8746 C CA . MET A 1 1087 ? 16.208 -18.521 -61.334 1.00 85.44 1087 MET A CA 1
ATOM 8747 C C . MET A 1 1087 ? 17.617 -17.969 -61.606 1.00 85.44 1087 MET A C 1
ATOM 8749 O O . MET A 1 1087 ? 18.041 -17.014 -60.960 1.00 85.44 1087 MET A O 1
ATOM 8753 N N . LYS A 1 1088 ? 18.316 -18.516 -62.612 1.00 85.19 1088 LYS A N 1
ATOM 8754 C CA . LYS A 1 1088 ? 19.631 -18.039 -63.065 1.00 85.19 1088 LYS A CA 1
ATOM 8755 C C . LYS A 1 1088 ? 19.555 -16.626 -63.645 1.00 85.19 1088 LYS A C 1
ATOM 8757 O O . LYS A 1 1088 ? 20.393 -15.785 -63.322 1.00 85.19 1088 LYS A O 1
ATOM 8762 N N . ASP A 1 1089 ? 18.544 -16.355 -64.465 1.00 85.56 1089 ASP A N 1
ATOM 8763 C CA . ASP A 1 1089 ? 18.325 -15.027 -65.043 1.00 85.56 1089 ASP A CA 1
ATOM 8764 C C . ASP A 1 1089 ? 17.853 -14.030 -63.984 1.00 85.56 1089 ASP A C 1
ATOM 8766 O O . ASP A 1 1089 ? 18.337 -12.904 -63.964 1.00 85.56 1089 ASP A O 1
ATOM 8770 N N . ILE A 1 1090 ? 16.986 -14.452 -63.056 1.00 86.69 1090 ILE A N 1
ATOM 8771 C CA . ILE A 1 1090 ? 16.568 -13.641 -61.902 1.00 86.69 1090 ILE A CA 1
ATOM 8772 C C . ILE A 1 1090 ? 17.792 -13.235 -61.071 1.00 86.69 1090 ILE A C 1
ATOM 8774 O O . ILE A 1 1090 ? 17.981 -12.053 -60.797 1.00 86.69 1090 ILE A O 1
ATOM 8778 N N . ALA A 1 1091 ? 18.673 -14.183 -60.733 1.00 84.94 1091 ALA A N 1
ATOM 8779 C CA . ALA A 1 1091 ? 19.902 -13.907 -59.989 1.00 84.94 1091 ALA A CA 1
ATOM 8780 C C . ALA A 1 1091 ? 20.851 -12.950 -60.735 1.00 84.94 1091 ALA A C 1
ATOM 8782 O O . ALA A 1 1091 ? 21.549 -12.154 -60.106 1.00 84.94 1091 ALA A O 1
ATOM 8783 N N . LYS A 1 1092 ? 20.884 -13.007 -62.073 1.00 85.00 1092 LYS A N 1
ATOM 8784 C CA . LYS A 1 1092 ? 21.662 -12.081 -62.909 1.00 85.00 1092 LYS A CA 1
ATOM 8785 C C . LYS A 1 1092 ? 21.030 -10.687 -62.955 1.00 85.00 1092 LYS A C 1
ATOM 8787 O O . LYS A 1 1092 ? 21.751 -9.694 -62.905 1.00 85.00 1092 LYS A O 1
ATOM 8792 N N . GLU A 1 1093 ? 19.704 -10.597 -63.034 1.00 82.56 1093 GLU A N 1
ATOM 8793 C CA . GLU A 1 1093 ? 18.980 -9.322 -63.084 1.00 82.56 1093 GLU A CA 1
ATOM 8794 C C . GLU A 1 1093 ? 18.963 -8.581 -61.755 1.00 82.56 1093 GLU A C 1
ATOM 8796 O O . GLU A 1 1093 ? 19.105 -7.361 -61.760 1.00 82.56 1093 GLU A O 1
ATOM 8801 N N . LEU A 1 1094 ? 18.895 -9.295 -60.631 1.00 82.81 1094 LEU A N 1
ATOM 8802 C CA . LEU A 1 1094 ? 19.026 -8.697 -59.299 1.00 82.81 1094 LEU A CA 1
ATOM 8803 C C . LEU A 1 1094 ? 20.412 -8.092 -59.044 1.00 82.81 1094 LEU A C 1
ATOM 8805 O O . LEU A 1 1094 ? 20.561 -7.270 -58.149 1.00 82.81 1094 LEU A O 1
ATOM 8809 N N . LYS A 1 1095 ? 21.416 -8.456 -59.850 1.00 77.88 1095 LYS A N 1
ATOM 8810 C CA . LYS A 1 1095 ? 22.754 -7.844 -59.848 1.00 77.88 1095 LYS A CA 1
ATOM 8811 C C . LYS A 1 1095 ? 22.897 -6.710 -60.871 1.00 77.88 1095 LYS A C 1
ATOM 8813 O O . LYS A 1 1095 ? 23.950 -6.082 -60.938 1.00 77.88 1095 LYS A O 1
ATOM 8818 N N . SER A 1 1096 ? 21.879 -6.453 -61.699 1.00 72.75 1096 SER A N 1
ATOM 8819 C CA . SER A 1 1096 ? 21.919 -5.415 -62.730 1.00 72.75 1096 SER A CA 1
ATOM 8820 C C . SER A 1 1096 ? 21.427 -4.066 -62.183 1.00 72.75 1096 SER A C 1
ATOM 8822 O O . SER A 1 1096 ? 20.257 -3.960 -61.803 1.00 72.75 1096 SER A O 1
ATOM 8824 N N . PRO A 1 1097 ? 22.234 -2.988 -62.267 1.00 64.69 1097 PRO A N 1
ATOM 8825 C CA . PRO A 1 1097 ? 21.820 -1.646 -61.841 1.00 64.69 1097 PRO A CA 1
ATOM 8826 C C . PRO A 1 1097 ? 20.560 -1.142 -62.559 1.00 64.69 1097 PRO A C 1
ATOM 8828 O O . PRO A 1 1097 ? 19.801 -0.342 -62.024 1.00 64.69 1097 PRO A O 1
ATOM 8831 N N . LYS A 1 1098 ? 20.304 -1.619 -63.785 1.00 66.19 1098 LYS A N 1
ATOM 8832 C CA . LYS A 1 1098 ? 19.193 -1.166 -64.635 1.00 66.19 1098 LYS A CA 1
ATOM 8833 C C . LYS A 1 1098 ? 17.822 -1.564 -64.086 1.00 66.19 1098 LYS A C 1
ATOM 8835 O O . LYS A 1 1098 ? 16.869 -0.800 -64.221 1.00 66.19 1098 LYS A O 1
ATOM 8840 N N . PHE A 1 1099 ? 17.714 -2.752 -63.496 1.00 60.97 1099 PHE A N 1
ATOM 8841 C CA . PHE A 1 1099 ? 16.467 -3.240 -62.908 1.00 60.97 1099 PHE A CA 1
ATOM 8842 C C . PHE A 1 1099 ? 16.197 -2.549 -61.566 1.00 60.97 1099 PHE A C 1
ATOM 8844 O O . PHE A 1 1099 ? 15.103 -2.033 -61.346 1.00 60.97 1099 PHE A O 1
ATOM 8851 N N . ILE A 1 1100 ? 17.242 -2.428 -60.747 1.00 57.84 1100 ILE A N 1
ATOM 8852 C CA . ILE A 1 1100 ? 17.230 -1.755 -59.442 1.00 57.84 1100 ILE A CA 1
ATOM 8853 C C . ILE A 1 1100 ? 16.839 -0.276 -59.593 1.00 57.84 1100 ILE A C 1
ATOM 8855 O O . ILE A 1 1100 ? 15.870 0.177 -58.987 1.00 57.84 1100 ILE A O 1
ATOM 8859 N N . ASN A 1 1101 ? 17.481 0.456 -60.511 1.00 63.00 1101 ASN A N 1
ATOM 8860 C CA . ASN A 1 1101 ? 17.164 1.863 -60.780 1.00 63.00 1101 ASN A CA 1
ATOM 8861 C C . ASN A 1 1101 ? 15.724 2.067 -61.277 1.00 63.00 1101 ASN A C 1
ATOM 8863 O O . ASN A 1 1101 ? 15.108 3.091 -60.985 1.00 63.00 1101 ASN A O 1
ATOM 8867 N N . LYS A 1 1102 ? 15.161 1.093 -62.006 1.00 62.09 1102 LYS A N 1
ATOM 8868 C CA . LYS A 1 1102 ? 13.776 1.142 -62.493 1.00 62.09 1102 LYS A CA 1
ATOM 8869 C C . LYS A 1 1102 ? 12.770 0.959 -61.351 1.00 62.09 1102 LYS A C 1
ATOM 8871 O O . LYS A 1 1102 ? 11.775 1.676 -61.309 1.00 62.09 1102 LYS A O 1
ATOM 8876 N N . VAL A 1 1103 ? 13.053 0.057 -60.409 1.00 56.41 1103 VAL A N 1
ATOM 8877 C CA . VAL A 1 1103 ? 12.246 -0.161 -59.194 1.00 56.41 1103 VAL A CA 1
ATOM 8878 C C . VAL A 1 1103 ? 12.334 1.047 -58.251 1.00 56.41 1103 VAL A C 1
ATOM 8880 O O . VAL A 1 1103 ? 11.306 1.528 -57.770 1.00 56.41 1103 VAL A O 1
ATOM 8883 N N . ALA A 1 1104 ? 13.531 1.608 -58.053 1.00 55.34 1104 ALA A N 1
ATOM 8884 C CA . ALA A 1 1104 ? 13.740 2.808 -57.244 1.00 55.34 1104 ALA A CA 1
ATOM 8885 C C . ALA A 1 1104 ? 13.033 4.049 -57.831 1.00 55.34 1104 ALA A C 1
ATOM 8887 O O . ALA A 1 1104 ? 12.413 4.810 -57.088 1.00 55.34 1104 ALA A O 1
ATOM 8888 N N . ALA A 1 1105 ? 13.068 4.237 -59.156 1.00 61.19 1105 ALA A N 1
ATOM 8889 C CA . ALA A 1 1105 ? 12.380 5.338 -59.837 1.00 61.19 1105 ALA A CA 1
ATOM 8890 C C . ALA A 1 1105 ? 10.843 5.214 -59.781 1.00 61.19 1105 ALA A C 1
ATOM 8892 O O . ALA A 1 1105 ? 10.153 6.202 -59.534 1.00 61.19 1105 ALA A O 1
ATOM 8893 N N . LEU A 1 1106 ? 10.299 4.002 -59.948 1.00 53.66 1106 LEU A N 1
ATOM 8894 C CA . LEU A 1 1106 ? 8.855 3.735 -59.853 1.00 53.66 1106 LEU A CA 1
ATOM 8895 C C . LEU A 1 1106 ? 8.320 3.896 -58.421 1.00 53.66 1106 LEU A C 1
ATOM 8897 O O . LEU A 1 1106 ? 7.224 4.424 -58.227 1.00 53.66 1106 LEU A O 1
ATOM 8901 N N . SER A 1 1107 ? 9.097 3.506 -57.407 1.00 52.50 1107 SER A N 1
ATOM 8902 C CA . SER A 1 1107 ? 8.771 3.743 -55.992 1.00 52.50 1107 SER A CA 1
ATOM 8903 C C . SER A 1 1107 ? 8.694 5.241 -55.666 1.00 52.50 1107 SER A C 1
ATOM 8905 O O . SER A 1 1107 ? 7.762 5.691 -54.996 1.00 52.50 1107 SER A O 1
ATOM 8907 N N . GLN A 1 1108 ? 9.625 6.031 -56.211 1.00 55.03 1108 GLN A N 1
ATOM 8908 C CA . GLN A 1 1108 ? 9.662 7.485 -56.052 1.00 55.03 1108 GLN A CA 1
ATOM 8909 C C . GLN A 1 1108 ? 8.459 8.162 -56.739 1.00 55.03 1108 GLN A C 1
ATOM 8911 O O . GLN A 1 1108 ? 7.784 8.968 -56.105 1.00 55.03 1108 GLN A O 1
ATOM 8916 N N . GLN A 1 1109 ? 8.092 7.729 -57.953 1.00 54.62 1109 GLN A N 1
ATOM 8917 C CA . GLN A 1 1109 ? 6.854 8.151 -58.630 1.00 54.62 1109 GLN A CA 1
ATOM 8918 C C . GLN A 1 1109 ? 5.581 7.782 -57.854 1.00 54.62 1109 GLN A C 1
ATOM 8920 O O . GLN A 1 1109 ? 4.657 8.588 -57.761 1.00 54.62 1109 GLN A O 1
ATOM 8925 N N . THR A 1 1110 ? 5.522 6.576 -57.281 1.00 51.22 1110 THR A N 1
ATOM 8926 C CA . THR A 1 1110 ? 4.355 6.111 -56.511 1.00 51.22 1110 THR A CA 1
ATOM 8927 C C . THR A 1 1110 ? 4.213 6.900 -55.205 1.00 51.22 1110 THR A C 1
ATOM 8929 O O . THR A 1 1110 ? 3.099 7.225 -54.799 1.00 51.22 1110 THR A O 1
ATOM 8932 N N . ARG A 1 1111 ? 5.332 7.265 -54.560 1.00 53.56 1111 ARG A N 1
ATOM 8933 C CA . ARG A 1 1111 ? 5.350 8.176 -53.406 1.00 53.56 1111 ARG A CA 1
ATOM 8934 C C . ARG A 1 1111 ? 4.912 9.582 -53.772 1.00 53.56 1111 ARG A C 1
ATOM 8936 O O . ARG A 1 1111 ? 4.039 10.105 -53.100 1.00 53.56 1111 ARG A O 1
ATOM 8943 N N . GLU A 1 1112 ? 5.437 10.155 -54.849 1.00 56.16 1112 GLU A N 1
ATOM 8944 C CA . GLU A 1 1112 ? 5.023 11.481 -55.319 1.00 56.16 1112 GLU A CA 1
ATOM 8945 C C . GLU A 1 1112 ? 3.530 11.516 -55.673 1.00 56.16 1112 GLU A C 1
ATOM 8947 O O . GLU A 1 1112 ? 2.838 12.460 -55.301 1.00 56.16 1112 GLU A O 1
ATOM 8952 N N . GLN A 1 1113 ? 2.992 10.468 -56.309 1.00 54.94 1113 GLN A N 1
ATOM 8953 C CA . GLN A 1 1113 ? 1.549 10.332 -56.549 1.00 54.94 1113 GLN A CA 1
ATOM 8954 C C . GLN A 1 1113 ? 0.745 10.229 -55.251 1.00 54.94 1113 GLN A C 1
ATOM 8956 O O . GLN A 1 1113 ? -0.290 10.878 -55.120 1.00 54.94 1113 GLN A O 1
ATOM 8961 N N . ARG A 1 1114 ? 1.217 9.448 -54.275 1.00 54.28 1114 ARG A N 1
ATOM 8962 C CA . ARG A 1 1114 ? 0.522 9.256 -52.996 1.00 54.28 1114 ARG A CA 1
ATOM 8963 C C . ARG A 1 1114 ? 0.594 10.497 -52.107 1.00 54.28 1114 ARG A C 1
ATOM 8965 O O . ARG A 1 1114 ? -0.404 10.850 -51.491 1.00 54.28 1114 ARG A O 1
ATOM 8972 N N . ASP A 1 1115 ? 1.730 11.184 -52.069 1.00 55.91 1115 ASP A N 1
ATOM 8973 C CA . ASP A 1 1115 ? 1.909 12.456 -51.366 1.00 55.91 1115 ASP A CA 1
ATOM 8974 C C . ASP A 1 1115 ? 1.048 13.545 -52.003 1.00 55.91 1115 ASP A C 1
ATOM 8976 O O . ASP A 1 1115 ? 0.442 14.342 -51.289 1.00 55.91 1115 ASP A O 1
ATOM 8980 N N . LYS A 1 1116 ? 0.906 13.528 -53.334 1.00 64.56 1116 LYS A N 1
ATOM 8981 C CA . LYS A 1 1116 ? -0.025 14.394 -54.057 1.00 64.56 1116 LYS A CA 1
ATOM 8982 C C . LYS A 1 1116 ? -1.484 14.068 -53.721 1.00 64.56 1116 LYS A C 1
ATOM 8984 O O . LYS A 1 1116 ? -2.214 14.981 -53.355 1.00 64.56 1116 LYS A O 1
ATOM 8989 N N . GLU A 1 1117 ? -1.891 12.796 -53.700 1.00 61.81 1117 GLU A N 1
ATOM 8990 C CA . GLU A 1 1117 ? -3.236 12.385 -53.252 1.00 61.81 1117 GLU A CA 1
ATOM 8991 C C . GLU A 1 1117 ? -3.510 12.738 -51.779 1.00 61.81 1117 GLU A C 1
ATOM 8993 O O . GLU A 1 1117 ? -4.625 13.119 -51.418 1.00 61.81 1117 GLU A O 1
ATOM 8998 N N . VAL A 1 1118 ? -2.517 12.602 -50.895 1.00 59.09 1118 VAL A N 1
ATOM 8999 C CA . VAL A 1 1118 ? -2.637 12.946 -49.470 1.00 59.09 1118 VAL A CA 1
ATOM 9000 C C . VAL A 1 1118 ? -2.688 14.458 -49.283 1.00 59.09 1118 VAL A C 1
ATOM 9002 O O . VAL A 1 1118 ? -3.485 14.934 -48.473 1.00 59.09 1118 VAL A O 1
ATOM 9005 N N . ALA A 1 1119 ? -1.890 15.222 -50.030 1.00 64.19 1119 ALA A N 1
ATOM 9006 C CA . ALA A 1 1119 ? -1.951 16.677 -50.056 1.00 64.19 1119 ALA A CA 1
ATOM 9007 C C . ALA A 1 1119 ? -3.303 17.160 -50.597 1.00 64.19 1119 ALA A C 1
ATOM 9009 O O . ALA A 1 1119 ? -3.909 18.041 -49.995 1.00 64.19 1119 ALA A O 1
ATOM 9010 N N . GLU A 1 1120 ? -3.830 16.531 -51.649 1.00 72.00 1120 GLU A N 1
ATOM 9011 C CA . GLU A 1 1120 ? -5.162 16.800 -52.196 1.00 72.00 1120 GLU A CA 1
ATOM 9012 C C . GLU A 1 1120 ? -6.269 16.449 -51.190 1.00 72.00 1120 GLU A C 1
ATOM 9014 O O . GLU A 1 1120 ? -7.173 17.256 -50.971 1.00 72.00 1120 GLU A O 1
ATOM 9019 N N . LYS A 1 1121 ? -6.173 15.312 -50.485 1.00 69.75 1121 LYS A N 1
ATOM 9020 C CA . LYS A 1 1121 ? -7.106 14.940 -49.404 1.00 69.75 1121 LYS A CA 1
ATOM 9021 C C . LYS A 1 1121 ? -7.016 15.873 -48.195 1.00 69.75 1121 LYS A C 1
ATOM 9023 O O . LYS A 1 1121 ? -8.050 16.224 -47.632 1.00 69.75 1121 LYS A O 1
ATOM 9028 N N . ARG A 1 1122 ? -5.816 16.309 -47.793 1.00 66.31 1122 ARG A N 1
ATOM 9029 C CA . ARG A 1 1122 ? -5.621 17.301 -46.716 1.00 66.31 1122 ARG A CA 1
ATOM 9030 C C . ARG A 1 1122 ? -6.150 18.670 -47.118 1.00 66.31 1122 ARG A C 1
ATOM 9032 O O . ARG A 1 1122 ? -6.843 19.289 -46.318 1.00 66.31 1122 ARG A O 1
ATOM 9039 N N . ALA A 1 1123 ? -5.882 19.112 -48.343 1.00 69.44 1123 ALA A N 1
ATOM 9040 C CA . ALA A 1 1123 ? -6.423 20.348 -48.887 1.00 69.44 1123 ALA A CA 1
ATOM 9041 C C . ALA A 1 1123 ? -7.955 20.287 -48.958 1.00 69.44 1123 ALA A C 1
ATOM 9043 O O . ALA A 1 1123 ? -8.619 21.233 -48.543 1.00 69.44 1123 ALA A O 1
ATOM 9044 N N . ALA A 1 1124 ? -8.534 19.161 -49.389 1.00 71.94 1124 ALA A N 1
ATOM 9045 C CA . ALA A 1 1124 ? -9.980 18.946 -49.390 1.00 71.94 1124 ALA A CA 1
ATOM 9046 C C . ALA A 1 1124 ? -10.569 18.981 -47.969 1.00 71.94 1124 ALA A C 1
ATOM 9048 O O . ALA A 1 1124 ? -11.533 19.708 -47.731 1.00 71.94 1124 ALA A O 1
ATOM 9049 N N . ALA A 1 1125 ? -9.952 18.287 -47.007 1.00 67.12 1125 ALA A N 1
ATOM 9050 C CA . ALA A 1 1125 ? -10.382 18.276 -45.609 1.00 67.12 1125 ALA A CA 1
ATOM 9051 C C . ALA A 1 1125 ? -10.258 19.656 -44.940 1.00 67.12 1125 ALA A C 1
ATOM 9053 O O . ALA A 1 1125 ? -11.151 20.064 -44.200 1.00 67.12 1125 ALA A O 1
ATOM 9054 N N . GLN A 1 1126 ? -9.195 20.415 -45.228 1.00 71.62 1126 GLN A N 1
ATOM 9055 C CA . GLN A 1 1126 ? -9.041 21.798 -44.766 1.00 71.62 1126 GLN A CA 1
ATOM 9056 C C . GLN A 1 1126 ? -10.085 22.721 -45.396 1.00 71.62 1126 GLN A C 1
ATOM 9058 O O . GLN A 1 1126 ? -10.660 23.556 -44.701 1.00 71.62 1126 GLN A O 1
ATOM 9063 N N . LYS A 1 1127 ? -10.394 22.544 -46.684 1.00 75.81 1127 LYS A N 1
ATOM 9064 C CA . LYS A 1 1127 ? -11.444 23.301 -47.381 1.00 75.81 1127 LYS A CA 1
ATOM 9065 C C . LYS A 1 1127 ? -12.831 22.986 -46.812 1.00 75.81 1127 LYS A C 1
ATOM 9067 O O . LYS A 1 1127 ? -13.667 23.880 -46.690 1.00 75.81 1127 LYS A O 1
ATOM 9072 N N . GLU A 1 1128 ? -13.073 21.740 -46.411 1.00 75.44 1128 GLU A N 1
ATOM 9073 C CA . GLU A 1 1128 ? -14.310 21.307 -45.759 1.00 75.44 1128 GLU A CA 1
ATOM 9074 C C . GLU A 1 1128 ? -14.411 21.801 -44.305 1.00 75.44 1128 GLU A C 1
ATOM 9076 O O . GLU A 1 1128 ? -15.464 22.286 -43.886 1.00 75.44 1128 GLU A O 1
ATOM 9081 N N . ALA A 1 1129 ? -13.307 21.775 -43.553 1.00 69.81 1129 ALA A N 1
ATOM 9082 C CA . ALA A 1 1129 ? -13.213 22.353 -42.214 1.00 69.81 1129 ALA A CA 1
ATOM 9083 C C . ALA A 1 1129 ? -13.415 23.876 -42.240 1.00 69.81 1129 ALA A C 1
ATOM 9085 O O . ALA A 1 1129 ? -14.176 24.405 -41.432 1.00 69.81 1129 ALA A O 1
ATOM 9086 N N . ALA A 1 1130 ? -12.823 24.570 -43.216 1.00 71.88 1130 ALA A N 1
ATOM 9087 C CA . ALA A 1 1130 ? -13.028 25.997 -43.446 1.00 71.88 1130 ALA A CA 1
ATOM 9088 C C . ALA A 1 1130 ? -14.483 26.306 -43.833 1.00 71.88 1130 ALA A C 1
ATOM 9090 O O . ALA A 1 1130 ? -15.070 27.246 -43.300 1.00 71.88 1130 ALA A O 1
ATOM 9091 N N . LYS A 1 1131 ? -15.118 25.479 -44.680 1.00 78.19 1131 LYS A N 1
ATOM 9092 C CA . LYS A 1 1131 ? -16.559 25.586 -44.972 1.00 78.19 1131 LYS A CA 1
ATOM 9093 C C . LYS A 1 1131 ? -17.420 25.388 -43.723 1.00 78.19 1131 LYS A C 1
ATOM 9095 O O . LYS A 1 1131 ? -18.352 26.161 -43.518 1.00 78.19 1131 LYS A O 1
ATOM 9100 N N . LYS A 1 1132 ? -17.116 24.400 -42.873 1.00 75.31 1132 LYS A N 1
ATOM 9101 C CA . LYS A 1 1132 ? -17.822 24.185 -41.594 1.00 75.31 1132 LYS A CA 1
ATOM 9102 C C . LYS A 1 1132 ? -17.620 25.349 -40.625 1.00 75.31 1132 LYS A C 1
ATOM 9104 O O . LYS A 1 1132 ? -18.586 25.783 -40.006 1.00 75.31 1132 LYS A O 1
ATOM 9109 N N . ALA A 1 1133 ? -16.408 25.888 -40.529 1.00 69.00 1133 ALA A N 1
ATOM 9110 C CA . ALA A 1 1133 ? -16.109 27.059 -39.710 1.00 69.00 1133 ALA A CA 1
ATOM 9111 C C . ALA A 1 1133 ? -16.860 28.305 -40.208 1.00 69.00 1133 ALA A C 1
ATOM 9113 O O . ALA A 1 1133 ? -17.487 28.994 -39.409 1.00 69.00 1133 ALA A O 1
ATOM 9114 N N . ALA A 1 1134 ? -16.895 28.542 -41.522 1.00 70.25 1134 ALA A N 1
ATOM 9115 C CA . ALA A 1 1134 ? -17.642 29.644 -42.129 1.00 70.25 1134 ALA A CA 1
ATOM 9116 C C . ALA A 1 1134 ? -19.167 29.480 -41.983 1.00 70.25 1134 ALA A C 1
ATOM 9118 O O . ALA A 1 1134 ? -19.873 30.451 -41.714 1.00 70.25 1134 ALA A O 1
ATOM 9119 N N . ALA A 1 1135 ? -19.689 28.257 -42.111 1.00 71.69 1135 ALA A N 1
ATOM 9120 C CA . ALA A 1 1135 ? -21.102 27.958 -41.878 1.00 71.69 1135 ALA A CA 1
ATOM 9121 C C . ALA A 1 1135 ? -21.493 28.156 -40.405 1.00 71.69 1135 ALA A C 1
ATOM 9123 O O . ALA A 1 1135 ? -22.558 28.703 -40.118 1.00 71.69 1135 ALA A O 1
ATOM 9124 N N . ASN A 1 1136 ? -20.617 27.768 -39.474 1.00 71.69 1136 ASN A N 1
ATOM 9125 C CA . ASN A 1 1136 ? -20.803 28.030 -38.052 1.00 71.69 1136 ASN A CA 1
ATOM 9126 C C . ASN A 1 1136 ? -20.730 29.529 -37.754 1.00 71.69 1136 ASN A C 1
ATOM 9128 O O . ASN A 1 1136 ? -21.606 30.028 -37.064 1.00 71.69 1136 ASN A O 1
ATOM 9132 N N . ALA A 1 1137 ? -19.781 30.266 -38.336 1.00 64.75 1137 ALA A N 1
ATOM 9133 C CA . ALA A 1 1137 ? -19.691 31.718 -38.194 1.00 64.75 1137 ALA A CA 1
ATOM 9134 C C . ALA A 1 1137 ? -20.941 32.438 -38.736 1.00 64.75 1137 ALA A C 1
ATOM 9136 O O . ALA A 1 1137 ? -21.467 33.321 -38.065 1.00 64.75 1137 ALA A O 1
ATOM 9137 N N . LYS A 1 1138 ? -21.483 32.011 -39.887 1.00 72.88 1138 LYS A N 1
ATOM 9138 C CA . LYS A 1 1138 ? -22.767 32.514 -40.411 1.00 72.88 1138 LYS A CA 1
ATOM 9139 C C . LYS A 1 1138 ? -23.948 32.186 -39.496 1.00 72.88 1138 LYS A C 1
ATOM 9141 O O . LYS A 1 1138 ? -24.795 33.044 -39.288 1.00 72.88 1138 LYS A O 1
ATOM 9146 N N . LYS A 1 1139 ? -24.004 30.982 -38.915 1.00 65.44 1139 LYS A N 1
ATOM 9147 C CA . LYS A 1 1139 ? -25.034 30.628 -37.919 1.00 65.44 1139 LYS A CA 1
ATOM 9148 C C . LYS A 1 1139 ? -24.911 31.444 -36.632 1.00 65.44 1139 LYS A C 1
ATOM 9150 O O . LYS A 1 1139 ? -25.932 31.790 -36.053 1.00 65.44 1139 LYS A O 1
ATOM 9155 N N . SER A 1 1140 ? -23.693 31.756 -36.196 1.00 61.47 1140 SER A N 1
ATOM 9156 C CA . SER A 1 1140 ? -23.436 32.624 -35.042 1.00 61.47 1140 SER A CA 1
ATOM 9157 C C . SER A 1 1140 ? -23.826 34.074 -35.323 1.00 61.47 1140 SER A C 1
ATOM 9159 O O . SER A 1 1140 ? -24.363 34.734 -34.444 1.00 61.47 1140 SER A O 1
ATOM 9161 N N . ALA A 1 1141 ? -23.588 34.553 -36.547 1.00 60.41 1141 ALA A N 1
ATOM 9162 C CA . ALA A 1 1141 ? -23.954 35.896 -36.988 1.00 60.41 1141 ALA A CA 1
ATOM 9163 C C . ALA A 1 1141 ? -25.457 36.062 -37.258 1.00 60.41 1141 ALA A C 1
ATOM 9165 O O . ALA A 1 1141 ? -25.947 37.168 -37.147 1.00 60.41 1141 ALA A O 1
ATOM 9166 N N . ALA A 1 1142 ? -26.179 34.985 -37.584 1.00 58.75 1142 ALA A N 1
ATOM 9167 C CA . ALA A 1 1142 ? -27.642 34.986 -37.701 1.00 58.75 1142 ALA A CA 1
ATOM 9168 C C . ALA A 1 1142 ? -28.367 34.764 -36.356 1.00 58.75 1142 ALA A C 1
ATOM 9170 O O . ALA A 1 1142 ? -29.591 34.828 -36.298 1.00 58.75 1142 ALA A O 1
ATOM 9171 N N . LYS A 1 1143 ? -27.623 34.419 -35.294 1.00 49.94 1143 LYS A N 1
ATOM 9172 C CA . LYS A 1 1143 ? -28.122 34.299 -33.911 1.00 49.94 1143 LYS A CA 1
ATOM 9173 C C . LYS A 1 1143 ? -27.834 35.536 -33.052 1.00 49.94 1143 LYS A C 1
ATOM 9175 O O . LYS A 1 1143 ? -28.375 35.618 -31.953 1.00 49.94 1143 LYS A O 1
ATOM 9180 N N . LYS A 1 1144 ? -26.954 36.422 -33.516 1.00 43.59 1144 LYS A N 1
ATOM 9181 C CA . LYS A 1 1144 ? -26.858 37.811 -33.060 1.00 43.59 1144 LYS A CA 1
ATOM 9182 C C . LYS A 1 1144 ? -27.788 38.647 -33.922 1.00 43.59 1144 LYS A C 1
ATOM 9184 O O . LYS A 1 1144 ? -28.295 39.645 -33.376 1.00 43.59 1144 LYS A O 1
#

Radius of gyration: 41.71 Å; chains: 1; bounding box: 110×79×130 Å

Sequence (1144 aa):
MLDKTMYFLYFEMKNFLTVGSVDPRYGAGQTEIEKSLSDDEKKTILAEEQKKYNESIDKRPTVGLSKTVRRSPEEEAAADEINKRFIRDLVGNGSRKAILEGLKSAQLISVYGEYLNGIDYKKNYDNLPEDTRLREKKATYLTSYNNAGIANLIASAKGAVDANIKMLLQPEENDEYGIGKILFDNLKYNKQMKMSTYFKSMGFTEYEKRVYCKRNNCNENETVYDVFKRRLEDEDAEIINSDTIRERVKKDYIKEYTSSILDEANASPKLFFQSHYTEDITMDEFMDMLKFNEVEKAAFLKQFKTPSNNPDEPFIYAKKGDSALGMFYNALNADKEALAEIKQNKIDRGERPEDAEIISPDDVVTYMQGVLESEADRFAFSRYKYKDTISIEKFLGSIGYKKDEVDHFIKERNITRDVPAISVMRMEYIKTLDAQQLANVKEEDVEKFASDFMENERNRLKSMGRPKVYINLSMAMREEFHDSLKTKEEKEIHKYGIAMVANEGVKPKTDPKKEPDKYYAKWVKEKADPYLAENFYNGLAQNFVPINEKLLSGKPLESIKNKDIQRYYDSNVVNTDTALLRGLIDKLEATKGGYGTGHKDTVKFTEMLKALKDYEYKLSYGDMNGIMDLKNTVITKCKKYVEDRESVRRANYGNDRFDVASTALYSLMSTEDFTRWAHAVNGKRSSDKLTWDRLATKQVQFLTTQQAKEEDLQNASSQSRVAKPKSYEAGFVRFEKLVGRIPQFDDKFDGVFSRDDYAEKFKPIDDNERFVQIGPSVTKRNLSDQDFTAIVFAALHTPEVLASDTRLRNHFELKMLAIGKDLTTELAKDDVPLKGERNIQVLADGRDAAINAMNEYAAGNKIPLAHILASGIRNVTAAARSMEKISDDIYMHAEMGVRIMEMINRDEQLKREVEANYDQGQNFKDDFDFVKNVKAMAEIHIKANNAEKFIAREVAKNPSGRYDAKTKEALVTDILVQQLVEDSAVKYNEKHKATASYKANEKKNAADYNKAKMALVKKGLENNLSEAEYKAEMNKIEDERKFNHTLLSINRSNPVANSLGDKKNMDALRESVKKMVKDSGISKKSMKDIAKELKSPKFINKVAALSQQTREQRDKEVAEKRAAAQKEAAKKAAANAKKSAAKK

pLDDT: mean 81.95, std 10.07, range [43.59, 97.38]

Foldseek 3Di:
DLLLLVLLLLVLLLLCLQQAQLFPCCRPPDDDDDPPDDPVVVVVVVVVVVVVSVVSLVLQVVLPYHSDSDDDPVSVVVNVVSLLVSLCQCCPQLALVSVLVSLLSLLLLLLVLLLQLLVQLVVQLVPDDPPDQVSNLRSLQLSLPLCLRPSVSSVSSSVVVLVSNLDLLLADPVNPSCSLVSNLVQLVDDQQAFQLSLCVRLVDDPLRSVLVCVVQVHDRGDTLQVSLLVVCVVVVPPDRDPVVSSVSSSNVSSVSSSVVSCQQAPDDLLNVCVVRDDQQDFLLSLVVSLVADPLLSVQVQQVQWDADPDPVDRTDTGDRNHGPLVSLVVVCVVPPPLLVVQLVVCVVVPDDSVVSNDDDSVSSSVSSSVVSNLSLCLLLLVSRPCQQQRWPSNNVSLLPDDPVRSVVVCVVQVHDRRHRNLVVLVVVVCVVDDPVVNVPDDSVNSSVSSSVVSVVSSVVCVVVVHDNDHSHSSRVSSVLLLVLDDDPSSNVSSVSSVCSVVCPSNDDPQPVPDPSSVVVVVCCVPPSVVVSSVCSSVSSSVNSVVSVCVSVVPDRPPPCPPQSNVSSCLSVLPPDDLLLLVLLLVLLVCCPCNNVVNNHDDPLSVQLSVLSCVLSVCVVLVPSRCSVVSLVSNLVSLLVLCVVPLEDDPRPSSVSSNLSSLLSNLRRDDPVVNVVSQVVSQVVYPDDGDDNVSSVVVSCVSSVVSQVVLAVLQVCQQDFPADAPPQLVVLQVLLLQCLWLNHDDDCLCVLQEDPVLSPVLRDHDDPVLQLAAQADHPDRDHHHRLLLSLLLLLLLQAQVLLCQQPPPNVPNNLSLAPCSCLLPVLSSHSNRDSPNHSNSSSSSSSSVLSSVCSSCVVVVRLQSSLRSLLSLLVSLLLNVLLDLAQDSSLSRSLRSLVSSLSSLVSDVVSVVSNCVSDDVSPCSVLSSLLSLLSSLLSVLVVLQVVLLVVLVVCCVVPQPDDDALVSLLSSLLSNLLRLLLSVLSVVVLVVLCVDPVLVVQLVVLVVVLVVQLVVLVVCVVVVNDDPVRSVVSNVVSVSSSVSSNSVSSRDSPRPSSSQRSDPVSVVVSSVQSSVLSVVVCLSVDGSVVVSVVSVDVVSSVVSNVVVVVVVVVVVVVVVVVVVVVVVVVVVVVVVVVVVVVVVD